Protein AF-A0A1V1P928-F1 (afdb_monomer)

Structure (mmCIF, N/CA/C/O backbone):
data_AF-A0A1V1P928-F1
#
_entry.id   AF-A0A1V1P928-F1
#
loop_
_atom_site.group_PDB
_atom_site.id
_atom_site.type_symbol
_atom_site.label_atom_id
_atom_site.label_alt_id
_atom_site.label_comp_id
_atom_site.label_asym_id
_atom_site.label_entity_id
_atom_site.label_seq_id
_atom_site.pdbx_PDB_ins_code
_atom_site.Cartn_x
_atom_site.Cartn_y
_atom_site.Cartn_z
_atom_site.occupancy
_atom_site.B_iso_or_equiv
_atom_site.auth_seq_id
_atom_site.auth_comp_id
_atom_site.auth_asym_id
_atom_site.auth_atom_id
_atom_site.pdbx_PDB_model_num
ATOM 1 N N . MET A 1 1 ? -9.751 -24.443 28.595 1.00 32.38 1 MET A N 1
ATOM 2 C CA . MET A 1 1 ? -9.739 -22.982 28.376 1.00 32.38 1 MET A CA 1
ATOM 3 C C . MET A 1 1 ? -9.926 -22.298 29.716 1.00 32.38 1 MET A C 1
ATOM 5 O O . MET A 1 1 ? -11.016 -22.361 30.267 1.00 32.38 1 MET A O 1
ATOM 9 N N . LYS A 1 2 ? -8.864 -21.732 30.297 1.00 37.09 2 LYS A N 1
ATOM 10 C CA . LYS A 1 2 ? -9.027 -20.850 31.455 1.00 37.09 2 LYS A CA 1
ATOM 11 C C . LYS A 1 2 ? -9.648 -19.559 30.916 1.00 37.09 2 LYS A C 1
ATOM 13 O O . LYS A 1 2 ? -8.992 -18.872 30.147 1.00 37.09 2 LYS A O 1
ATOM 18 N N . MET A 1 3 ? -10.878 -19.237 31.303 1.00 48.09 3 MET A N 1
ATOM 19 C CA . MET A 1 3 ? -11.334 -17.846 31.318 1.00 48.09 3 MET A CA 1
ATOM 20 C C . MET A 1 3 ? -11.009 -17.274 32.702 1.00 48.09 3 MET A C 1
ATOM 22 O O . MET A 1 3 ? -11.733 -17.593 33.645 1.00 48.09 3 MET A O 1
ATOM 26 N N . PRO A 1 4 ? -9.964 -16.445 32.859 1.00 50.53 4 PRO A N 1
ATOM 27 C CA . PRO A 1 4 ? -9.931 -15.541 33.994 1.00 50.53 4 PRO A CA 1
ATOM 28 C C . PRO A 1 4 ? -9.329 -14.208 33.553 1.00 50.53 4 PRO A C 1
ATOM 30 O O . PRO A 1 4 ? -8.118 -14.074 33.406 1.00 50.53 4 PRO A O 1
ATOM 33 N N . GLN A 1 5 ? -10.166 -13.205 33.336 1.00 63.62 5 GLN A N 1
ATOM 34 C CA . GLN A 1 5 ? -9.666 -11.841 33.327 1.00 63.62 5 GLN A CA 1
ATOM 35 C C . GLN A 1 5 ? -10.402 -11.089 34.410 1.00 63.62 5 GLN A C 1
ATOM 37 O O . GLN A 1 5 ? -11.635 -11.027 34.419 1.00 63.62 5 GLN A O 1
ATOM 42 N N . ASN A 1 6 ? -9.616 -10.557 35.337 1.00 82.19 6 ASN A N 1
ATOM 43 C CA . ASN A 1 6 ? -10.090 -9.554 36.260 1.00 82.19 6 ASN A CA 1
ATOM 44 C C . ASN A 1 6 ? -10.463 -8.330 35.402 1.00 82.19 6 ASN A C 1
ATOM 46 O O . ASN A 1 6 ? -9.634 -7.769 34.673 1.00 82.19 6 ASN A O 1
ATOM 50 N N . GLU A 1 7 ? -11.747 -7.987 35.415 1.00 87.19 7 GLU A N 1
ATOM 51 C CA . GLU A 1 7 ? -12.365 -7.058 34.471 1.00 87.19 7 GLU A CA 1
ATOM 52 C C . GLU A 1 7 ? -12.780 -5.784 35.199 1.00 87.19 7 GLU A C 1
ATOM 54 O O . GLU A 1 7 ? -13.522 -5.824 36.182 1.00 87.19 7 GLU A O 1
ATOM 59 N N . LEU A 1 8 ? -12.300 -4.646 34.708 1.00 90.44 8 LEU A N 1
ATOM 60 C CA . LEU A 1 8 ? -12.741 -3.327 35.123 1.00 90.44 8 LEU A CA 1
ATOM 61 C C . LEU A 1 8 ? -13.752 -2.809 34.099 1.00 90.44 8 LEU A C 1
ATOM 63 O O . LEU A 1 8 ? -13.418 -2.619 32.932 1.00 90.44 8 LEU A O 1
ATOM 67 N N . ILE A 1 9 ? -14.977 -2.567 34.545 1.00 91.81 9 ILE A N 1
ATOM 68 C CA . ILE A 1 9 ? -16.081 -2.073 33.729 1.00 91.81 9 ILE A CA 1
ATOM 69 C C . ILE A 1 9 ? -16.333 -0.610 34.086 1.00 91.81 9 ILE A C 1
ATOM 71 O O . ILE A 1 9 ? -16.605 -0.290 35.244 1.00 91.81 9 ILE A O 1
ATOM 75 N N . ILE A 1 10 ? -16.276 0.261 33.084 1.00 94.19 10 ILE A N 1
ATOM 76 C CA . ILE A 1 10 ? -16.735 1.649 33.155 1.00 94.19 10 ILE A CA 1
ATOM 77 C C . ILE A 1 10 ? -18.091 1.689 32.458 1.00 94.19 10 ILE A C 1
ATOM 79 O O . ILE A 1 10 ? -18.159 1.503 31.246 1.00 94.19 10 ILE A O 1
ATOM 83 N N . HIS A 1 11 ? -19.164 1.896 33.217 1.00 94.56 11 HIS A N 1
ATOM 84 C CA . HIS A 1 11 ? -20.515 1.990 32.676 1.00 94.56 11 HIS A CA 1
ATOM 85 C C . HIS A 1 11 ? -20.986 3.445 32.712 1.00 94.56 11 HIS A C 1
ATOM 87 O O . HIS A 1 11 ? -21.130 4.012 33.792 1.00 94.56 11 HIS A O 1
ATOM 93 N N . LEU A 1 12 ? -21.196 4.048 31.543 1.00 94.69 12 LEU A N 1
ATOM 94 C CA . LEU A 1 12 ? -21.646 5.426 31.364 1.00 94.69 12 LEU A CA 1
ATOM 95 C C . LEU A 1 12 ? -23.114 5.438 30.939 1.00 94.69 12 LEU A C 1
ATOM 97 O O . LEU A 1 12 ? -23.447 4.986 29.847 1.00 94.69 12 LEU A O 1
ATOM 101 N N . LYS A 1 13 ? -23.971 5.953 31.817 1.00 93.38 13 LYS A N 1
ATOM 102 C CA . LYS A 1 13 ? -25.430 5.930 31.700 1.00 93.38 13 LYS A CA 1
ATOM 103 C C . LYS A 1 13 ? -26.008 7.289 31.374 1.00 93.38 13 LYS A C 1
ATOM 105 O O . LYS A 1 13 ? -25.439 8.299 31.787 1.00 93.38 13 LYS A O 1
ATOM 110 N N . SER A 1 14 ? -27.152 7.301 30.694 1.00 91.62 14 SER A N 1
ATOM 111 C CA . SER A 1 14 ? -27.872 8.528 30.319 1.00 91.62 14 SER A CA 1
ATOM 112 C C . SER A 1 14 ? -26.957 9.626 29.741 1.00 91.62 14 SER A C 1
ATOM 114 O O . SER A 1 14 ? -26.828 10.689 30.351 1.00 91.62 14 SER A O 1
ATOM 116 N N . PRO A 1 15 ? -26.262 9.384 28.615 1.00 93.38 15 PRO A N 1
ATOM 117 C CA . PRO A 1 15 ? -25.387 10.392 28.038 1.00 93.38 15 PRO A CA 1
ATOM 118 C C . PRO A 1 15 ? -26.182 11.588 27.500 1.00 93.38 15 PRO A C 1
ATOM 120 O O . PRO A 1 15 ? -27.139 11.426 26.742 1.00 93.38 15 PRO A O 1
ATOM 123 N N . GLU A 1 16 ? -25.746 12.794 27.853 1.00 93.25 16 GLU A N 1
ATOM 124 C CA . GLU A 1 16 ? -26.397 14.063 27.517 1.00 93.25 16 GLU A CA 1
ATOM 125 C C . GLU A 1 16 ? -25.380 15.103 27.031 1.00 93.25 16 GLU A C 1
ATOM 127 O O . GLU A 1 16 ? -24.219 15.099 27.443 1.00 93.25 16 GLU A O 1
ATOM 132 N N . MET A 1 17 ? -25.814 16.011 26.152 1.00 92.31 17 MET A N 1
ATOM 133 C CA . MET A 1 17 ? -24.999 17.144 25.705 1.00 92.31 17 MET A CA 1
ATOM 134 C C . MET A 1 17 ? -25.208 18.344 26.632 1.00 92.31 17 MET A C 1
ATOM 136 O O . MET A 1 17 ? -26.331 18.812 26.812 1.00 92.31 17 MET A O 1
ATOM 140 N N . LEU A 1 18 ? -24.119 18.883 27.174 1.00 90.56 18 LEU A N 1
ATOM 141 C CA . LEU A 1 18 ? -24.110 20.140 27.920 1.00 90.56 18 LEU A CA 1
ATOM 142 C C . LEU A 1 18 ? -24.170 21.353 26.973 1.00 90.56 18 LEU A C 1
ATOM 144 O O . LEU A 1 18 ? -23.819 21.268 25.795 1.00 90.56 18 LEU A O 1
ATOM 148 N N . GLU A 1 19 ? -24.529 22.530 27.502 1.00 86.81 19 GLU A N 1
ATOM 149 C CA . GLU A 1 19 ? -24.608 23.789 26.732 1.00 86.81 19 GLU A CA 1
ATOM 150 C C . GLU A 1 19 ? -23.286 24.169 26.039 1.00 86.81 19 GLU A C 1
ATOM 152 O O . GLU A 1 19 ? -23.276 24.785 24.974 1.00 86.81 19 GLU A O 1
ATOM 157 N N . ASN A 1 20 ? -22.152 23.769 26.621 1.00 85.69 20 ASN A N 1
ATOM 158 C CA . ASN A 1 20 ? -20.813 23.978 26.066 1.00 85.69 20 ASN A CA 1
ATOM 159 C C . ASN A 1 20 ? -20.414 22.929 25.005 1.00 85.69 20 ASN A C 1
ATOM 161 O O . ASN A 1 20 ? -19.246 22.883 24.620 1.00 85.69 20 ASN A O 1
ATOM 165 N N . LYS A 1 21 ? -21.362 22.101 24.540 1.00 86.38 21 LYS A N 1
ATOM 166 C CA . LYS A 1 21 ? -21.173 21.000 23.579 1.00 86.38 21 LYS A CA 1
ATOM 167 C C . LYS A 1 21 ? -20.248 19.872 24.059 1.00 86.38 21 LYS A C 1
ATOM 169 O O . LYS A 1 21 ? -19.671 19.155 23.239 1.00 86.38 21 LYS A O 1
ATOM 174 N N . LYS A 1 22 ? -20.102 19.704 25.375 1.00 90.44 22 LYS A N 1
ATOM 175 C CA . LYS A 1 22 ? -19.449 18.531 25.968 1.00 90.44 22 LYS A CA 1
ATOM 176 C C . LYS A 1 22 ? -20.488 17.497 26.367 1.00 90.44 22 LYS A C 1
ATOM 178 O O . LYS A 1 22 ? -21.495 17.841 26.979 1.00 90.44 22 LYS A O 1
ATOM 183 N N . ALA A 1 23 ? -20.216 16.238 26.076 1.00 92.75 23 ALA A N 1
ATOM 184 C CA . ALA A 1 23 ? -21.016 15.131 26.547 1.00 92.75 23 ALA A CA 1
ATOM 185 C C . ALA A 1 23 ? -20.722 14.857 28.022 1.00 92.75 23 ALA A C 1
ATOM 187 O O . ALA A 1 23 ? -19.579 14.929 28.493 1.00 92.75 23 ALA A O 1
ATOM 188 N N . THR A 1 24 ? -21.770 14.506 28.747 1.00 94.88 24 THR A N 1
ATOM 189 C CA . THR A 1 24 ? -21.720 14.078 30.137 1.00 94.88 24 THR A CA 1
ATOM 190 C C . THR A 1 24 ? -22.541 12.808 30.304 1.00 94.88 24 THR A C 1
ATOM 192 O O . THR A 1 24 ? -23.425 12.540 29.497 1.00 94.88 24 THR A O 1
ATOM 195 N N . ALA A 1 25 ? -22.237 12.005 31.316 1.00 95.31 25 ALA A N 1
ATOM 196 C CA . ALA A 1 25 ? -22.974 10.788 31.633 1.00 95.31 25 ALA A CA 1
ATOM 197 C C . ALA A 1 25 ? -22.867 10.480 33.129 1.00 95.31 25 ALA A C 1
ATOM 199 O O . ALA A 1 25 ? -21.953 10.944 33.812 1.00 95.31 25 ALA A O 1
ATOM 200 N N . ILE A 1 26 ? -23.765 9.643 33.637 1.00 95.44 26 ILE A N 1
ATOM 201 C CA . ILE A 1 26 ? -23.659 9.084 34.985 1.00 95.44 26 ILE A CA 1
ATOM 202 C C . ILE A 1 26 ? -22.746 7.857 34.915 1.00 95.44 26 ILE A C 1
ATOM 204 O O . ILE A 1 26 ? -23.107 6.835 34.336 1.00 95.44 26 ILE A O 1
ATOM 208 N N . ALA A 1 27 ? -21.560 7.944 35.507 1.00 95.44 27 ALA A N 1
ATOM 209 C CA . ALA A 1 27 ? -20.575 6.874 35.516 1.00 95.44 27 ALA A CA 1
ATOM 210 C C . ALA A 1 27 ? -20.727 5.952 36.730 1.00 95.44 27 ALA A C 1
ATOM 212 O O . ALA A 1 27 ? -20.847 6.406 37.865 1.00 95.44 27 ALA A O 1
ATOM 213 N N . GLU A 1 28 ? -20.652 4.644 36.501 1.00 94.69 28 GLU A N 1
ATOM 214 C CA . GLU A 1 28 ? -20.607 3.594 37.519 1.00 94.69 28 GLU A CA 1
ATOM 215 C C . GLU A 1 28 ? -19.433 2.655 37.199 1.00 94.69 28 GLU A C 1
ATOM 217 O O . GLU A 1 28 ? -19.383 2.049 36.126 1.00 94.69 28 GLU A O 1
ATOM 222 N N . ILE A 1 29 ? -18.473 2.526 38.121 1.00 93.81 29 ILE A N 1
ATOM 223 C CA . ILE A 1 29 ? -17.276 1.694 37.918 1.00 93.81 29 ILE A CA 1
ATOM 224 C C . ILE A 1 29 ? -17.403 0.398 38.705 1.00 93.81 29 ILE A C 1
ATOM 226 O O . ILE A 1 29 ? -17.696 0.412 39.903 1.00 93.81 29 ILE A O 1
ATOM 230 N N . LYS A 1 30 ? -17.152 -0.727 38.034 1.00 91.75 30 LYS A N 1
ATOM 231 C CA . LYS A 1 30 ? -17.201 -2.067 38.626 1.00 91.75 30 LYS A CA 1
ATOM 232 C C . LYS A 1 30 ? -15.905 -2.803 38.377 1.00 91.75 30 LYS A C 1
ATOM 234 O O . LYS A 1 30 ? -15.391 -2.784 37.267 1.00 91.75 30 LYS A O 1
ATOM 239 N N . PHE A 1 31 ? -15.411 -3.494 39.388 1.00 90.19 31 PHE A N 1
ATOM 240 C CA . PHE A 1 31 ? -14.313 -4.435 39.247 1.00 90.19 31 PHE A CA 1
ATOM 241 C C . PHE A 1 31 ? -14.808 -5.837 39.576 1.00 90.19 31 PHE A C 1
ATOM 243 O O . PHE A 1 31 ? -15.374 -6.058 40.646 1.00 90.19 31 PHE A O 1
ATOM 250 N N . ILE A 1 32 ? -14.619 -6.761 38.639 1.00 86.88 32 ILE A N 1
ATOM 251 C CA . ILE A 1 32 ? -14.983 -8.167 38.771 1.00 86.88 32 ILE A CA 1
ATOM 252 C C . ILE A 1 32 ? -13.688 -8.972 38.832 1.00 86.88 32 ILE A C 1
ATOM 254 O O . ILE A 1 32 ? -13.001 -9.107 37.818 1.00 86.88 32 ILE A O 1
ATOM 258 N N . SER A 1 33 ? -13.378 -9.529 40.002 1.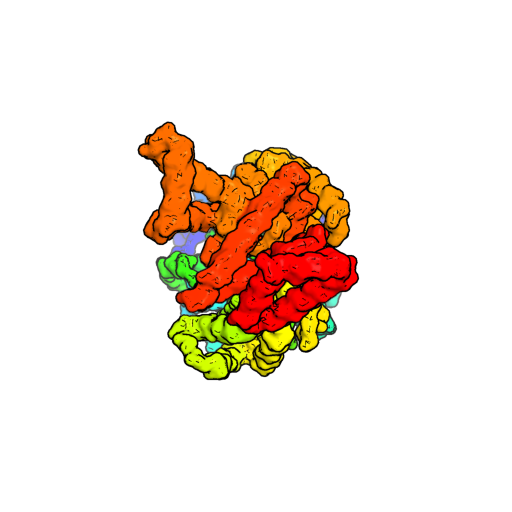00 81.38 33 SER A N 1
ATOM 259 C CA . SER A 1 33 ? -12.302 -10.509 40.161 1.00 81.38 33 SER A CA 1
ATOM 260 C C . SER A 1 33 ? -12.856 -11.925 39.984 1.00 81.38 33 SER A C 1
ATOM 262 O O . SER A 1 33 ? -13.909 -12.266 40.534 1.00 81.38 33 SER A O 1
ATOM 264 N N . LYS A 1 34 ? -12.174 -12.749 39.179 1.00 69.56 34 LYS A N 1
ATOM 265 C CA . LYS A 1 34 ? -12.551 -14.154 38.909 1.00 69.56 34 LYS A CA 1
ATOM 266 C C . LYS A 1 34 ? -11.516 -15.154 39.457 1.00 69.56 34 LYS A C 1
ATOM 268 O O . LYS A 1 34 ? -11.497 -16.300 39.018 1.00 69.56 34 LYS A O 1
ATOM 273 N N . ASP A 1 35 ? -10.695 -14.738 40.427 1.00 58.25 35 ASP A N 1
ATOM 274 C CA . ASP A 1 35 ? -9.590 -15.532 40.999 1.00 58.25 35 ASP A CA 1
ATOM 275 C C . ASP A 1 35 ? -10.014 -16.657 41.975 1.00 58.25 35 ASP A C 1
ATOM 277 O O . ASP A 1 35 ? -9.170 -17.429 42.429 1.00 58.25 35 ASP A O 1
ATOM 281 N N . SER A 1 36 ? -11.306 -16.823 42.288 1.00 47.25 36 SER A N 1
ATOM 282 C CA . SER A 1 36 ? -11.795 -17.940 43.114 1.00 47.25 36 SER A CA 1
ATOM 283 C C . SER A 1 36 ? -13.193 -18.407 42.687 1.00 47.25 36 SER A C 1
ATOM 285 O O . SER A 1 36 ? -13.874 -17.712 41.934 1.00 47.25 36 SER A O 1
ATOM 287 N N . ASP A 1 37 ? -13.652 -19.563 43.182 1.00 49.75 37 ASP A N 1
ATOM 288 C CA . ASP A 1 37 ? -15.005 -20.112 42.950 1.00 49.75 37 ASP A CA 1
ATOM 289 C C . ASP A 1 37 ? -16.157 -19.142 43.334 1.00 49.75 37 ASP A C 1
ATOM 291 O O . ASP A 1 37 ? -17.332 -19.432 43.094 1.00 49.75 37 ASP A O 1
ATOM 295 N N . GLN A 1 38 ? -15.841 -17.971 43.905 1.00 53.38 38 GLN A N 1
ATOM 296 C CA . GLN A 1 38 ? -16.749 -16.852 44.136 1.00 53.38 38 GLN A CA 1
ATOM 297 C C . GLN A 1 38 ? -16.298 -15.602 43.358 1.00 53.38 38 GLN A C 1
ATOM 299 O O . GLN A 1 38 ? -15.160 -15.152 43.469 1.00 53.38 38 GLN A O 1
ATOM 304 N N . LYS A 1 39 ? -17.222 -15.010 42.585 1.00 63.56 39 LYS A N 1
ATOM 305 C CA . LYS A 1 39 ? -17.017 -13.713 41.921 1.00 63.56 39 LYS A CA 1
ATOM 306 C C . LYS A 1 39 ? -17.017 -12.602 42.972 1.00 63.56 39 LYS A C 1
ATOM 308 O O . LYS A 1 39 ? -18.079 -12.284 43.510 1.00 63.56 39 LYS A O 1
ATOM 313 N N . GLU A 1 40 ? -15.869 -11.983 43.225 1.00 68.75 40 GLU A N 1
ATOM 314 C CA . GLU A 1 40 ? -15.813 -10.743 44.001 1.00 68.75 40 GLU A CA 1
ATOM 315 C C . GLU A 1 40 ? -16.127 -9.562 43.079 1.00 68.75 40 GLU A C 1
ATOM 317 O O . GLU A 1 40 ? -15.460 -9.350 42.064 1.00 68.75 40 GLU A O 1
ATOM 322 N N . ILE A 1 41 ? -17.176 -8.808 43.418 1.00 79.81 41 ILE A N 1
ATOM 323 C CA . ILE A 1 41 ? -17.606 -7.631 42.662 1.00 79.81 41 ILE A CA 1
ATOM 324 C C . ILE A 1 41 ? -17.486 -6.413 43.567 1.00 79.81 41 ILE A C 1
ATOM 326 O O . ILE A 1 41 ? -18.224 -6.277 44.542 1.00 79.81 41 ILE A O 1
ATOM 330 N N . MET A 1 42 ? -16.594 -5.495 43.213 1.00 86.00 42 MET A N 1
ATOM 331 C CA . MET A 1 42 ? -16.566 -4.158 43.797 1.00 86.00 42 MET A CA 1
ATOM 332 C C . MET A 1 42 ? -17.319 -3.209 42.885 1.00 86.00 42 MET A C 1
ATOM 334 O O . MET A 1 42 ? -17.064 -3.173 41.685 1.00 86.00 42 MET A O 1
ATOM 338 N N . THR A 1 43 ? -18.233 -2.427 43.444 1.00 87.56 43 THR A N 1
ATOM 339 C CA . THR A 1 43 ? -18.982 -1.409 42.700 1.00 87.56 43 THR A CA 1
ATOM 340 C C . THR A 1 43 ? -18.801 -0.070 43.393 1.00 87.56 43 THR A C 1
ATOM 342 O O . THR A 1 43 ? -19.002 0.027 44.603 1.00 87.56 43 THR A O 1
ATOM 345 N N . GLY A 1 44 ? -18.383 0.939 42.635 1.00 87.50 44 GLY A N 1
ATOM 346 C CA . GLY A 1 44 ? -18.294 2.316 43.105 1.00 87.50 44 GLY A CA 1
ATOM 347 C C . GLY A 1 44 ? -19.660 2.992 43.079 1.00 87.50 44 GLY A C 1
ATOM 348 O O . GLY A 1 44 ? -20.533 2.611 42.298 1.00 87.50 44 GLY A O 1
ATOM 349 N N . SER A 1 45 ? -19.842 4.007 43.921 1.00 89.06 45 SER A N 1
ATOM 350 C CA . SER A 1 45 ? -21.024 4.869 43.852 1.00 89.06 45 SER A CA 1
ATOM 351 C C . SER A 1 45 ? -21.087 5.586 42.496 1.00 89.06 45 SER A C 1
ATOM 353 O O . SER A 1 45 ? -20.034 5.996 42.000 1.00 89.06 45 SER A O 1
ATOM 355 N N . PRO A 1 46 ? -22.281 5.768 41.902 1.00 92.94 46 PRO A N 1
ATOM 356 C CA . PRO A 1 46 ? -22.422 6.547 40.679 1.00 92.94 46 PRO A CA 1
ATOM 357 C C . PRO A 1 46 ? -21.966 8.000 40.858 1.00 92.94 46 PRO A C 1
ATOM 359 O O . PRO A 1 46 ? -22.211 8.596 41.909 1.00 92.94 46 PRO A O 1
ATOM 362 N N . PHE A 1 47 ? -21.346 8.580 39.832 1.00 94.31 47 PHE A N 1
ATOM 363 C CA . PHE A 1 47 ? -20.875 9.970 39.824 1.00 94.31 47 PHE A CA 1
ATOM 364 C C . PHE A 1 47 ? -21.055 10.610 38.442 1.00 94.31 47 PHE A C 1
ATOM 366 O O . PHE A 1 47 ? -21.232 9.911 37.447 1.00 94.31 47 PHE A O 1
ATOM 373 N N . GLN A 1 48 ? -21.015 11.943 38.371 1.00 94.94 48 GLN A N 1
ATOM 374 C CA . GLN A 1 48 ? -21.102 12.654 37.095 1.00 94.94 48 GLN A CA 1
ATOM 375 C C . GLN A 1 48 ? -19.754 12.591 36.368 1.00 94.94 48 GLN A C 1
ATOM 377 O O . GLN A 1 48 ? -18.748 13.075 36.886 1.00 94.94 48 GLN A O 1
ATOM 382 N N . PHE A 1 49 ? -19.739 12.016 35.170 1.00 95.12 49 PHE A N 1
ATOM 383 C CA . PHE A 1 49 ? -18.607 12.055 34.252 1.00 95.12 49 PHE A CA 1
ATOM 384 C C . PHE A 1 49 ? -18.816 13.161 33.222 1.00 95.12 49 PHE A C 1
ATOM 386 O O . PHE A 1 49 ? -19.858 13.226 32.571 1.00 95.12 49 PHE A O 1
ATOM 393 N N . GLU A 1 50 ? -17.811 14.006 33.034 1.00 94.00 50 GLU A N 1
ATOM 394 C CA . GLU A 1 50 ? -17.774 15.010 31.973 1.00 94.00 50 GLU A CA 1
ATOM 395 C C . GLU A 1 50 ? -16.621 14.694 31.023 1.00 94.00 50 GLU A C 1
ATOM 397 O O . GLU A 1 50 ? -15.497 14.431 31.462 1.00 94.00 50 GLU A O 1
ATOM 402 N N . CYS A 1 51 ? -16.886 14.724 29.716 1.00 91.62 51 CYS A N 1
ATOM 403 C CA . CYS A 1 51 ? -15.846 14.478 28.727 1.00 91.62 51 CYS A CA 1
ATOM 404 C C . CYS A 1 51 ? -14.754 15.559 28.796 1.00 91.62 51 CYS A C 1
ATOM 406 O O . CYS A 1 51 ? -15.067 16.758 28.794 1.00 91.62 51 CYS A O 1
ATOM 408 N N . PRO A 1 52 ? -13.464 15.172 28.775 1.00 91.69 52 PRO A N 1
ATOM 409 C CA . PRO A 1 52 ? -12.384 16.111 28.500 1.00 91.69 52 PRO A CA 1
ATOM 410 C C . PRO A 1 52 ? -12.574 16.797 27.139 1.00 91.69 52 PRO A C 1
ATOM 412 O O . PRO A 1 52 ? -13.258 16.274 26.258 1.00 91.69 52 PRO A O 1
ATOM 415 N N . ASP A 1 53 ? -11.932 17.952 26.943 1.00 86.69 53 ASP A N 1
ATOM 416 C CA . ASP A 1 53 ? -11.904 18.603 25.626 1.00 86.69 53 ASP A CA 1
ATOM 417 C C . ASP A 1 53 ? -11.336 17.651 24.560 1.00 86.69 53 ASP A C 1
ATOM 419 O O . ASP A 1 53 ? -10.383 16.928 24.857 1.00 86.69 53 ASP A O 1
ATOM 423 N N . PRO A 1 54 ? -11.875 17.626 23.329 1.00 83.44 54 PRO A N 1
ATOM 424 C CA . PRO A 1 54 ? -11.400 16.720 22.290 1.00 83.44 54 PRO A CA 1
ATOM 425 C C . PRO A 1 54 ? -9.938 17.000 21.921 1.00 83.44 54 PRO A C 1
ATOM 427 O O . PRO A 1 54 ? -9.453 18.130 21.999 1.00 83.44 54 PRO A O 1
ATOM 430 N N . ILE A 1 55 ? -9.232 15.958 21.478 1.00 88.38 55 ILE A N 1
ATOM 431 C CA . ILE A 1 55 ? -7.889 16.110 20.910 1.00 88.38 55 ILE A CA 1
ATOM 432 C C . ILE A 1 55 ? -7.982 16.992 19.661 1.00 88.38 55 ILE A C 1
ATOM 434 O O . ILE A 1 55 ? -8.899 16.841 18.851 1.00 88.38 55 ILE A O 1
ATOM 438 N N . ASN A 1 56 ? -7.020 17.904 19.502 1.00 89.88 56 ASN A N 1
ATOM 439 C CA . ASN A 1 56 ? -6.921 18.738 18.311 1.00 89.88 56 ASN A CA 1
ATOM 440 C C . ASN A 1 56 ? -6.754 17.850 17.061 1.00 89.88 56 ASN A C 1
ATOM 442 O O . ASN A 1 56 ? -5.754 17.142 16.923 1.00 89.88 56 ASN A O 1
ATOM 446 N N . GLN A 1 57 ? -7.746 17.888 16.167 1.00 86.81 57 GLN A N 1
ATOM 447 C CA . GLN A 1 57 ? -7.789 17.034 14.978 1.00 86.81 57 GLN A CA 1
ATOM 448 C C . GLN A 1 57 ? -6.728 17.411 13.940 1.00 86.81 57 GLN A C 1
ATOM 450 O O . GLN A 1 57 ? -6.204 16.521 13.279 1.00 86.81 57 GLN A O 1
ATOM 455 N N . ASP A 1 58 ? -6.344 18.685 13.824 1.00 90.12 58 ASP A N 1
ATOM 456 C CA . ASP A 1 58 ? -5.294 19.115 12.893 1.00 90.12 58 ASP A CA 1
ATOM 457 C C . ASP A 1 58 ? -3.920 18.592 13.326 1.00 90.12 58 ASP A C 1
ATOM 459 O O . ASP A 1 58 ? -3.146 18.092 12.505 1.00 90.12 58 ASP A O 1
ATOM 463 N N . ASP A 1 59 ? -3.624 18.658 14.626 1.00 92.75 59 ASP A N 1
ATOM 464 C CA . ASP A 1 59 ? -2.387 18.114 15.184 1.00 92.75 59 ASP A CA 1
ATOM 465 C C . ASP A 1 59 ? -2.353 16.585 15.085 1.00 92.75 59 ASP A C 1
ATOM 467 O O . ASP A 1 59 ? -1.318 16.031 14.708 1.00 92.75 59 ASP A O 1
ATOM 471 N N . LEU A 1 60 ? -3.481 15.906 15.340 1.00 90.44 60 LEU A N 1
ATOM 472 C CA . LEU A 1 60 ? -3.601 14.457 15.159 1.00 90.44 60 LEU A CA 1
ATOM 473 C C . LEU A 1 60 ? -3.425 14.060 13.687 1.00 90.44 60 LEU A C 1
ATOM 475 O O . LEU A 1 60 ? -2.646 13.159 13.385 1.00 90.44 60 LEU A O 1
ATOM 479 N N . ASN A 1 61 ? -4.083 14.758 12.760 1.00 89.12 61 ASN A N 1
ATOM 480 C CA . ASN A 1 61 ? -3.969 14.504 11.325 1.00 89.12 61 ASN A CA 1
ATOM 481 C C . ASN A 1 61 ? -2.545 14.742 10.818 1.00 89.12 61 ASN A C 1
ATOM 483 O O . ASN A 1 61 ? -2.030 13.935 10.043 1.00 89.12 61 ASN A O 1
ATOM 487 N N . TRP A 1 62 ? -1.881 15.808 11.270 1.00 91.69 62 TRP A N 1
ATOM 488 C CA . TRP A 1 62 ? -0.471 16.038 10.968 1.00 91.69 62 TRP A CA 1
ATOM 489 C C . TRP A 1 62 ? 0.410 14.918 11.541 1.00 91.69 62 TRP A C 1
ATOM 491 O O . TRP A 1 62 ? 1.270 14.388 10.840 1.00 91.69 62 TRP A O 1
ATOM 501 N N . TYR A 1 63 ? 0.183 14.522 12.794 1.00 92.00 63 TYR A N 1
ATOM 502 C CA . TYR A 1 63 ? 0.967 13.486 13.462 1.00 92.00 63 TYR A CA 1
ATOM 503 C C . TYR A 1 63 ? 0.821 12.115 12.794 1.00 92.00 63 TYR A C 1
ATOM 505 O O . TYR A 1 63 ? 1.810 11.409 12.647 1.00 92.00 63 TYR A O 1
ATOM 513 N N . LEU A 1 64 ? -0.379 11.749 12.341 1.00 87.81 64 LEU A N 1
ATOM 514 C CA . LEU A 1 64 ? -0.629 10.450 11.711 1.00 87.81 64 LEU A CA 1
ATOM 515 C C . LEU A 1 64 ? -0.241 10.401 10.228 1.00 87.81 64 LEU A C 1
ATOM 517 O O . LEU A 1 64 ? 0.162 9.344 9.752 1.00 87.81 64 LEU A O 1
ATOM 521 N N . ASN A 1 65 ? -0.344 11.514 9.492 1.00 85.50 65 ASN A N 1
ATOM 522 C CA . ASN A 1 65 ? -0.149 11.503 8.035 1.00 85.50 65 ASN A CA 1
ATOM 523 C C . ASN A 1 65 ? 1.157 12.164 7.575 1.00 85.50 65 ASN A C 1
ATOM 525 O O . ASN A 1 65 ? 1.745 11.716 6.599 1.00 85.50 65 ASN A O 1
ATOM 529 N N . GLN A 1 66 ? 1.625 13.214 8.256 1.00 88.06 66 GLN A N 1
ATOM 530 C CA . GLN A 1 66 ? 2.773 14.018 7.811 1.00 88.06 66 GLN A CA 1
ATOM 531 C C . GLN A 1 66 ? 4.065 13.651 8.546 1.00 88.06 66 GLN A C 1
ATOM 533 O O . GLN A 1 66 ? 5.132 13.595 7.938 1.00 88.06 66 GLN A O 1
ATOM 538 N N . TYR A 1 67 ? 3.994 13.369 9.851 1.00 89.25 67 TYR A N 1
ATOM 539 C CA . TYR A 1 67 ? 5.176 12.969 10.622 1.00 89.25 67 TYR A CA 1
ATOM 540 C C . TYR A 1 67 ? 5.844 11.678 10.101 1.00 89.25 67 TYR A C 1
ATOM 542 O O . TYR A 1 67 ? 7.072 11.688 9.966 1.00 89.25 67 TYR A O 1
ATOM 550 N N . PRO A 1 68 ? 5.105 10.613 9.710 1.00 86.69 68 PRO A N 1
ATOM 551 C CA . PRO A 1 68 ? 5.718 9.394 9.178 1.00 86.69 68 PRO A CA 1
ATOM 552 C C . PRO A 1 68 ? 6.501 9.587 7.876 1.00 86.69 68 PRO A C 1
ATOM 554 O O . PRO A 1 68 ? 7.348 8.756 7.564 1.00 86.69 68 PRO A O 1
ATOM 557 N N . LEU A 1 69 ? 6.245 10.664 7.123 1.00 86.25 69 LEU A N 1
ATOM 558 C CA . LEU A 1 69 ? 6.960 10.957 5.877 1.00 86.25 69 LEU A CA 1
ATOM 559 C C . LEU A 1 69 ? 8.412 11.398 6.129 1.00 86.25 69 LEU A C 1
ATOM 561 O O . LEU A 1 69 ? 9.271 11.195 5.275 1.00 86.25 69 LEU A O 1
ATOM 565 N N . TRP A 1 70 ? 8.693 12.020 7.283 1.00 88.25 70 TRP A N 1
ATOM 566 C CA . TRP A 1 70 ? 10.029 12.512 7.642 1.00 88.25 70 TRP A CA 1
ATOM 567 C C . TRP A 1 70 ? 10.237 12.539 9.168 1.00 88.25 70 TRP A C 1
ATOM 569 O O . TRP A 1 70 ? 10.208 13.609 9.787 1.00 88.25 70 TRP A O 1
ATOM 579 N N . PRO A 1 71 ? 10.453 11.377 9.811 1.00 88.00 71 PRO A N 1
ATOM 580 C CA . PRO A 1 71 ? 10.338 11.224 11.261 1.00 88.00 71 PRO A CA 1
ATOM 581 C C . PRO A 1 71 ? 11.547 11.741 12.075 1.00 88.00 71 PRO A C 1
ATOM 583 O O . PRO A 1 71 ? 11.904 11.162 13.100 1.00 88.00 71 PRO A O 1
ATOM 586 N N . VAL A 1 72 ? 12.191 12.840 11.659 1.00 87.31 72 VAL A N 1
ATOM 587 C CA . VAL A 1 72 ? 13.397 13.400 12.305 1.00 87.31 72 VAL A CA 1
ATOM 588 C C . VAL A 1 72 ? 13.385 14.923 12.446 1.00 87.31 72 VAL A C 1
ATOM 590 O O . VAL A 1 72 ? 12.569 15.631 11.855 1.00 87.31 72 VAL A O 1
ATOM 593 N N . GLY A 1 73 ? 14.324 15.450 13.237 1.00 87.44 73 GLY A N 1
ATOM 594 C CA . GLY A 1 73 ? 14.567 16.885 13.373 1.00 87.44 73 GLY A CA 1
ATOM 595 C C . GLY A 1 73 ? 13.364 17.642 13.933 1.00 87.44 73 GLY A C 1
ATOM 596 O O . GLY A 1 73 ? 12.800 17.243 14.948 1.00 87.44 73 GLY A O 1
ATOM 597 N N . GLY A 1 74 ? 12.949 18.738 13.290 1.00 87.88 74 GLY A N 1
ATOM 598 C CA . GLY A 1 74 ? 11.846 19.565 13.806 1.00 87.88 74 GLY A CA 1
ATOM 599 C C . GLY A 1 74 ? 10.497 18.847 13.826 1.00 87.88 74 GLY A C 1
ATOM 600 O O . GLY A 1 74 ? 9.644 19.153 14.658 1.00 87.88 74 GLY A O 1
ATOM 601 N N . PHE A 1 75 ? 10.317 17.862 12.944 1.00 90.62 75 PHE A N 1
ATOM 602 C CA . PHE A 1 75 ? 9.122 17.027 12.918 1.00 90.62 75 PHE A CA 1
ATOM 603 C C . PHE A 1 75 ? 9.104 16.097 14.134 1.00 90.62 75 PHE A C 1
ATOM 605 O O . PHE A 1 75 ? 8.091 16.028 14.819 1.00 90.62 75 PHE A O 1
ATOM 612 N N . GLN A 1 76 ? 10.242 15.493 14.488 1.00 91.00 76 GLN A N 1
ATOM 613 C CA . GLN A 1 76 ? 10.377 14.726 15.729 1.00 91.00 76 GLN A CA 1
ATOM 614 C C . GLN A 1 76 ? 10.151 15.606 16.970 1.00 91.00 76 GLN A C 1
ATOM 616 O O . GLN A 1 76 ? 9.419 15.211 17.869 1.00 91.00 76 GLN A O 1
ATOM 621 N N . GLU A 1 77 ? 10.690 16.833 17.010 1.00 91.56 77 GLU A N 1
ATOM 622 C CA . GLU A 1 77 ? 10.430 17.772 18.116 1.00 91.56 77 GLU A CA 1
ATOM 623 C C . GLU A 1 77 ? 8.928 18.087 18.271 1.00 91.56 77 GLU A C 1
ATOM 625 O O . GLU A 1 77 ? 8.418 18.160 19.394 1.00 91.56 77 GLU A O 1
ATOM 630 N N . LYS A 1 78 ? 8.207 18.294 17.157 1.00 92.94 78 LYS A N 1
ATOM 631 C CA . LYS A 1 78 ? 6.752 18.527 17.163 1.00 92.94 78 LYS A CA 1
ATOM 632 C C . LYS A 1 78 ? 5.989 17.263 17.579 1.00 92.94 78 LYS A C 1
ATOM 634 O O . LYS A 1 78 ? 5.102 17.362 18.424 1.00 92.94 78 LYS A O 1
ATOM 639 N N . ALA A 1 79 ? 6.372 16.100 17.058 1.00 92.75 79 ALA A N 1
ATOM 640 C CA . ALA A 1 79 ? 5.811 14.799 17.409 1.00 92.75 79 ALA A CA 1
ATOM 641 C C . ALA A 1 79 ? 5.946 14.505 18.907 1.00 92.75 79 ALA A C 1
ATOM 643 O O . ALA A 1 79 ? 4.940 14.280 19.570 1.00 92.75 79 ALA A O 1
ATOM 644 N N . THR A 1 80 ? 7.140 14.650 19.487 1.00 92.69 80 THR A N 1
ATOM 645 C CA . THR A 1 80 ? 7.363 14.444 20.927 1.00 92.69 80 THR A CA 1
ATOM 646 C C . THR A 1 80 ? 6.538 15.404 21.789 1.00 92.69 80 THR A C 1
ATOM 648 O O . THR A 1 80 ? 6.045 15.033 22.856 1.00 92.69 80 THR A O 1
ATOM 651 N N . LYS A 1 81 ? 6.341 16.659 21.360 1.00 93.88 81 LYS A N 1
ATOM 652 C CA . LYS A 1 81 ? 5.439 17.588 22.067 1.00 93.88 81 LYS A CA 1
ATOM 653 C C . LYS A 1 81 ? 3.991 17.106 22.021 1.00 93.88 81 LYS A C 1
ATOM 655 O O . LYS A 1 81 ? 3.325 17.145 23.054 1.00 93.88 81 LYS A O 1
ATOM 660 N N . PHE A 1 82 ? 3.531 16.648 20.861 1.00 94.50 82 PHE A N 1
ATOM 661 C CA . PHE A 1 82 ? 2.184 16.114 20.690 1.00 94.50 82 PHE A CA 1
ATOM 662 C C . PHE A 1 82 ? 1.980 14.811 21.477 1.00 94.50 82 PHE A C 1
ATOM 664 O O . PHE A 1 82 ? 0.996 14.676 22.191 1.00 94.50 82 PHE A O 1
ATOM 671 N N . GLU A 1 83 ? 2.948 13.898 21.490 1.00 92.88 83 GLU A N 1
ATOM 672 C CA . GLU A 1 83 ? 2.916 12.670 22.299 1.00 92.88 83 GLU A CA 1
ATOM 673 C C . GLU A 1 83 ? 2.804 12.961 23.800 1.00 92.88 83 GLU A C 1
ATOM 675 O O . GLU A 1 83 ? 2.047 12.304 24.515 1.00 92.88 83 GLU A O 1
ATOM 680 N N . ASN A 1 84 ? 3.499 13.994 24.285 1.00 92.88 84 ASN A N 1
ATOM 681 C CA . ASN A 1 84 ? 3.346 14.468 25.659 1.00 92.88 84 ASN A CA 1
ATOM 682 C C . ASN A 1 84 ? 1.956 15.070 25.919 1.00 92.88 84 ASN A C 1
ATOM 684 O O . ASN A 1 84 ? 1.442 14.968 27.035 1.00 92.88 84 ASN A O 1
ATOM 688 N N . GLN A 1 85 ? 1.340 15.709 24.920 1.00 93.75 85 GLN A N 1
ATOM 689 C CA . GLN A 1 85 ? -0.048 16.169 25.013 1.00 93.75 85 GLN A CA 1
ATOM 690 C C . GLN A 1 85 ? -1.015 14.982 25.050 1.00 93.75 85 GLN A C 1
ATOM 692 O O . GLN A 1 85 ? -1.886 14.982 25.912 1.00 93.75 85 GLN A O 1
ATOM 697 N N . LEU A 1 86 ? -0.819 13.950 24.220 1.00 92.88 86 LEU A N 1
ATOM 698 C CA . LEU A 1 86 ? -1.599 12.706 24.258 1.00 92.88 86 LEU A CA 1
ATOM 699 C C . LEU A 1 86 ? -1.516 12.037 25.636 1.00 92.88 86 LEU A C 1
ATOM 701 O O . LEU A 1 86 ? -2.538 11.642 26.196 1.00 92.88 86 LEU A O 1
ATOM 705 N N . PHE A 1 87 ? -0.320 11.979 26.229 1.00 93.12 87 PHE A N 1
ATOM 706 C CA . PHE A 1 87 ? -0.131 11.432 27.573 1.00 93.12 87 PHE A CA 1
ATOM 707 C C . PHE A 1 87 ? -0.882 12.246 28.636 1.00 93.12 87 PHE A C 1
ATOM 709 O O . PHE A 1 87 ? -1.624 11.687 29.443 1.00 93.12 87 PHE A O 1
ATOM 716 N N . LYS A 1 88 ? -0.763 13.581 28.615 1.00 94.75 88 LYS A N 1
ATOM 717 C CA . LYS A 1 88 ? -1.516 14.463 29.527 1.00 94.75 88 LYS A CA 1
ATOM 718 C C . LYS A 1 88 ? -3.023 14.341 29.329 1.00 94.75 88 LYS A C 1
ATOM 720 O O . LYS A 1 88 ? -3.762 14.333 30.307 1.00 94.75 88 LYS A O 1
ATOM 725 N N . TRP A 1 89 ? -3.472 14.221 28.086 1.00 94.88 89 TRP A N 1
ATOM 726 C CA . TRP A 1 89 ? -4.878 14.061 27.747 1.00 94.88 89 TRP A CA 1
ATOM 727 C C . TRP A 1 89 ? -5.437 12.749 28.307 1.00 94.88 89 TRP A C 1
ATOM 729 O O . TRP A 1 89 ? -6.461 12.747 28.984 1.00 94.88 89 TRP A O 1
ATOM 739 N N . GLY A 1 90 ? -4.711 11.643 28.138 1.00 94.25 90 GLY A N 1
ATOM 740 C CA . GLY A 1 90 ? -5.084 10.356 28.724 1.00 94.25 90 GLY A CA 1
ATOM 741 C C . GLY A 1 90 ? -5.130 10.364 30.258 1.00 94.25 90 GLY A C 1
ATOM 742 O O . GLY A 1 90 ? -5.924 9.633 30.853 1.00 94.25 90 GLY A O 1
ATOM 743 N N . LYS A 1 91 ? -4.327 11.226 30.901 1.00 95.12 91 LYS A N 1
ATOM 744 C CA . LYS A 1 91 ? -4.391 11.474 32.345 1.00 95.12 91 LYS A CA 1
ATOM 745 C C . LYS A 1 91 ? -5.647 12.260 32.719 1.00 95.12 91 LYS A C 1
ATOM 747 O O . LYS A 1 91 ? -6.306 11.882 33.676 1.00 95.12 91 LYS A O 1
ATOM 752 N N . LEU A 1 92 ? -6.010 13.301 31.962 1.00 95.06 92 LEU A N 1
ATOM 753 C CA . LEU A 1 92 ? -7.263 14.041 32.175 1.00 95.06 92 LEU A CA 1
ATOM 754 C C . LEU A 1 92 ? -8.480 13.116 32.067 1.00 95.06 92 LEU A C 1
ATOM 756 O O . LEU A 1 92 ? -9.378 13.191 32.899 1.00 95.06 92 LEU A O 1
ATOM 760 N N . LEU A 1 93 ? -8.477 12.203 31.090 1.00 94.62 93 LEU A N 1
ATOM 761 C CA . LEU A 1 93 ? -9.523 11.191 30.961 1.00 94.62 93 LEU A CA 1
ATOM 762 C C . LEU A 1 93 ? -9.569 10.252 32.176 1.00 94.62 93 LEU A C 1
ATOM 764 O O . LEU A 1 93 ? -10.650 9.912 32.648 1.00 94.62 93 LEU A O 1
ATOM 768 N N . PHE A 1 94 ? -8.411 9.846 32.704 1.00 94.00 94 PHE A N 1
ATOM 769 C CA . PHE A 1 94 ? -8.346 9.022 33.910 1.00 94.00 94 PHE A CA 1
ATOM 770 C C . PHE A 1 94 ? -8.814 9.766 35.160 1.00 94.00 94 PHE A C 1
ATOM 772 O O . PHE A 1 94 ? -9.597 9.224 35.935 1.00 94.00 94 PHE A O 1
ATOM 779 N N . ASP A 1 95 ? -8.382 11.009 35.343 1.00 93.94 95 ASP A N 1
ATOM 780 C CA . ASP A 1 95 ? -8.775 11.842 36.477 1.00 93.94 95 ASP A CA 1
ATOM 781 C C . ASP A 1 95 ? -10.297 12.111 36.460 1.00 93.94 95 ASP A C 1
ATOM 783 O O . ASP A 1 95 ? -10.912 12.148 37.523 1.00 93.94 95 ASP A O 1
ATOM 787 N N . ALA A 1 96 ? -10.926 12.178 35.277 1.00 93.69 96 ALA A N 1
ATOM 788 C CA . ALA A 1 96 ? -12.380 12.307 35.122 1.00 93.69 96 ALA A CA 1
ATOM 789 C C . ALA A 1 96 ? -13.181 11.083 35.609 1.00 93.69 96 ALA A C 1
ATOM 791 O O . ALA A 1 96 ? -14.371 11.211 35.883 1.00 93.69 96 ALA A O 1
ATOM 792 N N . ILE A 1 97 ? -12.554 9.906 35.731 1.00 93.06 97 ILE A N 1
ATOM 793 C CA . ILE A 1 97 ? -13.204 8.672 36.211 1.00 93.06 97 ILE A CA 1
ATOM 794 C C . ILE A 1 97 ? -12.652 8.164 37.556 1.00 93.06 97 ILE A C 1
ATOM 796 O O . ILE A 1 97 ? -13.250 7.290 38.186 1.00 93.06 97 ILE A O 1
ATOM 800 N N . ASN A 1 98 ? -11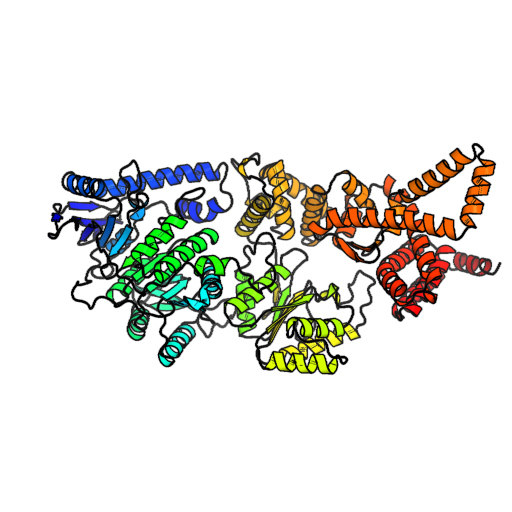.517 8.694 38.020 1.00 91.88 98 ASN A N 1
ATOM 801 C CA . ASN A 1 98 ? -10.815 8.287 39.240 1.00 91.88 98 ASN A CA 1
ATOM 802 C C . ASN A 1 98 ? -11.119 9.230 40.423 1.00 91.88 98 ASN A C 1
ATOM 804 O O . ASN A 1 98 ? -10.240 9.939 40.927 1.00 91.88 98 ASN A O 1
ATOM 808 N N . THR A 1 99 ? -12.374 9.229 40.872 1.00 90.50 99 THR A N 1
ATOM 809 C CA . THR A 1 99 ? -12.847 9.994 42.035 1.00 90.50 99 THR A CA 1
ATOM 810 C C . THR A 1 99 ? -12.351 9.394 43.356 1.00 90.50 99 THR A C 1
ATOM 812 O O . THR A 1 99 ? -11.721 8.332 43.389 1.00 90.50 99 THR A O 1
ATOM 815 N N . ASP A 1 100 ? -12.620 10.062 44.482 1.00 87.75 100 ASP A N 1
ATOM 816 C CA . ASP A 1 100 ? -12.272 9.540 45.809 1.00 87.75 100 ASP A CA 1
ATOM 817 C C . ASP A 1 100 ? -12.931 8.174 46.086 1.00 87.75 100 ASP A C 1
ATOM 819 O O . ASP A 1 100 ? -12.306 7.300 46.693 1.00 87.75 100 ASP A O 1
ATOM 823 N N . GLU A 1 101 ? -14.143 7.960 45.572 1.00 84.81 101 GLU A N 1
ATOM 824 C CA . GLU A 1 101 ? -14.930 6.734 45.713 1.00 84.81 101 GLU A CA 1
ATOM 825 C C . GLU A 1 101 ? -14.437 5.589 44.815 1.00 84.81 101 GLU A C 1
ATOM 827 O O . GLU A 1 101 ? -14.506 4.425 45.214 1.00 84.81 101 GLU A O 1
ATOM 832 N N . THR A 1 102 ? -13.932 5.884 43.612 1.00 89.81 102 THR A N 1
ATOM 833 C CA . THR A 1 102 ? -13.490 4.856 42.648 1.00 89.81 102 THR A CA 1
ATOM 834 C C . THR A 1 102 ? -12.002 4.526 42.759 1.00 89.81 102 THR A C 1
ATOM 836 O O . THR A 1 102 ? -11.572 3.444 42.348 1.00 89.81 102 THR A O 1
ATOM 839 N N . ARG A 1 103 ? -11.202 5.391 43.395 1.00 90.38 103 ARG A N 1
ATOM 840 C CA . ARG A 1 103 ? -9.760 5.185 43.608 1.00 90.38 103 ARG A CA 1
ATOM 841 C C . ARG A 1 103 ? -9.393 3.846 44.267 1.00 90.38 103 ARG A C 1
ATOM 843 O O . ARG A 1 103 ? -8.397 3.253 43.842 1.00 90.38 103 ARG A O 1
ATOM 850 N N . PRO A 1 104 ? -10.126 3.325 45.275 1.00 90.19 104 PRO A N 1
ATOM 851 C CA . PRO A 1 104 ? -9.853 1.997 45.829 1.00 90.19 104 PRO A CA 1
ATOM 852 C C . PRO A 1 104 ? -10.026 0.875 44.797 1.00 90.19 104 PRO A C 1
ATOM 854 O O . PRO A 1 104 ? -9.216 -0.049 44.764 1.00 90.19 104 PRO A O 1
ATOM 857 N N . ILE A 1 105 ? -11.025 0.993 43.915 1.00 90.56 105 ILE A N 1
ATOM 858 C CA . ILE A 1 105 ? -11.332 0.012 42.864 1.00 90.56 105 ILE A CA 1
ATOM 859 C C . ILE A 1 105 ? -10.192 -0.040 41.844 1.00 90.56 105 ILE A C 1
ATOM 861 O O . ILE A 1 105 ? -9.676 -1.114 41.537 1.00 90.56 105 ILE A O 1
ATOM 865 N N . PHE A 1 106 ? -9.729 1.124 41.375 1.00 88.00 106 PHE A N 1
ATOM 866 C CA . PHE A 1 106 ? -8.584 1.202 40.465 1.00 88.00 106 PHE A CA 1
ATOM 867 C C . PHE A 1 106 ? -7.302 0.654 41.087 1.00 88.00 106 PHE A C 1
ATOM 869 O O . PHE A 1 106 ? -6.564 -0.067 40.415 1.00 88.00 106 PHE A O 1
ATOM 876 N N . LYS A 1 107 ? -7.033 0.965 42.364 1.00 86.50 107 LYS A N 1
ATOM 877 C CA . LYS A 1 107 ? -5.872 0.418 43.082 1.00 86.50 107 LYS A CA 1
ATOM 878 C C . LYS A 1 107 ? -5.924 -1.106 43.135 1.00 86.50 107 LYS A C 1
ATOM 880 O O . LYS A 1 107 ? -4.919 -1.737 42.818 1.00 86.50 107 LYS A O 1
ATOM 885 N N . GLN A 1 108 ? -7.082 -1.677 43.466 1.00 86.00 108 GLN A N 1
ATOM 886 C CA . GLN A 1 108 ? -7.252 -3.124 43.546 1.00 86.00 108 GLN A CA 1
ATOM 887 C C . GLN A 1 108 ? -7.092 -3.802 42.180 1.00 86.00 108 GLN A C 1
ATOM 889 O O . GLN A 1 108 ? -6.301 -4.737 42.054 1.00 86.00 108 GLN A O 1
ATOM 894 N N . TRP A 1 109 ? -7.746 -3.283 41.136 1.00 85.50 109 TRP A N 1
ATOM 895 C CA . TRP A 1 109 ? -7.574 -3.780 39.768 1.00 85.50 109 TRP A CA 1
ATOM 896 C C . TRP A 1 109 ? -6.127 -3.666 39.279 1.00 85.50 109 TRP A C 1
ATOM 898 O O . TRP A 1 109 ? -5.635 -4.531 38.553 1.00 85.50 109 TRP A O 1
ATOM 908 N N . HIS A 1 110 ? -5.415 -2.602 39.659 1.00 80.81 110 HIS A N 1
ATOM 909 C CA . HIS A 1 110 ? -4.012 -2.438 39.295 1.00 80.81 110 HIS A CA 1
ATOM 910 C C . HIS A 1 110 ? -3.100 -3.433 40.020 1.00 80.81 110 HIS A C 1
ATOM 912 O O . HIS A 1 110 ? -2.200 -3.972 39.388 1.00 80.81 110 HIS A O 1
ATOM 918 N N . SER A 1 111 ? -3.335 -3.710 41.307 1.00 79.31 111 SER A N 1
ATOM 919 C CA . SER A 1 111 ? -2.496 -4.629 42.089 1.00 79.31 111 SER A CA 1
ATOM 920 C C . SER A 1 111 ? -2.750 -6.111 41.810 1.00 79.31 111 SER A C 1
ATOM 922 O O . SER A 1 111 ? -1.855 -6.919 42.012 1.00 79.31 111 SER A O 1
ATOM 924 N N . GLN A 1 112 ? -3.967 -6.478 41.397 1.00 73.56 112 GLN A N 1
ATOM 925 C CA . GLN A 1 112 ? -4.388 -7.878 41.248 1.00 73.56 112 GLN A CA 1
ATOM 926 C C . GLN A 1 112 ? -4.322 -8.390 39.806 1.00 73.56 112 GLN A C 1
ATOM 928 O O . GLN A 1 112 ? -4.756 -9.507 39.542 1.00 73.56 112 GLN A O 1
ATOM 933 N N . THR A 1 113 ? -3.838 -7.590 38.849 1.00 66.31 113 THR A N 1
ATOM 934 C CA . THR A 1 113 ? -3.964 -7.975 37.442 1.00 66.31 113 THR A CA 1
ATOM 935 C C . THR A 1 113 ? -2.742 -7.640 36.603 1.00 66.31 113 THR A C 1
ATOM 937 O O . THR A 1 113 ? -2.573 -6.496 36.181 1.00 66.31 113 THR A O 1
ATOM 940 N N . GLU A 1 114 ? -1.945 -8.672 36.313 1.00 65.06 114 GLU A N 1
ATOM 941 C CA . GLU A 1 114 ? -0.943 -8.647 35.241 1.00 65.06 114 GLU A CA 1
ATOM 942 C C . GLU A 1 114 ? -1.626 -8.722 33.859 1.00 65.06 114 GLU A C 1
ATOM 944 O O . GLU A 1 114 ? -1.298 -7.922 32.994 1.00 65.06 114 GLU A O 1
ATOM 949 N N . ASN A 1 115 ? -2.673 -9.550 33.694 1.00 69.25 115 ASN A N 1
ATOM 950 C CA . ASN A 1 115 ? -3.452 -9.705 32.449 1.00 69.25 115 ASN A CA 1
ATOM 951 C C . ASN A 1 115 ? -4.941 -9.372 32.654 1.00 69.25 115 ASN A C 1
ATOM 953 O O . ASN A 1 115 ? -5.755 -10.245 32.960 1.00 69.25 115 ASN A O 1
ATOM 957 N N . GLY A 1 116 ? -5.294 -8.085 32.574 1.00 80.19 116 GLY A N 1
ATOM 958 C CA . GLY A 1 116 ? -6.638 -7.583 32.899 1.00 80.19 116 GLY A CA 1
ATOM 959 C C . GLY A 1 116 ? -7.388 -7.002 31.715 1.00 80.19 116 GLY A C 1
ATOM 960 O O . GLY A 1 116 ? -6.781 -6.620 30.721 1.00 80.19 116 GLY A O 1
ATOM 961 N N . ARG A 1 117 ? -8.706 -6.855 31.848 1.00 86.44 117 ARG A N 1
ATOM 962 C CA . ARG A 1 117 ? -9.545 -6.225 30.820 1.00 86.44 117 ARG A CA 1
ATOM 963 C C . ARG A 1 117 ? -10.153 -4.928 31.315 1.00 86.44 117 ARG A C 1
ATOM 965 O O . ARG A 1 117 ? -10.637 -4.866 32.443 1.00 86.44 117 ARG A O 1
ATOM 972 N N . LEU A 1 118 ? -10.129 -3.909 30.467 1.00 90.19 118 LEU A N 1
ATOM 973 C CA . LEU A 1 118 ? -10.887 -2.676 30.616 1.00 90.19 118 LEU A CA 1
ATOM 974 C C . LEU A 1 118 ? -12.037 -2.682 29.605 1.00 90.19 118 LEU A C 1
ATOM 976 O O . LEU A 1 118 ? -11.806 -2.707 28.396 1.00 90.19 118 LEU A O 1
ATOM 980 N N . THR A 1 119 ? -13.265 -2.650 30.109 1.00 91.69 119 THR A N 1
ATOM 981 C CA . THR A 1 119 ? -14.488 -2.678 29.307 1.00 91.69 119 THR A CA 1
ATOM 982 C C . THR A 1 119 ? -15.242 -1.371 29.495 1.00 91.69 119 THR A C 1
ATOM 984 O O . THR A 1 119 ? -15.603 -1.011 30.614 1.00 91.69 119 THR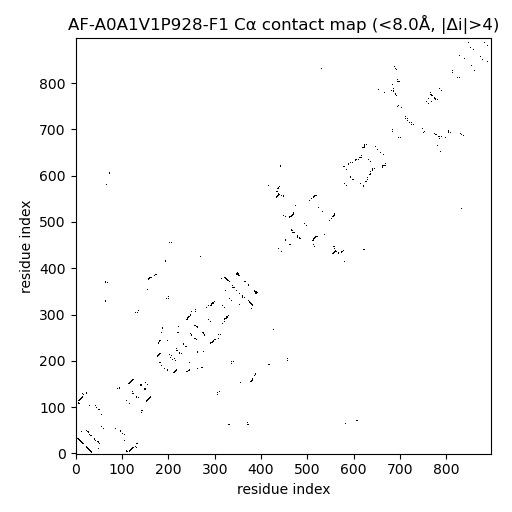 A O 1
ATOM 987 N N . LEU A 1 120 ? -15.503 -0.668 28.397 1.00 93.94 120 LEU A N 1
ATOM 988 C CA . LEU A 1 120 ? -16.390 0.491 28.377 1.00 93.94 120 LEU A CA 1
ATOM 989 C C . LEU A 1 120 ? -17.791 0.060 27.940 1.00 93.94 120 LEU A C 1
ATOM 991 O O . LEU A 1 120 ? -17.925 -0.605 26.918 1.00 93.94 120 LEU A O 1
ATOM 995 N N . ILE A 1 121 ? -18.819 0.470 28.678 1.00 93.12 121 ILE A N 1
ATOM 996 C CA . ILE A 1 121 ? -20.227 0.348 28.287 1.00 93.12 121 ILE A CA 1
ATOM 997 C C . ILE A 1 121 ? -20.811 1.756 28.287 1.00 93.12 121 ILE A C 1
ATOM 999 O O . ILE A 1 121 ? -20.695 2.458 29.291 1.00 93.12 121 ILE A O 1
ATOM 1003 N N . VAL A 1 122 ? -21.420 2.167 27.179 1.00 92.44 122 VAL A N 1
ATOM 1004 C CA . VAL A 1 122 ? -22.115 3.455 27.057 1.00 92.44 122 VAL A CA 1
ATOM 1005 C C . VAL A 1 122 ? -23.566 3.162 26.713 1.00 92.44 122 VAL A C 1
ATOM 1007 O O . VAL A 1 122 ? -23.823 2.439 25.753 1.00 92.44 122 VAL A O 1
ATOM 1010 N N . GLU A 1 123 ? -24.499 3.702 27.493 1.00 89.31 123 GLU A N 1
ATOM 1011 C CA . GLU A 1 123 ? -25.922 3.574 27.191 1.00 89.31 123 GLU A CA 1
ATOM 1012 C C . GLU A 1 123 ? -26.268 4.451 25.984 1.00 89.31 123 GLU A C 1
ATOM 1014 O O . GLU A 1 123 ? -26.243 5.675 26.082 1.00 89.31 123 GLU A O 1
ATOM 1019 N N . ASN A 1 124 ? -26.580 3.855 24.834 1.00 82.06 124 ASN A N 1
ATOM 1020 C CA . ASN A 1 124 ? -26.859 4.600 23.605 1.00 82.06 124 ASN A CA 1
ATOM 1021 C C . ASN A 1 124 ? -28.323 4.471 23.168 1.00 82.06 124 ASN A C 1
ATOM 1023 O O . ASN A 1 124 ? -28.653 3.948 22.103 1.00 82.06 124 ASN A O 1
ATOM 1027 N N . ASN A 1 125 ? -29.232 4.971 24.005 1.00 67.50 125 ASN A N 1
ATOM 1028 C CA . ASN A 1 125 ? -30.648 5.023 23.661 1.00 67.50 125 ASN A CA 1
ATOM 1029 C C . ASN A 1 125 ? -30.866 6.056 22.538 1.00 67.50 125 ASN A C 1
ATOM 1031 O O . ASN A 1 125 ? -30.754 7.257 22.771 1.00 67.50 125 ASN A O 1
ATOM 1035 N N . HIS A 1 126 ? -31.219 5.583 21.337 1.00 60.66 126 HIS A N 1
ATOM 1036 C CA . HIS A 1 126 ? -31.549 6.391 20.149 1.00 60.66 126 HIS A CA 1
ATOM 1037 C C . HIS A 1 126 ? -30.378 7.071 19.415 1.00 60.66 126 HIS A C 1
ATOM 1039 O O . HIS A 1 126 ? -30.602 8.101 18.783 1.00 60.66 126 HIS A O 1
ATOM 1045 N N . ALA A 1 127 ? -29.166 6.502 19.441 1.00 67.62 127 ALA A N 1
ATOM 1046 C CA . ALA A 1 127 ? -28.018 7.026 18.686 1.00 67.62 127 ALA A CA 1
ATOM 1047 C C . ALA A 1 127 ? -27.738 8.517 18.976 1.00 67.62 127 ALA A C 1
ATOM 1049 O O . ALA A 1 127 ? -27.659 9.342 18.066 1.00 67.62 127 ALA A O 1
ATOM 1050 N N . SER A 1 128 ? -27.631 8.876 20.260 1.00 83.50 128 SER A N 1
ATOM 1051 C CA . SER A 1 128 ? -27.480 10.277 20.665 1.00 83.50 128 SER A CA 1
ATOM 1052 C C . SER A 1 128 ? -26.085 10.827 20.337 1.00 83.50 128 SER A C 1
ATOM 1054 O O . SER A 1 128 ? -25.074 10.124 20.424 1.00 83.50 128 SER A O 1
ATOM 1056 N N . GLU A 1 129 ? -26.012 12.124 20.020 1.00 88.38 129 GLU A N 1
ATOM 1057 C CA . GLU A 1 129 ? -24.744 12.833 19.778 1.00 88.38 129 GLU A CA 1
ATOM 1058 C C . GLU A 1 129 ? -23.786 12.714 20.976 1.00 88.38 129 GLU A C 1
ATOM 1060 O O . GLU A 1 129 ? -22.584 12.512 20.799 1.00 88.38 129 GLU A O 1
ATOM 1065 N N . ALA A 1 130 ? -24.324 12.742 22.201 1.00 90.94 130 ALA A N 1
ATOM 1066 C CA . ALA A 1 130 ? -23.543 12.592 23.426 1.00 90.94 130 ALA A CA 1
ATOM 1067 C C . ALA A 1 130 ? -22.890 11.209 23.545 1.00 90.94 130 ALA A C 1
ATOM 1069 O O . ALA A 1 130 ? -21.699 11.111 23.846 1.00 90.94 130 ALA A O 1
ATOM 1070 N N . ALA A 1 131 ? -23.645 10.137 23.279 1.00 91.31 131 ALA A N 1
ATOM 1071 C CA . ALA A 1 131 ? -23.112 8.779 23.297 1.00 91.31 131 ALA A CA 1
ATOM 1072 C C . ALA A 1 131 ? -22.028 8.603 22.227 1.00 91.31 131 ALA A C 1
ATOM 1074 O O . ALA A 1 131 ? -20.957 8.066 22.514 1.00 91.31 131 ALA A O 1
ATOM 1075 N N . ASN A 1 132 ? -22.266 9.118 21.015 1.00 91.25 132 ASN A N 1
ATOM 1076 C CA . ASN A 1 132 ? -21.288 9.085 19.930 1.00 91.25 132 ASN A CA 1
ATOM 1077 C C . ASN A 1 132 ? -19.990 9.814 20.324 1.00 91.25 132 ASN A C 1
ATOM 1079 O O . ASN A 1 132 ? -18.905 9.251 20.173 1.00 91.25 132 ASN A O 1
ATOM 1083 N N . GLN A 1 133 ? -20.083 11.011 20.918 1.00 91.44 133 GLN A N 1
ATOM 1084 C CA . GLN A 1 133 ? -18.912 11.759 21.388 1.00 91.44 133 GLN A CA 1
ATOM 1085 C C . GLN A 1 133 ? -18.115 10.982 22.451 1.00 91.44 133 GLN A C 1
ATOM 1087 O O . GLN A 1 133 ? -16.888 10.924 22.368 1.00 91.44 133 GLN A O 1
ATOM 1092 N N . ILE A 1 134 ? -18.793 10.342 23.411 1.00 93.25 134 ILE A N 1
ATOM 1093 C CA . ILE A 1 134 ? -18.164 9.519 24.459 1.00 93.25 134 ILE A CA 1
ATOM 1094 C C . ILE A 1 134 ? -17.466 8.290 23.862 1.00 93.25 134 ILE A C 1
ATOM 1096 O O . ILE A 1 134 ? -16.329 7.985 24.230 1.00 93.25 134 ILE A O 1
ATOM 1100 N N . LEU A 1 135 ? -18.125 7.578 22.944 1.00 91.88 135 LEU A N 1
ATOM 1101 C CA . LEU A 1 135 ? -17.580 6.387 22.285 1.00 91.88 135 LEU A CA 1
ATOM 1102 C C . LEU A 1 135 ? -16.347 6.706 21.423 1.00 91.88 135 LEU A C 1
ATOM 1104 O O . LEU A 1 135 ? -15.469 5.858 21.271 1.00 91.88 135 LEU A O 1
ATOM 1108 N N . ASN A 1 136 ? -16.259 7.932 20.900 1.00 90.50 136 ASN A N 1
ATOM 1109 C CA . ASN A 1 136 ? -15.145 8.405 20.075 1.00 90.50 136 ASN A CA 1
ATOM 1110 C C . ASN A 1 136 ? -13.912 8.845 20.867 1.00 90.50 136 ASN A C 1
ATOM 1112 O O . ASN A 1 136 ? -12.864 9.096 20.267 1.00 90.50 136 ASN A O 1
ATOM 1116 N N . LEU A 1 137 ? -14.003 8.956 22.194 1.00 91.88 137 LEU A N 1
ATOM 1117 C CA . LEU A 1 137 ? -12.834 9.273 23.004 1.00 91.88 137 LEU A CA 1
ATOM 1118 C C . LEU A 1 137 ? -11.784 8.153 22.869 1.00 91.88 137 LEU A C 1
ATOM 1120 O O . LEU A 1 137 ? -12.130 6.969 22.882 1.00 91.88 137 LEU A O 1
ATOM 1124 N N . PRO A 1 138 ? -10.482 8.475 22.794 1.00 91.19 138 PRO A N 1
ATOM 1125 C CA . PRO A 1 138 ? -9.421 7.477 22.725 1.00 91.19 138 PRO A CA 1
ATOM 1126 C C . PRO A 1 138 ? -9.162 6.869 24.110 1.00 91.19 138 PRO A C 1
ATOM 1128 O O . PRO A 1 138 ? -8.099 7.040 24.704 1.00 91.19 138 PRO A O 1
ATOM 1131 N N . TRP A 1 139 ? -10.136 6.117 24.625 1.00 92.56 139 TRP A N 1
ATOM 1132 C CA . TRP A 1 139 ? -10.108 5.442 25.928 1.00 92.56 139 TRP A CA 1
ATOM 1133 C C . TRP A 1 139 ? -8.876 4.562 26.138 1.00 92.56 139 TRP A C 1
ATOM 1135 O O . TRP A 1 139 ? -8.430 4.359 27.264 1.00 92.56 139 TRP A O 1
ATOM 1145 N N . LYS A 1 140 ? -8.261 4.084 25.056 1.00 91.00 140 LYS A N 1
ATOM 1146 C CA . LYS A 1 140 ? -7.003 3.338 25.107 1.00 91.00 140 LYS A CA 1
ATOM 1147 C C . LYS A 1 140 ? -5.827 4.162 25.653 1.00 91.00 140 LYS A C 1
ATOM 1149 O O . LYS A 1 140 ? -4.915 3.566 26.220 1.00 91.00 140 LYS A O 1
ATOM 1154 N N . LEU A 1 141 ? -5.863 5.496 25.556 1.00 92.19 141 LEU A N 1
ATOM 1155 C CA . LEU A 1 141 ? -4.854 6.415 26.106 1.00 92.19 141 LEU A CA 1
ATOM 1156 C C . LEU A 1 141 ? -4.951 6.611 27.629 1.00 92.19 141 LEU A C 1
ATOM 1158 O O . LEU A 1 141 ? -4.121 7.324 28.199 1.00 92.19 141 LEU A O 1
ATOM 1162 N N . LEU A 1 142 ? -5.920 5.987 28.305 1.00 92.31 142 LEU A N 1
ATOM 1163 C CA . LEU A 1 142 ? -6.077 6.069 29.757 1.00 92.31 142 LEU A CA 1
ATOM 1164 C C . LEU A 1 142 ? -4.756 5.735 30.476 1.00 92.31 142 LEU A C 1
ATOM 1166 O O . LEU A 1 142 ? -4.166 4.666 30.272 1.00 92.31 142 LEU A O 1
ATOM 1170 N N . ASN A 1 143 ? -4.287 6.649 31.325 1.00 91.81 143 ASN A N 1
ATOM 1171 C CA . ASN A 1 143 ? -3.046 6.479 32.079 1.00 91.81 143 ASN A CA 1
ATOM 1172 C C . ASN A 1 143 ? -3.127 7.118 33.467 1.00 91.81 143 ASN A C 1
ATOM 1174 O O . ASN A 1 143 ? -3.858 8.075 33.693 1.00 91.81 143 ASN A O 1
ATOM 1178 N N . ASN A 1 144 ? -2.331 6.600 34.398 1.00 88.25 144 ASN A N 1
ATOM 1179 C CA . ASN A 1 144 ? -2.271 7.086 35.779 1.00 88.25 144 ASN A CA 1
ATOM 1180 C C . ASN A 1 144 ? -1.276 8.254 35.982 1.00 88.25 144 ASN A C 1
ATOM 1182 O O . ASN A 1 144 ? -1.025 8.660 37.116 1.00 88.25 144 ASN A O 1
ATOM 1186 N N . GLY A 1 145 ? -0.696 8.803 34.910 1.00 88.19 145 GLY A N 1
ATOM 1187 C CA . GLY A 1 145 ? 0.404 9.772 34.956 1.00 88.19 145 GLY A CA 1
ATOM 1188 C C . GLY A 1 145 ? 1.809 9.160 34.995 1.00 88.19 145 GLY A C 1
ATOM 1189 O O . GLY A 1 145 ? 2.777 9.907 34.900 1.00 88.19 145 GLY A O 1
ATOM 1190 N N . GLU A 1 146 ? 1.934 7.833 35.073 1.00 86.00 146 GLU A N 1
ATOM 1191 C CA . GLU A 1 146 ? 3.211 7.117 34.933 1.00 86.00 146 GLU A CA 1
ATOM 1192 C C . GLU A 1 146 ? 3.245 6.286 33.647 1.00 86.00 146 GLU A C 1
ATOM 1194 O O . GLU A 1 146 ? 4.239 6.275 32.927 1.00 86.00 146 GLU A O 1
ATOM 1199 N N . THR A 1 147 ? 2.157 5.574 33.344 1.00 85.50 147 THR A N 1
ATOM 1200 C CA . THR A 1 147 ? 2.104 4.631 32.223 1.00 85.50 147 THR A CA 1
ATOM 1201 C C . THR A 1 147 ? 0.676 4.396 31.736 1.00 85.50 147 THR A C 1
ATOM 1203 O O . THR A 1 147 ? -0.286 4.488 32.503 1.00 85.50 147 THR A O 1
ATOM 1206 N N . TYR A 1 148 ? 0.538 4.074 30.451 1.00 87.62 148 TYR A N 1
ATOM 1207 C CA . TYR A 1 148 ? -0.734 3.694 29.842 1.00 87.62 148 TYR A CA 1
ATOM 1208 C C . TYR A 1 148 ? -1.191 2.321 30.341 1.00 87.62 148 TYR A C 1
ATOM 1210 O O . TYR A 1 148 ? -0.418 1.359 30.308 1.00 87.62 148 TYR A O 1
ATOM 1218 N N . PHE A 1 149 ? -2.463 2.192 30.730 1.00 84.31 149 PHE A N 1
ATOM 1219 C CA . PHE A 1 149 ? -2.994 0.906 31.199 1.00 84.31 149 PHE A CA 1
ATOM 1220 C C . PHE A 1 149 ? -2.913 -0.177 30.116 1.00 84.31 149 PHE A C 1
ATOM 1222 O O . PHE A 1 149 ? -2.472 -1.286 30.404 1.00 84.31 149 PHE A O 1
ATOM 1229 N N . CYS A 1 150 ? -3.242 0.157 28.866 1.00 78.25 150 CYS A N 1
ATOM 1230 C CA . CYS A 1 150 ? -3.225 -0.783 27.739 1.00 78.25 150 CYS A CA 1
ATOM 1231 C C . CYS A 1 150 ? -1.809 -1.246 27.334 1.00 78.25 150 CYS A C 1
ATOM 1233 O O . CYS A 1 150 ? -1.655 -2.265 26.659 1.00 78.25 150 CYS A O 1
ATOM 1235 N N . LEU A 1 151 ? -0.749 -0.528 27.734 1.00 74.94 151 LEU A N 1
ATOM 1236 C CA . LEU A 1 151 ? 0.627 -0.962 27.465 1.00 74.94 151 LEU A CA 1
ATOM 1237 C C . LEU A 1 151 ? 1.116 -2.014 28.472 1.00 74.94 151 LEU A C 1
ATOM 1239 O O . LEU A 1 151 ? 1.890 -2.882 28.065 1.00 74.94 151 LEU A O 1
ATOM 1243 N N . LYS A 1 152 ? 0.606 -2.002 29.715 1.00 72.19 152 LYS A N 1
ATOM 1244 C CA . LYS A 1 152 ? 0.865 -2.997 30.780 1.00 72.19 152 LYS A CA 1
ATOM 1245 C C . LYS A 1 152 ? -0.023 -4.238 30.662 1.00 72.19 152 LYS A C 1
ATOM 1247 O O . LYS A 1 152 ? -0.679 -4.646 31.609 1.00 72.19 152 LYS A O 1
ATOM 1252 N N . GLU A 1 153 ? -0.074 -4.776 29.458 1.00 67.88 153 GLU A N 1
ATOM 1253 C CA . GLU A 1 153 ? -0.751 -6.033 29.151 1.00 67.88 153 GLU A CA 1
ATOM 1254 C C . GLU A 1 153 ? -2.259 -6.100 29.456 1.00 67.88 153 GLU A C 1
ATOM 1256 O O . GLU A 1 153 ? -2.829 -7.169 29.659 1.00 67.88 153 GLU A O 1
ATOM 1261 N N . LYS A 1 154 ? -2.938 -4.947 29.433 1.00 76.06 154 LYS A N 1
ATOM 1262 C CA . LYS A 1 154 ? -4.388 -4.895 29.626 1.00 76.06 154 LYS A CA 1
ATOM 1263 C C . LYS A 1 154 ? -5.135 -4.785 28.306 1.00 76.06 154 LYS A C 1
ATOM 1265 O O . LYS A 1 154 ? -4.855 -3.896 27.502 1.00 76.06 154 LYS A O 1
ATOM 1270 N N . GLN A 1 155 ? -6.112 -5.661 28.115 1.00 83.88 155 GLN A N 1
ATOM 1271 C CA . GLN A 1 155 ? -7.021 -5.622 26.977 1.00 83.88 155 GLN A CA 1
ATOM 1272 C C . GLN A 1 155 ? -8.007 -4.467 27.123 1.00 83.88 155 GLN A C 1
ATOM 1274 O O . GLN A 1 155 ? -8.407 -4.114 28.234 1.00 83.88 155 GLN A O 1
ATOM 1279 N N . PHE A 1 156 ? -8.433 -3.908 25.993 1.00 87.31 156 PHE A N 1
ATOM 1280 C CA . PHE A 1 156 ? -9.471 -2.885 25.953 1.00 87.31 156 PHE A CA 1
ATOM 1281 C C . PHE A 1 156 ? -10.517 -3.216 24.896 1.00 87.31 156 PHE A C 1
ATOM 1283 O O . PHE A 1 156 ? -10.174 -3.462 23.737 1.00 87.31 156 PHE A O 1
ATOM 1290 N N . CYS A 1 157 ? -11.785 -3.116 25.280 1.00 89.00 157 CYS A N 1
ATOM 1291 C CA . CYS A 1 157 ? -12.914 -3.193 24.363 1.00 89.00 157 CYS A CA 1
ATOM 1292 C C . CYS A 1 157 ? -14.025 -2.217 24.763 1.00 89.00 157 CYS A C 1
ATOM 1294 O O . CYS A 1 157 ? -14.177 -1.857 25.934 1.00 89.00 157 CYS A O 1
ATOM 1296 N N . ILE A 1 158 ? -14.876 -1.898 23.798 1.00 89.31 158 ILE A N 1
ATOM 1297 C CA . ILE A 1 158 ? -16.191 -1.308 24.045 1.00 89.31 158 ILE A CA 1
ATOM 1298 C C . ILE A 1 158 ? -17.226 -2.433 23.950 1.00 89.31 158 ILE A C 1
ATOM 1300 O O . ILE A 1 158 ? -17.179 -3.229 23.014 1.00 89.31 158 ILE A O 1
ATOM 1304 N N . ARG A 1 159 ? -18.147 -2.526 24.910 1.00 88.44 159 ARG A N 1
ATOM 1305 C CA . ARG A 1 159 ? -19.249 -3.492 24.902 1.00 88.44 159 ARG A CA 1
ATOM 1306 C C . ARG A 1 159 ? -20.581 -2.756 24.746 1.00 88.44 159 ARG A C 1
ATOM 1308 O O . ARG A 1 159 ? -20.877 -1.862 25.534 1.00 88.44 159 ARG A O 1
ATOM 1315 N N . HIS A 1 160 ? -21.371 -3.155 23.751 1.00 82.75 160 HIS A N 1
ATOM 1316 C CA . HIS A 1 160 ? -22.697 -2.597 23.476 1.00 82.75 160 HIS A CA 1
ATOM 1317 C C . HIS A 1 160 ? -23.680 -2.909 24.617 1.00 82.75 160 HIS A C 1
ATOM 1319 O O . HIS A 1 160 ? -23.711 -4.025 25.150 1.00 82.75 160 HIS A O 1
ATOM 1325 N N . GLU A 1 161 ? -24.526 -1.943 24.977 1.00 71.56 161 GLU A N 1
ATOM 1326 C CA . GLU A 1 161 ? -25.542 -2.114 26.015 1.00 71.56 161 GLU A CA 1
ATOM 1327 C C . GLU A 1 161 ? -26.710 -2.987 25.512 1.00 71.56 161 GLU A C 1
ATOM 1329 O O . GLU A 1 161 ? -27.311 -2.718 24.481 1.00 71.56 161 GLU A O 1
ATOM 1334 N N . GLY A 1 162 ? -27.046 -4.078 26.208 1.00 60.72 162 GLY A N 1
ATOM 1335 C CA . GLY A 1 162 ? -28.162 -4.961 25.823 1.00 60.72 162 GLY A CA 1
ATOM 1336 C C . GLY A 1 162 ? -27.765 -6.356 25.331 1.00 60.72 162 GLY A C 1
ATOM 1337 O O . GLY A 1 162 ? -28.644 -7.194 25.120 1.00 60.72 162 GLY A O 1
ATOM 1338 N N . GLY A 1 163 ? -26.466 -6.667 25.246 1.00 56.41 163 GLY A N 1
ATOM 1339 C CA . GLY A 1 163 ? -25.984 -8.044 25.125 1.00 56.41 163 GLY A CA 1
ATOM 1340 C C . GLY A 1 163 ? -26.311 -8.848 26.386 1.00 56.41 163 GLY A C 1
ATOM 1341 O O . GLY A 1 163 ? -25.517 -8.907 27.323 1.00 56.41 163 GLY A O 1
ATOM 1342 N N . LYS A 1 164 ? -27.497 -9.461 26.458 1.00 44.78 164 LYS A N 1
ATOM 1343 C CA . LYS A 1 164 ? -27.841 -10.359 27.569 1.00 44.78 164 LYS A CA 1
ATOM 1344 C C . LYS A 1 164 ? -26.954 -11.606 27.504 1.00 44.78 164 LYS A C 1
ATOM 1346 O O . LYS A 1 164 ? -26.793 -12.210 26.452 1.00 44.78 164 LYS A O 1
ATOM 1351 N N . THR A 1 165 ? -26.471 -12.062 28.656 1.00 45.53 165 THR A N 1
ATOM 1352 C CA . THR A 1 165 ? -25.727 -13.327 28.843 1.00 45.53 165 THR A CA 1
ATOM 1353 C C . THR A 1 165 ? -26.542 -14.599 28.544 1.00 45.53 165 THR A C 1
ATOM 1355 O O . THR A 1 165 ? -26.023 -15.700 28.693 1.00 45.53 165 THR A O 1
ATOM 1358 N N . ASN A 1 166 ? -27.814 -14.460 28.143 1.00 40.28 166 ASN A N 1
ATOM 1359 C CA . ASN A 1 166 ? -28.718 -15.563 27.800 1.00 40.28 166 ASN A CA 1
ATOM 1360 C C . ASN A 1 166 ? -28.801 -15.853 26.290 1.00 40.28 166 ASN A C 1
ATOM 1362 O O . ASN A 1 166 ? -29.509 -16.786 25.905 1.00 40.28 166 ASN A O 1
ATOM 1366 N N . ASP A 1 167 ? -28.102 -15.093 25.445 1.00 54.78 167 ASP A N 1
ATOM 1367 C CA . ASP A 1 167 ? -27.929 -15.460 24.039 1.00 54.78 167 ASP A CA 1
ATOM 1368 C C . ASP A 1 167 ? -26.961 -16.652 23.933 1.00 54.78 167 ASP A C 1
ATOM 1370 O O . ASP A 1 167 ? -26.039 -16.802 24.739 1.00 54.78 167 ASP A O 1
ATOM 1374 N N . LYS A 1 168 ? -27.204 -17.566 22.982 1.00 57.84 168 LYS A N 1
ATOM 1375 C CA . LYS A 1 168 ? -26.368 -18.766 22.810 1.00 57.84 168 LYS A CA 1
ATOM 1376 C C . LYS A 1 168 ? -24.915 -18.342 22.584 1.00 57.84 168 LYS A C 1
ATOM 1378 O O . LYS A 1 168 ? -24.625 -17.677 21.595 1.00 57.84 168 LYS A O 1
ATOM 1383 N N . VAL A 1 169 ? -24.019 -18.782 23.469 1.00 64.75 169 VAL A N 1
ATOM 1384 C CA . VAL A 1 169 ? -22.569 -18.595 23.317 1.00 64.75 169 VAL A CA 1
ATOM 1385 C C . VAL A 1 169 ? -22.145 -19.085 21.924 1.00 64.75 169 VAL A C 1
ATOM 1387 O O . VAL A 1 169 ? -22.463 -20.236 21.589 1.00 64.75 169 VAL A O 1
ATOM 1390 N N . PRO A 1 170 ? -21.457 -18.252 21.116 1.00 70.19 170 PRO A N 1
ATOM 1391 C CA . PRO A 1 170 ? -20.950 -18.664 19.814 1.00 70.19 170 PRO A CA 1
ATOM 1392 C C . PRO A 1 170 ? -20.088 -19.920 19.951 1.00 70.19 170 PRO A C 1
ATOM 1394 O O . PRO A 1 170 ? -19.217 -19.994 20.817 1.00 70.19 170 PRO A O 1
ATOM 1397 N N . GLN A 1 171 ? -20.352 -20.929 19.121 1.00 77.56 171 GLN A N 1
ATOM 1398 C CA . GLN A 1 171 ? -19.528 -22.135 19.078 1.00 77.56 171 GLN A CA 1
ATOM 1399 C C . GLN A 1 171 ? -18.385 -21.924 18.079 1.00 77.56 171 GLN A C 1
ATOM 1401 O O . GLN A 1 171 ? -18.670 -21.540 16.942 1.00 77.56 171 GLN A O 1
ATOM 1406 N N . PRO A 1 172 ? -17.124 -22.191 18.461 1.00 85.38 172 PRO A N 1
ATOM 1407 C CA . PRO A 1 172 ? -15.998 -22.028 17.554 1.00 85.38 172 PRO A CA 1
ATOM 1408 C C . PRO A 1 172 ? -16.113 -22.948 16.335 1.00 85.38 172 PRO A C 1
ATOM 1410 O O . PRO A 1 172 ? -16.358 -24.153 16.469 1.00 85.38 172 PRO A O 1
ATOM 1413 N N . VAL A 1 173 ? -15.917 -22.386 15.144 1.00 89.25 173 VAL A N 1
ATOM 1414 C CA . VAL A 1 173 ? -16.014 -23.119 13.877 1.00 89.25 173 VAL A CA 1
ATOM 1415 C C . VAL A 1 173 ? -14.687 -23.811 13.564 1.00 89.25 173 VAL A C 1
ATOM 1417 O O . VAL A 1 173 ? -13.606 -23.269 13.785 1.00 89.25 173 VAL A O 1
ATOM 1420 N N . ASP A 1 174 ? -14.775 -25.026 13.031 1.00 88.94 174 ASP A N 1
ATOM 1421 C CA . ASP A 1 174 ? -13.636 -25.840 12.602 1.00 88.94 174 ASP A CA 1
ATOM 1422 C C . ASP A 1 174 ? -13.485 -25.770 11.077 1.00 88.94 174 ASP A C 1
ATOM 1424 O O . ASP A 1 174 ? -13.892 -26.671 10.346 1.00 88.94 174 ASP A O 1
ATOM 1428 N N . SER A 1 175 ? -13.034 -24.623 10.571 1.00 89.00 175 SER A N 1
ATOM 1429 C CA . SER A 1 175 ? -12.927 -24.363 9.130 1.00 89.00 175 SER A CA 1
ATOM 1430 C C . SER A 1 175 ? -11.793 -23.384 8.822 1.00 89.00 175 SER A C 1
ATOM 1432 O O . SER A 1 175 ? -11.116 -22.895 9.729 1.00 89.00 175 SER A O 1
ATOM 1434 N N . LYS A 1 176 ? -11.516 -23.127 7.537 1.00 92.00 176 LYS A N 1
ATOM 1435 C CA . LYS A 1 176 ? -10.637 -22.015 7.144 1.00 92.00 176 LYS A CA 1
ATOM 1436 C C . LYS A 1 176 ? -11.309 -20.681 7.475 1.00 92.00 176 LYS A C 1
ATOM 1438 O O . LYS A 1 176 ? -12.516 -20.530 7.281 1.00 92.00 176 LYS A O 1
ATOM 1443 N N . ILE A 1 177 ? -10.537 -19.695 7.922 1.00 94.94 177 ILE A N 1
ATOM 1444 C CA . ILE A 1 177 ? -11.052 -18.332 8.081 1.00 94.94 177 ILE A CA 1
ATOM 1445 C C . ILE A 1 177 ? -11.327 -17.781 6.680 1.00 94.94 177 ILE A C 1
ATOM 1447 O O . ILE A 1 177 ? -10.425 -17.726 5.855 1.00 94.94 177 ILE A O 1
ATOM 1451 N N . ARG A 1 178 ? -12.570 -17.393 6.388 1.00 96.38 178 ARG A N 1
ATOM 1452 C CA . ARG A 1 178 ? -12.961 -16.882 5.070 1.00 96.38 178 ARG A CA 1
ATOM 1453 C C . ARG A 1 178 ? -13.249 -15.403 5.208 1.00 96.38 178 ARG A C 1
ATOM 1455 O O . ARG A 1 178 ? -14.148 -15.030 5.966 1.00 96.38 178 ARG A O 1
ATOM 1462 N N . VAL A 1 179 ? -12.468 -14.586 4.515 1.00 97.44 179 VAL A N 1
ATOM 1463 C CA . VAL A 1 179 ? -12.511 -13.126 4.599 1.00 97.44 179 VAL A CA 1
ATOM 1464 C C . VAL A 1 179 ? -12.978 -12.565 3.263 1.00 97.44 179 VAL A C 1
ATOM 1466 O O . VAL A 1 179 ? -12.357 -12.829 2.236 1.00 97.44 179 VAL A O 1
ATOM 1469 N N . LEU A 1 180 ? -14.051 -11.778 3.287 1.00 98.00 180 LEU A N 1
ATOM 1470 C CA . LEU A 1 180 ? -14.519 -11.014 2.136 1.00 98.00 180 LEU A CA 1
ATOM 1471 C C . LEU A 1 180 ? -14.038 -9.569 2.266 1.00 98.00 180 LEU A C 1
ATOM 1473 O O . LEU A 1 180 ? -14.375 -8.892 3.236 1.00 98.00 180 LEU A O 1
ATOM 1477 N N . ILE A 1 181 ? -13.243 -9.107 1.307 1.00 98.12 181 ILE A N 1
ATOM 1478 C CA . ILE A 1 181 ? -12.632 -7.777 1.299 1.00 98.12 181 ILE A CA 1
ATOM 1479 C C . ILE A 1 181 ? -13.393 -6.893 0.314 1.00 98.12 181 ILE A C 1
ATOM 1481 O O . ILE A 1 181 ? -13.597 -7.270 -0.838 1.00 98.12 181 ILE A O 1
ATOM 1485 N N . VAL A 1 182 ? -13.789 -5.704 0.758 1.00 97.00 182 VAL A N 1
ATOM 1486 C CA . VAL A 1 182 ? -14.505 -4.708 -0.039 1.00 97.00 182 VAL A CA 1
ATOM 1487 C C . VAL A 1 182 ? -13.815 -3.362 0.149 1.00 97.00 182 VAL A C 1
ATOM 1489 O O . VAL A 1 182 ? -13.836 -2.811 1.250 1.00 97.00 182 VAL A O 1
ATOM 1492 N N . SER A 1 183 ? -13.234 -2.822 -0.924 1.00 95.38 183 SER A N 1
ATOM 1493 C CA . SER A 1 183 ? -12.533 -1.532 -0.879 1.00 95.38 183 SER A CA 1
ATOM 1494 C C . SER A 1 183 ? -13.076 -0.542 -1.917 1.00 95.38 183 SER A C 1
ATOM 1496 O O . SER A 1 183 ? -12.391 -0.261 -2.902 1.00 95.38 183 SER A O 1
ATOM 1498 N N . PRO A 1 184 ? -14.314 -0.035 -1.764 1.00 94.25 184 PRO A N 1
ATOM 1499 C CA . PRO A 1 184 ? -14.915 0.869 -2.743 1.00 94.25 184 PRO A CA 1
ATOM 1500 C C . PRO A 1 184 ? -14.223 2.237 -2.756 1.00 94.25 184 PRO A C 1
ATOM 1502 O O . PRO A 1 184 ? -13.845 2.764 -1.706 1.00 94.25 184 PRO A O 1
ATOM 1505 N N . ARG A 1 185 ? -14.076 2.840 -3.941 1.00 92.88 185 ARG A N 1
ATOM 1506 C CA . ARG A 1 185 ? -13.530 4.195 -4.121 1.00 92.88 185 ARG A CA 1
ATOM 1507 C C . ARG A 1 185 ? -14.437 5.040 -5.020 1.00 92.88 185 ARG A C 1
ATOM 1509 O O . ARG A 1 185 ? -14.022 5.440 -6.113 1.00 92.88 185 ARG A O 1
ATOM 1516 N N . PRO A 1 186 ? -15.682 5.331 -4.590 1.00 91.75 186 PRO A N 1
ATOM 1517 C CA . PRO A 1 186 ? -16.498 6.310 -5.294 1.00 91.75 186 PRO A CA 1
ATOM 1518 C C . PRO A 1 186 ? -15.782 7.666 -5.331 1.00 91.75 186 PRO A C 1
ATOM 1520 O O . PRO A 1 186 ? -14.986 7.984 -4.447 1.00 91.75 186 PRO A O 1
ATOM 1523 N N . SER A 1 187 ? -16.064 8.457 -6.363 1.00 85.12 187 SER A N 1
ATOM 1524 C CA . SER A 1 187 ? -15.421 9.738 -6.631 1.00 85.12 187 SER A CA 1
ATOM 1525 C C . SER A 1 187 ? -15.521 10.661 -5.418 1.00 85.12 187 SER A C 1
ATOM 1527 O O . SER A 1 187 ? -16.604 11.099 -5.024 1.00 85.12 187 SER A O 1
ATOM 1529 N N . HIS A 1 188 ? -14.368 10.946 -4.825 1.00 79.62 188 HIS A N 1
ATOM 1530 C CA . HIS A 1 188 ? -14.212 11.846 -3.695 1.00 79.62 188 HIS A CA 1
ATOM 1531 C C . HIS A 1 188 ? -12.848 12.543 -3.783 1.00 79.62 188 HIS A C 1
ATOM 1533 O O . HIS A 1 188 ? -11.904 12.016 -4.371 1.00 79.62 188 HIS A O 1
ATOM 1539 N N . LYS A 1 189 ? -12.730 13.748 -3.209 1.00 63.97 189 LYS A N 1
ATOM 1540 C CA . LYS A 1 189 ? -11.498 14.559 -3.287 1.00 63.97 189 LYS A CA 1
ATOM 1541 C C . LYS A 1 189 ? -10.312 13.897 -2.580 1.00 63.97 189 LYS A C 1
ATOM 1543 O O . LYS A 1 189 ? -9.182 13.977 -3.062 1.00 63.97 189 LYS A O 1
ATOM 1548 N N . ASP A 1 190 ? -10.590 13.213 -1.475 1.00 63.25 190 ASP A N 1
ATOM 1549 C CA . ASP A 1 190 ? -9.605 12.481 -0.679 1.00 63.25 190 ASP A CA 1
ATOM 1550 C C . ASP A 1 190 ? -9.540 11.015 -1.099 1.00 63.25 190 ASP A C 1
ATOM 1552 O O . ASP A 1 190 ? -9.940 10.122 -0.350 1.00 63.25 190 ASP A O 1
ATOM 1556 N N . ASP A 1 191 ? -9.059 10.766 -2.314 1.00 64.56 191 ASP A N 1
ATOM 1557 C CA . ASP A 1 191 ? -8.840 9.406 -2.802 1.00 64.56 191 ASP A CA 1
ATOM 1558 C C . ASP A 1 191 ? -7.619 8.790 -2.100 1.00 64.56 191 ASP A C 1
ATOM 1560 O O . ASP A 1 191 ? -6.496 9.304 -2.200 1.00 64.56 191 ASP A O 1
ATOM 1564 N N . THR A 1 192 ? -7.875 7.739 -1.321 1.00 73.25 192 THR A N 1
ATOM 1565 C CA . THR A 1 192 ? -6.907 7.038 -0.470 1.00 73.25 192 THR A CA 1
ATOM 1566 C C . THR A 1 192 ? -6.513 5.728 -1.133 1.00 73.25 192 THR A C 1
ATOM 1568 O O . THR A 1 192 ? -7.322 5.107 -1.821 1.00 73.25 192 THR A O 1
ATOM 1571 N N . ASN A 1 193 ? -5.289 5.253 -0.899 1.00 86.25 193 ASN A N 1
ATOM 1572 C CA . ASN A 1 193 ? -4.864 3.971 -1.451 1.00 86.25 193 ASN A CA 1
ATOM 1573 C C . ASN A 1 193 ? -5.761 2.820 -0.939 1.00 86.25 193 ASN A C 1
ATOM 1575 O O . ASN A 1 193 ? -5.659 2.396 0.210 1.00 86.25 193 ASN A O 1
ATOM 1579 N N . TYR A 1 194 ? -6.614 2.300 -1.824 1.00 90.25 194 TYR A N 1
ATOM 1580 C CA . TYR A 1 194 ? -7.582 1.221 -1.579 1.00 90.25 194 TYR A CA 1
ATOM 1581 C C . TYR A 1 194 ? -6.973 -0.147 -1.298 1.00 90.25 194 TYR A C 1
ATOM 1583 O O . TYR A 1 194 ? -7.674 -1.076 -0.890 1.00 90.25 194 TYR A O 1
ATOM 1591 N N . ARG A 1 195 ? -5.658 -0.261 -1.479 1.00 91.12 195 ARG A N 1
ATOM 1592 C CA . ARG A 1 195 ? -4.897 -1.480 -1.244 1.00 91.12 195 ARG A CA 1
ATOM 1593 C C . ARG A 1 195 ? -4.249 -1.521 0.140 1.00 91.12 195 ARG A C 1
ATOM 1595 O O . ARG A 1 195 ? -3.728 -2.572 0.491 1.00 91.12 195 ARG A O 1
ATOM 1602 N N . ILE A 1 196 ? -4.298 -0.441 0.939 1.00 86.69 196 ILE A N 1
ATOM 1603 C CA . ILE A 1 196 ? -3.608 -0.349 2.249 1.00 86.69 196 ILE A CA 1
ATOM 1604 C C . ILE A 1 196 ? -3.923 -1.545 3.153 1.00 86.69 196 ILE A C 1
ATOM 1606 O O . ILE A 1 196 ? -3.029 -2.053 3.826 1.00 86.69 196 ILE A O 1
ATOM 1610 N N . THR A 1 197 ? -5.176 -1.997 3.170 1.00 89.75 197 THR A N 1
ATOM 1611 C CA . THR A 1 197 ? -5.614 -3.135 3.992 1.00 89.75 197 THR A CA 1
ATOM 1612 C C . THR A 1 197 ? -5.802 -4.399 3.156 1.00 89.75 197 THR A C 1
ATOM 1614 O O . THR A 1 197 ? -5.445 -5.490 3.598 1.00 89.75 197 THR A O 1
ATOM 1617 N N . ALA A 1 198 ? -6.295 -4.254 1.923 1.00 93.00 198 ALA A N 1
ATOM 1618 C CA . ALA A 1 198 ? -6.580 -5.372 1.035 1.00 93.00 198 ALA A CA 1
ATOM 1619 C C . ALA A 1 198 ? -5.312 -6.121 0.597 1.00 93.00 198 ALA A C 1
ATOM 1621 O O . ALA A 1 198 ? -5.298 -7.346 0.628 1.00 93.00 198 ALA A O 1
ATOM 1622 N N . LEU A 1 199 ? -4.231 -5.418 0.242 1.00 89.94 199 LEU A N 1
ATOM 1623 C CA . LEU A 1 199 ? -2.993 -6.053 -0.220 1.00 89.94 199 LEU A CA 1
ATOM 1624 C C . LEU A 1 199 ? -2.317 -6.895 0.876 1.00 89.94 199 LEU A C 1
ATOM 1626 O O . LEU A 1 199 ? -2.022 -8.058 0.600 1.00 89.94 199 LEU A O 1
ATOM 1630 N N . PRO A 1 200 ? -2.118 -6.401 2.119 1.00 88.62 200 PRO A N 1
ATOM 1631 C CA . PRO A 1 200 ? -1.655 -7.255 3.210 1.00 88.62 200 PRO A CA 1
ATOM 1632 C C . PRO A 1 200 ? -2.553 -8.473 3.437 1.00 88.62 200 PRO A C 1
ATOM 1634 O O . PRO A 1 200 ? -2.034 -9.570 3.602 1.00 88.62 200 PRO A O 1
ATOM 1637 N N . MET A 1 201 ? -3.880 -8.310 3.396 1.00 91.06 201 MET A N 1
ATOM 1638 C CA . MET A 1 201 ? -4.815 -9.423 3.591 1.00 91.06 201 MET A CA 1
ATOM 1639 C C . MET A 1 201 ? -4.739 -10.475 2.487 1.00 91.06 201 MET A C 1
ATOM 1641 O O . MET A 1 201 ? -4.730 -11.663 2.790 1.00 91.06 201 MET A O 1
ATOM 1645 N N . LEU A 1 202 ? -4.660 -10.065 1.221 1.00 90.81 202 LEU A N 1
ATOM 1646 C CA . LEU A 1 202 ? -4.541 -10.994 0.096 1.00 90.81 202 LEU A CA 1
ATOM 1647 C C . LEU A 1 202 ? -3.204 -11.736 0.126 1.00 90.81 202 LEU A C 1
ATOM 1649 O O . LEU A 1 202 ? -3.183 -12.941 -0.098 1.00 90.81 202 LEU A O 1
ATOM 1653 N N . ARG A 1 203 ? -2.108 -11.060 0.497 1.00 84.38 203 ARG A N 1
ATOM 1654 C CA . ARG A 1 203 ? -0.811 -11.720 0.721 1.00 84.38 203 ARG A CA 1
ATOM 1655 C C . ARG A 1 203 ? -0.871 -12.735 1.854 1.00 84.38 203 ARG A C 1
ATOM 1657 O O . ARG A 1 203 ? -0.388 -13.846 1.684 1.00 84.38 203 ARG A O 1
ATOM 1664 N N . LEU A 1 204 ? -1.494 -12.381 2.980 1.00 84.00 204 LEU A N 1
ATOM 1665 C CA . LEU A 1 204 ? -1.732 -13.329 4.070 1.00 84.00 204 LEU A CA 1
ATOM 1666 C C . LEU A 1 204 ? -2.566 -14.517 3.582 1.00 84.00 204 LEU A C 1
ATOM 1668 O O . LEU A 1 204 ? -2.210 -15.651 3.855 1.00 84.00 204 LEU A O 1
ATOM 1672 N N . GLY A 1 205 ? -3.627 -14.275 2.810 1.00 86.81 205 GLY A N 1
ATOM 1673 C CA . GLY A 1 205 ? -4.464 -15.324 2.226 1.00 86.81 205 GLY A CA 1
ATOM 1674 C C . GLY A 1 205 ? -3.723 -16.251 1.265 1.00 86.81 205 GLY A C 1
ATOM 1675 O O . GLY A 1 205 ? -4.009 -17.445 1.244 1.00 86.81 205 GLY A O 1
ATOM 1676 N N . HIS A 1 206 ? -2.775 -15.711 0.497 1.00 81.81 206 HIS A N 1
ATOM 1677 C CA . HIS A 1 206 ? -1.928 -16.473 -0.417 1.00 81.81 206 HIS A CA 1
ATOM 1678 C C . HIS A 1 206 ? -0.953 -17.376 0.344 1.00 81.81 206 HIS A C 1
ATOM 1680 O O . HIS A 1 206 ? -0.940 -18.587 0.130 1.00 81.81 206 HIS A O 1
ATOM 1686 N N . VAL A 1 207 ? -0.198 -16.782 1.273 1.00 77.06 207 VAL A N 1
ATOM 1687 C CA . VAL A 1 207 ? 0.797 -17.479 2.097 1.00 77.06 207 VAL A CA 1
ATOM 1688 C C . VAL A 1 207 ? 0.136 -18.528 2.992 1.00 77.06 207 VAL A C 1
ATOM 1690 O O . VAL A 1 207 ? 0.630 -19.633 3.116 1.00 77.06 207 VAL A O 1
ATOM 1693 N N . LEU A 1 208 ? -1.024 -18.214 3.571 1.00 79.19 208 LEU A N 1
ATOM 1694 C CA . LEU A 1 208 ? -1.680 -19.018 4.608 1.00 79.19 208 LEU A CA 1
ATOM 1695 C C . LEU A 1 208 ? -2.910 -19.750 4.074 1.00 79.19 208 LEU A C 1
ATOM 1697 O O . LEU A 1 208 ? -3.905 -19.932 4.788 1.00 79.19 208 LEU A O 1
ATOM 1701 N N . ASN A 1 209 ? -2.876 -20.147 2.802 1.00 83.69 209 ASN A N 1
ATOM 1702 C CA . ASN A 1 209 ? -4.040 -20.659 2.084 1.00 83.69 209 ASN A CA 1
ATOM 1703 C C . ASN A 1 209 ? -4.671 -21.901 2.755 1.00 83.69 209 ASN A C 1
ATOM 1705 O O . ASN A 1 209 ? -5.861 -22.182 2.571 1.00 83.69 209 ASN A O 1
ATOM 1709 N N . HIS A 1 210 ? -3.910 -22.646 3.567 1.00 85.88 210 HIS A N 1
ATOM 1710 C CA . HIS A 1 210 ? -4.380 -23.802 4.331 1.00 85.88 210 HIS A CA 1
ATOM 1711 C C . HIS A 1 210 ? -5.249 -23.404 5.532 1.00 85.88 210 HIS A C 1
ATOM 1713 O O . HIS A 1 210 ? -6.152 -24.153 5.925 1.00 85.88 210 HIS A O 1
ATOM 1719 N N . TYR A 1 211 ? -5.047 -22.204 6.072 1.00 89.56 211 TYR A N 1
ATOM 1720 C CA . TYR A 1 211 ? -5.701 -21.703 7.279 1.00 89.56 211 TYR A CA 1
ATOM 1721 C C . TYR A 1 211 ? -6.769 -20.655 6.993 1.00 89.56 211 TYR A C 1
ATOM 1723 O O . TYR A 1 211 ? -7.784 -20.617 7.699 1.00 89.56 211 TYR A O 1
ATOM 1731 N N . MET A 1 212 ? -6.575 -19.846 5.955 1.00 91.44 212 MET A N 1
ATOM 1732 C CA . MET A 1 212 ? -7.463 -18.757 5.575 1.00 91.44 212 MET A CA 1
ATOM 1733 C C . MET A 1 212 ? -7.645 -18.666 4.058 1.00 91.44 212 MET A C 1
ATOM 1735 O O . MET A 1 212 ? -6.836 -19.153 3.281 1.00 91.44 212 MET A O 1
ATOM 1739 N N . GLN A 1 213 ? -8.745 -18.051 3.643 1.00 93.56 213 GLN A N 1
ATOM 1740 C CA . GLN A 1 213 ? -9.059 -17.746 2.254 1.00 93.56 213 GLN A CA 1
ATOM 1741 C C . GLN A 1 213 ? -9.587 -16.315 2.193 1.00 93.56 213 GLN A C 1
ATOM 1743 O O . GLN A 1 213 ? -10.543 -15.972 2.896 1.00 93.56 213 GLN A O 1
ATOM 1748 N N . CYS A 1 214 ? -8.979 -15.492 1.346 1.00 95.38 214 CYS A N 1
ATOM 1749 C CA . CYS A 1 214 ? -9.395 -14.115 1.119 1.00 95.38 214 CYS A CA 1
ATOM 1750 C C . CYS A 1 214 ? -9.985 -13.977 -0.279 1.00 95.38 214 CYS A C 1
ATOM 1752 O O . CYS A 1 214 ? -9.401 -14.449 -1.248 1.00 95.38 214 CYS A O 1
ATOM 1754 N N . GLU A 1 215 ? -11.128 -13.309 -0.381 1.00 96.19 215 GLU A N 1
ATOM 1755 C CA . GLU A 1 215 ? -11.745 -12.961 -1.658 1.00 96.19 215 GLU A CA 1
ATOM 1756 C C . GLU A 1 215 ? -11.955 -11.448 -1.711 1.00 96.19 215 GLU A C 1
ATOM 1758 O O . GLU A 1 215 ? -12.428 -10.846 -0.745 1.00 96.19 215 GLU A O 1
ATOM 1763 N N . TYR A 1 216 ? -11.579 -10.829 -2.828 1.00 97.06 216 TYR A N 1
ATOM 1764 C CA . TYR A 1 216 ? -11.741 -9.397 -3.064 1.00 97.06 216 TYR A CA 1
ATOM 1765 C C . TYR A 1 216 ? -12.970 -9.154 -3.942 1.00 97.06 216 TYR A C 1
ATOM 1767 O O . TYR A 1 216 ? -13.089 -9.744 -5.017 1.00 97.06 216 TYR A O 1
ATOM 1775 N N . VAL A 1 217 ? -13.890 -8.302 -3.487 1.00 96.94 217 VAL A N 1
ATOM 1776 C CA . VAL A 1 217 ? -15.089 -7.939 -4.248 1.00 96.94 217 VAL A CA 1
ATOM 1777 C C . VAL A 1 217 ? -14.709 -6.969 -5.350 1.00 96.94 217 VAL A C 1
ATOM 1779 O O . VAL A 1 217 ? -14.285 -5.849 -5.074 1.00 96.94 217 VAL A O 1
ATOM 1782 N N . TYR A 1 218 ? -14.933 -7.379 -6.594 1.00 92.25 218 TYR A N 1
ATOM 1783 C CA . TYR A 1 218 ? -14.746 -6.516 -7.747 1.00 92.25 218 TYR A CA 1
ATOM 1784 C C . TYR A 1 218 ? -15.808 -6.778 -8.833 1.00 92.25 218 TYR A C 1
ATOM 1786 O O . TYR A 1 218 ? -16.109 -7.944 -9.096 1.00 92.25 218 TYR A O 1
ATOM 1794 N N . PRO A 1 219 ? -16.383 -5.735 -9.469 1.00 91.62 219 PRO A N 1
ATOM 1795 C CA . PRO A 1 219 ? -16.298 -4.314 -9.102 1.00 91.62 219 PRO A CA 1
ATOM 1796 C C . PRO A 1 219 ? -16.833 -4.043 -7.688 1.00 91.62 219 PRO A C 1
ATOM 1798 O O . PRO A 1 219 ? -17.719 -4.761 -7.224 1.00 91.62 219 PRO A O 1
ATOM 1801 N N . SER A 1 220 ? -16.354 -2.997 -7.008 1.00 93.19 220 SER A N 1
ATOM 1802 C CA . SER A 1 220 ? -16.694 -2.672 -5.604 1.00 93.19 220 SER A CA 1
ATOM 1803 C C . SER A 1 220 ? -18.106 -2.075 -5.421 1.00 93.19 220 SER A C 1
ATOM 1805 O O . SER A 1 220 ? -18.321 -1.115 -4.677 1.00 93.19 220 SER A O 1
ATOM 1807 N N . THR A 1 221 ? -19.093 -2.644 -6.115 1.00 95.31 221 THR A N 1
ATOM 1808 C CA . THR A 1 221 ? -20.510 -2.276 -6.031 1.00 95.31 221 THR A CA 1
ATOM 1809 C C . THR A 1 221 ? -21.223 -3.107 -4.970 1.00 95.31 221 THR A C 1
ATOM 1811 O O . THR A 1 221 ? -20.866 -4.260 -4.709 1.00 95.31 221 THR A O 1
ATOM 1814 N N . PHE A 1 222 ? -22.307 -2.569 -4.414 1.00 96.62 222 PHE A N 1
ATOM 1815 C CA . PHE A 1 222 ? -23.129 -3.306 -3.455 1.00 96.62 222 PHE A CA 1
ATOM 1816 C C . PHE A 1 222 ? -23.736 -4.589 -4.058 1.00 96.62 222 PHE A C 1
ATOM 1818 O O . PHE A 1 222 ? -23.811 -5.626 -3.403 1.00 96.62 222 PHE A O 1
ATOM 1825 N N . SER A 1 223 ? -24.100 -4.558 -5.346 1.00 95.94 223 SER A N 1
ATOM 1826 C CA . SER A 1 223 ?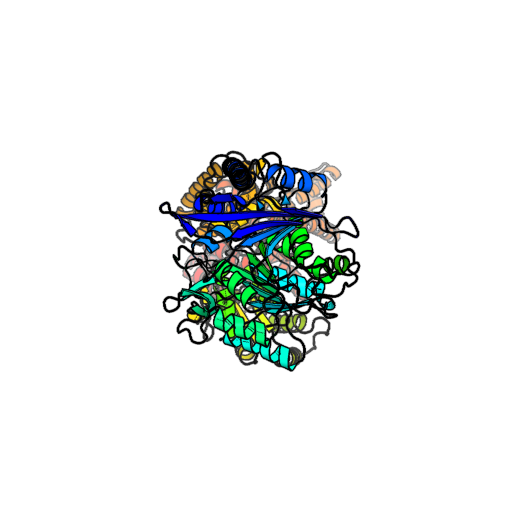 -24.634 -5.734 -6.049 1.00 95.94 223 SER A CA 1
ATOM 1827 C C . SER A 1 223 ? -23.615 -6.871 -6.202 1.00 95.94 223 SER A C 1
ATOM 1829 O O . SER A 1 223 ? -23.972 -8.042 -6.055 1.00 95.94 223 SER A O 1
ATOM 1831 N N . ALA A 1 224 ? -22.344 -6.541 -6.452 1.00 96.12 224 ALA A N 1
ATOM 1832 C CA . ALA A 1 224 ? -21.271 -7.528 -6.510 1.00 96.12 224 ALA A CA 1
ATOM 1833 C C . ALA A 1 224 ? -21.019 -8.117 -5.120 1.00 96.12 224 ALA A C 1
ATOM 1835 O O . ALA A 1 224 ? -20.986 -9.334 -4.971 1.00 96.12 224 ALA A O 1
ATOM 1836 N N . PHE A 1 225 ? -20.958 -7.269 -4.089 1.00 97.75 225 PHE A N 1
ATOM 1837 C CA . PHE A 1 225 ? -20.827 -7.707 -2.700 1.00 97.75 225 PHE A CA 1
ATOM 1838 C C . PHE A 1 225 ? -21.906 -8.729 -2.299 1.00 97.75 225 PHE A C 1
ATOM 1840 O O . PHE A 1 225 ? -21.576 -9.790 -1.769 1.00 97.75 225 PHE A O 1
ATOM 1847 N N . LEU A 1 226 ? -23.177 -8.470 -2.628 1.00 97.62 226 LEU A N 1
ATOM 1848 C CA . LEU A 1 226 ? -24.260 -9.435 -2.408 1.00 97.62 226 LEU A CA 1
ATOM 1849 C C . LEU A 1 226 ? -24.054 -10.739 -3.187 1.00 97.62 226 LEU A C 1
ATOM 1851 O O . LEU A 1 226 ? -24.233 -11.812 -2.620 1.00 97.62 226 LEU A O 1
ATOM 1855 N N . SER A 1 227 ? -23.618 -10.655 -4.446 1.00 97.50 227 SER A N 1
ATOM 1856 C CA . SER A 1 227 ? -23.391 -11.830 -5.300 1.00 97.50 227 SER A CA 1
ATOM 1857 C C . SER A 1 227 ? -22.310 -12.763 -4.739 1.00 97.50 227 SER A C 1
ATOM 1859 O O . SER A 1 227 ? -22.465 -13.982 -4.796 1.00 97.50 227 SER A O 1
ATOM 1861 N N . TYR A 1 228 ? -21.235 -12.214 -4.159 1.00 97.50 228 TYR A N 1
ATOM 1862 C CA . TYR A 1 228 ? -20.211 -13.009 -3.469 1.00 97.50 228 TYR A CA 1
ATOM 1863 C C . TYR A 1 228 ? -20.789 -13.728 -2.245 1.00 97.50 228 TYR A C 1
ATOM 1865 O O . TYR A 1 228 ? -20.534 -14.918 -2.055 1.00 97.50 228 TYR A O 1
ATOM 1873 N N . LEU A 1 229 ? -21.588 -13.032 -1.431 1.00 97.50 229 LEU A N 1
ATOM 1874 C CA . LEU A 1 229 ? -22.225 -13.611 -0.245 1.00 97.50 229 LEU A CA 1
ATOM 1875 C C . LEU A 1 229 ? -23.239 -14.709 -0.603 1.00 97.50 229 LEU A C 1
ATOM 1877 O O . LEU A 1 229 ? -23.226 -15.769 0.023 1.00 97.50 229 LEU A O 1
ATOM 1881 N N . ASP A 1 230 ? -24.085 -14.482 -1.611 1.00 97.50 230 ASP A N 1
ATOM 1882 C CA . ASP A 1 230 ? -25.063 -15.467 -2.086 1.00 97.50 230 ASP A CA 1
ATOM 1883 C C . ASP A 1 230 ? -24.354 -16.723 -2.631 1.00 97.50 230 ASP A C 1
ATOM 1885 O O . ASP A 1 230 ? -24.658 -17.831 -2.196 1.00 97.50 230 ASP A O 1
ATOM 1889 N N . ASN A 1 231 ? -23.334 -16.571 -3.485 1.00 96.88 231 ASN A N 1
ATOM 1890 C CA . ASN A 1 231 ? -22.561 -17.695 -4.042 1.00 96.88 231 ASN A CA 1
ATOM 1891 C C . ASN A 1 231 ? -21.868 -18.527 -2.946 1.00 96.88 231 ASN A C 1
ATOM 1893 O O . ASN A 1 231 ? -21.886 -19.759 -2.952 1.00 96.88 231 ASN A O 1
ATOM 1897 N N . ALA A 1 232 ? -21.282 -17.846 -1.963 1.00 95.88 232 ALA A N 1
ATOM 1898 C CA . ALA A 1 232 ? -20.671 -18.467 -0.797 1.00 95.88 232 ALA A CA 1
ATOM 1899 C C . ALA A 1 232 ? -21.701 -19.275 0.022 1.00 95.88 232 ALA A C 1
ATOM 1901 O O . ALA A 1 232 ? -21.461 -20.438 0.366 1.00 95.88 232 ALA A O 1
ATOM 1902 N N . ALA A 1 233 ? -22.881 -18.699 0.268 1.00 94.12 233 ALA A N 1
ATOM 1903 C CA . ALA A 1 233 ? -23.973 -19.375 0.961 1.00 94.12 233 ALA A CA 1
ATOM 1904 C C . ALA A 1 233 ? -24.492 -20.601 0.187 1.00 94.12 233 ALA A C 1
ATOM 1906 O O . ALA A 1 233 ? -24.664 -21.663 0.785 1.00 94.12 233 ALA A O 1
ATOM 1907 N N . GLU A 1 234 ? -24.675 -20.494 -1.133 1.00 95.81 234 GLU A N 1
ATOM 1908 C CA . GLU A 1 234 ? -25.093 -21.603 -2.007 1.00 95.81 234 GLU A CA 1
ATOM 1909 C C . GLU A 1 234 ? -24.105 -22.777 -1.976 1.00 95.81 234 GLU A C 1
ATOM 1911 O O . GLU A 1 234 ? -24.512 -23.939 -1.970 1.00 95.81 234 GLU A O 1
ATOM 1916 N N . LYS A 1 235 ? -22.803 -22.487 -1.888 1.00 95.31 235 LYS A N 1
ATOM 1917 C CA . LYS A 1 235 ? -21.738 -23.495 -1.759 1.00 95.31 235 LYS A CA 1
ATOM 1918 C C . LYS A 1 235 ? -21.594 -24.071 -0.347 1.00 95.31 235 LYS A C 1
ATOM 1920 O O . LYS A 1 235 ? -20.734 -24.924 -0.130 1.00 95.31 235 LYS A O 1
ATOM 1925 N N . GLY A 1 236 ? -22.385 -23.611 0.626 1.00 93.62 236 GLY A N 1
ATOM 1926 C CA . GLY A 1 236 ? -22.253 -24.013 2.030 1.00 93.62 236 GLY A CA 1
ATOM 1927 C C . GLY A 1 236 ? -20.938 -23.556 2.668 1.00 93.62 236 GLY A C 1
ATOM 1928 O O . GLY A 1 236 ? -20.484 -24.135 3.652 1.00 93.62 236 GLY A O 1
ATOM 1929 N N . GLN A 1 237 ? -20.313 -22.530 2.098 1.00 93.56 237 GLN A N 1
ATOM 1930 C CA . GLN A 1 237 ? -19.072 -21.937 2.567 1.00 93.56 237 GLN A CA 1
ATOM 1931 C C . GLN A 1 237 ? -19.398 -20.481 2.899 1.00 93.56 237 GLN A C 1
ATOM 1933 O O . GLN A 1 237 ? -19.264 -19.635 2.027 1.00 93.56 237 GLN A O 1
ATOM 1938 N N . PRO A 1 238 ? -19.884 -20.140 4.100 1.00 93.62 238 PRO A N 1
ATOM 1939 C CA . PRO A 1 238 ? -20.126 -18.746 4.461 1.00 93.62 238 PRO A CA 1
ATOM 1940 C C . PRO A 1 238 ? -18.805 -17.994 4.675 1.00 93.62 238 PRO A C 1
ATOM 1942 O O . PRO A 1 238 ? -17.745 -18.596 4.882 1.00 93.62 238 PRO A O 1
ATOM 1945 N N . PHE A 1 239 ? -18.857 -16.666 4.603 1.00 96.31 239 PHE A N 1
ATOM 1946 C CA . PHE A 1 239 ? -17.750 -15.819 5.045 1.00 96.31 239 PHE A CA 1
ATOM 1947 C C . PHE A 1 239 ? -17.826 -15.607 6.558 1.00 96.31 239 PHE A C 1
ATOM 1949 O O . PHE A 1 239 ? -18.907 -15.512 7.132 1.00 96.31 239 PHE A O 1
ATOM 1956 N N . HIS A 1 240 ? -16.665 -15.524 7.201 1.00 95.19 240 HIS A N 1
ATOM 1957 C CA . HIS A 1 240 ? -16.549 -15.312 8.644 1.00 95.19 240 HIS A CA 1
ATOM 1958 C C . HIS A 1 240 ? -16.174 -13.869 8.985 1.00 95.19 240 HIS A C 1
ATOM 1960 O O . HIS A 1 240 ? -16.476 -13.391 10.077 1.00 95.19 240 HIS A O 1
ATOM 1966 N N . VAL A 1 241 ? -15.498 -13.178 8.067 1.00 96.56 241 VAL A N 1
ATOM 1967 C CA . VAL A 1 241 ? -15.056 -11.802 8.275 1.00 96.56 241 VAL A CA 1
ATOM 1968 C C . VAL A 1 241 ? -15.377 -10.966 7.047 1.00 96.56 241 VAL A C 1
ATOM 1970 O O . VAL A 1 241 ? -15.079 -11.382 5.928 1.00 96.56 241 VAL A O 1
ATOM 1973 N N . ILE A 1 242 ? -15.945 -9.779 7.254 1.00 97.56 242 ILE A N 1
ATOM 1974 C CA . ILE A 1 242 ? -16.011 -8.734 6.226 1.00 97.56 242 ILE A CA 1
ATOM 1975 C C . ILE A 1 242 ? -14.951 -7.683 6.547 1.00 97.56 242 ILE A C 1
ATOM 1977 O O . ILE A 1 242 ? -14.977 -7.101 7.627 1.00 97.56 242 ILE A O 1
ATOM 1981 N N . HIS A 1 243 ? -14.040 -7.426 5.615 1.00 97.06 243 HIS A N 1
ATOM 1982 C CA . HIS A 1 243 ? -13.127 -6.287 5.641 1.00 97.06 243 HIS A CA 1
ATOM 1983 C C . HIS A 1 243 ? -13.677 -5.194 4.734 1.00 97.06 243 HIS A C 1
ATOM 1985 O O . HIS A 1 243 ? -13.610 -5.321 3.516 1.00 97.06 243 HIS A O 1
ATOM 1991 N N . PHE A 1 244 ? -14.213 -4.128 5.320 1.00 96.56 244 PHE A N 1
ATOM 1992 C CA . PHE A 1 244 ? -14.628 -2.943 4.582 1.00 96.56 244 PHE A CA 1
ATOM 1993 C C . PHE A 1 244 ? -13.582 -1.839 4.744 1.00 96.56 244 PHE A C 1
ATOM 1995 O O . PHE A 1 244 ? -13.298 -1.435 5.872 1.00 96.56 244 PHE A O 1
ATOM 2002 N N . ASP A 1 245 ? -13.038 -1.351 3.629 1.00 94.69 245 ASP A N 1
ATOM 2003 C CA . ASP A 1 245 ? -12.089 -0.235 3.562 1.00 94.69 245 ASP A CA 1
ATOM 2004 C C . ASP A 1 245 ? -12.632 0.857 2.630 1.00 94.69 245 ASP A C 1
ATOM 2006 O O . ASP A 1 245 ? -12.556 0.727 1.410 1.00 94.69 245 ASP A O 1
ATOM 2010 N N . GLY A 1 246 ? -13.192 1.943 3.162 1.00 93.81 246 GLY A N 1
ATOM 2011 C CA . GLY A 1 246 ? -13.829 2.958 2.320 1.00 93.81 246 GLY A CA 1
ATOM 2012 C C . GLY A 1 246 ? -14.301 4.201 3.060 1.00 93.81 246 GLY A C 1
ATOM 2013 O O . GLY A 1 246 ? -13.600 4.745 3.914 1.00 93.81 246 GLY A O 1
ATOM 2014 N N . TYR A 1 247 ? -15.497 4.670 2.710 1.00 93.94 247 TYR A N 1
ATOM 2015 C CA . TYR A 1 247 ? -16.083 5.880 3.284 1.00 93.94 247 TYR A CA 1
ATOM 2016 C C . TYR A 1 247 ? -17.390 5.581 4.012 1.00 93.94 247 TYR A C 1
ATOM 2018 O O . TYR A 1 247 ? -18.148 4.695 3.605 1.00 93.94 247 TYR A O 1
ATOM 2026 N N . ALA A 1 248 ? -17.649 6.346 5.069 1.00 93.44 248 ALA A N 1
ATOM 2027 C CA . ALA A 1 248 ? -18.896 6.323 5.820 1.00 93.44 248 ALA A CA 1
ATOM 2028 C C . ALA A 1 248 ? -19.502 7.728 5.890 1.00 93.44 248 ALA A C 1
ATOM 2030 O O . ALA A 1 248 ? -18.779 8.720 5.997 1.00 93.44 248 ALA A O 1
ATOM 2031 N N . VAL A 1 249 ? -20.829 7.800 5.831 1.00 94.00 249 VAL A N 1
ATOM 2032 C CA . VAL A 1 249 ? -21.605 9.051 5.864 1.00 94.00 249 VAL A CA 1
ATOM 2033 C C . VAL A 1 249 ? -22.936 8.838 6.573 1.00 94.00 249 VAL A C 1
ATOM 2035 O O . VAL A 1 249 ? -23.415 7.707 6.672 1.00 94.00 249 VAL A O 1
ATOM 2038 N N . PHE A 1 250 ? -23.560 9.918 7.024 1.00 91.94 250 PHE A N 1
ATOM 2039 C CA . PHE A 1 250 ? -24.980 9.968 7.341 1.00 91.94 250 PHE A CA 1
ATOM 2040 C C . PHE A 1 250 ? -25.796 10.225 6.074 1.00 91.94 250 PHE A C 1
ATOM 2042 O O . PHE A 1 250 ? -25.441 11.045 5.230 1.00 91.94 250 PHE A O 1
ATOM 2049 N N . GLN A 1 251 ? -26.904 9.506 5.926 1.00 85.12 251 GLN A N 1
ATOM 2050 C CA . GLN A 1 251 ? -27.806 9.682 4.795 1.00 85.12 251 GLN A CA 1
ATOM 2051 C C . GLN A 1 251 ? -28.770 10.854 5.050 1.00 85.12 251 GLN A C 1
ATOM 2053 O O . GLN A 1 251 ? -29.630 10.744 5.923 1.00 85.12 251 GLN A O 1
ATOM 2058 N N . ASP A 1 252 ? -28.700 11.905 4.220 1.00 75.62 252 ASP A N 1
ATOM 2059 C CA . ASP A 1 252 ? -29.426 13.191 4.352 1.00 75.62 252 ASP A CA 1
ATOM 2060 C C . ASP A 1 252 ? -30.928 13.100 4.701 1.00 75.62 252 ASP A C 1
ATOM 2062 O O . ASP A 1 252 ? -31.497 14.027 5.267 1.00 75.62 252 ASP A O 1
ATOM 2066 N N . GLN A 1 253 ? -31.611 12.017 4.314 1.00 64.50 253 GLN A N 1
ATOM 2067 C CA . GLN A 1 253 ? -33.061 11.859 4.506 1.00 64.50 253 GLN A CA 1
ATOM 2068 C C . GLN A 1 253 ? -33.455 11.087 5.770 1.00 64.50 253 GLN A C 1
ATOM 2070 O O . GLN A 1 253 ? -34.620 11.129 6.161 1.00 64.50 253 GLN A O 1
ATOM 2075 N N . THR A 1 254 ? -32.534 10.322 6.357 1.00 69.69 254 THR A N 1
ATOM 2076 C CA . THR A 1 254 ? -32.860 9.365 7.431 1.00 69.69 254 THR A CA 1
ATOM 2077 C C . THR A 1 254 ? -32.000 9.528 8.674 1.00 69.69 254 THR A C 1
ATOM 2079 O O . THR A 1 254 ? -32.303 8.886 9.675 1.00 69.69 254 THR A O 1
ATOM 2082 N N . ASP A 1 255 ? -30.933 10.334 8.607 1.00 82.06 255 ASP A N 1
ATOM 2083 C CA . ASP A 1 255 ? -29.896 10.444 9.641 1.00 82.06 255 ASP A CA 1
ATOM 2084 C C . ASP A 1 255 ? -29.337 9.079 10.086 1.00 82.06 255 ASP A C 1
ATOM 2086 O O . ASP A 1 255 ? -28.789 8.927 11.177 1.00 82.06 255 ASP A O 1
ATOM 2090 N N . LEU A 1 256 ? -29.446 8.059 9.227 1.00 89.31 256 LEU A N 1
ATOM 2091 C CA . LEU A 1 256 ? -28.831 6.760 9.455 1.00 89.31 256 LEU A CA 1
ATOM 2092 C C . LEU A 1 256 ? -27.403 6.774 8.910 1.00 89.31 256 LEU A C 1
ATOM 2094 O O . LEU A 1 256 ? -27.193 7.205 7.769 1.00 89.31 256 LEU A O 1
ATOM 2098 N N . PRO A 1 257 ? -26.425 6.264 9.675 1.00 93.25 257 PRO A N 1
ATOM 2099 C CA . PRO A 1 257 ? -25.086 6.079 9.157 1.00 93.25 257 PRO A CA 1
ATOM 2100 C C . PRO A 1 257 ? -25.087 4.953 8.117 1.00 93.25 257 PRO A C 1
ATOM 2102 O O . PRO A 1 257 ? -25.869 3.998 8.190 1.00 93.25 257 PRO A O 1
ATOM 2105 N N . GLY A 1 258 ? -24.199 5.055 7.140 1.00 94.56 258 GLY A N 1
ATOM 2106 C CA . GLY A 1 258 ? -24.080 4.106 6.045 1.00 94.56 258 GLY A CA 1
ATOM 2107 C C . GLY A 1 258 ? -22.685 4.075 5.444 1.00 94.56 258 GLY A C 1
ATOM 2108 O O . GLY A 1 258 ? -21.832 4.910 5.748 1.00 94.56 258 GLY A O 1
ATOM 2109 N N . LEU A 1 259 ? -22.469 3.084 4.584 1.00 96.12 259 LEU A N 1
ATOM 2110 C CA . LEU A 1 259 ? -21.221 2.864 3.861 1.00 96.12 259 LEU A CA 1
ATOM 2111 C C . LEU A 1 259 ? -21.385 3.214 2.389 1.00 96.12 259 LEU A C 1
ATOM 2113 O O . LEU A 1 259 ? -22.407 2.898 1.779 1.00 96.12 259 LEU A O 1
ATOM 2117 N N . CYS A 1 260 ? -20.359 3.835 1.817 1.00 95.25 260 CYS A N 1
ATOM 2118 C CA . CYS A 1 260 ? -20.347 4.221 0.413 1.00 95.25 260 CYS A CA 1
ATOM 2119 C C . CYS A 1 260 ? -19.759 3.097 -0.447 1.00 95.25 260 CYS A C 1
ATOM 2121 O O . CYS A 1 260 ? -18.568 2.806 -0.355 1.00 95.25 260 CYS A O 1
ATOM 2123 N N . PHE A 1 261 ? -20.577 2.513 -1.317 1.00 95.56 261 PHE A N 1
ATOM 2124 C CA . PHE A 1 261 ? -20.158 1.619 -2.397 1.00 95.56 261 PHE A CA 1
ATOM 2125 C C . PHE A 1 261 ? -20.034 2.388 -3.716 1.00 95.56 261 PHE A C 1
ATOM 2127 O O . PHE A 1 261 ? -20.448 3.544 -3.823 1.00 95.56 261 PHE A O 1
ATOM 2134 N N . GLU A 1 262 ? -19.477 1.749 -4.741 1.00 93.81 262 GLU A N 1
ATOM 2135 C CA . GLU A 1 262 ? -19.505 2.296 -6.098 1.00 93.81 262 GLU A CA 1
ATOM 2136 C C . GLU A 1 262 ? -20.854 2.014 -6.767 1.00 93.81 262 GLU A C 1
ATOM 2138 O O . GLU A 1 262 ? -21.392 0.903 -6.703 1.00 93.81 262 GLU A O 1
ATOM 2143 N N . LYS A 1 263 ? -21.407 3.023 -7.438 1.00 91.50 263 LYS A N 1
ATOM 2144 C CA . LYS A 1 263 ? -22.642 2.887 -8.209 1.00 91.50 263 LYS A CA 1
ATOM 2145 C C . LYS A 1 263 ? -22.358 2.189 -9.542 1.00 91.50 263 LYS A C 1
ATOM 2147 O O . LYS A 1 263 ? -21.483 2.609 -10.288 1.00 91.50 263 LYS A O 1
ATOM 2152 N N . LYS A 1 264 ? -23.141 1.153 -9.870 1.00 78.75 264 LYS A N 1
ATOM 2153 C CA . LYS A 1 264 ? -22.932 0.288 -11.053 1.00 78.75 264 LYS A CA 1
ATOM 2154 C C . LYS A 1 264 ? -23.006 1.017 -12.404 1.00 78.75 264 LYS A C 1
ATOM 2156 O O . LYS A 1 264 ? -22.353 0.602 -13.350 1.00 78.75 264 LYS A O 1
ATOM 2161 N N . SER A 1 265 ? -23.839 2.050 -12.511 1.00 68.19 265 SER A N 1
ATOM 2162 C CA . SER A 1 265 ? -24.075 2.807 -13.747 1.00 68.19 265 SER A CA 1
ATOM 2163 C C . SER A 1 265 ? -23.622 4.257 -13.577 1.00 68.19 265 SER A C 1
ATOM 2165 O O . SER A 1 265 ? -24.453 5.167 -13.509 1.00 68.19 265 SER A O 1
ATOM 2167 N N . SER A 1 266 ? -22.323 4.479 -13.397 1.00 63.00 266 SER A N 1
ATOM 2168 C CA . SER A 1 266 ? -21.770 5.826 -13.504 1.00 63.00 266 SER A CA 1
ATOM 2169 C C . SER A 1 266 ? -21.523 6.173 -14.970 1.00 63.00 266 SER A C 1
ATOM 2171 O O . SER A 1 266 ? -21.038 5.340 -15.730 1.00 63.00 266 SER A O 1
ATOM 2173 N N . ASP A 1 267 ? -21.849 7.408 -15.359 1.00 70.00 267 ASP A N 1
ATOM 2174 C CA . ASP A 1 267 ? -21.539 7.924 -16.701 1.00 70.00 267 ASP A CA 1
ATOM 2175 C C . ASP A 1 267 ? -20.019 7.988 -16.944 1.00 70.00 267 ASP A C 1
ATOM 2177 O O . ASP A 1 267 ? -19.561 7.887 -18.078 1.00 70.00 267 ASP A O 1
ATOM 2181 N N . ASP A 1 268 ? -19.241 8.128 -15.865 1.00 80.25 268 ASP A N 1
ATOM 2182 C CA . ASP A 1 268 ? -17.781 8.087 -15.863 1.00 80.25 268 ASP A CA 1
ATOM 2183 C C . ASP A 1 268 ? -17.290 6.827 -15.132 1.00 80.25 268 ASP A C 1
ATOM 2185 O O . ASP A 1 268 ? -17.501 6.668 -13.924 1.00 80.25 268 ASP A O 1
ATOM 2189 N N . ILE A 1 269 ? -16.631 5.928 -15.869 1.00 81.56 269 ILE A N 1
ATOM 2190 C CA . ILE A 1 269 ? -16.015 4.699 -15.341 1.00 81.56 269 ILE A CA 1
ATOM 2191 C C . ILE A 1 269 ? -14.874 5.046 -14.373 1.00 81.56 269 ILE A C 1
ATOM 2193 O O . ILE A 1 269 ? -14.635 4.316 -13.414 1.00 81.56 269 ILE A O 1
ATOM 2197 N N . HIS A 1 270 ? -14.205 6.183 -14.576 1.00 82.12 270 HIS A N 1
ATOM 2198 C CA . HIS A 1 270 ? -13.055 6.619 -13.780 1.00 82.12 270 HIS A CA 1
ATOM 2199 C C . HIS A 1 270 ? -13.447 7.263 -12.460 1.00 82.12 270 HIS A C 1
ATOM 2201 O O . HIS A 1 270 ? -12.651 7.265 -11.522 1.00 82.12 270 HIS A O 1
ATOM 2207 N N . SER A 1 271 ? -14.671 7.776 -12.372 1.00 83.56 271 SER A N 1
ATOM 2208 C CA . SER A 1 271 ? -15.180 8.512 -11.214 1.00 83.56 271 SER A CA 1
ATOM 2209 C C . SER A 1 271 ? -16.587 8.041 -10.835 1.00 83.56 271 SER A C 1
ATOM 2211 O O . SER A 1 271 ? -17.546 8.814 -10.932 1.00 83.56 271 SER A O 1
ATOM 2213 N N . PRO A 1 272 ? -16.751 6.786 -10.375 1.00 88.56 272 PRO A N 1
ATOM 2214 C CA . PRO A 1 272 ? -18.064 6.262 -10.040 1.00 88.56 272 PRO A CA 1
ATOM 2215 C C . PRO A 1 272 ? -18.699 7.050 -8.896 1.00 88.56 272 PRO A C 1
ATOM 2217 O O . PRO A 1 272 ? -18.037 7.407 -7.927 1.00 88.56 272 PRO A O 1
ATOM 2220 N N . GLN A 1 273 ? -19.998 7.327 -8.982 1.00 91.25 273 GLN A N 1
ATOM 2221 C CA . GLN A 1 273 ? -20.719 7.978 -7.885 1.00 91.25 273 GLN A CA 1
ATOM 2222 C C . GLN A 1 273 ? -20.836 7.045 -6.672 1.00 91.25 273 GLN A C 1
ATOM 2224 O O . GLN A 1 273 ? -20.802 5.821 -6.815 1.00 91.25 273 GLN A O 1
ATOM 2229 N N . ALA A 1 274 ? -21.024 7.628 -5.486 1.00 91.94 274 ALA A N 1
ATOM 2230 C CA . ALA A 1 274 ? -21.307 6.867 -4.276 1.00 91.94 274 ALA A CA 1
ATOM 2231 C C . ALA A 1 274 ? -22.736 6.299 -4.292 1.00 91.94 274 ALA A C 1
ATOM 2233 O O . ALA A 1 274 ? -23.697 7.007 -4.603 1.00 91.94 274 ALA A O 1
ATOM 2234 N N . ASP A 1 275 ? -22.862 5.029 -3.923 1.00 93.69 275 ASP A N 1
ATOM 2235 C CA . ASP A 1 275 ? -24.112 4.369 -3.552 1.00 93.69 275 ASP A CA 1
ATOM 2236 C C . ASP A 1 275 ? -24.100 4.136 -2.035 1.00 93.69 275 ASP A C 1
ATOM 2238 O O . ASP A 1 275 ? -23.261 3.392 -1.524 1.00 93.69 275 ASP A O 1
ATOM 2242 N N . ILE A 1 276 ? -24.961 4.843 -1.299 1.00 94.88 276 ILE A N 1
ATOM 2243 C CA . ILE A 1 276 ? -24.954 4.841 0.170 1.00 94.88 276 ILE A CA 1
ATOM 2244 C C . ILE A 1 276 ? -25.869 3.728 0.667 1.00 94.88 276 ILE A C 1
ATOM 2246 O O . ILE A 1 276 ? -27.085 3.785 0.478 1.00 94.88 276 ILE A O 1
ATOM 2250 N N . ILE A 1 277 ? -25.286 2.754 1.362 1.00 95.88 277 ILE A N 1
ATOM 2251 C CA . ILE A 1 277 ? -26.009 1.637 1.969 1.00 95.88 277 ILE A CA 1
ATOM 2252 C C . ILE A 1 277 ? -26.084 1.873 3.473 1.00 95.88 277 ILE A C 1
ATOM 2254 O O . ILE A 1 277 ? -25.063 1.860 4.166 1.00 95.88 277 ILE A O 1
ATOM 2258 N N . ASN A 1 278 ? -27.289 2.122 3.980 1.00 94.56 278 ASN A N 1
ATOM 2259 C CA . ASN A 1 278 ? -27.485 2.506 5.376 1.00 94.56 278 ASN A CA 1
ATOM 2260 C C . ASN A 1 278 ? -27.434 1.313 6.344 1.00 94.56 278 ASN A C 1
ATOM 2262 O O . ASN A 1 278 ? -27.482 0.142 5.956 1.00 94.56 278 ASN A O 1
ATOM 2266 N N . ALA A 1 279 ? -27.361 1.631 7.636 1.00 92.94 279 ALA A N 1
ATOM 2267 C CA . ALA A 1 279 ? -27.242 0.658 8.714 1.00 92.94 279 ALA A CA 1
ATOM 2268 C C . ALA A 1 279 ? -28.345 -0.414 8.715 1.00 92.94 279 ALA A C 1
ATOM 2270 O O . ALA A 1 279 ? -28.059 -1.565 9.044 1.00 92.94 279 ALA A O 1
ATOM 2271 N N . ASN A 1 280 ? -29.581 -0.082 8.321 1.00 91.88 280 ASN A N 1
ATOM 2272 C CA . ASN A 1 280 ? -30.676 -1.056 8.274 1.00 91.88 280 ASN A CA 1
ATOM 2273 C C . ASN A 1 280 ? -30.426 -2.113 7.194 1.00 91.88 280 ASN A C 1
ATOM 2275 O O . ASN A 1 280 ? -30.479 -3.306 7.481 1.00 91.88 280 ASN A O 1
ATOM 2279 N N . GLN A 1 281 ? -30.074 -1.680 5.980 1.00 94.19 281 GLN A N 1
ATOM 2280 C CA . GLN A 1 281 ? -29.762 -2.589 4.873 1.00 94.19 281 GLN A CA 1
ATOM 2281 C C . GLN A 1 281 ? -28.547 -3.471 5.195 1.00 94.19 281 GLN A C 1
ATOM 2283 O O . GLN A 1 281 ? -28.568 -4.677 4.957 1.00 94.19 281 GLN A O 1
ATOM 2288 N N . LEU A 1 282 ? -27.494 -2.894 5.785 1.00 94.50 282 LEU A N 1
ATOM 2289 C CA . LEU A 1 282 ? -26.312 -3.653 6.212 1.00 94.50 282 LEU A CA 1
ATOM 2290 C C . LEU A 1 282 ? -26.650 -4.672 7.309 1.00 94.50 282 LEU A C 1
ATOM 2292 O O . LEU A 1 282 ? -26.155 -5.799 7.281 1.00 94.50 282 LEU A O 1
ATOM 2296 N N . SER A 1 283 ? -27.525 -4.307 8.246 1.00 91.00 283 SER A N 1
ATOM 2297 C CA . SER A 1 283 ? -27.967 -5.197 9.323 1.00 91.00 283 SER A CA 1
ATOM 2298 C C . SER A 1 283 ? -28.730 -6.411 8.794 1.00 91.00 283 SER A C 1
ATOM 2300 O O . SER A 1 283 ? -28.490 -7.526 9.257 1.00 91.00 283 SER A O 1
ATOM 2302 N N . GLU A 1 284 ? -29.603 -6.226 7.799 1.00 93.38 284 GLU A N 1
ATOM 2303 C CA . GLU A 1 284 ? -30.319 -7.329 7.142 1.00 93.38 284 GLU A CA 1
ATOM 2304 C C . GLU A 1 284 ? -29.349 -8.342 6.519 1.00 93.38 284 GLU A C 1
ATOM 2306 O O . GLU A 1 284 ? -29.521 -9.552 6.673 1.00 93.38 284 GLU A O 1
ATOM 2311 N N . ILE A 1 285 ? -28.286 -7.859 5.869 1.00 93.00 285 ILE A N 1
ATOM 2312 C CA . ILE A 1 285 ? -27.241 -8.702 5.272 1.00 93.00 285 ILE A CA 1
ATOM 2313 C C . ILE A 1 285 ? -26.493 -9.479 6.352 1.00 93.00 285 ILE A C 1
ATOM 2315 O O . ILE A 1 285 ? -26.355 -10.698 6.260 1.00 93.00 285 ILE A O 1
ATOM 2319 N N . ILE A 1 286 ? -26.016 -8.786 7.386 1.00 88.62 286 ILE A N 1
ATOM 2320 C CA . ILE A 1 286 ? -25.234 -9.399 8.464 1.00 88.62 286 ILE A CA 1
ATOM 2321 C C . ILE A 1 286 ? -26.037 -10.503 9.158 1.00 88.62 286 ILE A C 1
ATOM 2323 O O . ILE A 1 286 ? -25.499 -11.584 9.401 1.00 88.62 286 ILE A O 1
ATOM 2327 N N . GLN A 1 287 ? -27.330 -10.272 9.405 1.00 89.50 287 GLN A N 1
ATOM 2328 C CA . GLN A 1 287 ? -28.231 -11.285 9.954 1.00 89.50 287 GLN A CA 1
ATOM 2329 C C . GLN A 1 287 ? -28.445 -12.451 8.981 1.00 89.50 287 GLN A C 1
ATOM 2331 O O . GLN A 1 287 ? -28.309 -13.606 9.385 1.00 89.50 287 GLN A O 1
ATOM 2336 N N . LYS A 1 288 ? -28.739 -12.169 7.700 1.00 93.06 288 LYS A N 1
ATOM 2337 C CA . LYS A 1 288 ? -28.986 -13.195 6.669 1.00 93.06 288 LYS A CA 1
ATOM 2338 C C . LYS A 1 288 ? -27.815 -14.172 6.550 1.00 93.06 288 LYS A C 1
ATOM 2340 O O . LYS A 1 288 ? -28.040 -15.378 6.500 1.00 93.06 288 LYS A O 1
ATOM 2345 N N . TYR A 1 289 ? -26.582 -13.667 6.520 1.00 92.25 289 TYR A N 1
ATOM 2346 C CA . TYR A 1 289 ? -25.381 -14.489 6.317 1.00 92.25 289 TYR A CA 1
ATOM 2347 C C . TYR A 1 289 ? -24.657 -14.872 7.613 1.00 92.25 289 TYR A C 1
ATOM 2349 O O . TYR A 1 289 ? -23.647 -15.568 7.553 1.00 92.25 289 TYR A O 1
ATOM 2357 N N . SER A 1 290 ? -25.174 -14.463 8.779 1.00 89.81 290 SER A N 1
ATOM 2358 C CA . SER A 1 290 ? -24.609 -14.776 10.101 1.00 89.81 290 SER A CA 1
ATOM 2359 C C . SER A 1 290 ? -23.125 -14.408 10.239 1.00 89.81 290 SER A C 1
ATOM 2361 O O . SER A 1 290 ? -22.340 -15.180 10.789 1.00 89.81 290 SER A O 1
ATOM 2363 N N . ILE A 1 291 ? -22.734 -13.233 9.735 1.00 91.56 291 ILE A N 1
ATOM 2364 C CA . ILE A 1 291 ? -21.342 -12.764 9.790 1.00 91.56 291 ILE A CA 1
ATOM 2365 C C . ILE A 1 291 ? -20.967 -12.451 11.251 1.00 91.56 291 ILE A C 1
ATOM 2367 O O . ILE A 1 291 ? -21.626 -11.615 11.866 1.00 91.56 291 ILE A O 1
ATOM 2371 N N . PRO A 1 292 ? -19.928 -13.082 11.835 1.00 91.62 292 PRO A N 1
ATOM 2372 C CA . PRO A 1 292 ? -19.575 -12.868 13.239 1.00 91.62 292 PRO A CA 1
ATOM 2373 C C . PRO A 1 292 ? -18.635 -11.676 13.481 1.00 91.62 292 PRO A C 1
ATOM 2375 O O . PRO A 1 292 ? -18.667 -11.101 14.571 1.00 91.62 292 PRO A O 1
ATOM 2378 N N . LEU A 1 293 ? -17.798 -11.307 12.507 1.00 95.06 293 LEU A N 1
ATOM 2379 C CA . LEU A 1 293 ? -16.772 -10.272 12.659 1.00 95.06 293 LEU A CA 1
ATOM 2380 C C . LEU A 1 293 ? -16.742 -9.336 11.447 1.00 95.06 293 LEU A C 1
ATOM 2382 O O . LEU A 1 293 ? -16.759 -9.784 10.301 1.00 95.06 293 LEU A O 1
ATOM 2386 N N . MET A 1 294 ? -16.637 -8.033 11.700 1.00 96.56 294 MET A N 1
ATOM 2387 C CA . MET A 1 294 ? -16.406 -7.030 10.661 1.00 96.56 294 MET A CA 1
ATOM 2388 C C . MET A 1 294 ? -15.220 -6.139 11.022 1.00 96.56 294 MET A C 1
ATOM 2390 O O . MET A 1 294 ? -15.137 -5.620 12.131 1.00 96.56 294 MET A O 1
ATOM 2394 N N . PHE A 1 295 ? -14.324 -5.933 10.067 1.00 96.94 295 PHE A N 1
ATOM 2395 C CA . PHE A 1 295 ? -13.371 -4.835 10.076 1.00 96.94 295 PHE A CA 1
ATOM 2396 C C . PHE A 1 295 ? -13.990 -3.662 9.338 1.00 96.94 295 PHE A C 1
ATOM 2398 O O . PHE A 1 295 ? -14.272 -3.748 8.144 1.00 96.94 295 PHE A O 1
ATOM 2405 N N . LEU A 1 296 ? -14.213 -2.578 10.068 1.00 96.19 296 LEU A N 1
ATOM 2406 C CA . LEU A 1 296 ? -14.768 -1.343 9.558 1.00 96.19 296 LEU A CA 1
ATOM 2407 C C . LEU A 1 296 ? -13.673 -0.275 9.543 1.00 96.19 296 LEU A C 1
ATOM 2409 O O . LEU A 1 296 ? -13.408 0.401 10.541 1.00 96.19 296 LEU A O 1
ATOM 2413 N N . ILE A 1 297 ? -13.022 -0.167 8.391 1.00 93.38 297 ILE A N 1
ATOM 2414 C CA . ILE A 1 297 ? -11.927 0.757 8.122 1.00 93.38 297 ILE A CA 1
ATOM 2415 C C . ILE A 1 297 ? -12.506 1.849 7.231 1.00 93.38 297 ILE A C 1
ATOM 2417 O O . ILE A 1 297 ? -12.595 1.704 6.017 1.00 93.38 297 ILE A O 1
ATOM 2421 N N . ALA A 1 298 ? -13.021 2.915 7.831 1.00 92.06 298 ALA A N 1
ATOM 2422 C CA . ALA A 1 298 ? -13.776 3.905 7.078 1.00 92.06 298 ALA A CA 1
ATOM 2423 C C . ALA A 1 298 ? -13.433 5.327 7.498 1.00 92.06 298 ALA A C 1
ATOM 2425 O O . ALA A 1 298 ? -13.222 5.614 8.676 1.00 92.06 298 ALA A O 1
ATOM 2426 N N . HIS A 1 299 ? -13.407 6.217 6.511 1.00 89.25 299 HIS A N 1
ATOM 2427 C CA . HIS A 1 299 ? -13.263 7.648 6.728 1.00 89.25 299 HIS A CA 1
ATOM 2428 C C . HIS A 1 299 ? -14.612 8.344 6.591 1.00 89.25 299 HIS A C 1
ATOM 2430 O O . HIS A 1 299 ? -15.362 8.092 5.644 1.00 89.25 299 HIS A O 1
ATOM 2436 N N . GLN A 1 300 ? -14.896 9.246 7.523 1.00 89.69 300 GLN A N 1
ATOM 2437 C CA . GLN A 1 300 ? -15.999 10.183 7.389 1.00 89.69 300 GLN A CA 1
ATOM 2438 C C . GLN A 1 300 ? -15.674 11.196 6.286 1.00 89.69 300 GLN A C 1
ATOM 2440 O O . GLN A 1 300 ? -14.579 11.760 6.271 1.00 89.69 300 GLN A O 1
ATOM 2445 N N . ILE A 1 301 ? -16.615 11.407 5.366 1.00 87.00 301 ILE A N 1
ATOM 2446 C CA . ILE A 1 301 ? -16.480 12.386 4.268 1.00 87.00 301 ILE A CA 1
ATOM 2447 C C . ILE A 1 301 ? -17.588 13.445 4.253 1.00 87.00 301 ILE A C 1
ATOM 2449 O O . ILE A 1 301 ? -17.564 14.352 3.424 1.00 87.00 301 ILE A O 1
ATOM 2453 N N . ASP A 1 302 ? -18.562 13.336 5.155 1.00 85.12 302 ASP A N 1
ATOM 2454 C CA . ASP A 1 302 ? -19.546 14.386 5.397 1.00 85.12 302 ASP A CA 1
ATOM 2455 C C . ASP A 1 302 ? -19.066 15.349 6.500 1.00 85.12 302 ASP A C 1
ATOM 2457 O O . ASP A 1 302 ? -18.033 15.141 7.136 1.00 85.12 302 ASP A O 1
ATOM 2461 N N . ASN A 1 303 ? -19.823 16.424 6.728 1.00 84.69 303 ASN A N 1
ATOM 2462 C CA . ASN A 1 303 ? -19.541 17.399 7.788 1.00 84.69 303 ASN A CA 1
ATOM 2463 C C . ASN A 1 303 ? -20.389 17.148 9.049 1.00 84.69 303 ASN A C 1
ATOM 2465 O O . ASN A 1 303 ? -20.681 18.095 9.786 1.00 84.69 303 ASN A O 1
ATOM 2469 N N . SER A 1 304 ? -20.856 15.913 9.267 1.00 85.69 304 SER A N 1
ATOM 2470 C CA . SER A 1 304 ? -21.682 15.590 10.432 1.00 85.69 304 SER A CA 1
ATOM 2471 C C . SER A 1 304 ? -20.893 15.804 11.734 1.00 85.69 304 SER A C 1
ATOM 2473 O O . SER A 1 304 ? -19.719 15.435 11.805 1.00 85.69 304 SER A O 1
ATOM 2475 N N . PRO A 1 305 ? -21.501 16.387 12.787 1.00 80.81 305 PRO A N 1
ATOM 2476 C CA . PRO A 1 305 ? -20.853 16.505 14.094 1.00 80.81 305 PRO A CA 1
ATOM 2477 C C . PRO A 1 305 ? -20.661 15.144 14.780 1.00 80.81 305 PRO A C 1
ATOM 2479 O O . PRO A 1 305 ? -19.810 15.013 15.659 1.00 80.81 305 PRO A O 1
ATOM 2482 N N . MET A 1 306 ? -21.447 14.141 14.381 1.00 87.69 306 MET A N 1
ATOM 2483 C CA . MET A 1 306 ? -21.292 12.760 14.818 1.00 87.69 306 MET A CA 1
ATOM 2484 C C . MET A 1 306 ? -20.392 11.994 13.858 1.00 87.69 306 MET A C 1
ATOM 2486 O O . MET A 1 306 ? -20.398 12.230 12.653 1.00 87.69 306 MET A O 1
ATOM 2490 N N . ASP A 1 307 ? -19.685 11.007 14.392 1.00 90.75 307 ASP A N 1
ATOM 2491 C CA . ASP A 1 307 ? -18.900 10.073 13.600 1.00 90.75 307 ASP A CA 1
ATOM 2492 C C . ASP A 1 307 ? -19.789 8.911 13.108 1.00 90.75 307 ASP A C 1
ATOM 2494 O O . ASP A 1 307 ? -20.297 8.134 13.935 1.00 90.75 307 ASP A O 1
ATOM 2498 N N . PRO A 1 308 ? -19.982 8.756 11.782 1.00 93.38 308 PRO A N 1
ATOM 2499 C CA . PRO A 1 308 ? -20.853 7.725 11.221 1.00 93.38 308 PRO A CA 1
ATOM 2500 C C . PRO A 1 308 ? -20.289 6.312 11.396 1.00 93.38 308 PRO A C 1
ATOM 2502 O O . PRO A 1 308 ? -21.054 5.353 11.428 1.00 93.38 308 PRO A O 1
ATOM 2505 N N . VAL A 1 309 ? -18.969 6.156 11.538 1.00 94.06 309 VAL A N 1
ATOM 2506 C CA . VAL A 1 309 ? -18.308 4.847 11.642 1.00 94.06 309 VAL A CA 1
ATOM 2507 C C . VAL A 1 309 ? -18.640 4.180 12.976 1.00 94.06 309 VAL A C 1
ATOM 2509 O O . VAL A 1 309 ? -19.066 3.027 13.012 1.00 94.06 309 VAL A O 1
ATOM 2512 N N . THR A 1 310 ? -18.494 4.914 14.079 1.00 92.19 310 THR A N 1
ATOM 2513 C CA . THR A 1 310 ? -18.858 4.441 15.419 1.00 92.19 310 THR A CA 1
ATOM 2514 C C . THR A 1 310 ? -20.362 4.281 15.563 1.00 92.19 310 THR A C 1
ATOM 2516 O O . THR A 1 310 ? -20.792 3.277 16.124 1.00 92.19 310 THR A O 1
ATOM 2519 N N . ALA A 1 311 ? -21.160 5.211 15.026 1.00 92.44 311 ALA A N 1
ATOM 2520 C CA . ALA A 1 311 ? -22.616 5.077 15.037 1.00 92.44 311 ALA A CA 1
ATOM 2521 C C . ALA A 1 311 ? -23.069 3.805 14.301 1.00 92.44 311 ALA A C 1
ATOM 2523 O O . ALA A 1 311 ? -23.896 3.053 14.810 1.00 92.44 311 ALA A O 1
ATOM 2524 N N . LEU A 1 312 ? -22.487 3.525 13.131 1.00 93.81 312 LEU A N 1
ATOM 2525 C CA . LEU A 1 312 ? -22.775 2.310 12.379 1.00 93.81 312 LEU A CA 1
ATOM 2526 C C . LEU A 1 312 ? -22.360 1.058 13.153 1.00 93.81 312 LEU A C 1
ATOM 2528 O O . LEU A 1 312 ? -23.160 0.136 13.270 1.00 93.81 312 LEU A O 1
ATOM 2532 N N . ALA A 1 313 ? -21.135 1.016 13.684 1.00 94.00 313 ALA A N 1
ATOM 2533 C CA . ALA A 1 313 ? -20.643 -0.135 14.438 1.00 94.00 313 ALA A CA 1
ATOM 2534 C C . ALA A 1 313 ? -21.559 -0.478 15.623 1.00 94.00 313 ALA A C 1
ATOM 2536 O O . ALA A 1 313 ? -21.868 -1.649 15.833 1.00 94.00 313 ALA A O 1
ATOM 2537 N N . ASP A 1 314 ? -22.034 0.536 16.347 1.00 91.25 314 ASP A N 1
ATOM 2538 C CA . ASP A 1 314 ? -22.965 0.371 17.463 1.00 91.25 314 ASP A CA 1
ATOM 2539 C C . ASP A 1 314 ? -24.302 -0.241 17.003 1.00 91.25 314 ASP A C 1
ATOM 2541 O O . ASP A 1 314 ? -24.712 -1.282 17.517 1.00 91.25 314 ASP A O 1
ATOM 2545 N N . ILE A 1 315 ? -24.909 0.300 15.936 1.00 90.81 315 ILE A N 1
ATOM 2546 C CA . ILE A 1 315 ? -26.152 -0.243 15.355 1.00 90.81 315 ILE A CA 1
ATOM 2547 C C . ILE A 1 315 ? -25.959 -1.691 14.880 1.00 90.81 315 ILE A C 1
ATOM 2549 O O . ILE A 1 315 ? -26.811 -2.544 15.125 1.00 90.81 315 ILE A O 1
ATOM 2553 N N . LEU A 1 316 ? -24.845 -2.011 14.216 1.00 91.81 316 LEU A N 1
ATOM 2554 C CA . LEU A 1 316 ? -24.590 -3.372 13.733 1.00 91.81 316 LEU A CA 1
ATOM 2555 C C . LEU A 1 316 ? -24.482 -4.381 14.889 1.00 91.81 316 LEU A C 1
ATOM 2557 O O . LEU A 1 316 ? -24.984 -5.504 14.773 1.00 91.81 316 LEU A O 1
ATOM 2561 N N . LEU A 1 317 ? -23.874 -3.985 16.013 1.00 90.88 317 LEU A N 1
ATOM 2562 C CA . LEU A 1 317 ? -23.832 -4.798 17.232 1.00 90.88 317 LEU A CA 1
ATOM 2563 C C . LEU A 1 317 ? -25.232 -4.975 17.829 1.00 90.88 317 LEU A C 1
ATOM 2565 O O . LEU A 1 317 ? -25.620 -6.104 18.147 1.00 90.88 317 LEU A O 1
ATOM 2569 N N . GLU A 1 318 ? -26.030 -3.906 17.913 1.00 86.94 318 GLU A N 1
ATOM 2570 C CA . GLU A 1 318 ? -27.431 -3.978 18.347 1.00 86.94 318 GLU A CA 1
ATOM 2571 C C . GLU A 1 318 ? -28.201 -5.027 17.524 1.00 86.94 318 GLU A C 1
ATOM 2573 O O . GLU A 1 318 ? -28.885 -5.904 18.067 1.00 86.94 318 GLU A O 1
ATOM 2578 N N . LYS A 1 319 ? -28.025 -4.991 16.196 1.00 84.69 319 LYS A N 1
ATOM 2579 C CA . LYS A 1 319 ? -28.725 -5.847 15.232 1.00 84.69 319 LYS A CA 1
ATOM 2580 C C . LYS A 1 319 ? -28.128 -7.245 15.056 1.00 84.69 319 LYS A C 1
ATOM 2582 O O . LYS A 1 319 ? -28.689 -8.025 14.293 1.00 84.69 319 LYS A O 1
ATOM 2587 N N . GLY A 1 320 ? -27.087 -7.630 15.795 1.00 80.12 320 GLY A N 1
ATOM 2588 C CA . GLY A 1 320 ? -26.672 -9.037 15.895 1.00 80.12 320 GLY A CA 1
ATOM 2589 C C . GLY A 1 320 ? -25.287 -9.386 15.368 1.00 80.12 320 GLY A C 1
ATOM 2590 O O . GLY A 1 320 ? -24.934 -10.562 15.407 1.00 80.12 320 GLY A O 1
ATOM 2591 N N . LEU A 1 321 ? -24.486 -8.410 14.941 1.00 89.12 321 LEU A N 1
ATOM 2592 C CA . LEU A 1 321 ? -23.055 -8.624 14.740 1.00 89.12 321 LEU A CA 1
ATOM 2593 C C . LEU A 1 321 ? -22.376 -8.871 16.097 1.00 89.12 321 LEU A C 1
ATOM 2595 O O . LEU A 1 321 ? -22.694 -8.204 17.082 1.00 89.12 321 LEU A O 1
ATOM 2599 N N . ASN A 1 322 ? -21.438 -9.818 16.179 1.00 89.06 322 ASN A N 1
ATOM 2600 C CA . ASN A 1 322 ? -20.806 -10.142 17.464 1.00 89.06 322 ASN A CA 1
ATOM 2601 C C . ASN A 1 322 ? -19.650 -9.197 17.797 1.00 89.06 322 ASN A C 1
ATOM 2603 O O . ASN A 1 322 ? -19.493 -8.805 18.956 1.00 89.06 322 ASN A O 1
ATOM 2607 N N . SER A 1 323 ? -18.810 -8.883 16.809 1.00 93.75 323 SER A N 1
ATOM 2608 C CA . SER A 1 323 ? -17.614 -8.054 16.980 1.00 93.75 323 SER A CA 1
ATOM 2609 C C . SER A 1 323 ? -17.376 -7.154 15.768 1.00 93.75 323 SER A C 1
ATOM 2611 O O . SER A 1 323 ? -17.516 -7.585 14.623 1.00 93.75 323 SER A O 1
ATOM 2613 N N . VAL A 1 324 ? -16.958 -5.916 16.029 1.00 95.88 324 VAL A N 1
ATOM 2614 C CA . VAL A 1 324 ? -16.534 -4.938 15.022 1.00 95.88 324 VAL A CA 1
ATOM 2615 C C . VAL A 1 324 ? -15.178 -4.376 15.421 1.00 95.88 324 VAL A C 1
ATOM 2617 O O . VAL A 1 324 ? -15.029 -3.840 16.518 1.00 95.88 324 VAL A O 1
ATOM 2620 N N . VAL A 1 325 ? -14.189 -4.472 14.538 1.00 96.44 325 VAL A N 1
ATOM 2621 C CA . VAL A 1 325 ? -12.937 -3.721 14.671 1.00 96.44 325 VAL A CA 1
ATOM 2622 C C . VAL A 1 325 ? -13.085 -2.428 13.885 1.00 96.44 325 VAL A C 1
ATOM 2624 O O . VAL A 1 325 ? -13.238 -2.455 12.670 1.00 96.44 325 VAL A O 1
ATOM 2627 N N . VAL A 1 326 ? -13.045 -1.298 14.580 1.00 95.44 326 VAL A N 1
ATOM 2628 C CA . VAL A 1 326 ? -13.192 0.040 14.009 1.00 95.44 326 VAL A CA 1
ATOM 2629 C C . VAL A 1 326 ? -11.819 0.693 13.866 1.00 95.44 326 VAL A C 1
ATOM 2631 O O . VAL A 1 326 ? -11.050 0.751 14.829 1.00 95.44 326 VAL A O 1
ATOM 2634 N N . MET A 1 327 ? -11.522 1.212 12.673 1.00 90.94 327 MET A N 1
ATOM 2635 C CA . MET A 1 327 ? -10.321 2.000 12.377 1.00 90.94 327 MET A CA 1
ATOM 2636 C C . MET A 1 327 ? -10.696 3.220 11.532 1.00 90.94 327 MET A C 1
ATOM 2638 O O . MET A 1 327 ? -11.134 3.090 10.394 1.00 90.94 327 MET A O 1
ATOM 2642 N N . LYS A 1 328 ? -10.515 4.416 12.096 1.00 87.31 328 LYS A N 1
ATOM 2643 C CA . LYS A 1 328 ? -11.004 5.675 11.497 1.00 87.31 328 LYS A CA 1
ATOM 2644 C C . LYS A 1 328 ? -9.921 6.520 10.847 1.00 87.31 328 LYS A C 1
ATOM 2646 O O . LYS A 1 328 ? -10.180 7.344 9.972 1.00 87.31 328 LYS A O 1
ATOM 2651 N N . HIS A 1 329 ? -8.693 6.332 11.311 1.00 84.00 329 HIS A N 1
ATOM 2652 C CA . HIS A 1 329 ? -7.534 7.058 10.829 1.00 84.00 329 HIS A CA 1
ATOM 2653 C C . HIS A 1 329 ? -6.653 6.138 10.002 1.00 84.00 329 HIS A C 1
ATOM 2655 O O . HIS A 1 329 ? -6.611 4.923 10.211 1.00 84.00 329 HIS A O 1
ATOM 2661 N N . ARG A 1 330 ? -5.930 6.745 9.063 1.00 78.56 330 ARG A N 1
ATOM 2662 C CA . ARG A 1 330 ? -4.948 6.030 8.257 1.00 78.56 330 ARG A CA 1
ATOM 2663 C C . ARG A 1 330 ? -3.791 5.592 9.142 1.00 78.56 330 ARG A C 1
ATOM 2665 O O . ARG A 1 330 ? -3.386 6.306 10.056 1.00 78.56 330 ARG A O 1
ATOM 2672 N N . MET A 1 331 ? -3.252 4.428 8.820 1.00 82.00 331 MET A N 1
ATOM 2673 C CA . MET A 1 331 ? -2.032 3.905 9.412 1.00 82.00 331 MET A CA 1
ATOM 2674 C C . MET A 1 331 ? -1.039 3.587 8.294 1.00 82.00 331 MET A C 1
ATOM 2676 O O . MET A 1 331 ? -1.462 3.191 7.202 1.00 82.00 331 MET A O 1
ATOM 2680 N N . PRO A 1 332 ? 0.274 3.724 8.539 1.00 79.62 332 PRO A N 1
ATOM 2681 C CA . PRO A 1 332 ? 1.278 3.282 7.584 1.00 79.62 332 PRO A CA 1
ATOM 2682 C C . PRO A 1 332 ? 1.087 1.801 7.229 1.00 79.62 332 PRO A C 1
ATOM 2684 O O . PRO A 1 332 ? 0.884 0.970 8.112 1.00 79.62 332 PRO A O 1
ATOM 2687 N N . GLU A 1 333 ? 1.215 1.454 5.949 1.00 79.19 333 GLU A N 1
ATOM 2688 C CA . GLU A 1 333 ? 1.004 0.086 5.443 1.00 79.19 333 GLU A CA 1
ATOM 2689 C C . GLU A 1 333 ? 1.825 -0.966 6.207 1.00 79.19 333 GLU A C 1
ATOM 2691 O O . GLU A 1 333 ? 1.295 -2.004 6.595 1.00 79.19 333 GLU A O 1
ATOM 2696 N N . LYS A 1 334 ? 3.099 -0.665 6.513 1.00 79.62 334 LYS A N 1
ATOM 2697 C CA . LYS A 1 334 ? 3.972 -1.535 7.322 1.00 79.62 334 LYS A CA 1
ATOM 2698 C C . LYS A 1 334 ? 3.342 -1.855 8.690 1.00 79.62 334 LYS A C 1
ATOM 2700 O O . LYS A 1 334 ? 3.415 -2.994 9.136 1.00 79.62 334 LYS A O 1
ATOM 2705 N N . ARG A 1 335 ? 2.673 -0.885 9.329 1.00 85.06 335 ARG A N 1
ATOM 2706 C CA . ARG A 1 335 ? 1.981 -1.076 10.616 1.00 85.06 335 ARG A CA 1
ATOM 2707 C C . ARG A 1 335 ? 0.689 -1.872 10.467 1.00 85.06 335 ARG A C 1
ATOM 2709 O O . ARG A 1 335 ? 0.452 -2.769 11.269 1.00 85.06 335 ARG A O 1
ATOM 2716 N N . VAL A 1 336 ? -0.109 -1.585 9.437 1.00 88.25 336 VAL A N 1
ATOM 2717 C CA . VAL A 1 336 ? -1.328 -2.354 9.123 1.00 88.25 336 VAL A CA 1
ATOM 2718 C C . VAL A 1 336 ? -0.980 -3.822 8.883 1.00 88.25 336 VAL A C 1
ATOM 2720 O O . VAL A 1 336 ? -1.614 -4.697 9.465 1.00 88.25 336 VAL A O 1
ATOM 2723 N N . ARG A 1 337 ? 0.078 -4.100 8.110 1.00 86.94 337 ARG A N 1
ATOM 2724 C CA . ARG A 1 337 ? 0.576 -5.459 7.867 1.00 86.94 337 ARG A CA 1
ATOM 2725 C C . ARG A 1 337 ? 0.943 -6.173 9.168 1.00 86.94 337 ARG A C 1
ATOM 2727 O O . ARG A 1 337 ? 0.456 -7.276 9.385 1.00 86.94 337 ARG A O 1
ATOM 2734 N N . SER A 1 338 ? 1.753 -5.558 10.035 1.00 87.38 338 SER A N 1
ATOM 2735 C CA . SER A 1 338 ? 2.149 -6.174 11.312 1.00 87.38 338 SER A CA 1
ATOM 2736 C C . SER A 1 338 ? 0.958 -6.434 12.236 1.00 87.38 338 SER A C 1
ATOM 2738 O O . SER A 1 338 ? 0.888 -7.487 12.865 1.00 87.38 338 SER A O 1
ATOM 2740 N N . PHE A 1 339 ? 0.010 -5.493 12.302 1.00 91.62 339 PHE A N 1
ATOM 2741 C CA . PHE A 1 339 ? -1.209 -5.644 13.094 1.00 91.62 339 PHE A CA 1
ATOM 2742 C C . PHE A 1 339 ? -2.080 -6.799 12.577 1.00 91.62 339 PHE A C 1
ATOM 2744 O O . PHE A 1 339 ? -2.447 -7.674 13.358 1.00 91.62 339 PHE A O 1
ATOM 2751 N N . LEU A 1 340 ? -2.384 -6.828 11.272 1.00 92.38 340 LEU A N 1
ATOM 2752 C CA . LEU A 1 340 ? -3.239 -7.857 10.672 1.00 92.38 340 LEU A CA 1
ATOM 2753 C C . LEU A 1 340 ? -2.593 -9.242 10.740 1.00 92.38 340 LEU A C 1
ATOM 2755 O O . LEU A 1 340 ? -3.290 -10.208 11.032 1.00 92.38 340 LEU A O 1
ATOM 2759 N N . TYR A 1 341 ? -1.275 -9.333 10.538 1.00 89.88 341 TYR A N 1
ATOM 2760 C CA . TYR A 1 341 ? -0.532 -10.586 10.669 1.00 89.88 341 TYR A CA 1
ATOM 2761 C C . TYR A 1 341 ? -0.763 -11.238 12.036 1.00 89.88 341 TYR A C 1
ATOM 2763 O O . TYR A 1 341 ? -1.288 -12.349 12.107 1.00 89.88 341 TYR A O 1
ATOM 2771 N N . LEU A 1 342 ? -0.439 -10.526 13.124 1.00 91.19 342 LEU A N 1
ATOM 2772 C CA . LEU A 1 342 ? -0.616 -11.073 14.469 1.00 91.19 342 LEU A CA 1
ATOM 2773 C C . LEU A 1 342 ? -2.094 -11.285 14.805 1.00 91.19 342 LEU A C 1
ATOM 2775 O O . LEU A 1 342 ? -2.435 -12.313 15.378 1.00 91.19 342 LEU A O 1
ATOM 2779 N N . PHE A 1 343 ? -2.984 -10.374 14.402 1.00 94.75 343 PHE A N 1
ATOM 2780 C CA . PHE A 1 343 ? -4.417 -10.531 14.648 1.00 94.75 343 PHE A CA 1
ATOM 2781 C C . PHE A 1 343 ? -4.963 -11.843 14.060 1.00 94.75 343 PHE A C 1
ATOM 2783 O O . PHE A 1 343 ? -5.613 -12.616 14.761 1.00 94.75 343 PHE A O 1
ATOM 2790 N N . TYR A 1 344 ? -4.693 -12.123 12.781 1.00 93.94 344 TYR A N 1
ATOM 2791 C CA . TYR A 1 344 ? -5.195 -13.338 12.136 1.00 93.94 344 TYR A CA 1
ATOM 2792 C C . TYR A 1 344 ? -4.473 -14.600 12.609 1.00 93.94 344 TYR A C 1
ATOM 2794 O O . TYR A 1 344 ? -5.127 -15.637 12.724 1.00 93.94 344 TYR A O 1
ATOM 2802 N N . ARG A 1 345 ? -3.183 -14.516 12.957 1.00 91.12 345 ARG A N 1
ATOM 2803 C CA . ARG A 1 345 ? -2.457 -15.625 13.590 1.00 91.12 345 ARG A CA 1
ATOM 2804 C C . ARG A 1 345 ? -3.141 -16.071 14.883 1.00 91.12 345 ARG A C 1
ATOM 2806 O O . ARG A 1 345 ? -3.479 -17.241 15.023 1.00 91.12 345 ARG A O 1
ATOM 2813 N N . GLU A 1 346 ? -3.443 -15.138 15.787 1.00 93.38 346 GLU A N 1
ATOM 2814 C CA . GLU A 1 346 ? -4.128 -15.466 17.046 1.00 93.38 346 GLU A CA 1
ATOM 2815 C C . GLU A 1 346 ? -5.541 -16.034 16.811 1.00 93.38 346 GLU A C 1
ATOM 2817 O O . GLU A 1 346 ? -5.980 -16.946 17.514 1.00 93.38 346 GLU A O 1
ATOM 2822 N N . LEU A 1 347 ? -6.271 -15.553 15.797 1.00 94.19 347 LEU A N 1
ATOM 2823 C CA . LEU A 1 347 ? -7.561 -16.155 15.443 1.00 94.19 347 LEU A CA 1
ATOM 2824 C C . LEU A 1 347 ? -7.419 -17.606 14.958 1.00 94.19 347 LEU A C 1
ATOM 2826 O O . LEU A 1 347 ? -8.270 -18.435 15.282 1.00 94.19 347 LEU A O 1
ATOM 2830 N N . ILE A 1 348 ? -6.360 -17.927 14.209 1.00 92.38 348 ILE A N 1
ATOM 2831 C CA . ILE A 1 348 ? -6.054 -19.292 13.749 1.00 92.38 348 ILE A CA 1
ATOM 2832 C C . ILE A 1 348 ? -5.678 -20.200 14.931 1.00 92.38 348 ILE A C 1
ATOM 2834 O O . ILE A 1 348 ? -6.089 -21.362 14.968 1.00 92.38 348 ILE A O 1
ATOM 2838 N N . GLU A 1 349 ? -5.017 -19.658 15.956 1.00 91.69 349 GLU A N 1
ATOM 2839 C CA . GLU A 1 349 ? -4.770 -20.323 17.248 1.00 91.69 349 GLU A CA 1
ATOM 2840 C C . GLU A 1 349 ? -6.032 -20.531 18.096 1.00 91.69 349 GLU A C 1
ATOM 2842 O O . GLU A 1 349 ? -5.972 -21.059 19.210 1.00 91.69 349 GLU A O 1
ATOM 2847 N N . GLY A 1 350 ? -7.201 -20.127 17.598 1.00 92.31 350 GLY A N 1
ATOM 2848 C CA . GLY A 1 350 ? -8.463 -20.249 18.315 1.00 92.31 350 GLY A CA 1
ATOM 2849 C C . GLY A 1 350 ? -8.550 -19.324 19.526 1.00 92.31 350 GLY A C 1
ATOM 2850 O O . GLY A 1 350 ? -9.272 -19.628 20.483 1.00 92.31 350 GLY A O 1
ATOM 2851 N N . LYS A 1 351 ? -7.817 -18.205 19.510 1.00 92.56 351 LYS A N 1
ATOM 2852 C CA . LYS A 1 351 ? -8.015 -17.109 20.460 1.00 92.56 351 LYS A CA 1
ATOM 2853 C C . LYS A 1 351 ? -9.287 -16.335 20.123 1.00 92.56 351 LYS A C 1
ATOM 2855 O O . LYS A 1 351 ? -9.852 -16.439 19.030 1.00 92.56 351 LYS A O 1
ATOM 2860 N N . SER A 1 352 ? -9.774 -15.568 21.089 1.00 91.44 352 SER A N 1
ATOM 2861 C CA . SER A 1 352 ? -10.915 -14.680 20.889 1.00 91.44 352 SER A CA 1
ATOM 2862 C C . SER A 1 352 ? -10.522 -13.405 20.128 1.00 91.44 352 SER A C 1
ATOM 2864 O O . SER A 1 352 ? -9.344 -13.040 20.096 1.00 91.44 352 SER A O 1
ATOM 2866 N N . PRO A 1 353 ? -11.485 -12.684 19.524 1.00 93.25 353 PRO A N 1
ATOM 2867 C CA . PRO A 1 353 ? -11.214 -11.395 18.892 1.00 93.25 353 PRO A CA 1
ATOM 2868 C C . PRO A 1 353 ? -10.538 -10.371 19.813 1.00 93.25 353 PRO A C 1
ATOM 2870 O O . PRO A 1 353 ? -9.729 -9.586 19.329 1.00 93.25 353 PRO A O 1
ATOM 2873 N N . GLY A 1 354 ? -10.832 -10.356 21.117 1.00 91.62 354 GLY A N 1
ATOM 2874 C CA . GLY A 1 354 ? -10.171 -9.467 22.082 1.00 91.62 354 GLY A CA 1
ATOM 2875 C C . GLY A 1 354 ? -8.719 -9.838 22.377 1.00 91.62 354 GLY A C 1
ATOM 2876 O O . GLY A 1 354 ? -7.874 -8.940 22.420 1.00 91.62 354 GLY A O 1
ATOM 2877 N N . ASP A 1 355 ? -8.404 -11.130 22.490 1.00 90.50 355 ASP A N 1
ATOM 2878 C CA . ASP A 1 355 ? -7.023 -11.623 22.583 1.00 90.50 355 ASP A CA 1
ATOM 2879 C C . ASP A 1 355 ? -6.237 -11.271 21.306 1.00 90.50 355 ASP A C 1
ATOM 2881 O O . ASP A 1 355 ? -5.174 -10.650 21.373 1.00 90.50 355 ASP A O 1
ATOM 2885 N N . ALA A 1 356 ? -6.810 -11.577 20.137 1.00 93.69 356 ALA A N 1
ATOM 2886 C CA . ALA A 1 356 ? -6.223 -11.274 18.832 1.00 93.69 356 ALA A CA 1
ATOM 2887 C C . ALA A 1 356 ? -5.998 -9.770 18.626 1.00 93.69 356 ALA A C 1
ATOM 2889 O O . ALA A 1 356 ? -4.947 -9.342 18.143 1.00 93.69 356 ALA A O 1
ATOM 2890 N N . MET A 1 357 ? -6.963 -8.945 19.042 1.00 92.69 357 MET A N 1
ATOM 2891 C CA . MET A 1 357 ? -6.849 -7.490 19.023 1.00 92.69 357 MET A CA 1
ATOM 2892 C C . MET A 1 357 ? -5.650 -7.017 19.838 1.00 92.69 357 MET A C 1
ATOM 2894 O O . MET A 1 357 ? -4.880 -6.165 19.398 1.00 92.69 357 MET A O 1
ATOM 2898 N N . PHE A 1 358 ? -5.492 -7.560 21.036 1.00 89.62 358 PHE A N 1
ATOM 2899 C CA . PHE A 1 358 ? -4.448 -7.156 21.956 1.00 89.62 358 PHE A CA 1
ATOM 2900 C C . PHE A 1 358 ? -3.043 -7.545 21.472 1.00 89.62 358 PHE A C 1
ATOM 2902 O O . PHE A 1 358 ? -2.132 -6.715 21.548 1.00 89.62 358 PHE A O 1
ATOM 2909 N N . GLU A 1 359 ? -2.868 -8.739 20.903 1.00 89.44 359 GLU A N 1
ATOM 2910 C CA . GLU A 1 359 ? -1.596 -9.151 20.290 1.00 89.44 359 GLU A CA 1
ATOM 2911 C C . GLU A 1 359 ? -1.294 -8.369 19.004 1.00 89.44 359 GLU A C 1
ATOM 2913 O O . GLU A 1 359 ? -0.189 -7.847 18.843 1.00 89.44 359 GLU A O 1
ATOM 2918 N N . GLY A 1 360 ? -2.292 -8.147 18.140 1.00 90.44 360 GLY A N 1
ATOM 2919 C CA . GLY A 1 360 ? -2.160 -7.254 16.983 1.00 90.44 360 GLY A CA 1
ATOM 2920 C C . GLY A 1 360 ? -1.680 -5.858 17.385 1.00 90.44 360 GLY A C 1
ATOM 2921 O O . GLY A 1 360 ? -0.788 -5.278 16.761 1.00 90.44 360 GLY A O 1
ATOM 2922 N N . GLN A 1 361 ? -2.207 -5.319 18.485 1.00 87.62 361 GLN A N 1
ATOM 2923 C CA . GLN A 1 361 ? -1.761 -4.036 19.024 1.00 87.62 361 GLN A CA 1
ATOM 2924 C C . GLN A 1 361 ? -0.342 -4.078 19.599 1.00 87.62 361 GLN A C 1
ATOM 2926 O O . GLN A 1 361 ? 0.372 -3.080 19.492 1.00 87.62 361 GLN A O 1
ATOM 2931 N N . LYS A 1 362 ? 0.095 -5.201 20.188 1.00 84.69 362 LYS A N 1
ATOM 2932 C CA . LYS A 1 362 ? 1.490 -5.383 20.622 1.00 84.69 362 LYS A CA 1
ATOM 2933 C C . LYS A 1 362 ? 2.464 -5.285 19.448 1.00 84.69 362 LYS A C 1
ATOM 2935 O O . LYS A 1 362 ? 3.493 -4.636 19.617 1.00 84.69 362 LYS A O 1
ATOM 2940 N N . ALA A 1 363 ? 2.113 -5.805 18.268 1.00 83.75 363 ALA A N 1
ATOM 2941 C CA . ALA A 1 363 ? 2.934 -5.680 17.051 1.00 83.75 363 ALA A CA 1
ATOM 2942 C C . ALA A 1 363 ? 3.247 -4.225 16.674 1.00 83.75 363 ALA A C 1
ATOM 2944 O O . ALA A 1 363 ? 4.299 -3.933 16.112 1.00 83.75 363 ALA A O 1
ATOM 2945 N N . ILE A 1 364 ? 2.323 -3.309 16.967 1.00 81.94 364 ILE A N 1
ATOM 2946 C CA . ILE A 1 364 ? 2.424 -1.887 16.617 1.00 81.94 364 ILE A CA 1
ATOM 2947 C C . ILE A 1 364 ? 2.719 -0.999 17.837 1.00 81.94 364 ILE A C 1
ATOM 2949 O O . ILE A 1 364 ? 2.653 0.234 17.738 1.00 81.94 364 ILE A O 1
ATOM 2953 N N . LYS A 1 365 ? 3.063 -1.590 18.994 1.00 70.62 365 LYS A N 1
ATOM 2954 C CA . LYS A 1 365 ? 3.513 -0.842 20.179 1.00 70.62 365 LYS A CA 1
ATOM 2955 C C . LYS A 1 365 ? 4.742 0.020 19.836 1.00 70.62 365 LYS A C 1
ATOM 2957 O O . LYS A 1 365 ? 5.449 -0.262 18.868 1.00 70.62 365 LYS A O 1
ATOM 2962 N N . PRO A 1 366 ? 4.965 1.127 20.565 1.00 58.84 366 PRO A N 1
ATOM 2963 C CA . PRO A 1 366 ? 5.827 2.225 20.129 1.00 58.84 366 PRO A CA 1
ATOM 2964 C C . PRO A 1 366 ? 7.318 1.907 20.301 1.00 58.84 366 PRO A C 1
ATOM 2966 O O . PRO A 1 366 ? 8.001 2.558 21.083 1.00 58.84 366 PRO A O 1
ATOM 2969 N N . TYR A 1 367 ? 7.834 0.903 19.591 1.00 48.97 367 TYR A N 1
ATOM 2970 C CA . TYR A 1 367 ? 9.247 0.571 19.703 1.00 48.97 367 TYR A CA 1
ATOM 2971 C C . TYR A 1 367 ? 10.168 1.551 18.972 1.00 48.97 367 TYR A C 1
ATOM 2973 O O . TYR A 1 367 ? 11.323 1.577 19.358 1.00 48.97 367 TYR A O 1
ATOM 2981 N N . GLU A 1 368 ? 9.711 2.414 18.035 1.00 51.91 368 GLU A N 1
ATOM 2982 C CA . GLU A 1 368 ? 10.649 3.384 17.415 1.00 51.91 368 GLU A CA 1
ATOM 2983 C C . GLU A 1 368 ? 10.113 4.561 16.555 1.00 51.91 368 GLU A C 1
ATOM 2985 O O . GLU A 1 368 ? 10.933 5.273 15.976 1.00 51.91 368 GLU A O 1
ATOM 2990 N N . SER A 1 369 ? 8.801 4.835 16.428 1.00 65.19 369 SER A N 1
ATOM 2991 C CA . SER A 1 369 ? 8.361 5.908 15.497 1.00 65.19 369 SER A CA 1
ATOM 2992 C C . SER A 1 369 ? 7.097 6.692 15.855 1.00 65.19 369 SER A C 1
ATOM 2994 O O . SER A 1 369 ? 7.177 7.907 15.943 1.00 65.19 369 SER A O 1
ATOM 2996 N N . ILE A 1 370 ? 5.938 6.057 16.047 1.00 81.88 370 ILE A N 1
ATOM 2997 C CA . ILE A 1 370 ? 4.661 6.770 16.248 1.00 81.88 370 ILE A CA 1
ATOM 2998 C C . ILE A 1 370 ? 3.776 6.069 17.291 1.00 81.88 370 ILE A C 1
ATOM 3000 O O . ILE A 1 370 ? 3.724 4.839 17.366 1.00 81.88 370 ILE A O 1
ATOM 3004 N N . HIS A 1 371 ? 3.057 6.844 18.108 1.00 84.69 371 HIS A N 1
ATOM 3005 C CA . HIS A 1 371 ? 2.064 6.402 19.094 1.00 84.69 371 HIS A CA 1
ATOM 3006 C C . HIS A 1 371 ? 0.729 6.081 18.414 1.00 84.69 371 HIS A C 1
ATOM 3008 O O . HIS A 1 371 ? -0.318 6.621 18.723 1.00 84.69 371 HIS A O 1
ATOM 3014 N N . ASP A 1 372 ? 0.828 5.141 17.493 1.00 86.44 372 ASP A N 1
ATOM 3015 C CA . ASP A 1 372 ? -0.180 4.473 16.687 1.00 86.44 372 ASP A CA 1
ATOM 3016 C C . ASP A 1 372 ? -1.280 3.599 17.295 1.00 86.44 372 ASP A C 1
ATOM 3018 O O . ASP A 1 372 ? -2.389 3.409 16.799 1.00 86.44 372 ASP A O 1
ATOM 3022 N N . TRP A 1 373 ? -0.885 2.948 18.381 1.00 87.62 373 TRP A N 1
ATOM 3023 C CA . TRP A 1 373 ? -1.453 1.678 18.822 1.00 87.62 373 TRP A CA 1
ATOM 3024 C C . TRP A 1 373 ? -2.883 1.803 19.347 1.00 87.62 373 TRP A C 1
ATOM 3026 O O . TRP A 1 373 ? -3.567 0.793 19.487 1.00 87.62 373 TRP A O 1
ATOM 3036 N N . PHE A 1 374 ? -3.342 3.017 19.652 1.00 88.88 374 PHE A N 1
ATOM 3037 C CA . PHE A 1 374 ? -4.683 3.276 20.167 1.00 88.88 374 PHE A CA 1
ATOM 3038 C C . PHE A 1 374 ? -5.754 3.384 19.071 1.00 88.88 374 PHE A C 1
ATOM 3040 O O . PHE A 1 374 ? -6.934 3.413 19.416 1.00 88.88 374 PHE A O 1
ATOM 3047 N N . LEU A 1 375 ? -5.368 3.443 17.787 1.00 90.38 375 LEU A N 1
ATOM 3048 C CA . LEU A 1 375 ? -6.299 3.696 16.682 1.00 90.38 375 LEU A CA 1
ATOM 3049 C C . LEU A 1 375 ? -7.272 2.543 16.405 1.00 90.38 375 LEU A C 1
ATOM 3051 O O . LEU A 1 375 ? -8.463 2.823 16.269 1.00 90.38 375 LEU A O 1
ATOM 3055 N N . PRO A 1 376 ? -6.841 1.266 16.333 1.00 92.50 376 PRO A N 1
ATOM 3056 C CA . PRO A 1 376 ? -7.789 0.174 16.172 1.00 92.50 376 PRO A CA 1
ATOM 3057 C C . PRO A 1 376 ? -8.589 0.011 17.466 1.00 92.50 376 PRO A C 1
ATOM 3059 O O . PRO A 1 376 ? -8.000 -0.101 18.544 1.00 92.50 376 PRO A O 1
ATOM 3062 N N . VAL A 1 377 ? -9.919 -0.062 17.392 1.00 93.19 377 VAL A N 1
ATOM 3063 C CA . VAL A 1 377 ? -10.806 -0.262 18.553 1.00 93.19 377 VAL A CA 1
ATOM 3064 C C . VAL A 1 377 ? -11.723 -1.453 18.308 1.00 93.19 377 VAL A C 1
ATOM 3066 O O . VAL A 1 377 ? -12.362 -1.540 17.270 1.00 93.19 377 VAL A O 1
ATOM 3069 N N . LEU A 1 378 ? -11.797 -2.372 19.273 1.00 95.19 378 LEU A N 1
ATOM 3070 C CA . LEU A 1 378 ? -12.716 -3.505 19.221 1.00 95.19 378 LEU A CA 1
ATOM 3071 C C . LEU A 1 378 ? -14.004 -3.143 19.967 1.00 95.19 378 LEU A C 1
ATOM 3073 O O . LEU A 1 378 ? -13.963 -2.825 21.160 1.00 95.19 378 LEU A O 1
ATOM 3077 N N . MET A 1 379 ? -15.130 -3.219 19.263 1.00 94.44 379 MET A N 1
ATOM 3078 C CA . MET A 1 379 ? -16.479 -3.101 19.805 1.00 94.44 379 MET A CA 1
ATOM 3079 C C . MET A 1 379 ? -17.157 -4.477 19.751 1.00 94.44 379 MET A C 1
ATOM 3081 O O . MET A 1 379 ? -17.060 -5.172 18.741 1.00 94.44 379 MET A O 1
ATOM 3085 N N . GLN A 1 380 ? -17.817 -4.902 20.827 1.00 91.81 380 GLN A N 1
ATOM 3086 C CA . GLN A 1 380 ? -18.426 -6.233 20.928 1.00 91.81 380 GLN A CA 1
ATOM 3087 C C . GLN A 1 380 ? -19.834 -6.170 21.502 1.00 91.81 380 GLN A C 1
ATOM 3089 O O . GLN A 1 380 ? -20.141 -5.334 22.350 1.00 91.81 380 GLN A O 1
ATOM 3094 N N . LYS A 1 381 ? -20.684 -7.109 21.091 1.00 86.62 381 LYS A N 1
ATOM 3095 C CA . LYS A 1 381 ? -22.028 -7.261 21.656 1.00 86.62 381 LYS A CA 1
ATOM 3096 C C . LYS A 1 381 ? -22.007 -7.981 23.007 1.00 86.62 381 LYS A C 1
ATOM 3098 O O . LYS A 1 381 ? -22.748 -7.624 23.917 1.00 86.62 381 LYS A O 1
ATOM 3103 N N . HIS A 1 382 ? -21.159 -8.999 23.136 1.00 79.69 382 HIS A N 1
ATOM 3104 C CA . HIS A 1 382 ? -21.128 -9.918 24.275 1.00 79.69 382 HIS A CA 1
ATOM 3105 C C . HIS A 1 382 ? -19.737 -9.991 24.923 1.00 79.69 382 HIS A C 1
ATOM 3107 O O . HIS A 1 382 ? -18.833 -9.217 24.596 1.00 79.69 382 HIS A O 1
ATOM 3113 N N . ASP A 1 383 ? -19.581 -10.919 25.871 1.00 77.94 383 ASP A N 1
ATOM 3114 C CA . ASP A 1 383 ? -18.269 -11.352 26.343 1.00 77.94 383 ASP A CA 1
ATOM 3115 C C . ASP A 1 383 ? -17.425 -11.884 25.171 1.00 77.94 383 ASP A C 1
ATOM 3117 O O . ASP A 1 383 ? -17.934 -12.269 24.117 1.00 77.94 383 ASP A O 1
ATOM 3121 N N . ASP A 1 384 ? -16.110 -11.874 25.356 1.00 83.62 384 ASP A N 1
ATOM 3122 C CA . ASP A 1 384 ? -15.169 -12.211 24.295 1.00 83.62 384 ASP A CA 1
ATOM 3123 C C . ASP A 1 384 ? -14.993 -13.730 24.199 1.00 83.62 384 ASP A C 1
ATOM 3125 O O . ASP A 1 384 ? -14.463 -14.371 25.111 1.00 83.62 384 ASP A O 1
ATOM 3129 N N . TYR A 1 385 ? -15.498 -14.303 23.107 1.00 85.62 385 TYR A N 1
ATOM 3130 C CA . TYR A 1 385 ? -15.501 -15.740 22.852 1.00 85.62 385 TYR A CA 1
ATOM 3131 C C . TYR A 1 385 ? -14.676 -16.076 21.601 1.00 85.62 385 TYR A C 1
ATOM 3133 O O . TYR A 1 385 ? -14.734 -15.334 20.617 1.00 85.62 385 TYR A O 1
ATOM 3141 N N . PRO A 1 386 ? -13.943 -17.205 21.596 1.00 90.69 386 PRO A N 1
ATOM 3142 C CA . PRO A 1 386 ? -13.285 -17.721 20.399 1.00 90.69 386 PRO A CA 1
ATOM 3143 C C . PRO A 1 386 ? -14.257 -17.957 19.242 1.00 90.69 386 PRO A C 1
ATOM 3145 O O . PRO A 1 386 ? -15.318 -18.554 19.426 1.00 90.69 386 PRO A O 1
ATOM 3148 N N . LEU A 1 387 ? -13.870 -17.520 18.042 1.00 90.38 387 LEU A N 1
ATOM 3149 C CA . LEU A 1 387 ? -14.654 -17.732 16.818 1.00 90.38 387 LEU A CA 1
ATOM 3150 C C . LEU A 1 387 ? -14.265 -19.020 16.082 1.00 90.38 387 LEU A C 1
ATOM 3152 O O . LEU A 1 387 ? -15.093 -19.603 15.382 1.00 90.38 387 LEU A O 1
ATOM 3156 N N . PHE A 1 388 ? -13.027 -19.481 16.259 1.00 92.81 388 PHE A N 1
ATOM 3157 C CA . PHE A 1 388 ? -12.459 -20.622 15.544 1.00 92.81 388 PHE A CA 1
ATOM 3158 C C . PHE A 1 388 ? -11.841 -21.622 16.516 1.00 92.81 388 PHE A C 1
ATOM 3160 O O . PHE A 1 388 ? -11.419 -21.263 17.617 1.00 92.81 388 PHE A O 1
ATOM 3167 N N . LYS A 1 389 ? -11.810 -22.897 16.126 1.00 91.50 389 LYS A N 1
ATOM 3168 C CA . LYS A 1 389 ? -11.004 -23.887 16.842 1.00 91.50 389 LYS A CA 1
ATOM 3169 C C . LYS A 1 389 ? -9.521 -23.651 16.561 1.00 91.50 389 LYS A C 1
ATOM 3171 O O . LYS A 1 389 ? -9.159 -23.293 15.445 1.00 91.50 389 LYS A O 1
ATOM 3176 N N . ALA A 1 390 ? -8.695 -23.905 17.571 1.00 89.38 390 ALA A N 1
ATOM 3177 C CA . ALA A 1 390 ? -7.249 -23.783 17.466 1.00 89.38 390 ALA A CA 1
ATOM 3178 C C . ALA A 1 390 ? -6.677 -24.743 16.419 1.00 89.38 390 ALA A C 1
ATOM 3180 O O . ALA A 1 390 ? -7.030 -25.927 16.403 1.00 89.38 390 ALA A O 1
ATOM 3181 N N . LYS A 1 391 ? -5.772 -24.231 15.590 1.00 86.56 391 LYS A N 1
ATOM 3182 C CA . LYS A 1 391 ? -4.948 -25.004 14.661 1.00 86.56 391 LYS A CA 1
ATOM 3183 C C . LYS A 1 391 ? -3.472 -24.828 15.012 1.00 86.56 391 LYS A C 1
ATOM 3185 O O . LYS A 1 391 ? -3.112 -23.858 15.670 1.00 86.56 391 LYS A O 1
ATOM 3190 N N . ASP A 1 392 ? -2.651 -25.789 14.598 1.00 77.31 392 ASP A N 1
ATOM 3191 C CA . ASP A 1 392 ? -1.204 -25.744 14.809 1.00 77.31 392 ASP A CA 1
ATOM 3192 C C . ASP A 1 392 ? -0.559 -24.694 13.891 1.00 77.31 392 ASP A C 1
ATOM 3194 O O . ASP A 1 392 ? -0.866 -24.649 12.695 1.00 77.31 392 ASP A O 1
ATOM 3198 N N . VAL A 1 393 ? 0.287 -23.846 14.474 1.00 68.12 393 VAL A N 1
ATOM 3199 C CA . VAL A 1 393 ? 0.883 -22.647 13.860 1.00 68.12 393 VAL A CA 1
ATOM 3200 C C . VAL A 1 393 ? 2.359 -22.860 13.545 1.00 68.12 393 VAL A C 1
ATOM 3202 O O . VAL A 1 393 ? 2.944 -22.035 12.862 1.00 68.12 393 VAL A O 1
ATOM 3205 N N . ASP A 1 394 ? 2.970 -23.981 13.939 1.00 65.56 394 ASP A N 1
ATOM 3206 C CA . ASP A 1 394 ? 4.378 -24.245 13.602 1.00 65.56 394 ASP A CA 1
ATOM 3207 C C . ASP A 1 394 ? 4.611 -24.305 12.071 1.00 65.56 394 ASP A C 1
ATOM 3209 O O . ASP A 1 394 ? 5.698 -23.992 11.591 1.00 65.56 394 ASP A O 1
ATOM 3213 N N . MET A 1 395 ? 3.576 -24.628 11.282 1.00 55.88 395 MET A N 1
ATOM 3214 C CA . MET A 1 395 ? 3.604 -24.541 9.809 1.00 55.88 395 MET A CA 1
ATOM 3215 C C . MET A 1 395 ? 3.483 -23.101 9.265 1.00 55.88 395 MET A C 1
ATOM 3217 O O . MET A 1 395 ? 3.874 -22.834 8.134 1.00 55.88 395 MET A O 1
ATOM 3221 N N . PHE A 1 396 ? 2.946 -22.171 10.055 1.00 60.38 396 PHE A N 1
ATOM 3222 C CA . PHE A 1 396 ? 2.623 -20.795 9.659 1.00 60.38 396 PHE A CA 1
ATOM 3223 C C . PHE A 1 396 ? 3.870 -19.934 9.423 1.00 60.38 396 PHE A C 1
ATOM 3225 O O . PHE A 1 396 ? 3.906 -19.147 8.480 1.00 60.38 396 PHE A O 1
ATOM 3232 N N . ASP A 1 397 ? 4.898 -20.091 10.267 1.00 58.12 397 ASP A N 1
ATOM 3233 C CA . ASP A 1 397 ? 6.148 -19.328 10.156 1.00 58.12 397 ASP A CA 1
ATOM 3234 C C . ASP A 1 397 ? 7.051 -19.858 9.018 1.00 58.12 397 ASP A C 1
ATOM 3236 O O . ASP A 1 397 ? 7.829 -19.091 8.458 1.00 58.12 397 ASP A O 1
ATOM 3240 N N . GLN A 1 398 ? 6.922 -21.137 8.628 1.00 52.12 398 GLN A N 1
ATOM 3241 C CA . GLN A 1 398 ? 7.671 -21.734 7.508 1.00 52.12 398 GLN A CA 1
ATOM 3242 C C . GLN A 1 398 ? 7.129 -21.295 6.134 1.00 52.12 398 GLN A C 1
ATOM 3244 O O . GLN A 1 398 ? 7.912 -20.960 5.251 1.00 52.12 398 GLN A O 1
ATOM 3249 N N . GLU A 1 399 ? 5.802 -21.226 5.960 1.00 52.66 399 GLU A N 1
ATOM 3250 C CA . GLU A 1 399 ? 5.161 -20.827 4.690 1.00 52.66 399 GLU A CA 1
ATOM 3251 C C . GLU A 1 399 ? 5.409 -19.346 4.325 1.00 52.66 399 GLU A C 1
ATOM 3253 O O . GLU A 1 399 ? 5.347 -18.976 3.156 1.00 52.66 399 GLU A O 1
ATOM 3258 N N . MET A 1 400 ? 5.743 -18.483 5.295 1.00 54.78 400 MET A N 1
ATOM 3259 C CA . MET A 1 400 ? 6.071 -17.070 5.044 1.00 54.78 400 MET A CA 1
ATOM 3260 C C . MET A 1 400 ? 7.400 -16.836 4.313 1.00 54.78 400 MET A C 1
ATOM 3262 O O . MET A 1 400 ? 7.577 -15.754 3.742 1.00 54.78 400 MET A O 1
ATOM 3266 N N . GLU A 1 401 ? 8.340 -17.782 4.377 1.00 46.75 401 GLU A N 1
ATOM 3267 C CA . GLU A 1 401 ? 9.677 -17.644 3.783 1.00 46.75 401 GLU A CA 1
ATOM 3268 C C . GLU A 1 401 ? 9.736 -18.128 2.322 1.00 46.75 401 GLU A C 1
ATOM 3270 O O . GLU A 1 401 ? 10.683 -17.787 1.610 1.00 46.75 401 GLU A O 1
ATOM 3275 N N . GLU A 1 402 ? 8.725 -18.861 1.841 1.00 43.78 402 GLU A N 1
ATOM 3276 C CA . GLU A 1 402 ? 8.717 -19.447 0.498 1.00 43.78 402 GLU A CA 1
ATOM 3277 C C . GLU A 1 402 ? 8.025 -18.542 -0.546 1.00 43.78 402 GLU A C 1
ATOM 3279 O O . GLU A 1 402 ? 6.853 -18.190 -0.435 1.00 43.78 402 GLU A O 1
ATOM 3284 N N . ASN A 1 403 ? 8.834 -18.149 -1.539 1.00 46.47 403 ASN A N 1
ATOM 3285 C CA . ASN A 1 403 ? 8.575 -17.485 -2.825 1.00 46.47 403 ASN A CA 1
ATOM 3286 C C . ASN A 1 403 ? 7.129 -17.111 -3.203 1.00 46.47 403 ASN A C 1
ATOM 3288 O O . ASN A 1 403 ? 6.248 -17.950 -3.361 1.00 46.47 403 ASN A O 1
ATOM 3292 N N . ASP A 1 404 ? 6.949 -15.832 -3.534 1.00 53.75 404 ASP A N 1
ATOM 3293 C CA . ASP A 1 404 ? 5.851 -15.381 -4.385 1.00 53.75 404 ASP A CA 1
ATOM 3294 C C . ASP A 1 404 ? 6.312 -15.529 -5.847 1.00 53.75 404 ASP A C 1
ATOM 3296 O O . ASP A 1 404 ? 7.260 -14.852 -6.243 1.00 53.75 404 ASP A O 1
ATOM 3300 N N . ASP A 1 405 ? 5.675 -16.394 -6.647 1.00 58.81 405 ASP A N 1
ATOM 3301 C CA . ASP A 1 405 ? 5.969 -16.615 -8.085 1.00 58.81 405 ASP A CA 1
ATOM 3302 C C . ASP A 1 405 ? 5.640 -15.383 -8.969 1.00 58.81 405 ASP A C 1
ATOM 3304 O O . ASP A 1 405 ? 5.538 -15.456 -10.196 1.00 58.81 405 ASP A O 1
ATOM 3308 N N . LEU A 1 406 ? 5.433 -14.224 -8.345 1.00 65.75 406 LEU A N 1
ATOM 3309 C CA . LEU A 1 406 ? 5.176 -12.950 -8.991 1.00 65.75 406 LEU A CA 1
ATOM 3310 C C . LEU A 1 406 ? 6.484 -12.275 -9.434 1.00 65.75 406 LEU A C 1
ATOM 3312 O O . LEU A 1 406 ? 7.529 -12.458 -8.808 1.00 65.75 406 LEU A O 1
ATOM 3316 N N . PRO A 1 407 ? 6.431 -11.396 -10.457 1.00 61.72 407 PRO A N 1
ATOM 3317 C CA . PRO A 1 407 ? 7.585 -10.600 -10.874 1.00 61.72 407 PRO A CA 1
ATOM 3318 C C . PRO A 1 407 ? 8.264 -9.898 -9.686 1.00 61.72 407 PRO A C 1
ATOM 3320 O O . PRO A 1 407 ? 7.586 -9.517 -8.728 1.00 61.72 407 PRO A O 1
ATOM 3323 N N . ILE A 1 408 ? 9.569 -9.624 -9.757 1.00 59.41 408 ILE A N 1
ATOM 3324 C CA . ILE A 1 408 ? 10.355 -9.019 -8.660 1.00 59.41 408 ILE A CA 1
ATOM 3325 C C . ILE A 1 408 ? 9.937 -7.560 -8.402 1.00 59.41 408 ILE A C 1
ATOM 3327 O O . ILE A 1 408 ? 9.816 -6.755 -9.329 1.00 59.41 408 ILE A O 1
ATOM 3331 N N . MET A 1 409 ? 9.673 -7.186 -7.141 1.00 62.94 409 MET A N 1
ATOM 3332 C CA . MET A 1 409 ? 9.343 -5.795 -6.779 1.00 62.94 409 MET A CA 1
ATOM 3333 C C . MET A 1 409 ? 10.505 -4.838 -7.063 1.00 62.94 409 MET A C 1
ATOM 3335 O O . MET A 1 409 ? 11.659 -5.226 -6.889 1.00 62.94 409 MET A O 1
ATOM 3339 N N . PRO A 1 410 ? 10.230 -3.558 -7.396 1.00 64.19 410 PRO A N 1
ATOM 3340 C CA . PRO A 1 410 ? 11.264 -2.534 -7.340 1.00 64.19 410 PRO A CA 1
ATOM 3341 C C . PRO A 1 410 ? 11.973 -2.581 -5.983 1.00 64.19 410 PRO A C 1
ATOM 3343 O O . PRO A 1 410 ? 11.324 -2.772 -4.953 1.00 64.19 410 PRO A O 1
ATOM 3346 N N . ALA A 1 411 ? 13.285 -2.355 -5.974 1.00 62.84 411 ALA A N 1
ATOM 3347 C CA . ALA A 1 411 ? 14.126 -2.473 -4.780 1.00 62.84 411 ALA A CA 1
ATOM 3348 C C . ALA A 1 411 ? 13.622 -1.653 -3.567 1.00 62.84 411 ALA A C 1
ATOM 3350 O O . ALA A 1 411 ? 13.841 -2.028 -2.417 1.00 62.84 411 ALA A O 1
ATOM 3351 N N . TYR A 1 412 ? 12.906 -0.555 -3.829 1.00 67.44 412 TYR A N 1
ATOM 3352 C CA . TYR A 1 412 ? 12.339 0.369 -2.837 1.00 67.44 412 TYR A CA 1
ATOM 3353 C C . TYR A 1 412 ? 10.844 0.125 -2.534 1.00 67.44 412 TYR A C 1
ATOM 3355 O O . TYR A 1 412 ? 10.221 0.914 -1.822 1.00 67.44 412 TYR A O 1
ATOM 3363 N N . GLY A 1 413 ? 10.249 -0.937 -3.087 1.00 76.81 413 GLY A N 1
ATOM 3364 C CA . GLY A 1 413 ? 8.804 -1.181 -3.097 1.00 76.81 413 GLY A CA 1
ATOM 3365 C C . GLY A 1 413 ? 8.039 -0.305 -4.100 1.00 76.81 413 GLY A C 1
ATOM 3366 O O . GLY A 1 413 ? 8.610 0.539 -4.792 1.00 76.81 413 GLY A O 1
ATOM 3367 N N . PHE A 1 414 ? 6.721 -0.506 -4.186 1.00 87.25 414 PHE A N 1
ATOM 3368 C CA . PHE A 1 414 ? 5.823 0.325 -4.992 1.00 87.25 414 PHE A CA 1
ATOM 3369 C C . PHE A 1 414 ? 5.174 1.409 -4.118 1.00 87.25 414 PHE A C 1
ATOM 3371 O O . PHE A 1 414 ? 4.407 1.099 -3.206 1.00 87.25 414 PHE A O 1
ATOM 3378 N N . ILE A 1 415 ? 5.497 2.682 -4.372 1.00 88.31 415 ILE A N 1
ATOM 3379 C CA . ILE A 1 415 ? 5.068 3.825 -3.550 1.00 88.31 415 ILE A CA 1
ATOM 3380 C C . ILE A 1 415 ? 4.160 4.746 -4.369 1.00 88.31 415 ILE A C 1
ATOM 3382 O O . ILE A 1 415 ? 4.518 5.167 -5.469 1.00 88.31 415 ILE A O 1
ATOM 3386 N N . GLY A 1 416 ? 3.012 5.104 -3.795 1.00 88.56 416 GLY A N 1
ATOM 3387 C CA . GLY A 1 416 ? 2.042 6.002 -4.414 1.00 88.56 416 GLY A CA 1
ATOM 3388 C C . GLY A 1 416 ? 1.285 5.369 -5.578 1.00 88.56 416 GLY A C 1
ATOM 3389 O O . GLY A 1 416 ? 1.048 4.159 -5.597 1.00 88.56 416 GLY A O 1
ATOM 3390 N N . ARG A 1 417 ? 0.875 6.206 -6.538 1.00 91.19 417 ARG A N 1
ATOM 3391 C CA . ARG A 1 417 ? 0.245 5.808 -7.815 1.00 91.19 417 ARG A CA 1
ATOM 3392 C C . ARG A 1 417 ? -1.037 4.978 -7.696 1.00 91.19 417 ARG A C 1
ATOM 3394 O O . ARG A 1 417 ? -1.439 4.302 -8.640 1.00 91.19 417 ARG A O 1
ATOM 3401 N N . SER A 1 418 ? -1.696 4.996 -6.536 1.00 90.25 418 SER A N 1
ATOM 3402 C CA . SER A 1 418 ? -2.911 4.201 -6.323 1.00 90.25 418 SER A CA 1
ATOM 3403 C C . SER A 1 418 ? -4.065 4.653 -7.215 1.00 90.25 418 SER A C 1
ATOM 3405 O O . SER A 1 418 ? -4.899 3.828 -7.567 1.00 90.25 418 SER A O 1
ATOM 3407 N N . ARG A 1 419 ? -4.099 5.935 -7.599 1.00 89.88 419 ARG A N 1
ATOM 3408 C CA . ARG A 1 419 ? -5.127 6.498 -8.486 1.00 89.88 419 ARG A CA 1
ATOM 3409 C C . ARG A 1 419 ? -4.953 5.999 -9.912 1.00 89.88 419 ARG A C 1
ATOM 3411 O O . ARG A 1 419 ? -5.906 5.535 -10.522 1.00 89.88 419 ARG A O 1
ATOM 3418 N N . GLU A 1 420 ? -3.725 6.057 -10.415 1.00 93.19 420 GLU A N 1
ATOM 3419 C CA . GLU A 1 420 ? -3.370 5.551 -11.737 1.00 93.19 420 GLU A CA 1
ATOM 3420 C C . GLU A 1 420 ? -3.573 4.032 -11.807 1.00 93.19 420 GLU A C 1
ATOM 3422 O O . GLU A 1 420 ? -4.124 3.531 -12.780 1.00 93.19 420 GLU A O 1
ATOM 3427 N N . LEU A 1 421 ? -3.234 3.293 -10.746 1.00 94.19 421 LEU A N 1
ATOM 3428 C CA . LEU A 1 421 ? -3.493 1.853 -10.693 1.00 94.19 421 LEU A CA 1
ATOM 3429 C C . LEU A 1 421 ? -4.999 1.543 -10.721 1.00 94.19 421 LEU A C 1
ATOM 3431 O O . LEU A 1 421 ? -5.427 0.706 -11.513 1.00 94.19 421 LEU A O 1
ATOM 3435 N N . LEU A 1 422 ? -5.808 2.257 -9.928 1.00 92.50 422 LEU A N 1
ATOM 3436 C CA . LEU A 1 422 ? -7.267 2.107 -9.913 1.00 92.50 422 LEU A CA 1
ATOM 3437 C C . LEU A 1 422 ? -7.907 2.469 -11.262 1.00 92.50 422 LEU A C 1
ATOM 3439 O O . LEU A 1 422 ? -8.861 1.816 -11.682 1.00 92.50 422 LEU A O 1
ATOM 3443 N N . PHE A 1 423 ? -7.380 3.488 -11.950 1.00 92.94 423 PHE A N 1
ATOM 3444 C CA . PHE A 1 423 ? -7.792 3.854 -13.308 1.00 92.94 423 PHE A CA 1
ATOM 3445 C C . PHE A 1 423 ? -7.631 2.664 -14.259 1.00 92.94 423 PHE A C 1
ATOM 3447 O O . PHE A 1 423 ? -8.598 2.243 -14.894 1.00 92.94 423 PHE A O 1
ATOM 3454 N N . HIS A 1 424 ? -6.434 2.078 -14.320 1.00 95.06 424 HIS A N 1
ATOM 3455 C CA . HIS A 1 424 ? -6.166 0.967 -15.233 1.00 95.06 424 HIS A CA 1
ATOM 3456 C C . HIS A 1 424 ? -6.941 -0.291 -14.847 1.00 95.06 424 HIS A C 1
ATOM 3458 O O . HIS A 1 424 ? -7.433 -1.003 -15.717 1.00 95.06 424 HIS A O 1
ATOM 3464 N N . GLU A 1 425 ? -7.123 -0.534 -13.550 1.00 93.44 425 GLU A N 1
ATOM 3465 C CA . GLU A 1 425 ? -7.967 -1.615 -13.055 1.00 93.44 425 GLU A CA 1
ATOM 3466 C C . GLU A 1 425 ? -9.411 -1.496 -13.576 1.00 93.44 425 GLU A C 1
ATOM 3468 O O . GLU A 1 425 ? -9.960 -2.463 -14.100 1.00 93.44 425 GLU A O 1
ATOM 3473 N N . ARG A 1 426 ? -10.007 -0.297 -13.492 1.00 91.81 426 ARG A N 1
ATOM 3474 C CA . ARG A 1 426 ? -11.364 -0.005 -13.991 1.00 91.81 426 ARG A CA 1
ATOM 3475 C C . ARG A 1 426 ? -11.480 -0.111 -15.506 1.00 91.81 426 ARG A C 1
ATOM 3477 O O . ARG A 1 426 ? -12.511 -0.564 -16.008 1.00 91.81 426 ARG A O 1
ATOM 3484 N N . ILE A 1 427 ? -10.437 0.281 -16.234 1.00 93.00 427 ILE A N 1
ATOM 3485 C CA . ILE A 1 427 ? -10.389 0.111 -17.686 1.00 93.00 427 ILE A CA 1
ATOM 3486 C C . ILE A 1 427 ? -10.367 -1.363 -18.057 1.00 93.00 427 ILE A C 1
ATOM 3488 O O . ILE A 1 427 ? -11.219 -1.784 -18.832 1.00 93.00 427 ILE A O 1
ATOM 3492 N N . LEU A 1 428 ? -9.473 -2.157 -17.468 1.00 93.25 428 LEU A N 1
ATOM 3493 C CA . LEU A 1 428 ? -9.340 -3.575 -17.805 1.00 93.25 428 LEU A CA 1
ATOM 3494 C C . LEU A 1 428 ? -10.558 -4.417 -17.396 1.00 93.25 428 LEU A C 1
ATOM 3496 O O . LEU A 1 428 ? -10.734 -5.527 -17.893 1.00 93.25 428 LEU A O 1
ATOM 3500 N N . GLU A 1 429 ? -11.436 -3.911 -16.536 1.00 89.81 429 GLU A N 1
ATOM 3501 C CA . GLU A 1 429 ? -12.729 -4.555 -16.290 1.00 89.81 429 GLU A CA 1
ATOM 3502 C C . GLU A 1 429 ? -13.681 -4.435 -17.485 1.00 89.81 429 GLU A C 1
ATOM 3504 O O . GLU A 1 429 ? -14.382 -5.387 -17.826 1.00 89.81 429 GLU A O 1
ATOM 3509 N N . ASN A 1 430 ? -13.694 -3.268 -18.132 1.00 88.25 430 ASN A N 1
ATOM 3510 C CA . ASN A 1 430 ? -14.680 -2.911 -19.152 1.00 88.25 430 ASN A CA 1
ATOM 3511 C C . ASN A 1 430 ? -14.141 -3.029 -20.586 1.00 88.25 430 ASN A C 1
ATOM 3513 O O . ASN A 1 430 ? -14.924 -3.176 -21.524 1.00 88.25 430 ASN A O 1
ATOM 3517 N N . TYR A 1 431 ? -12.820 -2.986 -20.759 1.00 92.50 431 TYR A N 1
ATOM 3518 C CA . TYR A 1 431 ? -12.132 -2.967 -22.045 1.00 92.50 431 TYR A CA 1
ATOM 3519 C C . TYR A 1 431 ? -10.999 -4.007 -22.087 1.00 92.50 431 TYR A C 1
ATOM 3521 O O . TYR A 1 431 ? -10.457 -4.377 -21.041 1.00 92.50 431 TYR A O 1
ATOM 3529 N N . PRO A 1 432 ? -10.617 -4.504 -23.280 1.00 94.44 432 PRO A N 1
ATOM 3530 C CA . PRO A 1 432 ? -9.575 -5.517 -23.398 1.00 94.44 432 PRO A CA 1
ATOM 3531 C C . PRO A 1 432 ? -8.152 -4.956 -23.308 1.00 94.44 432 PRO A C 1
ATOM 3533 O O . PRO A 1 432 ? -7.218 -5.746 -23.209 1.00 94.44 432 PRO A O 1
ATOM 3536 N N . TRP A 1 433 ? -7.953 -3.635 -23.339 1.00 97.00 433 TRP A N 1
ATOM 3537 C CA . TRP A 1 433 ? -6.625 -3.038 -23.229 1.00 97.00 433 TRP A CA 1
ATOM 3538 C C . TRP A 1 433 ? -6.610 -1.762 -22.390 1.00 97.00 433 TRP A C 1
ATOM 3540 O O . TRP A 1 433 ? -7.644 -1.171 -22.092 1.00 97.00 433 TRP A O 1
ATOM 3550 N N . THR A 1 434 ? -5.410 -1.349 -21.995 1.00 97.62 434 THR A N 1
ATOM 3551 C CA . THR A 1 434 ? -5.137 -0.043 -21.398 1.00 97.62 434 THR A CA 1
ATOM 3552 C C . THR A 1 434 ? -3.753 0.448 -21.810 1.00 97.62 434 THR A C 1
ATOM 3554 O O . THR A 1 434 ? -2.884 -0.353 -22.163 1.00 97.62 434 THR A O 1
ATOM 3557 N N . VAL A 1 435 ? -3.541 1.762 -21.775 1.00 97.75 435 VAL A N 1
ATOM 3558 C CA . VAL A 1 435 ? -2.281 2.389 -22.185 1.00 97.75 435 VAL A CA 1
ATOM 3559 C C . VAL A 1 435 ? -1.732 3.240 -21.043 1.00 97.75 435 VAL A C 1
ATOM 3561 O O . VAL A 1 435 ? -2.398 4.149 -20.542 1.00 97.75 435 VAL A O 1
ATOM 3564 N N . ILE A 1 436 ? -0.498 2.960 -20.637 1.00 97.38 436 ILE A N 1
ATOM 3565 C CA . ILE A 1 436 ? 0.285 3.771 -19.708 1.00 97.38 436 ILE A CA 1
ATOM 3566 C C . ILE A 1 436 ? 1.232 4.626 -20.540 1.00 97.38 436 ILE A C 1
ATOM 3568 O O . ILE A 1 436 ? 2.283 4.164 -20.988 1.00 97.38 436 ILE A O 1
ATOM 3572 N N . GLN A 1 437 ? 0.864 5.889 -20.732 1.00 93.44 437 GLN A N 1
ATOM 3573 C CA . GLN A 1 437 ? 1.683 6.828 -21.481 1.00 93.44 437 GLN A CA 1
ATOM 3574 C C . GLN A 1 437 ? 2.490 7.716 -20.537 1.00 93.44 437 GLN A C 1
ATOM 3576 O O . GLN A 1 437 ? 1.979 8.196 -19.530 1.00 93.44 437 GLN A O 1
ATOM 3581 N N . GLY A 1 438 ? 3.741 8.009 -20.862 1.00 87.94 438 GLY A N 1
ATOM 3582 C CA . GLY A 1 438 ? 4.533 8.979 -20.111 1.00 87.94 438 GLY A CA 1
ATOM 3583 C C . GLY A 1 438 ? 6.001 8.957 -20.493 1.00 87.94 438 GLY A C 1
ATOM 3584 O O . GLY A 1 438 ? 6.460 8.110 -21.251 1.00 87.94 438 GLY A O 1
ATOM 3585 N N . GLU A 1 439 ? 6.764 9.877 -19.931 1.00 78.31 439 GLU A N 1
ATOM 3586 C CA . GLU A 1 439 ? 8.190 10.004 -20.232 1.00 78.31 439 GLU A CA 1
ATOM 3587 C C . GLU A 1 439 ? 9.021 8.887 -19.591 1.00 78.31 439 GLU A C 1
ATOM 3589 O O . GLU A 1 439 ? 8.546 8.118 -18.739 1.00 78.31 439 GLU A O 1
ATOM 3594 N N . ALA A 1 440 ? 10.280 8.777 -20.010 1.00 77.75 440 ALA A N 1
ATOM 3595 C CA . ALA A 1 440 ? 11.241 7.876 -19.388 1.00 77.75 440 ALA A CA 1
ATOM 3596 C C . ALA A 1 440 ? 11.425 8.220 -17.897 1.00 77.75 440 ALA A C 1
ATOM 3598 O O . ALA A 1 440 ? 11.502 9.384 -17.517 1.00 77.75 440 ALA A O 1
ATOM 3599 N N . GLY A 1 441 ? 11.485 7.199 -17.037 1.00 79.25 441 GLY A N 1
ATOM 3600 C CA . GLY A 1 441 ? 11.765 7.374 -15.606 1.00 79.25 441 GLY A CA 1
ATOM 3601 C C . GLY A 1 441 ? 10.594 7.808 -14.707 1.00 79.25 441 GLY A C 1
ATOM 3602 O O . GLY A 1 441 ? 10.798 7.942 -13.498 1.00 79.25 441 GLY A O 1
ATOM 3603 N N . GLU A 1 442 ? 9.369 7.966 -15.227 1.00 85.94 442 GLU A N 1
ATOM 3604 C CA . GLU A 1 442 ? 8.178 8.322 -14.418 1.00 85.94 442 GLU A CA 1
ATOM 3605 C C . GLU A 1 442 ? 7.563 7.142 -13.631 1.00 85.94 442 GLU A C 1
ATOM 3607 O O . GLU A 1 442 ? 6.712 7.345 -12.756 1.00 85.94 442 GLU A O 1
ATOM 3612 N N . GLY A 1 443 ? 8.018 5.913 -13.910 1.00 89.50 443 GLY A N 1
ATOM 3613 C CA . GLY A 1 443 ? 7.581 4.684 -13.232 1.00 89.50 443 GLY A CA 1
ATOM 3614 C C . GLY A 1 443 ? 6.500 3.879 -13.964 1.00 89.50 443 GLY A C 1
ATOM 3615 O O . GLY A 1 443 ? 5.735 3.178 -13.306 1.00 89.50 443 GLY A O 1
ATOM 3616 N N . LYS A 1 444 ? 6.422 3.968 -15.301 1.00 92.12 444 LYS A N 1
ATOM 3617 C CA . LYS A 1 444 ? 5.413 3.266 -16.121 1.00 92.12 444 LYS A CA 1
ATOM 3618 C C . LYS A 1 444 ? 5.484 1.742 -15.978 1.00 92.12 444 LYS A C 1
ATOM 3620 O O . LYS A 1 444 ? 4.499 1.131 -15.578 1.00 92.12 444 LYS A O 1
ATOM 3625 N N . THR A 1 445 ? 6.664 1.159 -16.191 1.00 90.56 445 THR A N 1
ATOM 3626 C CA . THR A 1 445 ? 6.938 -0.273 -15.989 1.00 90.56 445 THR A CA 1
ATOM 3627 C C . THR A 1 445 ? 6.575 -0.723 -14.579 1.00 90.56 445 THR A C 1
ATOM 3629 O O . THR A 1 445 ? 5.862 -1.705 -14.391 1.00 90.56 445 THR A O 1
ATOM 3632 N N . SER A 1 446 ? 6.969 0.051 -13.560 1.00 91.25 446 SER A N 1
ATOM 3633 C CA . SER A 1 446 ? 6.624 -0.261 -12.168 1.00 91.25 446 SER A CA 1
ATOM 3634 C C . SER A 1 446 ? 5.111 -0.273 -11.924 1.00 91.25 446 SER A C 1
ATOM 3636 O O . SER A 1 446 ? 4.638 -1.107 -11.157 1.00 91.25 446 SER A O 1
ATOM 3638 N N . LEU A 1 447 ? 4.352 0.624 -12.564 1.00 94.56 447 LEU A N 1
ATOM 3639 C CA . LEU A 1 447 ? 2.890 0.671 -12.475 1.00 94.56 447 LEU A CA 1
ATOM 3640 C C . LEU A 1 447 ? 2.230 -0.518 -13.186 1.00 94.56 447 LEU A C 1
ATOM 3642 O O . LEU A 1 447 ? 1.331 -1.124 -12.607 1.00 94.56 447 LEU A O 1
ATOM 3646 N N . ALA A 1 448 ? 2.682 -0.881 -14.390 1.00 95.19 448 ALA A N 1
ATOM 3647 C CA . ALA A 1 448 ? 2.139 -2.018 -15.139 1.00 95.19 448 ALA A CA 1
ATOM 3648 C C . ALA A 1 448 ? 2.368 -3.351 -14.418 1.00 95.19 448 ALA A C 1
ATOM 3650 O O . ALA A 1 448 ? 1.438 -4.141 -14.254 1.00 95.19 448 ALA A O 1
ATOM 3651 N N . LEU A 1 449 ? 3.593 -3.581 -13.936 1.00 92.44 449 LEU A N 1
ATOM 3652 C CA . LEU A 1 449 ? 3.936 -4.794 -13.196 1.00 92.44 449 LEU A CA 1
ATOM 3653 C C . LEU A 1 449 ? 3.147 -4.885 -11.888 1.00 92.44 449 LEU A C 1
ATOM 3655 O O . LEU A 1 449 ? 2.637 -5.950 -11.543 1.00 92.44 449 LEU A O 1
ATOM 3659 N N . GLU A 1 450 ? 2.993 -3.770 -11.168 1.00 92.56 450 GLU A N 1
ATOM 3660 C CA . GLU A 1 450 ? 2.191 -3.753 -9.944 1.00 92.56 450 GLU A CA 1
ATOM 3661 C C . GLU A 1 450 ? 0.697 -3.971 -10.221 1.00 92.56 450 GLU A C 1
ATOM 3663 O O . GLU A 1 450 ? 0.033 -4.659 -9.444 1.00 92.56 450 GLU A O 1
ATOM 3668 N N . LEU A 1 451 ? 0.166 -3.450 -11.331 1.00 94.94 451 LEU A N 1
ATOM 3669 C CA . LEU A 1 451 ? -1.190 -3.762 -11.782 1.00 94.94 451 LEU A CA 1
ATOM 3670 C C . LEU A 1 451 ? -1.339 -5.266 -12.048 1.00 94.94 451 LEU A C 1
ATOM 3672 O O . LEU A 1 451 ? -2.265 -5.879 -11.521 1.00 94.94 451 LEU A O 1
ATOM 3676 N N . GLY A 1 452 ? -0.399 -5.882 -12.769 1.00 93.31 452 GLY A N 1
ATOM 3677 C CA . GLY A 1 452 ? -0.372 -7.329 -13.005 1.00 93.31 452 GLY A CA 1
ATOM 3678 C C . GLY A 1 452 ? -0.354 -8.149 -11.709 1.00 93.31 452 GLY A C 1
ATOM 3679 O O . GLY A 1 452 ? -1.157 -9.072 -11.536 1.00 93.31 452 GLY A O 1
ATOM 3680 N N . ARG A 1 453 ? 0.488 -7.769 -10.737 1.00 89.31 453 ARG A N 1
ATOM 3681 C CA . ARG A 1 453 ? 0.492 -8.392 -9.399 1.00 89.31 453 ARG A CA 1
ATOM 3682 C C . ARG A 1 453 ? -0.843 -8.228 -8.687 1.00 89.31 453 ARG A C 1
ATOM 3684 O O . ARG A 1 453 ? -1.363 -9.183 -8.119 1.00 89.31 453 ARG A O 1
ATOM 3691 N N . TRP A 1 454 ? -1.416 -7.027 -8.714 1.00 92.06 454 TRP A N 1
ATOM 3692 C 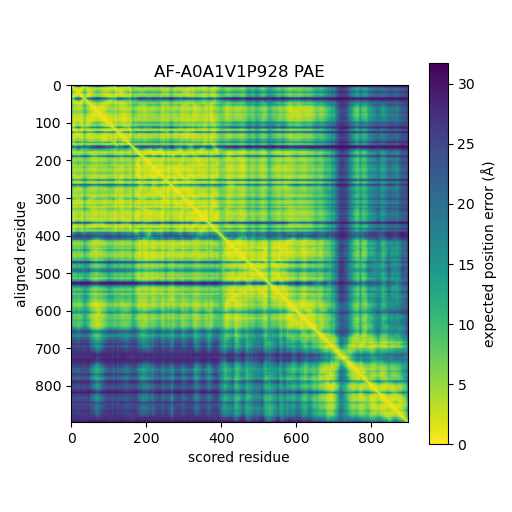CA . TRP A 1 454 ? -2.698 -6.747 -8.074 1.00 92.06 454 TRP A CA 1
ATOM 3693 C C . TRP A 1 454 ? -3.839 -7.581 -8.674 1.00 92.06 454 TRP A C 1
ATOM 3695 O O . TRP A 1 454 ? -4.631 -8.173 -7.935 1.00 92.06 454 TRP A O 1
ATOM 3705 N N . LEU A 1 455 ? -3.904 -7.695 -10.003 1.00 92.94 455 LEU A N 1
ATOM 3706 C CA . LEU A 1 455 ? -4.877 -8.550 -10.689 1.00 92.94 455 LEU A CA 1
ATOM 3707 C C . LEU A 1 455 ? -4.687 -10.036 -10.344 1.00 92.94 455 LEU A C 1
ATOM 3709 O O . LEU A 1 455 ? -5.674 -10.768 -10.259 1.00 92.94 455 LEU A O 1
ATOM 3713 N N . THR A 1 456 ? -3.449 -10.466 -10.092 1.00 90.06 456 THR A N 1
ATOM 3714 C CA . THR A 1 456 ? -3.135 -11.837 -9.662 1.00 90.06 456 THR A CA 1
ATOM 3715 C C . THR A 1 456 ? -3.597 -12.100 -8.228 1.00 90.06 456 THR A C 1
ATOM 3717 O O . THR A 1 456 ? -4.358 -13.037 -7.990 1.00 90.06 456 THR A O 1
ATOM 3720 N N . TYR A 1 457 ? -3.246 -11.228 -7.273 1.00 87.56 457 TYR A N 1
ATOM 3721 C CA . TYR A 1 457 ? -3.702 -11.349 -5.879 1.00 87.56 457 TYR A CA 1
ATOM 3722 C C . TYR A 1 457 ? -5.227 -11.300 -5.744 1.00 87.56 457 TYR A C 1
ATOM 3724 O O . TYR A 1 457 ? -5.787 -11.887 -4.825 1.00 87.56 457 TYR A O 1
ATOM 3732 N N . THR A 1 458 ? -5.908 -10.594 -6.648 1.00 92.19 458 THR A N 1
ATOM 3733 C CA . THR A 1 458 ? -7.378 -10.521 -6.689 1.00 92.19 458 THR A CA 1
ATOM 3734 C C . THR A 1 458 ? -8.017 -11.640 -7.522 1.00 92.19 458 THR A C 1
ATOM 3736 O O . THR A 1 458 ? -9.226 -11.614 -7.741 1.00 92.19 458 THR A O 1
ATOM 3739 N N . HIS A 1 459 ? -7.232 -12.627 -7.976 1.00 89.62 459 HIS A N 1
ATOM 3740 C CA . HIS A 1 459 ? -7.658 -13.786 -8.771 1.00 89.62 459 HIS A CA 1
ATOM 3741 C C . HIS A 1 459 ? -8.391 -13.438 -10.079 1.00 89.62 459 HIS A C 1
ATOM 3743 O O . HIS A 1 459 ? -9.224 -14.206 -10.567 1.00 89.62 459 HIS A O 1
ATOM 3749 N N . ARG A 1 460 ? -8.098 -12.271 -10.665 1.00 91.06 460 ARG A N 1
ATOM 3750 C CA . ARG A 1 460 ? -8.670 -11.839 -11.952 1.00 91.06 460 ARG A CA 1
ATOM 3751 C C . ARG A 1 460 ? -7.850 -12.298 -13.149 1.00 91.06 460 ARG A C 1
ATOM 3753 O O . ARG A 1 460 ? -8.424 -12.508 -14.217 1.00 91.06 460 ARG A O 1
ATOM 3760 N N . ILE A 1 461 ? -6.553 -12.498 -12.947 1.00 91.50 461 ILE A N 1
ATOM 3761 C CA . ILE A 1 461 ? -5.645 -13.163 -13.883 1.00 91.50 461 ILE A CA 1
ATOM 3762 C C . ILE A 1 461 ? -4.851 -14.237 -13.139 1.00 91.50 461 ILE A C 1
ATOM 3764 O O . ILE A 1 461 ? -4.827 -14.246 -11.908 1.00 91.50 461 ILE A O 1
ATOM 3768 N N . ILE A 1 462 ? -4.209 -15.132 -13.888 1.00 87.62 462 ILE A N 1
ATOM 3769 C CA . ILE A 1 462 ? -3.302 -16.132 -13.315 1.00 87.62 462 ILE A CA 1
ATOM 3770 C C . ILE A 1 462 ? -1.956 -15.503 -12.984 1.00 87.62 462 ILE A C 1
ATOM 3772 O O . ILE A 1 462 ? -1.553 -15.534 -11.832 1.00 87.62 462 ILE A O 1
ATOM 3776 N N . LEU A 1 463 ? -1.288 -14.940 -13.990 1.00 86.06 463 LEU A N 1
ATOM 3777 C CA . LEU A 1 463 ? -0.020 -14.225 -13.876 1.00 86.06 463 LEU A CA 1
ATOM 3778 C C . LEU A 1 463 ? 0.048 -13.162 -14.985 1.00 86.06 463 LEU A C 1
ATOM 3780 O O . LEU A 1 463 ? -0.599 -13.329 -16.028 1.00 86.06 463 LEU A O 1
ATOM 3784 N N . PRO A 1 464 ? 0.798 -12.066 -14.782 1.00 91.50 464 PRO A N 1
ATOM 3785 C CA . PRO A 1 464 ? 1.140 -11.161 -15.868 1.00 91.50 464 PRO A CA 1
ATOM 3786 C C . PRO A 1 464 ? 2.199 -11.793 -16.780 1.00 91.50 464 PRO A C 1
ATOM 3788 O O . PRO A 1 464 ? 3.126 -12.437 -16.296 1.00 91.50 464 PRO A O 1
ATOM 3791 N N . ILE A 1 465 ? 2.074 -11.561 -18.082 1.00 91.94 465 ILE A N 1
ATOM 3792 C CA . ILE A 1 465 ? 3.104 -11.842 -19.083 1.00 91.94 465 ILE A CA 1
ATOM 3793 C C . ILE A 1 465 ? 3.768 -10.510 -19.421 1.00 91.94 465 ILE A C 1
ATOM 3795 O O . ILE A 1 465 ? 3.064 -9.563 -19.767 1.00 91.94 465 ILE A O 1
ATOM 3799 N N . HIS A 1 466 ? 5.087 -10.405 -19.303 1.00 92.00 466 HIS A N 1
ATOM 3800 C CA . HIS A 1 466 ? 5.834 -9.166 -19.560 1.00 92.00 466 HIS A CA 1
ATOM 3801 C C . HIS A 1 466 ? 6.748 -9.341 -20.767 1.00 92.00 466 HIS A C 1
ATOM 3803 O O . HIS A 1 466 ? 7.580 -10.241 -20.784 1.00 92.00 466 HIS A O 1
ATOM 3809 N N . ILE A 1 467 ? 6.554 -8.502 -21.782 1.00 89.62 467 ILE A N 1
ATOM 3810 C CA . ILE A 1 467 ? 7.289 -8.518 -23.045 1.00 89.62 467 ILE A CA 1
ATOM 3811 C C . ILE A 1 467 ? 8.006 -7.176 -23.169 1.00 89.62 467 ILE A C 1
ATOM 3813 O O . ILE A 1 467 ? 7.351 -6.138 -23.278 1.00 89.62 467 ILE A O 1
ATOM 3817 N N . GLU A 1 468 ? 9.334 -7.195 -23.125 1.00 85.12 468 GLU A N 1
ATOM 3818 C CA . GLU A 1 468 ? 10.179 -6.020 -23.349 1.00 85.12 468 GLU A CA 1
ATOM 3819 C C . GLU A 1 468 ? 10.525 -5.939 -24.835 1.00 85.12 468 GLU A C 1
ATOM 3821 O O . GLU A 1 468 ? 11.197 -6.816 -25.373 1.00 85.12 468 GLU A O 1
ATOM 3826 N N . ILE A 1 469 ? 10.027 -4.906 -25.514 1.00 79.50 469 ILE A N 1
ATOM 3827 C CA . ILE A 1 469 ? 10.137 -4.808 -26.974 1.00 79.50 469 ILE A CA 1
ATOM 3828 C C . ILE A 1 469 ? 11.517 -4.321 -27.421 1.00 79.50 469 ILE A C 1
ATOM 3830 O O . ILE A 1 469 ? 11.943 -4.670 -28.513 1.00 79.50 469 ILE A O 1
ATOM 3834 N N . ASP A 1 470 ? 12.254 -3.598 -26.574 1.00 63.44 470 ASP A N 1
ATOM 3835 C CA . ASP A 1 470 ? 13.627 -3.148 -26.872 1.00 63.44 470 ASP A CA 1
ATOM 3836 C C . ASP A 1 470 ? 14.594 -4.327 -27.137 1.00 63.44 470 ASP A C 1
ATOM 3838 O O . ASP A 1 470 ? 15.604 -4.180 -27.820 1.00 63.44 470 ASP A O 1
ATOM 3842 N N . HIS A 1 471 ? 14.254 -5.529 -26.653 1.00 50.41 471 HIS A N 1
ATOM 3843 C CA . HIS A 1 471 ? 14.994 -6.769 -26.909 1.00 50.41 471 HIS A CA 1
ATOM 3844 C C . HIS A 1 471 ? 14.385 -7.641 -28.021 1.00 50.41 471 HIS A C 1
ATOM 3846 O O . HIS A 1 471 ? 14.991 -8.647 -28.390 1.00 50.41 471 HIS A O 1
ATOM 3852 N N . ALA A 1 472 ? 13.209 -7.287 -28.551 1.00 54.00 472 ALA A N 1
ATOM 3853 C CA . ALA A 1 472 ? 12.566 -8.014 -29.640 1.00 54.00 472 ALA A CA 1
ATOM 3854 C C . ALA A 1 472 ? 13.115 -7.514 -30.983 1.00 54.00 472 ALA A C 1
ATOM 3856 O O . ALA A 1 472 ? 12.774 -6.434 -31.463 1.00 54.00 472 ALA A O 1
ATOM 3857 N N . SER A 1 473 ? 13.984 -8.318 -31.583 1.00 51.81 473 SER A N 1
ATOM 3858 C CA . SER A 1 473 ? 14.543 -8.097 -32.915 1.00 51.81 473 SER A CA 1
ATOM 3859 C C . SER A 1 473 ? 13.539 -8.392 -34.040 1.00 51.81 473 SER A C 1
ATOM 3861 O O . SER A 1 473 ? 13.683 -7.847 -35.137 1.00 51.81 473 SER A O 1
ATOM 3863 N N . ASP A 1 474 ? 12.519 -9.215 -33.757 1.00 69.06 474 ASP A N 1
ATOM 3864 C CA . ASP A 1 474 ? 11.446 -9.616 -34.677 1.00 69.06 474 ASP A CA 1
ATOM 3865 C C . ASP A 1 474 ? 10.145 -9.995 -33.918 1.00 69.06 474 ASP A C 1
ATOM 3867 O O . ASP A 1 474 ? 10.150 -10.241 -32.708 1.00 69.06 474 ASP A O 1
ATOM 3871 N N . TYR A 1 475 ? 9.008 -10.115 -34.618 1.00 79.25 475 TYR A N 1
ATOM 3872 C CA . TYR A 1 475 ? 7.733 -10.589 -34.051 1.00 79.25 475 TYR A CA 1
ATOM 3873 C C . TYR A 1 475 ? 7.824 -12.021 -33.483 1.00 79.25 475 TYR A C 1
ATOM 3875 O O . TYR A 1 475 ? 6.993 -12.425 -32.665 1.00 79.25 475 TYR A O 1
ATOM 3883 N N . GLN A 1 476 ? 8.826 -12.801 -33.898 1.00 81.81 476 GLN A N 1
ATOM 3884 C CA . GLN A 1 476 ? 9.081 -14.152 -33.390 1.00 81.81 476 GLN A CA 1
ATOM 3885 C C . GLN A 1 476 ? 9.488 -14.142 -31.914 1.00 81.81 476 GLN A C 1
ATOM 3887 O O . GLN A 1 476 ? 9.005 -14.984 -31.156 1.00 81.81 476 GLN A O 1
ATOM 3892 N N . ASP A 1 477 ? 10.260 -13.142 -31.483 1.00 81.56 477 ASP A N 1
ATOM 3893 C CA . ASP A 1 477 ? 10.693 -12.986 -30.088 1.00 81.56 477 ASP A CA 1
ATOM 3894 C C . ASP A 1 477 ? 9.488 -12.756 -29.160 1.00 81.56 477 ASP A C 1
ATOM 3896 O O . ASP A 1 477 ? 9.434 -13.243 -28.026 1.00 81.56 477 ASP A O 1
ATOM 3900 N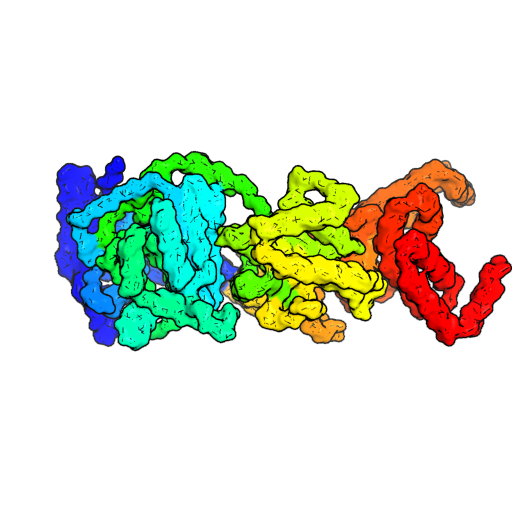 N . VAL A 1 478 ? 8.454 -12.074 -29.670 1.00 88.12 478 VAL A N 1
ATOM 3901 C CA . VAL A 1 478 ? 7.173 -11.889 -28.972 1.00 88.12 478 VAL A CA 1
ATOM 3902 C C . VAL A 1 478 ? 6.470 -13.237 -28.779 1.00 88.12 478 VAL A C 1
ATOM 3904 O O . VAL A 1 478 ? 5.977 -13.522 -27.685 1.00 88.12 478 VAL A O 1
ATOM 3907 N N . ILE A 1 479 ? 6.433 -14.088 -29.811 1.00 90.38 479 ILE A N 1
ATOM 3908 C CA . ILE A 1 479 ? 5.819 -15.426 -29.746 1.00 90.38 479 ILE A CA 1
ATOM 3909 C C . ILE A 1 479 ? 6.593 -16.335 -28.789 1.00 90.38 479 ILE A C 1
ATOM 3911 O O . ILE A 1 479 ? 5.975 -17.026 -27.975 1.00 90.38 479 ILE A O 1
ATOM 3915 N N . GLU A 1 480 ? 7.923 -16.325 -28.850 1.00 88.56 480 GLU A N 1
ATOM 3916 C CA . GLU A 1 480 ? 8.775 -17.099 -27.948 1.00 88.56 480 GLU A CA 1
ATOM 3917 C C . GLU A 1 480 ? 8.586 -16.657 -26.492 1.00 88.56 480 GLU A C 1
ATOM 3919 O O . GLU A 1 480 ? 8.368 -17.490 -25.611 1.00 88.56 480 GLU A O 1
ATOM 3924 N N . THR A 1 481 ? 8.552 -15.349 -26.232 1.00 89.25 481 THR A N 1
ATOM 3925 C CA . THR A 1 481 ? 8.307 -14.808 -24.887 1.00 89.25 481 THR A CA 1
ATOM 3926 C C . THR A 1 481 ? 6.931 -15.219 -24.359 1.00 89.25 481 THR A C 1
ATOM 3928 O O . THR A 1 481 ? 6.804 -15.668 -23.214 1.00 89.25 481 THR A O 1
ATOM 3931 N N . LEU A 1 482 ? 5.891 -15.126 -25.196 1.00 91.62 482 LEU A N 1
ATOM 3932 C CA . LEU A 1 482 ? 4.546 -15.604 -24.864 1.00 91.62 482 LEU A CA 1
ATOM 3933 C C . LEU A 1 482 ? 4.551 -17.103 -24.538 1.00 91.62 482 LEU A C 1
ATOM 3935 O O . LEU A 1 482 ? 3.919 -17.525 -23.567 1.00 91.62 482 LEU A O 1
ATOM 3939 N N . TRP A 1 483 ? 5.266 -17.912 -25.319 1.00 92.12 483 TRP A N 1
ATOM 3940 C CA . TRP A 1 483 ? 5.407 -19.344 -25.078 1.00 92.12 483 TRP A CA 1
ATOM 3941 C C . TRP A 1 483 ? 6.076 -19.627 -23.731 1.00 92.12 483 TRP A C 1
ATOM 3943 O O . TRP A 1 483 ? 5.495 -20.315 -22.890 1.00 92.12 483 TRP A O 1
ATOM 3953 N N . LEU A 1 484 ? 7.261 -19.061 -23.497 1.00 89.94 484 LEU A N 1
ATOM 3954 C CA . LEU A 1 484 ? 8.057 -19.304 -22.294 1.00 89.94 484 LEU A CA 1
ATOM 3955 C C . LEU A 1 484 ? 7.307 -18.902 -21.020 1.00 89.94 484 LEU A C 1
ATOM 3957 O O . LEU A 1 484 ? 7.391 -19.600 -20.013 1.00 89.94 484 LEU A O 1
ATOM 3961 N N . GLN A 1 485 ? 6.527 -17.820 -21.054 1.00 90.44 485 GLN A N 1
ATOM 3962 C CA . GLN A 1 485 ? 5.791 -17.353 -19.875 1.00 90.44 485 GLN A CA 1
ATOM 3963 C C . GLN A 1 485 ? 4.432 -18.042 -19.682 1.00 90.44 485 GLN A C 1
ATOM 3965 O O . GLN A 1 485 ? 3.972 -18.182 -18.548 1.00 90.44 485 GLN A O 1
ATOM 3970 N N . THR A 1 486 ? 3.782 -18.524 -20.747 1.00 89.31 486 THR A N 1
ATOM 3971 C CA . THR A 1 486 ? 2.538 -19.312 -20.614 1.00 89.31 486 THR A CA 1
ATOM 3972 C C . THR A 1 486 ? 2.803 -20.782 -20.291 1.00 89.31 486 THR A C 1
ATOM 3974 O O . THR A 1 486 ? 1.976 -21.432 -19.641 1.00 89.31 486 THR A O 1
ATOM 3977 N N . MET A 1 487 ? 3.945 -21.314 -20.734 1.00 88.94 487 MET A N 1
ATOM 3978 C CA . MET A 1 487 ? 4.307 -22.731 -20.679 1.00 88.94 487 MET A CA 1
ATOM 3979 C C . MET A 1 487 ? 5.789 -22.942 -20.286 1.00 88.94 487 MET A C 1
ATOM 3981 O O . MET A 1 487 ? 6.517 -23.628 -21.004 1.00 88.94 487 MET A O 1
ATOM 3985 N N . PRO A 1 488 ? 6.241 -22.467 -19.106 1.00 83.50 488 PRO A N 1
ATOM 3986 C CA . PRO A 1 488 ? 7.666 -22.413 -18.729 1.00 83.50 488 PRO A CA 1
ATOM 3987 C C . PRO A 1 488 ? 8.383 -23.767 -18.668 1.00 83.50 488 PRO A C 1
ATOM 3989 O O . PRO A 1 488 ? 9.600 -23.837 -18.796 1.00 83.50 488 PRO A O 1
ATOM 3992 N N . ASN A 1 489 ? 7.639 -24.862 -18.495 1.00 86.12 489 ASN A N 1
ATOM 3993 C CA . ASN A 1 489 ? 8.188 -26.219 -18.411 1.00 86.12 489 ASN A CA 1
ATOM 3994 C C . ASN A 1 489 ? 8.017 -27.028 -19.711 1.00 86.12 489 ASN A C 1
ATOM 3996 O O . ASN A 1 489 ? 8.163 -28.252 -19.690 1.00 86.12 489 ASN A O 1
ATOM 4000 N N . THR A 1 490 ? 7.667 -26.378 -20.828 1.00 88.19 490 THR A N 1
ATOM 4001 C CA . THR A 1 490 ? 7.428 -27.042 -22.120 1.00 88.19 490 THR A CA 1
ATOM 4002 C C . THR A 1 490 ? 8.452 -26.572 -23.159 1.00 88.19 490 THR A C 1
ATOM 4004 O O . THR A 1 490 ? 8.574 -25.365 -23.364 1.00 88.19 490 THR A O 1
ATOM 4007 N N . PRO A 1 491 ? 9.174 -27.485 -23.842 1.00 88.06 491 PRO A N 1
ATOM 4008 C CA . PRO A 1 491 ? 10.113 -27.110 -24.901 1.00 88.06 491 PRO A CA 1
ATOM 4009 C C . PRO A 1 491 ? 9.421 -26.344 -26.034 1.00 88.06 491 PRO A C 1
ATOM 4011 O O . PRO A 1 491 ? 8.317 -26.726 -26.429 1.00 88.06 491 PRO A O 1
ATOM 4014 N N . LEU A 1 492 ? 10.079 -25.308 -26.564 1.00 86.69 492 LEU A N 1
ATOM 4015 C CA . LEU A 1 492 ? 9.589 -24.543 -27.712 1.00 86.69 492 LEU A CA 1
ATOM 4016 C C . LEU A 1 492 ? 9.463 -25.462 -28.950 1.00 86.69 492 LEU A C 1
ATOM 4018 O O . LEU A 1 492 ? 10.398 -26.214 -29.232 1.00 86.69 492 LEU A O 1
ATOM 4022 N N . PRO A 1 493 ? 8.324 -25.461 -29.670 1.00 86.00 493 PRO A N 1
ATOM 4023 C CA . PRO A 1 493 ? 8.172 -26.200 -30.924 1.00 86.00 493 PRO A CA 1
ATOM 4024 C C . PRO A 1 493 ? 9.077 -25.658 -32.037 1.00 86.00 493 PRO A C 1
ATOM 4026 O O . PRO A 1 493 ? 9.319 -24.459 -32.099 1.00 86.00 493 PRO A O 1
ATOM 4029 N N . ASP A 1 494 ? 9.459 -26.514 -32.993 1.00 82.12 494 ASP A N 1
ATOM 4030 C CA . ASP A 1 494 ? 10.276 -26.121 -34.159 1.00 82.12 494 ASP A CA 1
ATOM 4031 C C . ASP A 1 494 ? 9.567 -25.120 -35.101 1.00 82.12 494 ASP A C 1
ATOM 4033 O O . ASP A 1 494 ? 10.192 -24.524 -35.975 1.00 82.12 494 ASP A O 1
ATOM 4037 N N . SER A 1 495 ? 8.244 -24.962 -34.974 1.00 86.94 495 SER A N 1
ATOM 4038 C CA . SER A 1 495 ? 7.437 -24.046 -35.782 1.00 86.94 495 SER A CA 1
ATOM 4039 C C . SER A 1 495 ? 6.777 -22.973 -34.918 1.00 86.94 495 SER A C 1
ATOM 4041 O O . SER A 1 495 ? 5.927 -23.284 -34.080 1.00 86.94 495 SER A O 1
ATOM 4043 N N . ASN A 1 496 ? 7.065 -21.702 -35.215 1.00 79.94 496 ASN A N 1
ATOM 4044 C CA . ASN A 1 496 ? 6.435 -20.549 -34.559 1.00 79.94 496 ASN A CA 1
ATOM 4045 C C . ASN A 1 496 ? 4.906 -20.556 -34.685 1.00 79.94 496 ASN A C 1
ATOM 4047 O O . ASN A 1 496 ? 4.206 -20.180 -33.748 1.00 79.94 496 ASN A O 1
ATOM 4051 N N . GLY A 1 497 ? 4.366 -21.042 -35.807 1.00 86.38 497 GLY A N 1
ATOM 4052 C CA . GLY A 1 497 ? 2.918 -21.174 -35.990 1.00 86.38 497 GLY A CA 1
ATOM 4053 C C . GLY A 1 497 ? 2.292 -22.201 -35.041 1.00 86.38 497 GLY A C 1
ATOM 4054 O O . GLY A 1 497 ? 1.206 -21.975 -34.507 1.00 86.38 497 GLY A O 1
ATOM 4055 N N . GLU A 1 498 ? 2.986 -23.314 -34.778 1.00 89.00 498 GLU A N 1
ATOM 4056 C CA . GLU A 1 498 ? 2.541 -24.301 -33.787 1.00 89.00 498 GLU A CA 1
ATOM 4057 C C . GLU A 1 498 ? 2.659 -23.749 -32.360 1.00 89.00 498 GLU A C 1
ATOM 4059 O O . GLU A 1 498 ? 1.736 -23.926 -31.557 1.00 89.00 498 GLU A O 1
ATOM 4064 N N . ALA A 1 499 ? 3.763 -23.058 -32.054 1.00 89.31 499 ALA A N 1
ATOM 4065 C CA . ALA A 1 499 ? 3.975 -22.399 -30.768 1.00 89.31 499 ALA A CA 1
ATOM 4066 C C . ALA A 1 499 ? 2.853 -21.393 -30.479 1.00 89.31 499 ALA A C 1
ATOM 4068 O O . ALA A 1 499 ? 2.171 -21.496 -29.456 1.00 89.31 499 ALA A O 1
ATOM 4069 N N . TYR A 1 500 ? 2.587 -20.491 -31.426 1.00 93.12 500 TYR A N 1
ATOM 4070 C CA . TYR A 1 500 ? 1.556 -19.471 -31.296 1.00 93.12 500 TYR A CA 1
ATOM 4071 C C . TYR A 1 500 ? 0.153 -20.078 -31.177 1.00 93.12 500 TYR A C 1
ATOM 4073 O O . TYR A 1 500 ? -0.596 -19.710 -30.276 1.00 93.12 500 TYR A O 1
ATOM 4081 N N . SER A 1 501 ? -0.193 -21.090 -31.986 1.00 92.44 501 SER A N 1
ATOM 4082 C CA . SER A 1 501 ? -1.497 -21.767 -31.881 1.00 92.44 501 SER A CA 1
ATOM 4083 C C . SER A 1 501 ? -1.754 -22.338 -30.482 1.00 92.44 501 SER A C 1
ATOM 4085 O O . SER A 1 501 ? -2.860 -22.215 -29.959 1.00 92.44 501 SER A O 1
ATOM 4087 N N . LYS A 1 502 ? -0.746 -22.955 -29.859 1.00 92.31 502 LYS A N 1
ATOM 4088 C CA . LYS A 1 502 ? -0.864 -23.506 -28.500 1.00 92.31 502 LYS A CA 1
ATOM 4089 C C . LYS A 1 502 ? -0.927 -22.410 -27.436 1.00 92.31 502 LYS A C 1
ATOM 4091 O O . LYS A 1 502 ? -1.685 -22.552 -26.479 1.00 92.31 502 LYS A O 1
ATOM 4096 N N . VAL A 1 503 ? -0.178 -21.316 -27.604 1.00 93.56 503 VAL A N 1
ATOM 4097 C CA . VAL A 1 503 ? -0.309 -20.120 -26.752 1.00 93.56 503 VAL A CA 1
ATOM 4098 C C . VAL A 1 503 ? -1.755 -19.630 -26.776 1.00 93.56 503 VAL A C 1
ATOM 4100 O O . VAL A 1 503 ? -2.356 -19.453 -25.718 1.00 93.56 503 VAL A O 1
ATOM 4103 N N . LEU A 1 504 ? -2.356 -19.487 -27.962 1.00 94.12 504 LEU A N 1
ATOM 4104 C CA . LEU A 1 504 ? -3.748 -19.056 -28.107 1.00 94.12 504 LEU A CA 1
ATOM 4105 C C . LEU A 1 504 ? -4.729 -19.997 -27.395 1.00 94.12 504 LEU A C 1
ATOM 4107 O O . LEU A 1 504 ? -5.707 -19.529 -26.817 1.00 94.12 504 LEU A O 1
ATOM 4111 N N . ASP A 1 505 ? -4.489 -21.307 -27.411 1.00 92.75 505 ASP A N 1
ATOM 4112 C CA . ASP A 1 505 ? -5.332 -22.269 -26.696 1.00 92.75 505 ASP A CA 1
ATOM 4113 C C . ASP A 1 505 ? -5.237 -22.092 -25.174 1.00 92.75 505 ASP A C 1
ATOM 4115 O O . ASP A 1 505 ? -6.266 -22.034 -24.498 1.00 92.75 505 ASP A O 1
ATOM 4119 N N . VAL A 1 506 ? -4.032 -21.872 -24.638 1.00 92.50 506 VAL A N 1
ATOM 4120 C CA . VAL A 1 506 ? -3.837 -21.551 -23.214 1.00 92.50 506 VAL A CA 1
ATOM 4121 C C . VAL A 1 506 ? -4.534 -20.239 -22.838 1.00 92.50 506 VAL A C 1
ATOM 4123 O O . VAL A 1 506 ? -5.216 -20.181 -21.813 1.00 92.50 506 VAL A O 1
ATOM 4126 N N . LEU A 1 507 ? -4.418 -19.202 -23.672 1.00 92.56 507 LEU A N 1
ATOM 4127 C CA . LEU A 1 507 ? -5.069 -17.904 -23.452 1.00 92.56 507 LEU A CA 1
ATOM 4128 C C . LEU A 1 507 ? -6.607 -17.980 -23.517 1.00 92.56 507 LEU A C 1
ATOM 4130 O O . LEU A 1 507 ? -7.284 -17.166 -22.897 1.00 92.56 507 LEU A O 1
ATOM 4134 N N . LYS A 1 508 ? -7.187 -18.948 -24.240 1.00 92.81 508 LYS A N 1
ATOM 4135 C CA . LYS A 1 508 ? -8.648 -19.175 -24.261 1.00 92.81 508 LYS A CA 1
ATOM 4136 C C . LYS A 1 508 ? -9.152 -19.876 -23.000 1.00 92.81 508 LYS A C 1
ATOM 4138 O O . LYS A 1 508 ? -10.298 -19.672 -22.605 1.00 92.81 508 LYS A O 1
ATOM 4143 N N . GLU A 1 509 ? -8.332 -20.726 -22.386 1.00 91.69 509 GLU A N 1
ATOM 4144 C CA . GLU A 1 509 ? -8.701 -21.469 -21.174 1.00 91.69 509 GLU A CA 1
ATOM 4145 C C . GLU A 1 509 ? -8.515 -20.650 -19.891 1.00 91.69 509 GLU A C 1
ATOM 4147 O O . GLU A 1 509 ? -9.194 -20.880 -18.886 1.00 91.69 509 GLU A O 1
ATOM 4152 N N . LYS A 1 510 ? -7.572 -19.706 -19.907 1.00 91.00 510 LYS A N 1
ATOM 4153 C CA . LYS A 1 510 ? -7.054 -19.023 -18.722 1.00 91.00 510 LYS A CA 1
ATOM 4154 C C . LYS A 1 510 ? -6.959 -17.516 -18.954 1.00 91.00 510 LYS A C 1
ATOM 4156 O O . LYS A 1 510 ? -6.676 -17.060 -20.050 1.00 91.00 510 LYS A O 1
ATOM 4161 N N . LYS A 1 511 ? -7.156 -16.727 -17.895 1.00 91.94 511 LYS A N 1
ATOM 4162 C CA . LYS A 1 511 ? -7.097 -15.259 -17.968 1.00 91.94 511 LYS A CA 1
ATOM 4163 C C . LYS A 1 511 ? -5.678 -14.752 -17.730 1.00 91.94 511 LYS A C 1
ATOM 4165 O O . LYS A 1 511 ? -5.100 -15.037 -16.678 1.00 91.94 511 LYS A O 1
ATOM 4170 N N . PHE A 1 512 ? -5.170 -13.948 -18.658 1.00 92.69 512 PHE A N 1
ATOM 4171 C CA . PHE A 1 512 ? -3.847 -13.329 -18.585 1.00 92.69 512 PHE A CA 1
ATOM 4172 C C . PHE A 1 512 ? -3.919 -11.829 -18.851 1.00 92.69 512 PHE A C 1
ATOM 4174 O O . PHE A 1 512 ? -4.794 -11.345 -19.573 1.00 92.69 512 PHE A O 1
ATOM 4181 N N . MET A 1 513 ? -2.952 -11.110 -18.290 1.00 95.31 513 MET A N 1
ATOM 4182 C CA . MET A 1 513 ? -2.620 -9.749 -18.691 1.00 95.31 513 MET A CA 1
ATOM 4183 C C . MET A 1 513 ? -1.264 -9.785 -19.389 1.00 95.31 513 MET A C 1
ATOM 4185 O O . MET A 1 513 ? -0.315 -10.299 -18.809 1.00 95.31 513 MET A O 1
ATOM 4189 N N . ILE A 1 514 ? -1.172 -9.249 -20.600 1.00 96.38 514 ILE A N 1
ATOM 4190 C CA . ILE A 1 514 ? 0.063 -9.159 -21.382 1.00 96.38 514 ILE A CA 1
ATOM 4191 C C . ILE A 1 514 ? 0.510 -7.697 -21.379 1.00 96.38 514 ILE A C 1
ATOM 4193 O O . ILE A 1 514 ? -0.251 -6.807 -21.763 1.00 96.38 514 ILE A O 1
ATOM 4197 N N . ILE A 1 515 ? 1.721 -7.449 -20.897 1.00 96.25 515 ILE A N 1
ATOM 4198 C CA . ILE A 1 515 ? 2.346 -6.136 -20.781 1.00 96.25 515 ILE A CA 1
ATOM 4199 C C . ILE A 1 515 ? 3.352 -6.001 -21.919 1.00 96.25 515 ILE A C 1
ATOM 4201 O O . ILE A 1 515 ? 4.343 -6.723 -21.941 1.00 96.25 515 ILE A O 1
ATOM 4205 N N . PHE A 1 516 ? 3.096 -5.064 -22.825 1.00 94.56 516 PHE A N 1
ATOM 4206 C CA . PHE A 1 516 ? 4.022 -4.646 -23.871 1.00 94.56 516 PHE A CA 1
ATOM 4207 C C . PHE A 1 516 ? 4.800 -3.429 -23.365 1.00 94.56 516 PHE A C 1
ATOM 4209 O O . PHE A 1 516 ? 4.246 -2.324 -23.310 1.00 94.56 516 PHE A O 1
ATOM 4216 N N . ASP A 1 517 ? 6.042 -3.650 -22.930 1.00 90.69 517 ASP A N 1
ATOM 4217 C CA . ASP A 1 517 ? 6.920 -2.612 -22.390 1.00 90.69 517 ASP A CA 1
ATOM 4218 C C . ASP A 1 517 ? 7.799 -1.973 -23.466 1.00 90.69 517 ASP A C 1
ATOM 4220 O O . ASP A 1 517 ? 8.265 -2.650 -24.378 1.00 90.69 517 ASP A O 1
ATOM 4224 N N . ASP A 1 518 ? 7.971 -0.657 -23.345 1.00 84.50 518 ASP A N 1
ATOM 4225 C CA . ASP A 1 518 ? 8.612 0.240 -24.315 1.00 84.50 518 ASP A CA 1
ATOM 4226 C C . ASP A 1 518 ? 8.235 -0.089 -25.772 1.00 84.50 518 ASP A C 1
ATOM 4228 O O . ASP A 1 518 ? 9.084 -0.163 -26.657 1.00 84.50 518 ASP A O 1
ATOM 4232 N N . ILE A 1 519 ? 6.927 -0.235 -26.043 1.00 86.06 519 ILE A N 1
ATOM 4233 C CA . ILE A 1 519 ? 6.394 -0.500 -27.397 1.00 86.06 519 ILE A CA 1
ATOM 4234 C C . ILE A 1 519 ? 6.819 0.580 -28.403 1.00 86.06 519 ILE A C 1
ATOM 4236 O O . ILE A 1 519 ? 6.665 0.407 -29.602 1.00 86.06 519 ILE A O 1
ATOM 4240 N N . ASP A 1 520 ? 7.371 1.700 -27.931 1.00 78.06 520 ASP A N 1
ATOM 4241 C CA . ASP A 1 520 ? 7.958 2.730 -28.772 1.00 78.06 520 ASP A CA 1
ATOM 4242 C C . ASP A 1 520 ? 9.094 2.229 -29.666 1.00 78.06 520 ASP A C 1
ATOM 4244 O O . ASP A 1 520 ? 9.310 2.813 -30.728 1.00 78.06 520 ASP A O 1
ATOM 4248 N N . ALA A 1 521 ? 9.779 1.155 -29.261 1.00 72.38 521 ALA A N 1
ATOM 4249 C CA . ALA A 1 521 ? 10.872 0.546 -30.010 1.00 72.38 521 ALA A CA 1
ATOM 4250 C C . ALA A 1 521 ? 10.443 0.021 -31.395 1.00 72.38 521 ALA A C 1
ATOM 4252 O O . ALA A 1 521 ? 11.278 -0.059 -32.289 1.00 72.38 521 ALA A O 1
ATOM 4253 N N . VAL A 1 522 ? 9.146 -0.243 -31.630 1.00 73.88 522 VAL A N 1
ATOM 4254 C CA . VAL A 1 522 ? 8.642 -0.645 -32.963 1.00 73.88 522 VAL A CA 1
ATOM 4255 C C . VAL A 1 522 ? 8.403 0.531 -33.911 1.00 73.88 522 VAL A C 1
ATOM 4257 O O . VAL A 1 522 ? 8.043 0.317 -35.070 1.00 73.88 522 VAL A O 1
ATOM 4260 N N . PHE A 1 523 ? 8.515 1.777 -33.434 1.00 67.88 523 PHE A N 1
ATOM 4261 C CA . PHE A 1 523 ? 8.331 2.958 -34.272 1.00 67.88 523 PHE A CA 1
ATOM 4262 C C . PHE A 1 523 ? 9.683 3.545 -34.685 1.00 67.88 523 PHE A C 1
ATOM 4264 O O . PHE A 1 523 ? 10.570 3.705 -33.845 1.00 67.88 523 PHE A O 1
ATOM 4271 N N . PRO A 1 524 ? 9.832 3.987 -35.947 1.00 54.38 524 PRO A N 1
ATOM 4272 C CA . PRO A 1 524 ? 11.006 4.743 -36.355 1.00 54.38 524 PRO A CA 1
ATOM 4273 C C . PRO A 1 524 ? 11.083 6.048 -35.548 1.00 54.38 524 PRO A C 1
ATOM 4275 O O . PRO A 1 524 ? 10.213 6.924 -35.644 1.00 54.38 524 PRO A O 1
ATOM 4278 N N . TYR A 1 525 ? 12.120 6.186 -34.719 1.00 50.06 525 TYR A N 1
ATOM 4279 C CA . TYR A 1 525 ? 12.353 7.402 -33.943 1.00 50.06 525 TYR A CA 1
ATOM 4280 C C . TYR A 1 525 ? 12.700 8.549 -34.899 1.00 50.06 525 TYR A C 1
ATOM 4282 O O . TYR A 1 525 ? 13.643 8.451 -35.677 1.00 50.06 525 TYR A O 1
ATOM 4290 N N . LYS A 1 526 ? 11.984 9.678 -34.814 1.00 40.56 526 LYS A N 1
ATOM 4291 C CA . LYS A 1 526 ? 12.169 10.835 -35.719 1.00 40.56 526 LYS A CA 1
ATOM 4292 C C . LYS A 1 526 ? 13.600 11.401 -35.790 1.00 40.56 526 LYS A C 1
ATOM 4294 O O . LYS A 1 526 ? 13.889 12.110 -36.747 1.00 40.56 526 LYS A O 1
ATOM 4299 N N . ASP A 1 527 ? 14.455 11.099 -34.809 1.00 40.12 527 ASP A N 1
ATOM 4300 C CA . ASP A 1 527 ? 15.806 11.661 -34.669 1.00 40.12 527 ASP A CA 1
ATOM 4301 C C . ASP A 1 527 ? 16.943 10.609 -34.678 1.00 40.12 527 ASP A C 1
ATOM 4303 O O . ASP A 1 527 ? 18.108 10.999 -34.616 1.00 40.12 527 ASP A O 1
ATOM 4307 N N . ASN A 1 528 ? 16.650 9.300 -34.770 1.00 41.19 528 ASN A N 1
ATOM 4308 C CA . ASN A 1 528 ? 17.661 8.227 -34.804 1.00 41.19 528 ASN A CA 1
ATOM 4309 C C . ASN A 1 528 ? 17.452 7.315 -36.024 1.00 41.19 528 ASN A C 1
ATOM 4311 O O . ASN A 1 528 ? 16.347 6.853 -36.278 1.00 41.19 528 ASN A O 1
ATOM 4315 N N . LEU A 1 529 ? 18.539 7.015 -36.737 1.00 41.31 529 LEU A N 1
ATOM 4316 C CA . LEU A 1 529 ? 18.597 6.263 -38.002 1.00 41.31 529 LEU A CA 1
ATOM 4317 C C . LEU A 1 529 ? 18.330 4.743 -37.876 1.00 41.31 529 LEU A C 1
ATOM 4319 O O . LEU A 1 529 ? 18.687 3.993 -38.778 1.00 41.31 529 LEU A O 1
ATOM 4323 N N . MET A 1 530 ? 17.710 4.269 -36.786 1.00 44.22 530 MET A N 1
ATOM 4324 C CA . MET A 1 530 ? 17.209 2.889 -36.729 1.00 44.22 530 MET A CA 1
ATOM 4325 C C . MET A 1 530 ? 15.970 2.808 -37.617 1.00 44.22 530 MET A C 1
ATOM 4327 O O . MET A 1 530 ? 14.881 3.243 -37.234 1.00 44.22 530 MET A O 1
ATOM 4331 N N . ILE A 1 531 ? 16.152 2.292 -38.828 1.00 49.06 531 ILE A N 1
ATOM 4332 C CA . ILE A 1 531 ? 15.042 1.967 -39.712 1.00 49.06 531 ILE A CA 1
ATOM 4333 C C . ILE A 1 531 ? 14.488 0.629 -39.218 1.00 49.06 531 ILE A C 1
ATOM 4335 O O . ILE A 1 531 ? 14.980 -0.436 -39.578 1.00 49.06 531 ILE A O 1
ATOM 4339 N N . VAL A 1 532 ? 13.517 0.685 -38.305 1.00 55.31 532 VAL A N 1
ATOM 4340 C CA . VAL A 1 532 ? 12.699 -0.489 -37.980 1.00 55.31 532 VAL A CA 1
ATOM 4341 C C . VAL A 1 532 ? 11.915 -0.825 -39.242 1.00 55.31 532 VAL A C 1
ATOM 4343 O O . VAL A 1 532 ? 11.261 0.064 -39.796 1.00 55.31 532 VAL A O 1
ATOM 4346 N N . ASP A 1 533 ? 11.998 -2.073 -39.707 1.00 59.72 533 ASP A N 1
ATOM 4347 C CA . ASP A 1 533 ? 11.192 -2.533 -40.835 1.00 59.72 533 ASP A CA 1
ATOM 4348 C C . ASP A 1 533 ? 9.709 -2.273 -40.509 1.00 59.72 533 ASP A C 1
ATOM 4350 O O . ASP A 1 533 ? 9.204 -2.808 -39.514 1.00 59.72 533 ASP A O 1
ATOM 4354 N N . PRO A 1 534 ? 8.997 -1.444 -41.299 1.00 67.50 534 PRO A N 1
ATOM 4355 C CA . PRO A 1 534 ? 7.578 -1.189 -41.084 1.00 67.50 534 PRO A CA 1
ATOM 4356 C C . PRO A 1 534 ? 6.749 -2.474 -40.964 1.00 67.50 534 PRO A C 1
ATOM 4358 O O . PRO A 1 534 ? 5.755 -2.475 -40.237 1.00 67.50 534 PRO A O 1
ATOM 4361 N N . GLN A 1 535 ? 7.180 -3.564 -41.610 1.00 73.44 535 GLN A N 1
ATOM 4362 C CA . GLN A 1 535 ? 6.513 -4.860 -41.539 1.00 73.44 535 GLN A CA 1
ATOM 4363 C C . GLN A 1 535 ? 6.536 -5.456 -40.124 1.00 73.44 535 GLN A C 1
ATOM 4365 O O . GLN A 1 535 ? 5.504 -5.920 -39.654 1.00 73.44 535 GLN A O 1
ATOM 4370 N N . VAL A 1 536 ? 7.657 -5.362 -39.399 1.00 75.94 536 VAL A N 1
ATOM 4371 C CA . VAL A 1 536 ? 7.774 -5.876 -38.018 1.00 75.94 536 VAL A CA 1
ATOM 4372 C C . VAL A 1 536 ? 6.806 -5.146 -37.083 1.00 75.94 536 VAL A C 1
ATOM 4374 O O . VAL A 1 536 ? 6.153 -5.756 -36.237 1.00 75.94 536 VAL A O 1
ATOM 4377 N N . SER A 1 537 ? 6.669 -3.830 -37.267 1.00 79.38 537 SER A N 1
ATOM 4378 C CA . SER A 1 537 ? 5.703 -3.012 -36.528 1.00 79.38 537 SER A CA 1
ATOM 4379 C C . SER A 1 537 ? 4.264 -3.466 -36.799 1.00 79.38 537 SER A C 1
ATOM 4381 O O . SER A 1 537 ? 3.488 -3.678 -35.862 1.00 79.38 537 SER A O 1
ATOM 4383 N N . GLU A 1 538 ? 3.908 -3.655 -38.075 1.00 84.00 538 GLU A N 1
ATOM 4384 C CA . GLU A 1 538 ? 2.584 -4.140 -38.478 1.00 84.00 538 GLU A CA 1
ATOM 4385 C C . GLU A 1 538 ? 2.288 -5.535 -37.909 1.00 84.00 538 GLU A C 1
ATOM 4387 O O . GLU A 1 538 ? 1.226 -5.722 -37.309 1.00 84.00 538 GLU A O 1
ATOM 4392 N N . ASP A 1 539 ? 3.240 -6.466 -37.992 1.00 87.19 539 ASP A N 1
ATOM 4393 C CA . ASP A 1 539 ? 3.097 -7.846 -37.518 1.00 87.19 539 ASP A CA 1
ATOM 4394 C C . ASP A 1 539 ? 2.864 -7.909 -35.996 1.00 87.19 539 ASP A C 1
ATOM 4396 O O . ASP A 1 539 ? 1.958 -8.604 -35.521 1.00 87.19 539 ASP A O 1
ATOM 4400 N N . ILE A 1 540 ? 3.608 -7.124 -35.205 1.00 88.94 540 ILE A N 1
ATOM 4401 C CA . ILE A 1 540 ? 3.417 -7.037 -33.746 1.00 88.94 540 ILE A CA 1
ATOM 4402 C C . ILE A 1 540 ? 2.029 -6.472 -33.406 1.00 88.94 540 ILE A C 1
ATOM 4404 O O . ILE A 1 540 ? 1.339 -6.987 -32.514 1.00 88.94 540 ILE A O 1
ATOM 4408 N N . PHE A 1 541 ? 1.576 -5.425 -34.103 1.00 91.38 541 PHE A N 1
ATOM 4409 C CA . PHE A 1 541 ? 0.240 -4.870 -33.869 1.00 91.38 541 PHE A CA 1
ATOM 4410 C C . PHE A 1 541 ? -0.880 -5.796 -34.354 1.00 91.38 541 PHE A C 1
ATOM 4412 O O . PHE A 1 541 ? -1.963 -5.779 -33.764 1.00 91.38 541 PHE A O 1
ATOM 4419 N N . ASP A 1 542 ? -0.646 -6.625 -35.368 1.00 92.38 542 ASP A N 1
ATOM 4420 C CA . ASP A 1 542 ? -1.591 -7.649 -35.810 1.00 92.38 542 ASP A CA 1
ATOM 4421 C C . ASP A 1 542 ? -1.733 -8.776 -34.780 1.00 92.38 542 ASP A C 1
ATOM 4423 O O . ASP A 1 542 ? -2.864 -9.127 -34.426 1.00 92.38 542 ASP A O 1
ATOM 4427 N N . ILE A 1 543 ? -0.629 -9.225 -34.169 1.00 93.00 543 ILE A N 1
ATOM 4428 C CA . ILE A 1 543 ? -0.658 -10.111 -32.991 1.00 93.00 543 ILE A CA 1
ATOM 4429 C C . ILE A 1 543 ? -1.496 -9.475 -31.873 1.00 93.00 543 ILE A C 1
ATOM 4431 O O . ILE A 1 543 ? -2.383 -10.116 -31.306 1.00 93.00 543 ILE A O 1
ATOM 4435 N N . CYS A 1 544 ? -1.277 -8.192 -31.564 1.00 94.75 544 CYS A N 1
ATOM 4436 C CA . CYS A 1 544 ? -2.054 -7.491 -30.537 1.00 94.75 544 CYS A CA 1
ATOM 4437 C C . CYS A 1 544 ? -3.559 -7.461 -30.860 1.00 94.75 544 CYS A C 1
ATOM 4439 O O . CYS A 1 544 ? -4.386 -7.660 -29.965 1.00 94.75 544 CYS A O 1
ATOM 4441 N N . LYS A 1 545 ? -3.934 -7.231 -32.127 1.00 95.56 545 LYS A N 1
ATOM 4442 C CA . LYS A 1 545 ? -5.336 -7.234 -32.583 1.00 95.56 545 LYS A CA 1
ATOM 4443 C C . LYS A 1 545 ? -5.978 -8.615 -32.466 1.00 95.56 545 LYS A C 1
ATOM 4445 O O . LYS A 1 545 ? -7.169 -8.683 -32.164 1.00 95.56 545 LYS A O 1
ATOM 4450 N N . GLU A 1 546 ? -5.228 -9.693 -32.683 1.00 95.06 546 GLU A N 1
ATOM 4451 C CA . GLU A 1 546 ? -5.714 -11.061 -32.480 1.00 95.06 546 GLU A CA 1
ATOM 4452 C C . GLU A 1 546 ? -5.914 -11.364 -30.987 1.00 95.06 546 GLU A C 1
ATOM 4454 O O . GLU A 1 546 ? -6.981 -11.835 -30.581 1.00 95.06 546 GLU A O 1
ATOM 4459 N N . LEU A 1 547 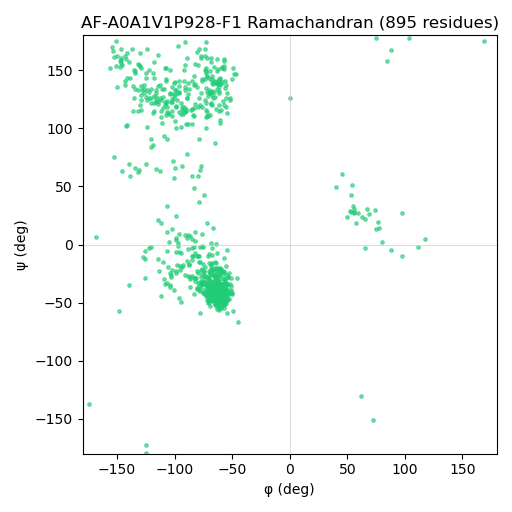? -4.940 -11.004 -30.146 1.00 95.25 547 LEU A N 1
ATOM 4460 C CA . LEU A 1 547 ? -4.973 -11.258 -28.704 1.00 95.25 547 LEU A CA 1
ATOM 4461 C C . LEU A 1 547 ? -6.169 -10.593 -28.001 1.00 95.25 547 LEU A C 1
ATOM 4463 O O . LEU A 1 547 ? -6.769 -11.209 -27.118 1.00 95.25 547 LEU A O 1
ATOM 4467 N N . ILE A 1 548 ? -6.569 -9.376 -28.398 1.00 94.56 548 ILE A N 1
ATOM 4468 C CA . ILE A 1 548 ? -7.745 -8.700 -27.808 1.00 94.56 548 ILE A CA 1
ATOM 4469 C C . ILE A 1 548 ? -9.082 -9.373 -28.147 1.00 94.56 548 ILE A C 1
ATOM 4471 O O . ILE A 1 548 ? -10.077 -9.100 -27.474 1.00 94.56 548 ILE A O 1
ATOM 4475 N N . GLN A 1 549 ? -9.137 -10.242 -29.165 1.00 94.38 549 GLN A N 1
ATOM 4476 C CA . GLN A 1 549 ? -10.351 -11.003 -29.487 1.00 94.38 549 GLN A CA 1
ATOM 4477 C C . GLN A 1 549 ? -10.564 -12.187 -28.536 1.00 94.38 549 GLN A C 1
ATOM 4479 O O . GLN A 1 549 ? -11.663 -12.744 -28.488 1.00 94.38 549 GLN A O 1
ATOM 4484 N N . ILE A 1 550 ? -9.539 -12.581 -27.773 1.00 92.62 550 ILE A N 1
ATOM 4485 C CA . ILE A 1 550 ? -9.605 -13.717 -26.855 1.00 92.62 550 ILE A CA 1
ATOM 4486 C C . ILE A 1 550 ? -10.318 -13.295 -25.562 1.00 92.62 550 ILE A C 1
ATOM 4488 O O . ILE A 1 550 ? -9.829 -12.425 -24.832 1.00 92.62 550 ILE A O 1
ATOM 4492 N N . PRO A 1 551 ? -11.468 -13.906 -25.219 1.00 87.19 551 PRO A N 1
ATOM 4493 C CA . PRO A 1 551 ? -12.197 -13.544 -24.013 1.00 87.19 551 PRO A CA 1
ATOM 4494 C C . PRO A 1 551 ? -11.366 -13.793 -22.751 1.00 87.19 551 PRO A C 1
ATOM 4496 O O . PRO A 1 551 ? -11.017 -14.923 -22.433 1.00 87.19 551 PRO A O 1
ATOM 4499 N N . GLY A 1 552 ? -11.109 -12.733 -21.987 1.00 83.75 552 GLY A N 1
ATOM 4500 C CA . GLY A 1 552 ? -10.372 -12.817 -20.721 1.00 83.75 552 GLY A CA 1
ATOM 4501 C C . GLY A 1 552 ? -8.887 -12.469 -20.819 1.00 83.75 552 GLY A C 1
ATOM 4502 O O . GLY A 1 552 ? -8.276 -12.256 -19.774 1.00 83.75 552 GLY A O 1
ATOM 4503 N N . THR A 1 553 ? -8.345 -12.317 -22.029 1.00 92.62 553 THR A N 1
ATOM 4504 C CA . THR A 1 553 ? -7.028 -11.706 -22.258 1.00 92.62 553 THR A CA 1
ATOM 4505 C C . THR A 1 553 ? -7.132 -10.190 -22.111 1.00 92.62 553 THR A C 1
ATOM 4507 O O . THR A 1 553 ? -8.138 -9.580 -22.495 1.00 92.62 553 THR A O 1
ATOM 4510 N N . ARG A 1 554 ? -6.120 -9.579 -21.495 1.00 95.44 554 ARG A N 1
ATOM 4511 C CA . ARG A 1 554 ? -6.001 -8.131 -21.301 1.00 95.44 554 ARG A CA 1
ATOM 4512 C C . ARG A 1 554 ? -4.639 -7.646 -21.761 1.00 95.44 554 ARG A C 1
ATOM 4514 O O . ARG A 1 554 ? -3.647 -8.280 -21.427 1.00 95.44 554 ARG A O 1
ATOM 4521 N N . LEU A 1 555 ? -4.579 -6.530 -22.478 1.00 97.56 555 LEU A N 1
ATOM 4522 C CA . LEU A 1 555 ? -3.319 -5.925 -22.914 1.00 97.56 555 LEU A CA 1
ATOM 4523 C C . LEU A 1 555 ? -3.015 -4.647 -22.126 1.00 97.56 555 LEU A C 1
ATOM 4525 O O . LEU A 1 555 ? -3.907 -3.856 -21.825 1.00 97.56 555 LEU A O 1
ATOM 4529 N N . CYS A 1 556 ? -1.749 -4.422 -21.808 1.00 97.75 556 CYS A N 1
ATOM 4530 C CA . CYS A 1 556 ? -1.264 -3.187 -21.211 1.00 97.75 556 CYS A CA 1
ATOM 4531 C C . CYS A 1 556 ? -0.069 -2.690 -22.007 1.00 97.75 556 CYS A C 1
ATOM 4533 O O . CYS A 1 556 ? 0.968 -3.343 -22.028 1.00 97.75 556 CYS A O 1
ATOM 4535 N N . PHE A 1 557 ? -0.210 -1.530 -22.634 1.00 97.00 557 PHE A N 1
ATOM 4536 C CA . PHE A 1 557 ? 0.862 -0.924 -23.414 1.00 97.00 557 PHE A CA 1
ATOM 4537 C C . PHE A 1 557 ? 1.575 0.141 -22.594 1.00 97.00 557 PHE A C 1
ATOM 4539 O O . PHE A 1 557 ? 0.923 0.996 -21.992 1.00 97.00 557 PHE A O 1
ATOM 4546 N N . ILE A 1 558 ? 2.903 0.121 -22.593 1.00 94.50 558 ILE A N 1
ATOM 4547 C CA . ILE A 1 558 ? 3.736 1.177 -22.021 1.00 94.50 558 ILE A CA 1
ATOM 4548 C C . ILE A 1 558 ? 4.393 1.926 -23.170 1.00 94.50 558 ILE A C 1
ATOM 4550 O O . ILE A 1 558 ? 5.093 1.333 -23.982 1.00 94.50 558 ILE A O 1
ATOM 4554 N N . THR A 1 559 ? 4.159 3.234 -23.234 1.00 90.25 559 THR A N 1
ATOM 4555 C CA . THR A 1 559 ? 4.618 4.063 -24.354 1.00 90.25 559 THR A CA 1
ATOM 4556 C C . THR A 1 559 ? 4.906 5.502 -23.921 1.00 90.25 559 THR A C 1
ATOM 4558 O O . THR A 1 559 ? 4.482 5.971 -22.858 1.00 90.25 559 THR A O 1
ATOM 4561 N N . ARG A 1 560 ? 5.654 6.229 -24.739 1.00 85.12 560 ARG A N 1
ATOM 4562 C CA . ARG A 1 560 ? 5.960 7.655 -24.644 1.00 85.12 560 ARG A CA 1
ATOM 4563 C C . ARG A 1 560 ? 5.054 8.457 -25.583 1.00 85.12 560 ARG A C 1
ATOM 4565 O O . ARG A 1 560 ? 4.754 9.620 -25.295 1.00 85.12 560 ARG A O 1
ATOM 4572 N N . GLN A 1 561 ? 4.539 7.846 -26.650 1.00 83.75 561 GLN A N 1
ATOM 4573 C CA . GLN A 1 561 ? 3.739 8.503 -27.688 1.00 83.75 561 GLN A CA 1
ATOM 4574 C C . GLN A 1 561 ? 2.360 7.843 -27.897 1.00 83.75 561 GLN A C 1
ATOM 4576 O O . GLN A 1 561 ? 2.070 6.798 -27.329 1.00 83.75 561 GLN A O 1
ATOM 4581 N N . PRO A 1 562 ? 1.442 8.477 -28.646 1.00 87.88 562 PRO A N 1
ATOM 4582 C CA . PRO A 1 562 ? 0.186 7.833 -29.025 1.00 87.88 562 PRO A CA 1
ATOM 4583 C C . PRO A 1 562 ? 0.428 6.606 -29.917 1.00 87.88 562 PRO A C 1
ATOM 4585 O O . PRO A 1 562 ? 1.254 6.662 -30.826 1.00 87.88 562 PRO A O 1
ATOM 4588 N N . LEU A 1 563 ? -0.322 5.530 -29.677 1.00 91.06 563 LEU A N 1
ATOM 4589 C CA . LEU A 1 563 ? -0.276 4.293 -30.467 1.00 91.06 563 LEU A CA 1
ATOM 4590 C C . LEU A 1 563 ? -1.089 4.421 -31.770 1.00 91.06 563 LEU A C 1
ATOM 4592 O O . LEU A 1 563 ? -1.888 5.351 -31.895 1.00 91.06 563 LEU A O 1
ATOM 4596 N N . PRO A 1 564 ? -0.925 3.513 -32.749 1.00 89.94 564 PRO A N 1
ATOM 4597 C CA . PRO A 1 564 ? -1.827 3.408 -33.891 1.00 89.94 564 PRO A CA 1
ATOM 4598 C C . PRO A 1 564 ? -3.219 2.897 -33.483 1.00 89.94 564 PRO A C 1
ATOM 4600 O O . PRO A 1 564 ? -3.410 2.272 -32.437 1.00 89.94 564 PRO A O 1
ATOM 4603 N N . GLU A 1 565 ? -4.212 3.148 -34.339 1.00 90.31 565 GLU A N 1
ATOM 4604 C CA . GLU A 1 565 ? -5.555 2.576 -34.188 1.00 90.31 565 GLU A CA 1
ATOM 4605 C C . GLU A 1 565 ? -5.507 1.034 -34.224 1.00 90.31 565 GLU A C 1
ATOM 4607 O O . GLU A 1 565 ? -4.759 0.467 -35.026 1.00 90.31 565 GLU A O 1
ATOM 4612 N N . PRO A 1 566 ? -6.312 0.323 -33.408 1.00 93.06 566 PRO A N 1
ATOM 4613 C CA . PRO A 1 566 ? -7.378 0.823 -32.529 1.00 93.06 566 PRO A CA 1
ATOM 4614 C C . PRO A 1 566 ? -6.921 1.201 -31.106 1.00 93.06 566 PRO A C 1
ATOM 4616 O O . PRO A 1 566 ? -7.756 1.484 -30.251 1.00 93.06 566 PRO A O 1
ATOM 4619 N N . PHE A 1 567 ? -5.618 1.172 -30.811 1.00 94.38 567 PHE A N 1
ATOM 4620 C CA . PHE A 1 567 ? -5.093 1.350 -29.450 1.00 94.38 567 PHE A CA 1
ATOM 4621 C C . PHE A 1 567 ? -4.946 2.826 -29.034 1.00 94.38 567 PHE A C 1
ATOM 4623 O O . PHE A 1 567 ? -4.599 3.121 -27.889 1.00 94.38 567 PHE A O 1
ATOM 4630 N N . ASN A 1 568 ? -5.252 3.768 -29.931 1.00 93.12 568 ASN A N 1
ATOM 4631 C CA . ASN A 1 568 ? -5.197 5.210 -29.687 1.00 93.12 568 ASN A CA 1
ATOM 4632 C C . ASN A 1 568 ? -6.476 5.768 -29.037 1.00 93.12 568 ASN A C 1
ATOM 4634 O O . ASN A 1 568 ? -7.153 6.635 -29.588 1.00 93.12 568 ASN A O 1
ATOM 4638 N N . THR A 1 569 ? -6.838 5.268 -27.859 1.00 89.94 569 THR A N 1
ATOM 4639 C CA . THR A 1 569 ? -8.099 5.631 -27.189 1.00 89.94 569 THR A CA 1
ATOM 4640 C C . THR A 1 569 ? -7.850 6.458 -25.925 1.00 89.94 569 THR A C 1
ATOM 4642 O O . THR A 1 569 ? -7.468 5.874 -24.907 1.00 89.94 569 THR A O 1
ATOM 4645 N N . PRO A 1 570 ? -8.086 7.788 -25.929 1.00 89.75 570 PRO A N 1
ATOM 4646 C CA . PRO A 1 570 ? -7.821 8.658 -24.779 1.00 89.75 570 PRO A CA 1
ATOM 4647 C C . PRO A 1 570 ? -8.494 8.210 -23.478 1.00 89.75 570 PRO A C 1
ATOM 4649 O O . PRO A 1 570 ? -7.920 8.371 -22.406 1.00 89.75 570 PRO A O 1
ATOM 4652 N N . GLU A 1 571 ? -9.684 7.614 -23.553 1.00 89.62 571 GLU A N 1
ATOM 4653 C CA . GLU A 1 571 ? -10.434 7.134 -22.390 1.00 89.62 571 GLU A CA 1
ATOM 4654 C C . GLU A 1 571 ? -9.757 5.945 -21.695 1.00 89.62 571 GLU A C 1
ATOM 4656 O O . GLU A 1 571 ? -10.002 5.731 -20.510 1.00 89.62 571 GLU A O 1
ATOM 4661 N N . GLN A 1 572 ? -8.907 5.195 -22.408 1.00 93.62 572 GLN A N 1
ATOM 4662 C CA . GLN A 1 572 ? -8.181 4.018 -21.910 1.00 93.62 572 GLN A CA 1
ATOM 4663 C C . GLN A 1 572 ? -6.694 4.309 -21.637 1.00 93.62 572 GLN A C 1
ATOM 4665 O O . GLN A 1 572 ? -5.955 3.405 -21.227 1.00 93.62 572 GLN A O 1
ATOM 4670 N N . THR A 1 573 ? -6.270 5.563 -21.838 1.00 94.75 573 THR A N 1
ATOM 4671 C CA . THR A 1 573 ? -4.885 6.021 -21.698 1.00 94.75 573 THR A CA 1
ATOM 4672 C C . THR A 1 573 ? -4.718 6.892 -20.457 1.00 94.75 573 THR A C 1
ATOM 4674 O O . THR A 1 573 ? -5.302 7.971 -20.360 1.00 94.75 573 THR A O 1
ATOM 4677 N N . ALA A 1 574 ? -3.851 6.480 -19.529 1.00 93.44 574 ALA A N 1
ATOM 4678 C CA . ALA A 1 574 ? -3.406 7.348 -18.442 1.00 93.44 574 ALA A CA 1
ATOM 4679 C C . ALA A 1 574 ? -2.054 7.975 -18.790 1.00 93.44 574 ALA A C 1
ATOM 4681 O O . ALA A 1 574 ? -1.078 7.269 -19.041 1.00 93.44 574 ALA A O 1
ATOM 4682 N N . ILE A 1 575 ? -1.984 9.309 -18.755 1.00 93.00 575 ILE A N 1
ATOM 4683 C CA . ILE A 1 575 ? -0.722 10.038 -18.912 1.00 93.00 575 ILE A CA 1
ATOM 4684 C C . ILE A 1 575 ? -0.067 10.196 -17.538 1.00 93.00 575 ILE A C 1
ATOM 4686 O O . ILE A 1 575 ? -0.461 11.056 -16.742 1.00 93.00 575 ILE A O 1
ATOM 4690 N N . LEU A 1 576 ? 0.958 9.390 -17.286 1.00 92.44 576 LEU A N 1
ATOM 4691 C CA . LEU A 1 576 ? 1.765 9.413 -16.079 1.00 92.44 576 LEU A CA 1
ATOM 4692 C C . LEU A 1 576 ? 2.646 10.672 -16.048 1.00 92.44 576 LEU A C 1
ATOM 4694 O O . LEU A 1 576 ? 3.361 10.993 -16.997 1.00 92.44 576 LEU A O 1
ATOM 4698 N N . LYS A 1 577 ? 2.577 11.403 -14.935 1.00 89.06 577 LYS A N 1
ATOM 4699 C CA . LYS A 1 577 ? 3.349 12.630 -14.654 1.00 89.06 577 LYS A CA 1
ATOM 4700 C C . LYS A 1 577 ? 4.105 12.467 -13.339 1.00 89.06 577 LYS A C 1
ATOM 4702 O O . LYS A 1 577 ? 3.915 11.451 -12.684 1.00 89.06 577 LYS A O 1
ATOM 4707 N N . GLY A 1 578 ? 4.857 13.475 -12.899 1.00 88.31 578 GLY A N 1
ATOM 4708 C CA . GLY A 1 578 ? 5.505 13.472 -11.581 1.00 88.31 578 GLY A CA 1
ATOM 4709 C C . GLY A 1 578 ? 4.578 13.047 -10.429 1.00 88.31 578 GLY A C 1
ATOM 4710 O O . GLY A 1 578 ? 3.369 13.287 -10.458 1.00 88.31 578 GLY A O 1
ATOM 4711 N N . MET A 1 579 ? 5.161 12.388 -9.428 1.00 92.06 579 MET A N 1
ATOM 4712 C CA . MET A 1 579 ? 4.455 11.808 -8.280 1.00 92.06 579 MET A CA 1
ATOM 4713 C C . MET A 1 579 ? 3.760 12.870 -7.414 1.00 92.06 579 MET A C 1
ATOM 4715 O O . MET A 1 579 ? 4.147 14.044 -7.410 1.00 92.06 579 MET A O 1
ATOM 4719 N N . ASP A 1 580 ? 2.771 12.446 -6.619 1.00 91.25 580 ASP A N 1
ATOM 4720 C CA . ASP A 1 580 ? 2.248 13.286 -5.540 1.00 91.25 580 ASP A CA 1
ATOM 4721 C C . ASP A 1 580 ? 3.372 13.694 -4.572 1.00 91.25 580 ASP A C 1
ATOM 4723 O O . ASP A 1 580 ? 4.375 12.996 -4.422 1.00 91.25 580 ASP A O 1
ATOM 4727 N N . HIS A 1 581 ? 3.232 14.852 -3.930 1.00 91.81 581 HIS A N 1
ATOM 4728 C CA . HIS A 1 581 ? 4.290 15.403 -3.092 1.00 91.81 581 HIS A CA 1
ATOM 4729 C C . HIS A 1 581 ? 4.595 14.526 -1.878 1.00 91.81 581 HIS A C 1
ATOM 4731 O O . HIS A 1 581 ? 5.770 14.378 -1.540 1.00 91.81 581 HIS A O 1
ATOM 4737 N N . ASP A 1 582 ? 3.578 13.961 -1.232 1.00 90.00 582 ASP A N 1
ATOM 4738 C CA . ASP A 1 582 ? 3.765 13.167 -0.018 1.00 90.00 582 ASP A CA 1
ATOM 4739 C C . ASP A 1 582 ? 4.379 11.807 -0.372 1.00 90.00 582 ASP A C 1
ATOM 4741 O O . ASP A 1 582 ? 5.340 11.366 0.266 1.00 90.00 582 ASP A O 1
ATOM 4745 N N . ASP A 1 583 ? 3.924 11.202 -1.473 1.00 90.94 583 ASP A N 1
ATOM 4746 C CA . ASP A 1 583 ? 4.519 9.986 -2.037 1.00 90.94 583 ASP A CA 1
ATOM 4747 C C . ASP A 1 583 ? 5.963 10.216 -2.506 1.00 90.94 583 ASP A C 1
ATOM 4749 O O . ASP A 1 583 ? 6.830 9.368 -2.296 1.00 90.94 583 ASP A O 1
ATOM 4753 N N . ALA A 1 584 ? 6.259 11.381 -3.090 1.00 93.12 584 ALA A N 1
ATOM 4754 C CA . ALA A 1 584 ? 7.607 11.752 -3.503 1.00 93.12 584 ALA A CA 1
ATOM 4755 C C . ALA A 1 584 ? 8.555 11.896 -2.305 1.00 93.12 584 ALA A C 1
ATOM 4757 O O . ALA A 1 584 ? 9.702 11.451 -2.367 1.00 93.12 584 ALA A O 1
ATOM 4758 N N . ILE A 1 585 ? 8.090 12.497 -1.204 1.00 92.75 585 ILE A N 1
ATOM 4759 C CA . ILE A 1 585 ? 8.865 12.593 0.043 1.00 92.75 585 ILE A CA 1
ATOM 4760 C C . ILE A 1 585 ? 9.112 11.191 0.603 1.00 92.75 585 ILE A C 1
ATOM 4762 O O . ILE A 1 585 ? 10.247 10.867 0.961 1.00 92.75 585 ILE A O 1
ATOM 4766 N N . ARG A 1 586 ? 8.080 10.340 0.615 1.00 89.56 586 ARG A N 1
ATOM 4767 C CA . ARG A 1 586 ? 8.193 8.946 1.052 1.00 89.56 586 ARG A CA 1
ATOM 4768 C C . ARG A 1 586 ? 9.186 8.156 0.200 1.00 89.56 586 ARG A C 1
ATOM 4770 O O . ARG A 1 586 ? 9.976 7.406 0.761 1.00 89.56 586 ARG A O 1
ATOM 4777 N N . LEU A 1 587 ? 9.208 8.354 -1.119 1.00 91.12 587 LEU A N 1
ATOM 4778 C CA . LEU A 1 587 ? 10.175 7.703 -2.006 1.00 91.12 587 LEU A CA 1
ATOM 4779 C C . LEU A 1 587 ? 11.618 8.117 -1.685 1.00 91.12 587 LEU A C 1
ATOM 4781 O O . LEU A 1 587 ? 12.496 7.259 -1.648 1.00 91.12 587 LEU A O 1
ATOM 4785 N N . VAL A 1 588 ? 11.871 9.398 -1.396 1.00 91.25 588 VAL A N 1
ATOM 4786 C CA . VAL A 1 588 ? 13.204 9.857 -0.955 1.00 91.25 588 VAL A CA 1
ATOM 4787 C C . VAL A 1 588 ? 13.588 9.215 0.382 1.00 91.25 588 VAL A C 1
ATOM 4789 O O . VAL A 1 588 ? 14.728 8.798 0.564 1.00 91.25 588 VAL A O 1
ATOM 4792 N N . TYR A 1 589 ? 12.647 9.118 1.323 1.00 88.56 589 TYR A N 1
ATOM 4793 C CA . TYR A 1 589 ? 12.885 8.487 2.622 1.00 88.56 589 TYR A CA 1
ATOM 4794 C C . TYR A 1 589 ? 13.198 6.984 2.501 1.00 88.56 589 TYR A C 1
ATOM 4796 O O . TYR A 1 589 ? 14.172 6.492 3.079 1.00 88.56 589 TYR A O 1
ATOM 4804 N N . GLU A 1 590 ? 12.404 6.242 1.727 1.00 85.94 590 GLU A N 1
ATOM 4805 C CA . GLU A 1 590 ? 12.611 4.805 1.511 1.00 85.94 590 GLU A CA 1
ATOM 4806 C C . GLU A 1 590 ? 13.893 4.548 0.699 1.00 85.94 590 GLU A C 1
ATOM 4808 O O . GLU A 1 590 ? 14.612 3.592 0.992 1.00 85.94 590 GLU A O 1
ATOM 4813 N N . SER A 1 591 ? 14.274 5.437 -0.231 1.00 86.56 591 SER A N 1
ATOM 4814 C CA . SER A 1 591 ? 15.559 5.315 -0.933 1.00 86.56 591 SER A CA 1
ATOM 4815 C C . SER A 1 591 ? 16.758 5.527 -0.004 1.00 86.56 591 SER A C 1
ATOM 4817 O O . SER A 1 591 ? 17.755 4.815 -0.125 1.00 86.56 591 SER A O 1
ATOM 4819 N N . MET A 1 592 ? 16.674 6.435 0.975 1.00 86.50 592 MET A N 1
ATOM 4820 C CA . MET A 1 592 ? 17.701 6.565 2.020 1.00 86.50 592 MET A CA 1
ATOM 4821 C C . MET A 1 592 ? 17.798 5.299 2.875 1.00 86.50 592 MET A C 1
ATOM 4823 O O . MET A 1 592 ? 18.899 4.795 3.100 1.00 86.50 592 MET A O 1
ATOM 4827 N N . THR A 1 593 ? 16.649 4.763 3.296 1.00 84.50 593 THR A N 1
ATOM 4828 C CA . THR A 1 593 ? 16.568 3.549 4.123 1.00 84.50 593 THR A CA 1
ATOM 4829 C C . THR A 1 593 ? 17.190 2.350 3.407 1.00 84.50 593 THR A C 1
ATOM 4831 O O . THR A 1 593 ? 18.022 1.651 3.984 1.00 84.50 593 THR A O 1
ATOM 4834 N N . TYR A 1 594 ? 16.864 2.155 2.126 1.00 83.31 594 TYR A N 1
ATOM 4835 C CA . TYR A 1 594 ? 17.441 1.098 1.294 1.00 83.31 594 TYR A CA 1
ATOM 4836 C C . TYR A 1 594 ? 18.967 1.204 1.182 1.00 83.31 594 TYR A C 1
ATOM 4838 O O . TYR A 1 594 ? 19.680 0.216 1.342 1.00 83.31 594 TYR A O 1
ATOM 4846 N N . ASN A 1 595 ? 19.485 2.421 0.988 1.00 81.88 595 ASN A N 1
ATOM 4847 C CA . ASN A 1 595 ? 20.924 2.687 0.918 1.00 81.88 595 ASN A CA 1
ATOM 4848 C C . ASN A 1 595 ? 21.621 2.674 2.294 1.00 81.88 595 ASN A C 1
ATOM 4850 O O . ASN A 1 595 ? 22.789 3.050 2.387 1.00 81.88 595 ASN A O 1
ATOM 4854 N N . LYS A 1 596 ? 20.924 2.260 3.366 1.00 88.12 596 LYS A N 1
ATOM 4855 C CA . LYS A 1 596 ? 21.431 2.225 4.749 1.00 88.12 596 LYS A CA 1
ATOM 4856 C C . LYS A 1 596 ? 21.963 3.586 5.221 1.00 88.12 596 LYS A C 1
ATOM 4858 O O . LYS A 1 596 ? 22.915 3.655 5.994 1.00 88.12 596 LYS A O 1
ATOM 4863 N N . LEU A 1 597 ? 21.351 4.668 4.742 1.00 88.12 597 LEU A N 1
ATOM 4864 C CA . LEU A 1 597 ? 21.686 6.040 5.111 1.00 88.12 597 LEU A CA 1
ATOM 4865 C C . LEU A 1 597 ? 20.794 6.481 6.271 1.00 88.12 597 LEU A C 1
ATOM 4867 O O . LEU A 1 597 ? 19.588 6.664 6.083 1.00 88.12 597 LEU A O 1
ATOM 4871 N N . ASP A 1 598 ? 21.371 6.686 7.457 1.00 87.06 598 ASP A N 1
ATOM 4872 C CA . ASP A 1 598 ? 20.595 7.169 8.598 1.00 87.06 598 ASP A CA 1
ATOM 4873 C C . ASP A 1 598 ? 20.246 8.648 8.406 1.00 87.06 598 ASP A C 1
ATOM 4875 O O . ASP A 1 598 ? 21.063 9.564 8.489 1.00 87.06 598 ASP A O 1
ATOM 4879 N N . ILE A 1 599 ? 18.966 8.895 8.173 1.00 84.44 599 ILE A N 1
ATOM 4880 C CA . ILE A 1 599 ? 18.402 10.229 8.027 1.00 84.44 599 ILE A CA 1
ATOM 4881 C C . ILE A 1 599 ? 18.656 11.136 9.241 1.00 84.44 599 ILE A C 1
ATOM 4883 O O . ILE A 1 599 ? 18.670 12.358 9.081 1.00 84.44 599 ILE A O 1
ATOM 4887 N N . LYS A 1 600 ? 18.896 10.582 10.439 1.00 85.06 600 LYS A N 1
ATOM 4888 C CA . LYS A 1 600 ? 19.268 11.351 11.640 1.00 85.06 600 LYS A CA 1
ATOM 4889 C C . LYS A 1 600 ? 20.627 12.036 11.492 1.00 85.06 600 LYS A C 1
ATOM 4891 O O . LYS A 1 600 ? 20.816 13.104 12.071 1.00 85.06 600 LYS A O 1
ATOM 4896 N N . GLU A 1 601 ? 21.535 11.468 10.701 1.00 86.00 601 GLU A N 1
ATOM 4897 C CA . GLU A 1 601 ? 22.862 12.033 10.428 1.00 86.00 601 GLU A CA 1
ATOM 4898 C C . GLU A 1 601 ? 22.820 13.159 9.383 1.00 86.00 601 GLU A C 1
ATOM 4900 O O . GLU A 1 601 ? 23.756 13.956 9.277 1.00 86.00 601 GLU A O 1
ATOM 4905 N N . ALA A 1 602 ? 21.715 13.285 8.639 1.00 84.06 602 ALA A N 1
ATOM 4906 C CA . ALA A 1 602 ? 21.572 14.323 7.627 1.00 84.06 602 ALA A CA 1
ATOM 4907 C C . ALA A 1 602 ? 21.540 15.736 8.261 1.00 84.06 602 ALA A C 1
ATOM 4909 O O . ALA A 1 602 ? 20.768 16.006 9.192 1.00 84.06 602 ALA A O 1
ATOM 4910 N N . PRO A 1 603 ? 22.330 16.702 7.757 1.00 85.50 603 PRO A N 1
ATOM 4911 C CA . PRO A 1 603 ? 22.394 18.030 8.352 1.00 85.50 603 PRO A CA 1
ATOM 4912 C C . PRO A 1 603 ? 21.125 18.846 8.057 1.00 85.50 603 PRO A C 1
ATOM 4914 O O . PRO A 1 603 ? 20.497 18.731 7.008 1.00 85.50 603 PRO A O 1
ATOM 4917 N N . GLY A 1 604 ? 20.756 19.755 8.965 1.00 79.88 604 GLY A N 1
ATOM 4918 C CA . GLY A 1 604 ? 19.698 20.742 8.708 1.00 79.88 604 GLY A CA 1
ATOM 4919 C C . GLY A 1 604 ? 18.252 20.226 8.790 1.00 79.88 604 GLY A C 1
ATOM 4920 O O . GLY A 1 604 ? 17.348 20.913 8.316 1.00 79.88 604 GLY A O 1
ATOM 4921 N N . ASN A 1 605 ? 18.009 19.085 9.442 1.00 81.88 605 ASN A N 1
ATOM 4922 C CA . ASN A 1 605 ? 16.674 18.489 9.622 1.00 81.88 605 ASN A CA 1
ATOM 4923 C C . ASN A 1 605 ? 15.704 19.284 10.520 1.00 81.88 605 ASN A C 1
ATOM 4925 O O . ASN A 1 605 ? 14.556 18.885 10.692 1.00 81.88 605 ASN A O 1
ATOM 4929 N N . ARG A 1 606 ? 16.122 20.402 11.127 1.00 79.19 606 ARG A N 1
ATOM 4930 C CA . ARG A 1 606 ? 15.262 21.154 12.057 1.00 79.19 606 ARG A CA 1
ATOM 4931 C C . ARG A 1 606 ? 14.088 21.856 11.371 1.00 79.19 606 ARG A C 1
ATOM 4933 O O . ARG A 1 606 ? 13.011 21.892 11.936 1.00 79.19 606 ARG A O 1
ATOM 4940 N N . ASN A 1 607 ? 14.286 22.396 10.171 1.00 78.50 607 ASN A N 1
ATOM 4941 C CA . ASN A 1 607 ? 13.231 23.042 9.378 1.00 78.50 607 ASN A CA 1
ATOM 4942 C C . ASN A 1 607 ? 13.402 22.652 7.900 1.00 78.50 607 ASN A C 1
ATOM 4944 O O . ASN A 1 607 ? 13.860 23.479 7.099 1.00 78.50 607 ASN A O 1
ATOM 4948 N N . PRO A 1 608 ? 13.154 21.380 7.545 1.00 81.38 608 PRO A N 1
ATOM 4949 C CA . PRO A 1 608 ? 13.325 20.910 6.184 1.00 81.38 608 PRO A CA 1
ATOM 4950 C C . PRO A 1 608 ? 12.125 21.350 5.340 1.00 81.38 608 PRO A C 1
ATOM 4952 O O . PRO A 1 608 ? 10.979 21.075 5.686 1.00 81.38 608 PRO A O 1
ATOM 4955 N N . ASP A 1 609 ? 12.377 22.021 4.217 1.00 87.19 609 ASP A N 1
ATOM 4956 C CA . ASP A 1 609 ? 11.338 22.309 3.223 1.00 87.19 609 ASP A CA 1
ATOM 4957 C C . ASP A 1 609 ? 11.260 21.153 2.210 1.00 87.19 609 ASP A C 1
ATOM 4959 O O . ASP A 1 609 ? 11.825 21.200 1.111 1.00 87.19 609 ASP A O 1
ATOM 4963 N N . LEU A 1 610 ? 10.617 20.063 2.637 1.00 88.75 610 LEU A N 1
ATOM 4964 C CA . LEU A 1 610 ? 10.538 18.800 1.895 1.00 88.75 610 LEU A CA 1
ATOM 4965 C C . LEU A 1 610 ? 9.761 18.950 0.587 1.00 88.75 610 LEU A C 1
ATOM 4967 O O . LEU A 1 610 ? 10.219 18.491 -0.459 1.00 88.75 610 LEU A O 1
ATOM 4971 N N . HIS A 1 611 ? 8.640 19.674 0.614 1.00 90.62 611 HIS A N 1
ATOM 4972 C CA . HIS A 1 611 ? 7.869 19.946 -0.595 1.00 90.62 611 HIS A CA 1
ATOM 4973 C C . HIS A 1 611 ? 8.697 20.732 -1.614 1.00 90.62 611 HIS A C 1
ATOM 4975 O O . HIS A 1 611 ? 8.647 20.432 -2.804 1.00 90.62 611 HIS A O 1
ATOM 4981 N N . ARG A 1 612 ? 9.509 21.708 -1.185 1.00 91.06 612 ARG A N 1
ATOM 4982 C CA . ARG A 1 612 ? 10.417 22.418 -2.098 1.00 91.06 612 ARG A CA 1
ATOM 4983 C C . ARG A 1 612 ? 11.520 21.517 -2.648 1.00 91.06 612 ARG A C 1
ATOM 4985 O O . ARG A 1 612 ? 11.935 21.716 -3.790 1.00 91.06 612 ARG A O 1
ATOM 4992 N N . LEU A 1 613 ? 12.020 20.555 -1.872 1.00 90.12 613 LEU A N 1
ATOM 4993 C CA . LEU A 1 613 ? 12.982 19.567 -2.361 1.00 90.12 613 LEU A CA 1
ATOM 4994 C C . LEU A 1 613 ? 12.372 18.726 -3.486 1.00 90.12 613 LEU A C 1
ATOM 4996 O O . LEU A 1 613 ? 12.915 18.732 -4.588 1.00 90.12 613 LEU A O 1
ATOM 5000 N N . VAL A 1 614 ? 11.236 18.070 -3.262 1.00 92.06 614 VAL A N 1
ATOM 5001 C CA . VAL A 1 614 ? 10.641 17.193 -4.286 1.00 92.06 614 VAL A CA 1
ATOM 5002 C C . VAL A 1 614 ? 10.134 17.984 -5.498 1.00 92.06 614 VAL A C 1
ATOM 5004 O O . VAL A 1 614 ? 10.361 17.580 -6.638 1.00 92.06 614 VAL A O 1
ATOM 5007 N N . ARG A 1 615 ? 9.600 19.199 -5.291 1.00 90.38 615 ARG A N 1
ATOM 5008 C CA . ARG A 1 615 ? 9.251 20.126 -6.387 1.00 90.38 615 ARG A CA 1
ATOM 5009 C C . ARG A 1 615 ? 10.455 20.557 -7.214 1.00 90.38 615 ARG A C 1
ATOM 5011 O O . ARG A 1 615 ? 10.296 20.835 -8.399 1.00 90.38 615 ARG A O 1
ATOM 5018 N N . SER A 1 616 ? 11.653 20.632 -6.625 1.00 86.12 616 SER A N 1
ATOM 5019 C CA . SER A 1 616 ? 12.857 21.046 -7.363 1.00 86.12 616 SER A CA 1
ATOM 5020 C C . SER A 1 616 ? 13.248 20.070 -8.473 1.00 86.12 616 SER A C 1
ATOM 5022 O O . SER A 1 616 ? 13.906 20.482 -9.423 1.00 86.12 616 SER A O 1
ATOM 5024 N N . VAL A 1 617 ? 12.782 18.822 -8.384 1.00 85.00 617 VAL A N 1
ATOM 5025 C CA . VAL A 1 617 ? 12.925 17.786 -9.415 1.00 85.00 617 VAL A CA 1
ATOM 5026 C C . VAL A 1 617 ? 11.578 17.421 -10.054 1.00 85.00 617 VAL A C 1
ATOM 5028 O O . VAL A 1 617 ? 11.440 16.354 -10.641 1.00 85.00 617 VAL A O 1
ATOM 5031 N N . LYS A 1 618 ? 10.566 18.294 -9.912 1.00 85.19 618 LYS A N 1
ATOM 5032 C CA . LYS A 1 618 ? 9.191 18.112 -10.416 1.00 85.19 618 LYS A CA 1
ATOM 5033 C C . LYS A 1 618 ? 8.532 16.786 -10.000 1.00 85.19 618 LYS A C 1
ATOM 5035 O O . LYS A 1 618 ? 7.689 16.270 -10.722 1.00 85.19 618 LYS A O 1
ATOM 5040 N N . CYS A 1 619 ? 8.918 16.241 -8.846 1.00 90.62 619 CYS A N 1
ATOM 5041 C CA . CYS A 1 619 ? 8.461 14.938 -8.360 1.00 90.62 619 CYS A CA 1
ATOM 5042 C C . CYS A 1 619 ? 8.719 13.767 -9.337 1.00 90.62 619 CYS A C 1
ATOM 5044 O O . CYS A 1 619 ? 7.999 12.773 -9.305 1.00 90.62 619 CYS A O 1
ATOM 5046 N N . HIS A 1 620 ? 9.738 13.870 -10.196 1.00 87.69 620 HIS A N 1
ATOM 5047 C CA . HIS A 1 620 ? 10.098 12.823 -11.155 1.00 87.69 620 HIS A CA 1
ATOM 5048 C C . HIS A 1 620 ? 10.630 11.572 -10.439 1.00 87.69 620 HIS A C 1
ATOM 5050 O O . HIS A 1 620 ? 11.649 11.647 -9.743 1.00 87.69 620 HIS A O 1
ATOM 5056 N N . ALA A 1 621 ? 9.969 10.423 -10.614 1.00 88.19 621 ALA A N 1
ATOM 5057 C CA . ALA A 1 621 ? 10.192 9.222 -9.798 1.00 88.19 621 ALA A CA 1
ATOM 5058 C C . ALA A 1 621 ? 11.661 8.762 -9.782 1.00 88.19 621 ALA A C 1
ATOM 5060 O O . ALA A 1 621 ? 12.261 8.629 -8.713 1.00 88.19 621 ALA A O 1
ATOM 5061 N N . LYS A 1 622 ? 12.287 8.618 -10.957 1.00 84.38 622 LYS A N 1
ATOM 5062 C CA . LYS A 1 622 ? 13.705 8.235 -11.072 1.00 84.38 622 LYS A CA 1
ATOM 5063 C C . LYS A 1 622 ? 14.647 9.264 -10.431 1.00 84.38 622 LYS A C 1
ATOM 5065 O O . LYS A 1 622 ? 15.617 8.889 -9.787 1.00 84.38 622 LYS A O 1
ATOM 5070 N N . ALA A 1 623 ? 14.344 10.564 -10.516 1.00 84.62 623 ALA A N 1
ATOM 5071 C CA . ALA A 1 623 ? 15.183 11.602 -9.900 1.00 84.62 623 ALA A CA 1
ATOM 5072 C C . ALA A 1 623 ? 15.121 11.546 -8.366 1.00 84.62 623 ALA A C 1
ATOM 5074 O O . ALA A 1 623 ? 16.136 11.718 -7.691 1.00 84.62 623 ALA A O 1
ATOM 5075 N N . LEU A 1 624 ? 13.931 11.291 -7.817 1.00 88.62 624 LEU A N 1
ATOM 5076 C CA . LEU A 1 624 ? 13.698 11.186 -6.377 1.00 88.62 624 LEU A CA 1
ATOM 5077 C C . LEU A 1 624 ? 14.488 10.029 -5.748 1.00 88.62 624 LEU A C 1
ATOM 5079 O O . LEU A 1 624 ? 15.050 10.211 -4.667 1.00 88.62 624 LEU A O 1
ATOM 5083 N N . GLN A 1 625 ? 14.608 8.887 -6.439 1.00 85.69 625 GLN A N 1
ATOM 5084 C CA . GLN A 1 625 ? 15.406 7.742 -5.972 1.00 85.69 625 GLN A CA 1
ATOM 5085 C C . GLN A 1 625 ? 16.856 8.149 -5.658 1.00 85.69 625 GLN A C 1
ATOM 5087 O O . GLN A 1 625 ? 17.408 7.747 -4.633 1.00 85.69 625 GLN A O 1
ATOM 5092 N N . TYR A 1 626 ? 17.430 9.043 -6.466 1.00 83.25 626 TYR A N 1
ATOM 5093 C CA . TYR A 1 626 ? 18.814 9.506 -6.342 1.00 83.25 626 TYR A CA 1
ATOM 5094 C C . TYR A 1 626 ? 19.016 10.712 -5.415 1.00 83.25 626 TYR A C 1
ATOM 5096 O O . TYR A 1 626 ? 20.152 11.127 -5.161 1.00 83.25 626 TYR A O 1
ATOM 5104 N N . LEU A 1 627 ? 17.944 11.292 -4.865 1.00 86.06 627 LEU A N 1
ATOM 5105 C CA . LEU A 1 627 ? 18.075 12.416 -3.936 1.00 86.06 627 LEU A CA 1
ATOM 5106 C C . LEU A 1 627 ? 18.597 11.994 -2.561 1.00 86.06 627 LEU A C 1
ATOM 5108 O O . LEU A 1 627 ? 19.270 12.803 -1.919 1.00 86.06 627 LEU A O 1
ATOM 5112 N N . GLY A 1 628 ? 18.331 10.761 -2.121 1.00 86.62 628 GLY A N 1
ATOM 5113 C CA . GLY A 1 628 ? 18.670 10.273 -0.780 1.00 86.62 628 GLY A CA 1
ATOM 5114 C C . GLY A 1 628 ? 20.126 10.549 -0.366 1.00 86.62 628 GLY A C 1
ATOM 5115 O O . GLY A 1 628 ? 20.345 11.280 0.605 1.00 86.62 628 GLY A O 1
ATOM 5116 N N . PRO A 1 629 ? 21.137 10.089 -1.130 1.00 83.25 629 PRO A N 1
ATOM 5117 C CA . PRO A 1 629 ? 22.551 10.363 -0.842 1.00 83.25 629 PRO A CA 1
ATOM 5118 C C . PRO A 1 629 ? 22.905 11.857 -0.805 1.00 83.25 629 PRO A C 1
ATOM 5120 O O . PRO A 1 629 ? 23.721 12.305 0.008 1.00 83.25 629 PRO A O 1
ATOM 5123 N N . THR A 1 630 ? 22.279 12.660 -1.669 1.00 83.88 630 THR A N 1
ATOM 5124 C CA . THR A 1 630 ? 22.510 14.110 -1.725 1.00 83.88 630 THR A CA 1
ATOM 5125 C C . THR A 1 630 ? 21.953 14.808 -0.484 1.00 83.88 630 THR A C 1
ATOM 5127 O O . THR A 1 630 ? 22.637 15.650 0.110 1.00 83.88 630 THR A O 1
ATOM 5130 N N . VAL A 1 631 ? 20.744 14.424 -0.066 1.00 89.31 631 VAL A N 1
ATOM 5131 C CA . VAL A 1 631 ? 20.089 14.922 1.148 1.00 89.31 631 VAL A CA 1
ATOM 5132 C C . VAL A 1 631 ? 20.865 14.503 2.390 1.00 89.31 631 VAL A C 1
ATOM 5134 O O . VAL A 1 631 ? 21.123 15.357 3.234 1.00 89.31 631 VAL A O 1
ATOM 5137 N N . HIS A 1 632 ? 21.321 13.253 2.468 1.00 90.25 632 HIS A N 1
ATOM 5138 C CA . HIS A 1 632 ? 22.153 12.771 3.570 1.00 90.25 632 HIS A CA 1
ATOM 5139 C C . HIS A 1 632 ? 23.430 13.607 3.733 1.00 90.25 632 HIS A C 1
ATOM 5141 O O . HIS A 1 632 ? 23.757 14.066 4.821 1.00 90.25 632 HIS A O 1
ATOM 5147 N N . ARG A 1 633 ? 24.141 13.884 2.632 1.00 86.69 633 ARG A N 1
ATOM 5148 C CA . ARG A 1 633 ? 25.427 14.601 2.670 1.00 86.69 633 ARG A CA 1
ATOM 5149 C C . ARG A 1 633 ? 25.295 16.091 2.997 1.00 86.69 633 ARG A C 1
ATOM 5151 O O . ARG A 1 633 ? 26.200 16.672 3.590 1.00 86.69 633 ARG A O 1
ATOM 5158 N N . ARG A 1 634 ? 24.236 16.754 2.520 1.00 87.25 634 ARG A N 1
ATOM 5159 C CA . ARG A 1 634 ? 24.152 18.233 2.488 1.00 87.25 634 ARG A CA 1
ATOM 5160 C C . ARG A 1 634 ? 22.914 18.812 3.164 1.00 87.25 634 ARG A C 1
ATOM 5162 O O . ARG A 1 634 ? 22.862 20.021 3.384 1.00 87.25 634 ARG A O 1
ATOM 5169 N N . GLY A 1 635 ? 21.927 17.988 3.484 1.00 88.81 635 GLY A N 1
ATOM 5170 C CA . GLY A 1 635 ? 20.656 18.411 4.052 1.00 88.81 635 GLY A CA 1
ATOM 5171 C C . GLY A 1 635 ? 19.634 18.845 3.006 1.00 88.81 635 GLY A C 1
ATOM 5172 O O . GLY A 1 635 ? 19.977 19.250 1.889 1.00 88.81 635 GLY A O 1
ATOM 5173 N N . VAL A 1 636 ? 18.356 18.808 3.387 1.00 89.88 636 VAL A N 1
ATOM 5174 C CA . VAL A 1 636 ? 17.197 19.083 2.513 1.00 89.88 636 VAL A CA 1
ATOM 5175 C C . VAL A 1 636 ? 17.290 20.460 1.847 1.00 89.88 636 VAL A C 1
ATOM 5177 O O . VAL A 1 636 ? 17.214 20.583 0.624 1.00 89.88 636 VAL A O 1
ATOM 5180 N N . ASN A 1 637 ? 17.517 21.513 2.635 1.00 89.31 637 ASN A N 1
ATOM 5181 C CA . ASN A 1 637 ? 17.438 22.896 2.150 1.00 89.31 637 ASN A CA 1
ATOM 5182 C C . ASN A 1 637 ? 18.565 23.262 1.169 1.00 89.31 637 ASN A C 1
ATOM 5184 O O . ASN A 1 637 ? 18.341 24.000 0.206 1.00 89.31 637 ASN A O 1
ATOM 5188 N N . ILE A 1 638 ? 19.785 22.766 1.403 1.00 88.88 638 ILE A N 1
ATOM 5189 C CA . ILE A 1 638 ? 20.926 22.999 0.503 1.00 88.88 638 ILE A CA 1
ATOM 5190 C C . ILE A 1 638 ? 20.737 22.198 -0.784 1.00 88.88 638 ILE A C 1
ATOM 5192 O O . ILE A 1 638 ? 20.924 22.746 -1.873 1.00 88.88 638 ILE A O 1
ATOM 5196 N N . SER A 1 639 ? 20.312 20.938 -0.660 1.00 88.62 639 SER A N 1
ATOM 5197 C CA . SER A 1 639 ? 20.025 20.061 -1.798 1.00 88.62 639 SER A CA 1
ATOM 5198 C C . SER A 1 639 ? 18.957 20.669 -2.704 1.00 88.62 639 SER A C 1
ATOM 5200 O O . SER A 1 639 ? 19.199 20.839 -3.895 1.00 88.62 639 SER A O 1
ATOM 5202 N N . SER A 1 640 ? 17.847 21.143 -2.130 1.00 87.69 640 SER A N 1
ATOM 5203 C CA . SER A 1 640 ? 16.779 21.823 -2.870 1.00 87.69 640 SER A CA 1
ATOM 5204 C C . SER A 1 640 ? 17.282 23.061 -3.627 1.00 87.69 640 SER A C 1
ATOM 5206 O O . SER A 1 640 ? 17.030 23.206 -4.822 1.00 87.69 640 SER A O 1
ATOM 5208 N N . LYS A 1 641 ? 18.058 23.947 -2.979 1.00 87.62 641 LYS A N 1
ATOM 5209 C CA . LYS A 1 641 ? 18.628 25.136 -3.647 1.00 87.62 641 LYS A CA 1
ATOM 5210 C C . LYS A 1 641 ? 19.569 24.768 -4.795 1.00 87.62 641 LYS A C 1
ATOM 5212 O O . LYS A 1 641 ? 19.588 25.464 -5.808 1.00 87.62 641 LYS A O 1
ATOM 5217 N N . ARG A 1 642 ? 20.370 23.712 -4.636 1.00 85.12 642 ARG A N 1
ATOM 5218 C CA . ARG A 1 642 ? 21.285 23.229 -5.678 1.00 85.12 642 ARG A CA 1
ATOM 5219 C C . ARG A 1 642 ? 20.509 22.661 -6.864 1.00 85.12 642 ARG A C 1
ATOM 5221 O O . ARG A 1 642 ? 20.787 23.070 -7.983 1.00 85.12 642 ARG A O 1
ATOM 5228 N N . MET A 1 643 ? 19.504 21.822 -6.615 1.00 84.56 643 MET A N 1
ATOM 5229 C CA . MET A 1 643 ? 18.643 21.272 -7.668 1.00 84.56 643 MET A CA 1
ATOM 5230 C C . MET A 1 643 ? 17.902 22.368 -8.433 1.00 84.56 643 MET A C 1
ATOM 5232 O O . MET A 1 643 ? 17.886 22.349 -9.655 1.00 84.56 643 MET A O 1
ATOM 5236 N N . GLN A 1 644 ? 17.391 23.395 -7.746 1.00 83.56 644 GLN A N 1
ATOM 5237 C CA . GLN A 1 644 ? 16.775 24.547 -8.416 1.00 83.56 644 GLN A CA 1
ATOM 5238 C C . GLN A 1 644 ? 17.754 25.294 -9.334 1.00 83.56 644 GLN A C 1
ATOM 5240 O O . GLN A 1 644 ? 17.385 25.688 -10.435 1.00 83.56 644 GLN A O 1
ATOM 5245 N N . ARG A 1 645 ? 19.010 25.491 -8.907 1.00 83.06 645 ARG A N 1
ATOM 5246 C CA . ARG A 1 645 ? 20.035 26.122 -9.759 1.00 83.06 645 ARG A CA 1
ATOM 5247 C C . ARG A 1 645 ? 20.350 25.271 -10.984 1.00 83.06 645 ARG A C 1
ATOM 5249 O O . ARG A 1 645 ? 20.413 25.823 -12.076 1.00 83.06 645 ARG A O 1
ATOM 5256 N N . HIS A 1 646 ? 20.503 23.965 -10.796 1.00 77.75 646 HIS A N 1
ATOM 5257 C CA . HIS A 1 646 ? 20.755 23.012 -11.877 1.00 77.75 646 HIS A CA 1
ATOM 5258 C C . HIS A 1 646 ? 19.595 22.972 -12.873 1.00 77.75 646 HIS A C 1
ATOM 5260 O O . HIS A 1 646 ? 19.809 23.125 -14.070 1.00 77.75 646 HIS A O 1
ATOM 5266 N N . MET A 1 647 ? 18.354 22.911 -12.389 1.00 75.69 647 MET A N 1
ATOM 5267 C CA . MET A 1 647 ? 17.155 22.959 -13.230 1.00 75.69 647 MET A CA 1
ATOM 5268 C C . MET A 1 647 ? 17.079 24.256 -14.058 1.00 75.69 647 MET A C 1
ATOM 5270 O O . MET A 1 647 ? 16.731 24.227 -15.238 1.00 75.69 647 MET A O 1
ATOM 5274 N N . ASN A 1 648 ? 17.461 25.396 -13.470 1.00 78.12 648 ASN A N 1
ATOM 5275 C CA . ASN A 1 648 ? 17.518 26.680 -14.176 1.00 78.12 648 ASN A CA 1
ATOM 5276 C C . ASN A 1 648 ? 18.639 26.739 -15.228 1.00 78.12 648 ASN A C 1
ATOM 5278 O O . ASN A 1 648 ? 18.506 27.454 -16.220 1.00 78.12 648 ASN A O 1
ATOM 5282 N N . GLN A 1 649 ? 19.757 26.039 -15.013 1.00 77.31 649 GLN A N 1
ATOM 5283 C CA . GLN A 1 649 ? 20.817 25.910 -16.018 1.00 77.31 649 GLN A CA 1
ATOM 5284 C C . GLN A 1 649 ? 20.344 25.033 -17.178 1.00 77.31 649 GLN A C 1
ATOM 5286 O O . GLN A 1 649 ? 20.422 25.464 -18.326 1.00 77.31 649 GLN A O 1
ATOM 5291 N N . LEU A 1 650 ? 19.748 23.878 -16.870 1.00 72.31 650 LEU A N 1
ATOM 5292 C CA . LEU A 1 650 ? 19.207 22.944 -17.855 1.00 72.31 650 LEU A CA 1
ATOM 5293 C C . LEU A 1 650 ? 18.114 23.566 -18.727 1.00 72.31 650 LEU A C 1
ATOM 5295 O O . LEU A 1 650 ? 18.064 23.288 -19.918 1.00 72.31 650 LEU A O 1
ATOM 5299 N N . GLN A 1 651 ? 17.294 24.474 -18.187 1.00 71.81 651 GLN A N 1
ATOM 5300 C CA . GLN A 1 651 ? 16.290 25.222 -18.959 1.00 71.81 651 GLN A CA 1
ATOM 5301 C C . GLN A 1 651 ? 16.861 26.020 -20.132 1.00 71.81 651 GLN A C 1
ATOM 5303 O O . GLN A 1 651 ? 16.135 26.294 -21.084 1.00 71.81 651 GLN A O 1
ATOM 5308 N N . LYS A 1 652 ? 18.145 26.384 -20.097 1.00 73.19 652 LYS A N 1
ATOM 5309 C CA . LYS A 1 652 ? 18.779 27.096 -21.211 1.00 73.19 652 LYS A CA 1
ATOM 5310 C C . LYS A 1 652 ? 19.064 26.193 -22.409 1.00 73.19 652 LYS A C 1
ATOM 5312 O O . LYS A 1 652 ? 19.125 26.702 -23.522 1.00 73.19 652 LYS A O 1
ATOM 5317 N N . HIS A 1 653 ? 19.262 24.898 -22.177 1.00 67.88 653 HIS A N 1
ATOM 5318 C CA . HIS A 1 653 ? 19.682 23.932 -23.197 1.00 67.88 653 HIS A CA 1
ATOM 5319 C C . HIS A 1 653 ? 18.562 22.960 -23.577 1.00 67.88 653 HIS A C 1
ATOM 5321 O O . HIS A 1 653 ? 18.464 22.564 -24.730 1.00 67.88 653 HIS A O 1
ATOM 5327 N N . PHE A 1 654 ? 17.659 22.672 -22.641 1.00 68.06 654 PHE A N 1
ATOM 5328 C CA . PHE A 1 654 ? 16.488 21.828 -22.834 1.00 68.06 654 PHE A CA 1
ATOM 5329 C C . PHE A 1 654 ? 15.225 22.649 -22.523 1.00 68.06 654 PHE A C 1
ATOM 5331 O O . PHE A 1 654 ? 14.807 22.727 -21.363 1.00 68.06 654 PHE A O 1
ATOM 5338 N N . PRO A 1 655 ? 14.622 23.321 -23.525 1.00 60.88 655 PRO A N 1
ATOM 5339 C CA . PRO A 1 655 ? 13.409 24.111 -23.313 1.00 60.88 655 PRO A CA 1
ATOM 5340 C C . PRO A 1 655 ? 12.223 23.224 -22.915 1.00 60.88 655 PRO A C 1
ATOM 5342 O O . PRO A 1 655 ? 11.375 23.647 -22.121 1.00 60.88 655 PRO A O 1
ATOM 5345 N N . ASP A 1 656 ? 12.210 21.973 -23.389 1.00 66.88 656 ASP A N 1
ATOM 5346 C CA . ASP A 1 656 ? 11.235 20.975 -22.973 1.00 66.88 656 ASP A CA 1
ATOM 5347 C C . ASP A 1 656 ? 11.294 20.763 -21.451 1.00 66.88 656 ASP A C 1
ATOM 5349 O O . ASP A 1 656 ? 12.329 20.494 -20.839 1.00 66.88 656 ASP A O 1
ATOM 5353 N N . GLU A 1 657 ? 10.143 20.950 -20.817 1.00 60.66 657 GLU A N 1
ATOM 5354 C CA . GLU A 1 657 ? 9.909 20.775 -19.390 1.00 60.66 657 GLU A CA 1
ATOM 5355 C C . GLU A 1 657 ? 10.263 19.383 -18.866 1.00 60.66 657 GLU A C 1
ATOM 5357 O O . GLU A 1 657 ? 10.595 19.278 -17.680 1.00 60.66 657 GLU A O 1
ATOM 5362 N N . ARG A 1 658 ? 10.144 18.361 -19.717 1.00 59.81 658 ARG A N 1
ATOM 5363 C CA . ARG A 1 658 ? 10.172 16.939 -19.371 1.00 59.81 658 ARG A CA 1
ATOM 5364 C C . ARG A 1 658 ? 11.563 16.337 -19.506 1.00 59.81 658 ARG A C 1
ATOM 5366 O O . ARG A 1 658 ? 12.080 15.820 -18.516 1.00 59.81 658 ARG A O 1
ATOM 5373 N N . LYS A 1 659 ? 12.235 16.563 -20.644 1.00 66.06 659 LYS A N 1
ATOM 5374 C CA . LYS A 1 659 ? 13.661 16.221 -20.835 1.00 66.06 659 LYS A CA 1
ATOM 5375 C C . LYS A 1 659 ? 14.537 16.764 -19.698 1.00 66.06 659 LYS A C 1
ATOM 5377 O O . LYS A 1 659 ? 15.447 16.096 -19.220 1.00 66.06 659 LYS A O 1
ATOM 5382 N N . ARG A 1 660 ? 14.202 17.946 -19.166 1.00 71.31 660 ARG A N 1
ATOM 5383 C CA . ARG A 1 660 ? 14.887 18.541 -18.007 1.00 71.31 660 ARG A CA 1
ATOM 5384 C C . ARG A 1 660 ? 14.856 17.694 -16.735 1.00 71.31 660 ARG A C 1
ATOM 5386 O O . ARG A 1 660 ? 15.865 17.635 -16.038 1.00 71.31 660 ARG A O 1
ATOM 5393 N N . ALA A 1 661 ? 13.715 17.099 -16.387 1.00 64.62 661 ALA A N 1
ATOM 5394 C CA . ALA A 1 661 ? 13.583 16.333 -15.146 1.00 64.62 661 ALA A CA 1
ATOM 5395 C C . ALA A 1 661 ? 14.408 15.038 -15.200 1.00 64.62 661 ALA A C 1
ATOM 5397 O O . ALA A 1 661 ? 15.075 14.684 -14.223 1.00 64.62 661 ALA A O 1
ATOM 5398 N N . LEU A 1 662 ? 14.447 14.411 -16.376 1.00 69.06 662 LEU A N 1
ATOM 5399 C CA . LEU A 1 662 ? 15.308 13.273 -16.667 1.00 69.06 662 LEU A CA 1
ATOM 5400 C C . LEU A 1 662 ? 16.795 13.658 -16.619 1.00 69.06 662 LEU A C 1
ATOM 5402 O O . LEU A 1 662 ? 17.555 13.010 -15.903 1.00 69.06 662 LEU A O 1
ATOM 5406 N N . CYS A 1 663 ? 17.202 14.771 -17.239 1.00 72.81 663 CYS A N 1
ATOM 5407 C CA . CYS A 1 663 ? 18.575 15.287 -17.138 1.00 72.81 663 CYS A CA 1
ATOM 5408 C C . CYS A 1 663 ? 19.012 15.558 -15.688 1.00 72.81 663 CYS A C 1
ATOM 5410 O O . CYS A 1 663 ? 20.168 15.341 -15.336 1.00 72.81 663 CYS A O 1
ATOM 5412 N N . VAL A 1 664 ? 18.099 15.991 -14.809 1.00 74.38 664 VAL A N 1
ATOM 5413 C CA . VAL A 1 664 ? 18.405 16.119 -13.373 1.00 74.38 664 VAL A CA 1
ATOM 5414 C C . VAL A 1 664 ? 18.615 14.757 -12.713 1.00 74.38 664 VAL A C 1
ATOM 5416 O O . VAL A 1 664 ? 19.498 14.636 -11.865 1.00 74.38 664 VAL A O 1
ATOM 5419 N N . SER A 1 665 ? 17.843 13.732 -13.087 1.00 75.88 665 SER A N 1
ATOM 5420 C CA . SER A 1 665 ? 18.084 12.369 -12.598 1.00 75.88 665 SER A CA 1
ATOM 5421 C C . SER A 1 665 ? 19.460 11.851 -13.031 1.00 75.88 665 SER A C 1
ATOM 5423 O O . SER A 1 665 ? 20.187 11.327 -12.191 1.00 75.88 665 SER A O 1
ATOM 5425 N N . LEU A 1 666 ? 19.870 12.122 -14.276 1.00 76.50 666 LEU A N 1
ATOM 5426 C CA . LEU A 1 666 ? 21.196 11.788 -14.800 1.00 76.50 666 LEU A CA 1
ATOM 5427 C C . LEU A 1 666 ? 22.303 12.516 -14.034 1.00 76.50 666 LEU A C 1
ATOM 5429 O O . LEU A 1 666 ? 23.234 11.881 -13.557 1.00 76.50 666 LEU A O 1
ATOM 5433 N N . GLU A 1 667 ? 22.179 13.825 -13.816 1.00 77.25 667 GLU A N 1
ATOM 5434 C CA . GLU A 1 667 ? 23.139 14.591 -13.009 1.00 77.25 667 GLU A CA 1
ATOM 5435 C C . GLU A 1 667 ? 23.266 14.044 -11.576 1.00 77.25 667 GLU A C 1
ATOM 5437 O O . GLU A 1 667 ? 24.361 13.995 -11.009 1.00 77.25 667 GLU A O 1
ATOM 5442 N N . LEU A 1 668 ? 22.155 13.621 -10.966 1.00 76.31 668 LEU A N 1
ATOM 5443 C CA . LEU A 1 668 ? 22.155 13.001 -9.639 1.00 76.31 668 LEU A CA 1
ATOM 5444 C C . LEU A 1 668 ? 22.808 11.610 -9.639 1.00 76.31 668 LEU A C 1
ATOM 5446 O O . LEU A 1 668 ? 23.496 11.288 -8.667 1.00 76.31 668 LEU A O 1
ATOM 5450 N N . CYS A 1 669 ? 22.639 10.814 -10.700 1.00 77.88 669 CYS A N 1
ATOM 5451 C CA . CYS A 1 669 ? 23.374 9.560 -10.903 1.00 77.88 669 CYS A CA 1
ATOM 5452 C C . CYS A 1 669 ? 24.870 9.820 -11.061 1.00 77.88 669 CYS A C 1
ATOM 5454 O O . CYS A 1 669 ? 25.679 9.269 -10.321 1.00 77.88 669 CYS A O 1
ATOM 5456 N N . LEU A 1 670 ? 25.251 10.713 -11.976 1.00 77.69 670 LEU A N 1
ATOM 5457 C CA . LEU A 1 670 ? 26.649 11.015 -12.276 1.00 77.69 670 LEU A CA 1
ATOM 5458 C C . LEU A 1 670 ? 27.388 11.531 -11.034 1.00 77.69 670 LEU A C 1
ATOM 5460 O O . LEU A 1 670 ? 28.549 11.193 -10.826 1.00 77.69 670 LEU A O 1
ATOM 5464 N N . GLN A 1 671 ? 26.723 12.281 -10.144 1.00 76.25 671 GLN A N 1
ATOM 5465 C CA . GLN A 1 671 ? 27.293 12.711 -8.856 1.00 76.25 671 GLN A CA 1
ATOM 5466 C C . GLN A 1 671 ? 27.595 11.567 -7.868 1.00 76.25 671 GLN A C 1
ATOM 5468 O O . GLN A 1 671 ? 28.308 11.798 -6.881 1.00 76.25 671 GLN A O 1
ATOM 5473 N N . GLN A 1 672 ? 27.053 10.372 -8.098 1.00 76.19 672 GLN A N 1
ATOM 5474 C CA . GLN A 1 672 ? 27.311 9.164 -7.310 1.00 76.19 672 GLN A CA 1
ATOM 5475 C C . GLN A 1 672 ? 28.412 8.290 -7.921 1.00 76.19 672 GLN A C 1
ATOM 5477 O O . GLN A 1 672 ? 29.054 7.553 -7.180 1.00 76.19 672 GLN A O 1
ATOM 5482 N N . ILE A 1 673 ? 28.687 8.434 -9.220 1.00 80.50 673 ILE A N 1
ATOM 5483 C CA . ILE A 1 673 ? 29.807 7.770 -9.900 1.00 80.50 673 ILE A CA 1
ATOM 5484 C C . ILE A 1 673 ? 31.149 8.283 -9.336 1.00 80.50 673 ILE A C 1
ATOM 5486 O O . ILE A 1 673 ? 31.252 9.489 -9.072 1.00 80.50 673 ILE A O 1
ATOM 5490 N N . PRO A 1 674 ? 32.167 7.419 -9.147 1.00 81.56 674 PRO A N 1
ATOM 5491 C CA . PRO A 1 674 ? 33.534 7.816 -8.801 1.00 81.56 674 PRO A CA 1
ATOM 5492 C C . PRO A 1 674 ? 34.089 8.946 -9.687 1.00 81.56 674 PRO A C 1
ATOM 5494 O O . PRO A 1 674 ? 33.717 9.091 -10.850 1.00 81.56 674 PRO A O 1
ATOM 5497 N N . GLU A 1 675 ? 34.929 9.816 -9.119 1.00 80.25 675 GLU A N 1
ATOM 5498 C CA . GLU A 1 675 ? 35.402 11.031 -9.806 1.00 80.25 675 GLU A CA 1
ATOM 5499 C C . GLU A 1 675 ? 36.254 10.716 -11.042 1.00 80.25 675 GLU A C 1
ATOM 5501 O O . GLU A 1 675 ? 36.075 11.348 -12.078 1.00 80.25 675 GLU A O 1
ATOM 5506 N N . ASP A 1 676 ? 37.094 9.691 -10.954 1.00 79.38 676 ASP A N 1
ATOM 5507 C CA . ASP A 1 676 ? 37.911 9.141 -12.036 1.00 79.38 676 ASP A CA 1
ATOM 5508 C C . ASP A 1 676 ? 37.074 8.654 -13.224 1.00 79.38 676 ASP A C 1
ATOM 5510 O O . ASP A 1 676 ? 37.367 9.011 -14.365 1.00 79.38 676 ASP A O 1
ATOM 5514 N N . LEU A 1 677 ? 35.996 7.903 -12.978 1.00 79.69 677 LEU A N 1
ATOM 5515 C CA . LEU A 1 677 ? 35.106 7.459 -14.054 1.00 79.69 677 LEU A CA 1
ATOM 5516 C C . LEU A 1 677 ? 34.254 8.616 -14.595 1.00 79.69 677 LEU A C 1
ATOM 5518 O O . LEU A 1 677 ? 34.009 8.701 -15.799 1.00 79.69 677 LEU A O 1
ATOM 5522 N N . ARG A 1 678 ? 33.848 9.554 -13.727 1.00 79.38 678 ARG A N 1
ATOM 5523 C CA . ARG A 1 678 ? 33.099 10.753 -14.128 1.00 79.38 678 ARG A CA 1
ATOM 5524 C C . ARG A 1 678 ? 33.909 11.640 -15.072 1.00 79.38 678 ARG A C 1
ATOM 5526 O O . ARG A 1 678 ? 33.342 12.174 -16.016 1.00 79.38 678 ARG A O 1
ATOM 5533 N N . GLU A 1 679 ? 35.214 11.790 -14.856 1.00 76.38 679 GLU A N 1
ATOM 5534 C CA . GLU A 1 679 ? 36.087 12.541 -15.771 1.00 76.38 679 GLU A CA 1
ATOM 5535 C C . GLU A 1 679 ? 36.205 11.892 -17.158 1.00 76.38 679 GLU A C 1
ATOM 5537 O O . GLU A 1 679 ? 36.419 12.600 -18.141 1.00 76.38 679 GLU A O 1
ATOM 5542 N N . LYS A 1 680 ? 36.015 10.570 -17.254 1.00 79.38 680 LYS A N 1
ATOM 5543 C CA . LYS A 1 680 ? 35.998 9.823 -18.519 1.00 79.38 680 LYS A CA 1
ATOM 5544 C C . LYS A 1 680 ? 34.620 9.823 -19.211 1.00 79.38 680 LYS A C 1
ATOM 5546 O O . LYS A 1 680 ? 34.499 9.269 -20.301 1.00 79.38 680 LYS A O 1
ATOM 5551 N N . MET A 1 681 ? 33.570 10.414 -18.623 1.00 78.69 681 MET A N 1
ATOM 5552 C CA . MET A 1 681 ? 32.211 10.414 -19.207 1.00 78.69 681 MET A CA 1
ATOM 5553 C C . MET A 1 681 ? 32.113 11.167 -20.528 1.00 78.69 681 MET A C 1
ATOM 5555 O O . MET A 1 681 ? 31.304 10.789 -21.372 1.00 78.69 681 MET A O 1
ATOM 5559 N N . ASP A 1 682 ? 32.979 12.156 -20.758 1.00 77.06 682 ASP A N 1
ATOM 5560 C CA . ASP A 1 682 ? 33.056 12.889 -22.027 1.00 77.06 682 ASP A CA 1
ATOM 5561 C C . ASP A 1 682 ? 33.240 11.952 -23.233 1.00 77.06 682 ASP A C 1
ATOM 5563 O O . ASP A 1 682 ? 32.811 12.282 -24.338 1.00 77.06 682 ASP A O 1
ATOM 5567 N N . HIS A 1 683 ? 33.829 10.767 -23.033 1.00 82.81 683 HIS A N 1
ATOM 5568 C CA . HIS A 1 683 ? 34.043 9.771 -24.087 1.00 82.81 683 HIS A CA 1
ATOM 5569 C C . HIS A 1 683 ? 32.716 9.259 -24.659 1.00 82.81 683 HIS A C 1
ATOM 5571 O O . HIS A 1 683 ? 32.610 9.029 -25.860 1.00 82.81 683 HIS A O 1
ATOM 5577 N N . MET A 1 684 ? 31.679 9.169 -23.820 1.00 82.12 684 MET A N 1
ATOM 5578 C CA . MET A 1 684 ? 30.355 8.672 -24.202 1.00 82.12 684 MET A CA 1
ATOM 5579 C C . MET A 1 684 ? 29.623 9.616 -25.159 1.00 82.12 684 MET A C 1
ATOM 5581 O O . MET A 1 684 ? 28.747 9.185 -25.899 1.00 82.12 684 MET A O 1
ATOM 5585 N N . SER A 1 685 ? 30.006 10.898 -25.198 1.00 78.56 685 SER A N 1
ATOM 5586 C CA . SER A 1 685 ? 29.396 11.883 -26.102 1.00 78.56 685 SER A CA 1
ATOM 5587 C C . SER A 1 685 ? 29.615 11.579 -27.590 1.00 78.56 685 SER A C 1
ATOM 5589 O O . SER A 1 685 ? 28.857 12.084 -28.423 1.00 78.56 685 SER A O 1
ATOM 5591 N N . LEU A 1 686 ? 30.628 10.767 -27.912 1.00 81.88 686 LEU A N 1
ATOM 5592 C CA . LEU A 1 686 ? 31.045 10.434 -29.276 1.00 81.88 686 LEU A CA 1
ATOM 5593 C C . LEU A 1 686 ? 30.287 9.237 -29.868 1.00 81.88 686 LEU A C 1
ATOM 5595 O O . LEU A 1 686 ? 30.284 9.067 -31.080 1.00 81.88 686 LEU A O 1
ATOM 5599 N N . PHE A 1 687 ? 29.620 8.439 -29.033 1.00 82.25 687 PHE A N 1
ATOM 5600 C CA . PHE A 1 687 ? 28.841 7.278 -29.469 1.00 82.25 687 PHE A CA 1
ATOM 5601 C C . PHE A 1 687 ? 27.391 7.657 -29.797 1.00 82.25 687 PHE A C 1
ATOM 5603 O O . PHE A 1 687 ? 26.899 8.706 -29.36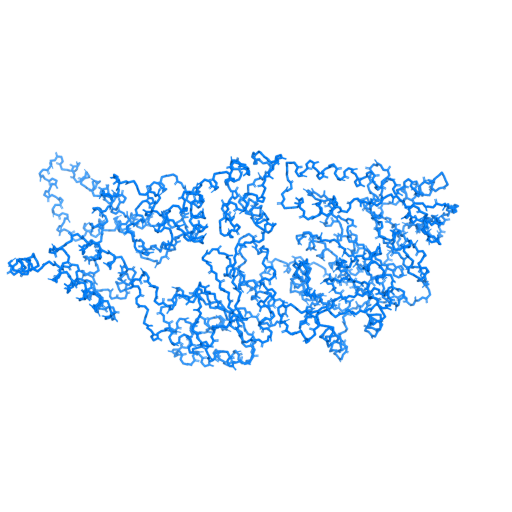2 1.00 82.25 687 PHE A O 1
ATOM 5610 N N . THR A 1 688 ? 26.705 6.809 -30.571 1.00 71.62 688 THR A N 1
ATOM 5611 C CA . THR A 1 688 ? 25.312 7.044 -30.999 1.00 71.62 688 THR A CA 1
ATOM 5612 C C . THR A 1 688 ? 24.299 6.338 -30.098 1.00 71.62 688 THR A C 1
ATOM 5614 O O . THR A 1 688 ? 23.321 6.962 -29.693 1.00 71.62 688 THR A O 1
ATOM 5617 N N . GLN A 1 689 ? 24.530 5.063 -29.768 1.00 69.94 689 GLN A N 1
ATOM 5618 C CA . GLN A 1 689 ? 23.615 4.247 -28.948 1.00 69.94 689 GLN A CA 1
ATOM 5619 C C . GLN A 1 689 ? 24.329 3.349 -27.939 1.00 69.94 689 GLN A C 1
ATOM 5621 O O . GLN A 1 689 ? 23.832 3.140 -26.840 1.00 69.94 689 GLN A O 1
ATOM 5626 N N . GLY A 1 690 ? 25.503 2.833 -28.287 1.00 77.25 690 GLY A N 1
ATOM 5627 C CA . GLY A 1 690 ? 26.286 1.961 -27.426 1.00 77.25 690 GLY A CA 1
ATOM 5628 C C . GLY A 1 690 ? 27.768 2.193 -27.647 1.00 77.25 690 GLY A C 1
ATOM 5629 O O . GLY A 1 690 ? 28.174 2.728 -28.677 1.00 77.25 690 GLY A O 1
ATOM 5630 N N . ALA A 1 691 ? 28.579 1.812 -26.674 1.00 83.06 691 ALA A N 1
ATOM 5631 C CA . ALA A 1 691 ? 30.019 1.927 -26.751 1.00 83.06 691 ALA A CA 1
ATOM 5632 C C . ALA A 1 691 ? 30.661 0.544 -26.795 1.00 83.06 691 ALA A C 1
ATOM 5634 O O . ALA A 1 691 ? 30.287 -0.368 -26.058 1.00 83.06 691 ALA A O 1
ATOM 5635 N N . ASN A 1 692 ? 31.648 0.399 -27.667 1.00 85.25 692 ASN A N 1
ATOM 5636 C CA . ASN A 1 692 ? 32.419 -0.822 -27.782 1.00 85.25 692 ASN A CA 1
ATOM 5637 C C . ASN A 1 692 ? 33.714 -0.737 -26.989 1.00 85.25 692 ASN A C 1
ATOM 5639 O O . ASN A 1 692 ? 34.400 0.288 -26.995 1.00 85.25 692 ASN A O 1
ATOM 5643 N N . SER A 1 693 ? 34.065 -1.843 -26.345 1.00 82.19 693 SER A N 1
ATOM 5644 C CA . SER A 1 693 ? 35.286 -2.018 -25.564 1.00 82.19 693 SER A CA 1
ATOM 5645 C C . SER A 1 693 ? 36.560 -1.600 -26.311 1.00 82.19 693 SER A C 1
ATOM 5647 O O . SER A 1 693 ? 37.410 -0.917 -25.733 1.00 82.19 693 SER A O 1
ATOM 5649 N N . ILE A 1 694 ? 36.687 -1.936 -27.598 1.00 80.19 694 ILE A N 1
ATOM 5650 C CA . ILE A 1 694 ? 37.828 -1.583 -28.451 1.00 80.19 694 ILE A CA 1
ATOM 5651 C C . ILE A 1 694 ? 37.893 -0.064 -28.584 1.00 80.19 694 ILE A C 1
ATOM 5653 O O . ILE A 1 694 ? 38.889 0.545 -28.197 1.00 80.19 694 ILE A O 1
ATOM 5657 N N . VAL A 1 695 ? 36.814 0.576 -29.032 1.00 85.38 695 VAL A N 1
ATOM 5658 C CA . VAL A 1 695 ? 36.781 2.033 -29.233 1.00 85.38 695 VAL A CA 1
ATOM 5659 C C . VAL A 1 695 ? 36.994 2.780 -27.910 1.00 85.38 695 VAL A C 1
ATOM 5661 O O . VAL A 1 695 ? 37.796 3.714 -27.846 1.00 85.38 695 VAL A O 1
ATOM 5664 N N . LEU A 1 696 ? 36.364 2.336 -26.818 1.00 85.31 696 LEU A N 1
ATOM 5665 C CA . LEU A 1 696 ? 36.559 2.905 -25.478 1.00 85.31 696 LEU A CA 1
ATOM 5666 C C . LEU A 1 696 ? 38.013 2.808 -25.013 1.00 85.31 696 LEU A C 1
ATOM 5668 O O . LEU A 1 696 ? 38.556 3.773 -24.471 1.00 85.31 696 LEU A O 1
ATOM 5672 N N . SER A 1 697 ? 38.669 1.673 -25.249 1.00 79.88 697 SER A N 1
ATOM 5673 C CA . SER A 1 697 ? 40.062 1.459 -24.851 1.00 79.88 697 SER A CA 1
ATOM 5674 C C . SER A 1 697 ? 41.055 2.322 -25.638 1.00 79.88 697 SER A C 1
ATOM 5676 O O . SER A 1 697 ? 42.055 2.792 -25.075 1.00 79.88 697 SER A O 1
ATOM 5678 N N . VAL A 1 698 ? 40.743 2.622 -26.904 1.00 82.69 698 VAL A N 1
ATOM 5679 C CA . VAL A 1 698 ? 41.479 3.590 -27.727 1.00 82.69 698 VAL A CA 1
ATOM 5680 C C . VAL A 1 698 ? 41.298 5.011 -27.182 1.00 82.69 698 VAL A C 1
ATOM 5682 O O . VAL A 1 698 ? 42.289 5.722 -26.986 1.00 82.69 698 VAL A O 1
ATOM 5685 N N . ILE A 1 699 ? 40.062 5.424 -26.874 1.00 84.38 699 ILE A N 1
ATOM 5686 C CA . ILE A 1 699 ? 39.765 6.770 -26.353 1.00 84.38 699 ILE A CA 1
ATOM 5687 C C . ILE A 1 699 ? 40.416 6.987 -24.980 1.00 84.38 699 ILE A C 1
ATOM 5689 O O . ILE A 1 699 ? 41.105 7.997 -24.785 1.00 84.38 699 ILE A O 1
ATOM 5693 N N . ASN A 1 700 ? 40.306 6.013 -24.069 1.00 78.88 700 ASN A N 1
ATOM 5694 C CA . ASN A 1 700 ? 40.968 6.031 -22.756 1.00 78.88 700 ASN A CA 1
ATOM 5695 C C . ASN A 1 700 ? 42.501 6.085 -22.883 1.00 78.88 700 ASN A C 1
ATOM 5697 O O . ASN A 1 700 ? 43.194 6.604 -22.008 1.00 78.88 700 ASN A O 1
ATOM 5701 N N . GLY A 1 701 ? 43.044 5.622 -24.010 1.00 74.62 701 GLY A N 1
ATOM 5702 C CA . GLY A 1 701 ? 44.471 5.607 -24.305 1.00 74.62 701 GLY A CA 1
ATOM 5703 C C . GLY A 1 701 ? 45.240 4.484 -23.604 1.00 74.62 701 GLY A C 1
ATOM 5704 O O . GLY A 1 701 ? 46.472 4.502 -23.564 1.00 74.62 701 GLY A O 1
ATOM 5705 N N . GLU A 1 702 ? 44.528 3.500 -23.063 1.00 71.81 702 GLU A N 1
ATOM 5706 C CA . GLU A 1 702 ? 45.098 2.359 -22.345 1.00 71.81 702 GLU A CA 1
ATOM 5707 C C . GLU A 1 702 ? 45.746 1.358 -23.308 1.00 71.81 702 GLU A C 1
ATOM 5709 O O . GLU A 1 702 ? 46.816 0.823 -23.006 1.00 71.81 702 GLU A O 1
ATOM 5714 N N . ILE A 1 703 ? 45.203 1.227 -24.526 1.00 69.06 703 ILE A N 1
ATOM 5715 C CA . ILE A 1 703 ? 45.833 0.470 -25.618 1.00 69.06 703 ILE A CA 1
ATOM 5716 C C . ILE A 1 703 ? 47.259 0.967 -25.897 1.00 69.06 703 ILE A C 1
ATOM 5718 O O . ILE A 1 703 ? 48.175 0.162 -26.067 1.00 69.06 703 ILE A O 1
ATOM 5722 N N . PHE A 1 704 ? 47.502 2.282 -25.869 1.00 69.75 704 PHE A N 1
ATOM 5723 C CA . PHE A 1 704 ? 48.852 2.818 -26.075 1.00 69.75 704 PHE A CA 1
ATOM 5724 C C . PHE A 1 704 ? 49.810 2.450 -24.942 1.00 69.75 704 PHE A C 1
ATOM 5726 O O . PHE A 1 704 ? 51.014 2.370 -25.163 1.00 69.75 704 PHE A O 1
ATOM 5733 N N . THR A 1 705 ? 49.298 2.209 -23.734 1.00 68.56 705 THR A N 1
ATOM 5734 C CA . THR A 1 705 ? 50.109 1.776 -22.589 1.00 68.56 705 THR A CA 1
ATOM 5735 C C . THR A 1 705 ? 50.512 0.311 -22.731 1.00 68.56 705 THR A C 1
ATOM 5737 O O . THR A 1 705 ? 51.657 -0.033 -22.441 1.00 68.56 705 THR A O 1
ATOM 5740 N N . VAL A 1 706 ? 49.610 -0.541 -23.229 1.00 67.06 706 VAL A N 1
ATOM 5741 C CA . VAL A 1 706 ? 49.915 -1.936 -23.592 1.00 67.06 706 VAL A CA 1
ATOM 5742 C C . VAL A 1 706 ? 50.950 -1.968 -24.715 1.00 67.06 706 VAL A C 1
ATOM 5744 O O . VAL A 1 706 ? 51.990 -2.607 -24.564 1.00 67.06 706 VAL A O 1
ATOM 5747 N N . MET A 1 707 ? 50.733 -1.196 -25.785 1.00 64.94 707 MET A N 1
ATOM 5748 C CA . MET A 1 707 ? 51.694 -1.074 -26.885 1.00 64.94 707 MET A CA 1
ATOM 5749 C C . MET A 1 707 ? 53.052 -0.561 -26.405 1.00 64.94 707 MET A C 1
ATOM 5751 O O . MET A 1 707 ? 54.082 -1.134 -26.745 1.00 64.94 707 MET A O 1
ATOM 5755 N N . ARG A 1 708 ? 53.078 0.470 -25.555 1.00 68.19 708 ARG A N 1
ATOM 5756 C CA . ARG A 1 708 ? 54.321 1.001 -24.992 1.00 68.19 708 ARG A CA 1
ATOM 5757 C C . ARG A 1 708 ? 55.028 -0.017 -24.108 1.00 68.19 708 ARG A C 1
ATOM 5759 O O . ARG A 1 708 ? 56.231 -0.141 -24.224 1.00 68.19 708 ARG A O 1
ATOM 5766 N N . ARG A 1 709 ? 54.312 -0.791 -23.290 1.00 69.44 709 ARG A N 1
ATOM 5767 C CA . ARG A 1 709 ? 54.901 -1.867 -22.475 1.00 69.44 709 ARG A CA 1
ATOM 5768 C C . ARG A 1 709 ? 55.486 -2.980 -23.340 1.00 69.44 709 ARG A C 1
ATOM 5770 O O . ARG A 1 709 ? 56.543 -3.509 -23.010 1.00 69.44 709 ARG A O 1
ATOM 5777 N N . LEU A 1 710 ? 54.813 -3.337 -24.433 1.00 65.88 710 LEU A N 1
ATOM 5778 C CA . LEU A 1 710 ? 55.333 -4.291 -25.410 1.00 65.88 710 LEU A CA 1
ATOM 5779 C C . LEU A 1 710 ? 56.611 -3.748 -26.058 1.00 65.88 710 LEU A C 1
ATOM 5781 O O . LEU A 1 710 ? 57.611 -4.459 -26.109 1.00 65.88 710 LEU A O 1
ATOM 5785 N N . ILE A 1 711 ? 56.617 -2.478 -26.468 1.00 65.31 711 ILE A N 1
ATOM 5786 C CA . ILE A 1 711 ? 57.792 -1.805 -27.036 1.00 65.31 711 ILE A CA 1
ATOM 5787 C C . ILE A 1 711 ? 58.921 -1.709 -26.006 1.00 65.31 711 ILE A C 1
ATOM 5789 O O . ILE A 1 711 ? 60.035 -2.092 -26.329 1.00 65.31 711 ILE A O 1
ATOM 5793 N N . ASP A 1 712 ? 58.646 -1.275 -24.777 1.00 66.81 712 ASP A N 1
ATOM 5794 C CA . ASP A 1 712 ? 59.623 -1.114 -23.695 1.00 66.81 712 ASP A CA 1
ATOM 5795 C C . ASP A 1 712 ? 60.227 -2.463 -23.301 1.00 66.81 712 ASP A C 1
ATOM 5797 O O . ASP A 1 712 ? 61.434 -2.567 -23.138 1.00 66.81 712 ASP A O 1
ATOM 5801 N N . LYS A 1 713 ? 59.425 -3.533 -23.236 1.00 65.94 713 LYS A N 1
ATOM 5802 C CA . LYS A 1 713 ? 59.937 -4.893 -23.025 1.00 65.94 713 LYS A CA 1
ATOM 5803 C C . LYS A 1 713 ? 60.845 -5.334 -24.173 1.00 65.94 713 LYS A C 1
ATOM 5805 O O . LYS A 1 713 ? 61.895 -5.922 -23.941 1.00 65.94 713 LYS A O 1
ATOM 5810 N N . THR A 1 714 ? 60.453 -5.027 -25.408 1.00 62.62 714 THR A N 1
ATOM 5811 C CA . THR A 1 714 ? 61.265 -5.326 -26.595 1.00 62.62 714 THR A CA 1
ATOM 5812 C C . THR A 1 714 ? 62.550 -4.486 -26.609 1.00 62.62 714 THR A C 1
ATOM 5814 O O . THR A 1 714 ? 63.600 -4.979 -27.014 1.00 62.62 714 THR A O 1
ATOM 5817 N N . TYR A 1 715 ? 62.485 -3.247 -26.115 1.00 61.81 715 TYR A N 1
ATOM 5818 C CA . TYR A 1 715 ? 63.602 -2.317 -25.991 1.00 61.81 715 TYR A CA 1
ATOM 5819 C C . TYR A 1 715 ? 64.564 -2.719 -24.873 1.00 61.81 715 TYR A C 1
ATOM 5821 O O . TYR A 1 715 ? 65.763 -2.750 -25.113 1.00 61.81 715 TYR A O 1
ATOM 5829 N N . ASP A 1 716 ? 64.081 -3.102 -23.691 1.00 66.12 716 ASP A N 1
ATOM 5830 C CA . ASP A 1 716 ? 64.903 -3.608 -22.583 1.00 66.12 716 ASP A CA 1
ATOM 5831 C C . ASP A 1 716 ? 65.647 -4.897 -22.973 1.00 66.12 716 ASP A C 1
ATOM 5833 O O . ASP A 1 716 ? 66.781 -5.123 -22.548 1.00 66.12 716 ASP A O 1
ATOM 5837 N N . GLU A 1 717 ? 65.040 -5.732 -23.822 1.00 63.75 717 GLU A N 1
ATOM 5838 C CA . GLU A 1 717 ? 65.666 -6.939 -24.372 1.00 63.75 717 GLU A CA 1
ATOM 5839 C C . GLU A 1 717 ? 66.714 -6.647 -25.467 1.00 63.75 717 GLU A C 1
ATOM 5841 O O . GLU A 1 717 ? 67.592 -7.482 -25.699 1.00 63.75 717 GLU A O 1
ATOM 5846 N N . CYS A 1 718 ? 66.636 -5.499 -26.152 1.00 62.78 718 CYS A N 1
ATOM 5847 C CA . CYS A 1 718 ? 67.527 -5.126 -27.262 1.00 62.78 718 CYS A CA 1
ATOM 5848 C C . CYS A 1 718 ? 68.597 -4.087 -26.895 1.00 62.78 718 CYS A C 1
ATOM 5850 O O . CYS A 1 718 ? 69.694 -4.122 -27.442 1.00 62.78 718 CYS A O 1
ATOM 5852 N N . GLY A 1 719 ? 68.292 -3.133 -26.017 1.00 56.31 719 GLY A N 1
ATOM 5853 C CA . GLY A 1 719 ? 69.131 -1.984 -25.663 1.00 56.31 719 GLY A CA 1
ATOM 5854 C C . GLY A 1 719 ? 69.379 -0.963 -26.788 1.00 56.31 719 GLY A C 1
ATOM 5855 O O . GLY A 1 719 ? 70.028 0.052 -26.536 1.00 56.31 719 GLY A O 1
ATOM 5856 N N . ASP A 1 720 ? 68.881 -1.213 -28.004 1.00 77.31 720 ASP A N 1
ATOM 5857 C CA . ASP A 1 720 ? 69.081 -0.403 -29.213 1.00 77.31 720 ASP A CA 1
ATOM 5858 C C . ASP A 1 720 ? 67.731 -0.092 -29.886 1.00 77.31 720 ASP A C 1
ATOM 5860 O O . ASP A 1 720 ? 66.918 -0.987 -30.145 1.00 77.31 720 ASP A O 1
ATOM 5864 N N . ILE A 1 721 ? 67.491 1.190 -30.179 1.00 61.81 721 ILE A N 1
ATOM 5865 C CA . ILE A 1 721 ? 66.250 1.701 -30.777 1.00 61.81 721 ILE A CA 1
ATOM 5866 C C . ILE A 1 721 ? 66.050 1.185 -32.209 1.00 61.81 721 ILE A C 1
ATOM 5868 O O . ILE A 1 721 ? 64.924 0.843 -32.570 1.00 61.81 721 ILE A O 1
ATOM 5872 N N . ASP A 1 722 ? 67.111 1.058 -33.008 1.00 66.69 722 ASP A N 1
ATOM 5873 C CA . ASP A 1 722 ? 67.004 0.617 -34.405 1.00 66.69 722 ASP A CA 1
ATOM 5874 C C . ASP A 1 722 ? 66.744 -0.896 -34.488 1.00 66.69 722 ASP A C 1
ATOM 5876 O O . ASP A 1 722 ? 65.999 -1.371 -35.355 1.00 66.69 722 ASP A O 1
ATOM 5880 N N . GLU A 1 723 ? 67.304 -1.668 -33.551 1.00 66.88 723 GLU A N 1
ATOM 5881 C CA . GLU A 1 723 ? 67.011 -3.099 -33.412 1.00 66.88 723 GLU A CA 1
ATOM 5882 C C . GLU A 1 723 ? 65.601 -3.332 -32.851 1.00 66.88 723 GLU A C 1
ATOM 5884 O O . GLU A 1 723 ? 64.892 -4.227 -33.316 1.00 66.88 723 GLU A O 1
ATOM 5889 N N . THR A 1 724 ? 65.149 -2.472 -31.934 1.00 62.66 724 THR A N 1
ATOM 5890 C CA . THR A 1 724 ? 63.777 -2.491 -31.409 1.00 62.66 724 THR A CA 1
ATOM 5891 C C . THR A 1 724 ? 62.765 -2.227 -32.517 1.00 62.66 724 THR A C 1
ATOM 5893 O O . THR A 1 724 ? 61.817 -2.992 -32.659 1.00 62.66 724 THR A O 1
ATOM 5896 N N . ILE A 1 725 ? 62.985 -1.215 -33.367 1.00 64.00 725 ILE A N 1
ATOM 5897 C CA . ILE A 1 725 ? 62.115 -0.929 -34.521 1.00 64.00 725 ILE A CA 1
ATOM 5898 C C . ILE A 1 725 ? 62.051 -2.135 -35.468 1.00 64.00 725 ILE A C 1
ATOM 5900 O O . ILE A 1 725 ? 60.972 -2.491 -35.942 1.00 64.00 725 ILE A O 1
ATOM 5904 N N . LYS A 1 726 ? 63.180 -2.808 -35.726 1.00 69.75 726 LYS A N 1
ATOM 5905 C CA . LYS A 1 726 ? 63.194 -4.043 -36.528 1.00 69.75 726 LYS A CA 1
ATOM 5906 C C . LYS A 1 726 ? 62.436 -5.188 -35.862 1.00 69.75 726 LYS A C 1
ATOM 5908 O O . LYS A 1 726 ? 61.713 -5.898 -36.555 1.00 69.75 726 LYS A O 1
ATOM 5913 N N . ARG A 1 727 ? 62.576 -5.381 -34.547 1.00 65.31 727 ARG A N 1
ATOM 5914 C CA . ARG A 1 727 ? 61.851 -6.437 -33.829 1.00 65.31 727 ARG A CA 1
ATOM 5915 C C . ARG A 1 727 ? 60.360 -6.163 -33.748 1.00 65.31 727 ARG A C 1
ATOM 5917 O O . ARG A 1 727 ? 59.598 -7.090 -33.981 1.00 65.31 727 ARG A O 1
ATOM 5924 N N . VAL A 1 728 ? 59.947 -4.921 -33.506 1.00 64.00 728 VAL A N 1
ATOM 5925 C CA . VAL A 1 728 ? 58.535 -4.514 -33.543 1.00 64.00 728 VAL A CA 1
ATOM 5926 C C . VAL A 1 728 ? 57.937 -4.803 -34.922 1.00 64.00 728 VAL A C 1
ATOM 5928 O O . VAL A 1 728 ? 56.898 -5.450 -34.994 1.00 64.00 728 VAL A O 1
ATOM 5931 N N . LYS A 1 729 ? 58.645 -4.481 -36.013 1.00 63.28 729 LYS A N 1
ATOM 5932 C CA . LYS A 1 729 ? 58.232 -4.870 -37.374 1.00 63.28 729 LYS A CA 1
ATOM 5933 C C . LYS A 1 729 ? 58.182 -6.389 -37.583 1.00 63.28 729 LYS A C 1
ATOM 5935 O O . LYS A 1 729 ? 57.269 -6.890 -38.217 1.00 63.28 729 LYS A O 1
ATOM 5940 N N . SER A 1 730 ? 59.107 -7.154 -36.999 1.00 62.62 730 SER A N 1
ATOM 5941 C CA . SER A 1 730 ? 59.039 -8.626 -37.059 1.00 62.62 730 SER A CA 1
ATOM 5942 C C . SER A 1 730 ? 57.908 -9.221 -36.200 1.00 62.62 730 SER A C 1
ATOM 5944 O O . SER A 1 730 ? 57.382 -10.287 -36.511 1.00 62.62 730 SER A O 1
ATOM 5946 N N . ILE A 1 731 ? 57.503 -8.534 -35.125 1.00 60.91 731 ILE A N 1
ATOM 5947 C CA . ILE A 1 731 ? 56.329 -8.875 -34.310 1.00 60.91 731 ILE A CA 1
ATOM 5948 C C . ILE A 1 731 ? 55.053 -8.595 -35.119 1.00 60.91 731 ILE A C 1
ATOM 5950 O O . ILE A 1 731 ? 54.163 -9.443 -35.137 1.00 60.91 731 ILE A O 1
ATOM 5954 N N . GLU A 1 732 ? 55.010 -7.493 -35.878 1.00 54.47 732 GLU A N 1
ATOM 5955 C CA . GLU A 1 732 ? 53.994 -7.216 -36.910 1.00 54.47 732 GLU A CA 1
ATOM 5956 C C . GLU A 1 732 ? 53.996 -8.223 -38.076 1.00 54.47 732 GLU A C 1
ATOM 5958 O O . GLU A 1 732 ? 53.082 -8.207 -38.895 1.00 54.47 732 GLU A O 1
ATOM 5963 N N . GLU A 1 733 ? 54.951 -9.144 -38.164 1.00 56.28 733 GLU A N 1
ATOM 5964 C CA . GLU A 1 733 ? 54.984 -10.201 -39.187 1.00 56.28 733 GLU A CA 1
ATOM 5965 C C . GLU A 1 733 ? 54.708 -11.600 -38.593 1.00 56.28 733 GLU A C 1
ATOM 5967 O O . GLU A 1 733 ? 54.367 -12.531 -39.322 1.00 56.28 733 GLU A O 1
ATOM 5972 N N . SER A 1 734 ? 54.773 -11.763 -37.264 1.00 61.47 734 SER A N 1
ATOM 5973 C CA . SER A 1 734 ? 54.608 -13.047 -36.566 1.00 61.47 734 SER A CA 1
ATOM 5974 C C . SER A 1 734 ? 53.171 -13.290 -36.097 1.00 61.47 734 SER A C 1
ATOM 5976 O O . SER A 1 734 ? 52.698 -12.663 -35.149 1.00 61.47 734 SER A O 1
ATOM 5978 N N . ALA A 1 735 ? 52.491 -14.270 -36.699 1.00 56.91 735 ALA A N 1
ATOM 5979 C CA . ALA A 1 735 ? 51.100 -14.614 -36.380 1.00 56.91 735 ALA A CA 1
ATOM 5980 C C . ALA A 1 735 ? 50.864 -14.957 -34.891 1.00 56.91 735 ALA A C 1
ATOM 5982 O O . ALA A 1 735 ? 49.912 -14.470 -34.293 1.00 56.91 735 ALA A O 1
ATOM 5983 N N . VAL A 1 736 ? 51.768 -15.718 -34.260 1.00 55.62 736 VAL A N 1
ATOM 5984 C CA . VAL A 1 736 ? 51.628 -16.159 -32.853 1.00 55.62 736 VAL A CA 1
ATOM 5985 C C . VAL A 1 736 ? 51.796 -14.999 -31.865 1.00 55.62 736 VAL A C 1
ATOM 5987 O O . VAL A 1 736 ? 51.125 -14.940 -30.835 1.00 55.62 736 VAL A O 1
ATOM 5990 N N . MET A 1 737 ? 52.699 -14.058 -32.160 1.00 57.94 737 MET A N 1
ATOM 5991 C CA . MET A 1 737 ? 52.901 -12.880 -31.308 1.00 57.94 737 MET A CA 1
ATOM 5992 C C . MET A 1 737 ? 51.797 -11.839 -31.518 1.00 57.94 737 MET A C 1
ATOM 5994 O O . MET A 1 737 ? 51.380 -11.224 -30.538 1.00 57.94 737 MET A O 1
ATOM 5998 N N . LYS A 1 738 ? 51.271 -11.702 -32.746 1.00 61.81 738 LYS A N 1
ATOM 5999 C CA . LYS A 1 738 ? 50.054 -10.924 -33.026 1.00 61.81 738 LYS A CA 1
ATOM 6000 C C . LYS A 1 738 ? 48.865 -11.435 -32.232 1.00 61.81 738 LYS A C 1
ATOM 6002 O O . LYS A 1 738 ? 48.214 -10.644 -31.568 1.00 61.81 738 LYS A O 1
ATOM 6007 N N . GLU A 1 739 ? 48.617 -12.741 -32.253 1.00 62.06 739 GLU A N 1
ATOM 6008 C CA . GLU A 1 739 ? 47.499 -13.360 -31.537 1.00 62.06 739 GLU A CA 1
ATOM 6009 C C . GLU A 1 739 ? 47.592 -13.121 -30.023 1.00 62.06 739 GLU A C 1
ATOM 6011 O O . GLU A 1 739 ? 46.612 -12.748 -29.380 1.00 62.06 739 GLU A O 1
ATOM 6016 N N . LYS A 1 740 ? 48.795 -13.238 -29.448 1.00 65.38 740 LYS A N 1
ATOM 6017 C CA . LYS A 1 740 ? 49.022 -12.949 -28.029 1.00 65.38 740 LYS A CA 1
ATOM 6018 C C . LYS A 1 740 ? 48.813 -11.469 -27.682 1.00 65.38 740 LYS A C 1
ATOM 6020 O O . LYS A 1 740 ? 48.193 -11.173 -26.665 1.00 65.38 740 LYS A O 1
ATOM 6025 N N . ALA A 1 741 ? 49.317 -10.553 -28.510 1.00 63.66 741 ALA A N 1
ATOM 6026 C CA . ALA A 1 741 ? 49.129 -9.116 -28.314 1.00 63.66 741 ALA A CA 1
ATOM 6027 C C . ALA A 1 741 ? 47.655 -8.706 -28.476 1.00 63.66 741 ALA A C 1
ATOM 6029 O O . ALA A 1 741 ? 47.145 -7.939 -27.665 1.00 63.66 741 ALA A O 1
ATOM 6030 N N . LEU A 1 742 ? 46.956 -9.270 -29.466 1.00 65.00 742 LEU A N 1
ATOM 6031 C CA . LEU A 1 742 ? 45.518 -9.090 -29.684 1.00 65.00 742 LEU A CA 1
ATOM 6032 C C . LEU A 1 742 ? 44.706 -9.576 -28.483 1.00 65.00 742 LEU A C 1
ATOM 6034 O O . LEU A 1 742 ? 43.796 -8.880 -28.047 1.00 65.00 742 LEU A O 1
ATOM 6038 N N . LYS A 1 743 ? 45.072 -10.722 -27.899 1.00 68.69 743 LYS A N 1
ATOM 6039 C CA . LYS A 1 743 ? 44.421 -11.236 -26.691 1.00 68.69 743 LYS A CA 1
ATOM 6040 C C . LYS A 1 743 ? 44.600 -10.305 -25.487 1.00 68.69 743 LYS A C 1
ATOM 6042 O O . LYS A 1 743 ? 43.624 -10.019 -24.805 1.00 68.69 743 LYS A O 1
ATOM 6047 N N . GLU A 1 744 ? 45.812 -9.804 -25.243 1.00 70.38 744 GLU A N 1
ATOM 6048 C CA . GLU A 1 744 ? 46.067 -8.842 -24.156 1.00 70.38 744 GLU A CA 1
ATOM 6049 C C . GLU A 1 744 ? 45.316 -7.513 -24.378 1.00 70.38 744 GLU A C 1
ATOM 6051 O O . GLU A 1 744 ? 44.777 -6.944 -23.431 1.00 70.38 744 GLU A O 1
ATOM 6056 N N . ILE A 1 745 ? 45.230 -7.032 -25.625 1.00 68.12 745 ILE A N 1
ATOM 6057 C CA . ILE A 1 745 ? 44.443 -5.842 -25.992 1.00 68.12 745 ILE A CA 1
ATOM 6058 C C . ILE A 1 745 ? 42.950 -6.077 -25.743 1.00 68.12 745 ILE A C 1
ATOM 6060 O O . ILE A 1 745 ? 42.293 -5.224 -25.150 1.00 68.12 745 ILE A O 1
ATOM 6064 N N . TYR A 1 746 ? 42.428 -7.235 -26.148 1.00 70.44 746 TYR A N 1
ATOM 6065 C CA . TYR A 1 746 ? 41.026 -7.595 -25.958 1.00 70.44 746 TYR A CA 1
ATOM 6066 C C . TYR A 1 746 ? 40.661 -7.732 -24.473 1.00 70.44 746 TYR A C 1
ATOM 6068 O O . TYR A 1 746 ? 39.632 -7.220 -24.047 1.00 70.44 746 TYR A O 1
ATOM 6076 N N . GLU A 1 747 ? 41.518 -8.348 -23.653 1.00 76.56 747 GLU A N 1
ATOM 6077 C CA . GLU A 1 747 ? 41.309 -8.445 -22.200 1.00 76.56 747 GLU A CA 1
ATOM 6078 C C . GLU A 1 747 ? 41.262 -7.059 -21.529 1.00 76.56 747 GLU A C 1
ATOM 6080 O O . GLU A 1 747 ? 40.412 -6.815 -20.670 1.00 76.56 747 GLU A O 1
ATOM 6085 N N . VAL A 1 748 ? 42.131 -6.129 -21.944 1.00 75.69 748 VAL A N 1
ATOM 6086 C CA . VAL A 1 748 ? 42.117 -4.738 -21.456 1.00 75.69 748 VAL A CA 1
ATOM 6087 C C . VAL A 1 748 ? 40.858 -4.006 -21.910 1.00 75.69 748 VAL A C 1
ATOM 6089 O O . VAL A 1 748 ? 40.208 -3.351 -21.097 1.00 75.69 748 VAL A O 1
ATOM 6092 N N . ALA A 1 749 ? 40.480 -4.145 -23.180 1.00 74.94 749 ALA A N 1
ATOM 6093 C CA . ALA A 1 749 ? 39.258 -3.563 -23.716 1.00 74.94 749 ALA A CA 1
ATOM 6094 C C . ALA A 1 749 ? 38.028 -4.037 -22.926 1.00 74.94 749 ALA A C 1
ATOM 6096 O O . ALA A 1 749 ? 37.237 -3.213 -22.457 1.00 74.94 749 ALA A O 1
ATOM 6097 N N . LEU A 1 750 ? 37.903 -5.349 -22.706 1.00 78.94 750 LEU A N 1
ATOM 6098 C CA . LEU A 1 750 ? 36.794 -5.942 -21.960 1.00 78.94 750 LEU A CA 1
ATOM 6099 C C . LEU A 1 750 ? 36.757 -5.447 -20.506 1.00 78.94 750 LEU A C 1
ATOM 6101 O O . LEU A 1 750 ? 35.690 -5.156 -19.970 1.00 78.94 750 LEU A O 1
ATOM 6105 N N . SER A 1 751 ? 37.923 -5.303 -19.867 1.00 82.00 751 SER A N 1
ATOM 6106 C CA . SER A 1 751 ? 38.021 -4.762 -18.507 1.00 82.00 751 SER A CA 1
ATOM 6107 C C . SER A 1 751 ? 37.471 -3.337 -18.408 1.00 82.00 751 SER A C 1
ATOM 6109 O O . SER A 1 751 ? 36.868 -2.999 -17.394 1.00 82.00 751 SER A O 1
ATOM 6111 N N . ILE A 1 752 ? 37.657 -2.510 -19.439 1.00 79.12 752 ILE A N 1
ATOM 6112 C CA . ILE A 1 752 ? 37.157 -1.129 -19.467 1.00 79.12 752 ILE A CA 1
ATOM 6113 C C . ILE A 1 752 ? 35.640 -1.112 -19.633 1.00 79.12 752 ILE A C 1
ATOM 6115 O O . ILE A 1 752 ? 34.954 -0.418 -18.885 1.00 79.12 752 ILE A O 1
ATOM 6119 N N . SER A 1 753 ? 35.094 -1.877 -20.585 1.00 79.56 753 SER A N 1
ATOM 6120 C CA . SER A 1 753 ? 33.635 -1.976 -20.734 1.00 79.56 753 SER A CA 1
ATOM 6121 C C . SER A 1 753 ? 32.983 -2.501 -19.454 1.00 79.56 753 SER A C 1
ATOM 6123 O O . SER A 1 753 ? 31.936 -1.992 -19.060 1.00 79.56 753 SER A O 1
ATOM 6125 N N . ASN A 1 754 ? 33.637 -3.443 -18.764 1.00 82.56 754 ASN A N 1
ATOM 6126 C CA . ASN A 1 754 ? 33.181 -3.957 -17.475 1.00 82.56 754 ASN A CA 1
ATOM 6127 C C . ASN A 1 754 ? 33.257 -2.888 -16.375 1.00 82.56 754 ASN A C 1
ATOM 6129 O O . ASN A 1 754 ? 32.311 -2.763 -15.615 1.00 82.56 754 ASN A O 1
ATOM 6133 N N . GLU A 1 755 ? 34.303 -2.055 -16.316 1.00 83.69 755 GLU A N 1
ATOM 6134 C CA . GLU A 1 755 ? 34.387 -0.937 -15.356 1.00 83.69 755 GLU A CA 1
ATOM 6135 C C . GLU A 1 755 ? 33.201 0.036 -15.508 1.00 83.69 755 GLU A C 1
ATOM 6137 O O . GLU A 1 755 ? 32.569 0.422 -14.516 1.00 83.69 755 GLU A O 1
ATOM 6142 N N . TYR A 1 756 ? 32.860 0.402 -16.752 1.00 83.31 756 TYR A N 1
ATOM 6143 C CA . TYR A 1 756 ? 31.678 1.219 -17.040 1.00 83.31 756 TYR A CA 1
ATOM 6144 C C . TYR A 1 756 ? 30.386 0.484 -16.678 1.00 83.31 756 TYR A C 1
ATOM 6146 O O . TYR A 1 756 ? 29.539 1.056 -15.991 1.00 83.31 756 TYR A O 1
ATOM 6154 N N . HIS A 1 757 ? 30.238 -0.775 -17.094 1.00 82.44 757 HIS A N 1
ATOM 6155 C CA . HIS A 1 757 ? 29.053 -1.580 -16.816 1.00 82.44 757 HIS A CA 1
ATOM 6156 C C . HIS A 1 757 ? 28.834 -1.780 -15.310 1.00 82.44 757 HIS A C 1
ATOM 6158 O O . HIS A 1 757 ? 27.780 -1.417 -14.799 1.00 82.44 757 HIS A O 1
ATOM 6164 N N . ASP A 1 758 ? 29.828 -2.267 -14.572 1.00 82.31 758 ASP A N 1
ATOM 6165 C CA . ASP A 1 758 ? 29.748 -2.545 -13.134 1.00 82.31 758 ASP A CA 1
ATOM 6166 C C . ASP A 1 758 ? 29.373 -1.290 -12.337 1.00 82.31 758 ASP A C 1
ATOM 6168 O O . ASP A 1 758 ? 28.607 -1.345 -11.373 1.00 82.31 758 ASP A O 1
ATOM 6172 N N . THR A 1 759 ? 29.871 -0.128 -12.766 1.00 79.81 759 THR A N 1
ATOM 6173 C CA . THR A 1 759 ? 29.590 1.138 -12.087 1.00 79.81 759 THR A CA 1
ATOM 6174 C C . THR A 1 759 ? 28.224 1.714 -12.464 1.00 79.81 759 THR A C 1
ATOM 6176 O O . THR A 1 759 ? 27.542 2.289 -11.614 1.00 79.81 759 THR A O 1
ATOM 6179 N N . MET A 1 760 ? 27.811 1.600 -13.729 1.00 78.88 760 MET A N 1
ATOM 6180 C CA . MET A 1 760 ? 26.679 2.355 -14.281 1.00 78.88 760 MET A CA 1
ATOM 6181 C C . MET A 1 760 ? 25.400 1.530 -14.490 1.00 78.88 760 MET A C 1
ATOM 6183 O O . MET A 1 760 ? 24.311 2.113 -14.536 1.00 78.88 760 MET A O 1
ATOM 6187 N N . SER A 1 761 ? 25.500 0.200 -14.547 1.00 75.06 761 SER A N 1
ATOM 6188 C CA . SER A 1 761 ? 24.361 -0.726 -14.670 1.00 75.06 761 SER A CA 1
ATOM 6189 C C . SER A 1 761 ? 23.393 -0.598 -13.499 1.00 75.06 761 SER A C 1
ATOM 6191 O O . SER A 1 761 ? 22.183 -0.518 -13.694 1.00 75.06 761 SER A O 1
ATOM 6193 N N . SER A 1 762 ? 23.918 -0.433 -12.280 1.00 65.81 762 SER A N 1
ATOM 6194 C CA . SER A 1 762 ? 23.116 -0.208 -11.068 1.00 65.81 762 SER A CA 1
ATOM 6195 C C . SER A 1 762 ? 22.236 1.051 -11.134 1.00 65.81 762 SER A C 1
ATOM 6197 O O . SER A 1 762 ? 21.227 1.155 -10.432 1.00 65.81 762 SER A O 1
ATOM 6199 N N . PHE A 1 763 ? 22.578 2.007 -12.004 1.00 68.62 763 PHE A N 1
ATOM 6200 C CA . PHE A 1 763 ? 21.792 3.214 -12.252 1.00 68.62 763 PHE A CA 1
ATOM 6201 C C . PHE A 1 763 ? 20.838 3.074 -13.454 1.00 68.62 763 PHE A C 1
ATOM 6203 O O . PHE A 1 763 ? 19.985 3.944 -13.656 1.00 68.62 763 PHE A O 1
ATOM 6210 N N . GLY A 1 764 ? 20.919 1.977 -14.212 1.00 66.12 764 GLY A N 1
ATOM 6211 C CA . GLY A 1 764 ? 20.186 1.768 -15.463 1.00 66.12 764 GLY A CA 1
ATOM 6212 C C . GLY A 1 764 ? 20.647 2.713 -16.571 1.00 66.12 764 GLY A C 1
ATOM 6213 O O . GLY A 1 764 ? 19.833 3.171 -17.361 1.00 66.12 764 GLY A O 1
ATOM 6214 N N . LEU A 1 765 ? 21.925 3.102 -16.559 1.00 73.38 765 LEU A N 1
ATOM 6215 C CA . LEU A 1 765 ? 22.505 3.973 -17.586 1.00 73.38 765 LEU A CA 1
ATOM 6216 C C . LEU A 1 765 ? 23.160 3.187 -18.723 1.00 73.38 765 LEU A C 1
ATOM 6218 O O . LEU A 1 765 ? 23.434 3.769 -19.771 1.00 73.38 765 LEU A O 1
ATOM 6222 N N . VAL A 1 766 ? 23.481 1.918 -18.461 1.00 77.56 766 VAL A N 1
ATOM 6223 C CA . VAL A 1 766 ? 24.325 1.072 -19.298 1.00 77.56 766 VAL A CA 1
ATOM 6224 C C . VAL A 1 766 ? 23.892 -0.382 -19.133 1.00 77.56 766 VAL A C 1
ATOM 6226 O O . VAL A 1 766 ? 23.728 -0.833 -17.998 1.00 77.56 766 VAL A O 1
ATOM 6229 N N . GLU A 1 767 ? 23.774 -1.124 -20.228 1.00 73.06 767 GLU A N 1
ATOM 6230 C CA . GLU A 1 767 ? 23.547 -2.575 -20.231 1.00 73.06 767 GLU A CA 1
ATOM 6231 C C . GLU A 1 767 ? 24.662 -3.280 -21.003 1.00 73.06 767 GLU A C 1
ATOM 6233 O O . GLU A 1 767 ? 25.256 -2.690 -21.899 1.00 73.06 767 GLU A O 1
ATOM 6238 N N . TYR A 1 768 ? 24.998 -4.518 -20.642 1.00 76.06 768 TYR A N 1
ATOM 6239 C CA . TYR A 1 768 ? 26.002 -5.292 -21.369 1.00 76.06 768 TYR A CA 1
ATOM 6240 C C . TYR A 1 768 ? 25.327 -6.123 -22.458 1.00 76.06 768 TYR A C 1
ATOM 6242 O O . TYR A 1 768 ? 24.535 -7.005 -22.147 1.00 76.06 768 TYR A O 1
ATOM 6250 N N . LEU A 1 769 ? 25.679 -5.870 -23.719 1.00 68.75 769 LEU A N 1
ATOM 6251 C CA . LEU A 1 769 ? 25.076 -6.533 -24.882 1.00 68.75 769 LEU A CA 1
ATOM 6252 C C . LEU A 1 769 ? 25.895 -7.738 -25.381 1.00 68.75 769 LEU A C 1
ATOM 6254 O O . LEU A 1 769 ? 25.618 -8.284 -26.443 1.00 68.75 769 LEU A O 1
ATOM 6258 N N . GLY A 1 770 ? 26.923 -8.161 -24.636 1.00 66.44 770 GLY A N 1
ATOM 6259 C CA . GLY A 1 770 ? 27.862 -9.189 -25.096 1.00 66.44 770 GLY A CA 1
ATOM 6260 C C . GLY A 1 770 ? 29.037 -8.614 -25.890 1.00 66.44 770 GLY A C 1
ATOM 6261 O O . GLY A 1 770 ? 29.053 -7.445 -26.253 1.00 66.44 770 GLY A O 1
ATOM 6262 N N . MET A 1 771 ? 30.074 -9.427 -26.122 1.00 69.25 771 MET A N 1
ATOM 6263 C CA . MET A 1 771 ? 31.226 -9.096 -26.992 1.00 69.25 771 MET A CA 1
ATOM 6264 C C . MET A 1 771 ? 31.951 -7.772 -26.670 1.00 69.25 771 MET A C 1
ATOM 6266 O O . MET A 1 771 ? 32.551 -7.137 -27.534 1.00 69.25 771 MET A O 1
ATOM 6270 N N . GLY A 1 772 ? 31.905 -7.338 -25.407 1.00 71.56 772 GLY A N 1
ATOM 6271 C CA . GLY A 1 772 ? 32.509 -6.069 -24.990 1.00 71.56 772 GLY A CA 1
ATOM 6272 C C . GLY A 1 772 ? 31.713 -4.832 -25.415 1.00 71.56 772 GLY A C 1
ATOM 6273 O O . GLY A 1 772 ? 32.235 -3.722 -25.326 1.00 71.56 772 GLY A O 1
ATOM 6274 N N . HIS A 1 773 ? 30.469 -4.998 -25.860 1.00 79.19 773 HIS A N 1
ATOM 6275 C CA . HIS A 1 773 ? 29.541 -3.906 -26.099 1.00 79.19 773 HIS A CA 1
ATOM 6276 C C . HIS A 1 773 ? 28.743 -3.557 -24.857 1.00 79.19 773 HIS A C 1
ATOM 6278 O O . HIS A 1 773 ? 28.237 -4.424 -24.141 1.00 79.19 773 HIS A O 1
ATOM 6284 N N . ILE A 1 774 ? 28.586 -2.254 -24.656 1.00 82.00 774 ILE A N 1
ATOM 6285 C CA . ILE A 1 774 ? 27.656 -1.704 -23.687 1.00 82.00 774 ILE A CA 1
ATOM 6286 C C . ILE A 1 774 ? 26.643 -0.796 -24.383 1.00 82.00 774 ILE A C 1
ATOM 6288 O O . ILE A 1 774 ? 27.030 0.047 -25.191 1.00 82.00 774 ILE A O 1
ATOM 6292 N N . SER A 1 775 ? 25.357 -0.939 -24.078 1.00 80.12 775 SER A N 1
ATOM 6293 C CA . SER A 1 775 ? 24.343 0.045 -24.463 1.00 80.12 775 SER A CA 1
ATOM 6294 C C . SER A 1 775 ? 24.504 1.300 -23.606 1.00 80.12 775 SER A C 1
ATOM 6296 O O . SER A 1 775 ? 24.987 1.239 -22.476 1.00 80.12 775 SER A O 1
ATOM 6298 N N . LEU A 1 776 ? 24.124 2.459 -24.130 1.00 77.06 776 LEU A N 1
ATOM 6299 C CA . LEU A 1 776 ? 24.106 3.716 -23.395 1.00 77.06 776 LEU A CA 1
ATOM 6300 C C . LEU A 1 776 ? 22.691 4.276 -23.433 1.00 77.06 776 LEU A C 1
ATOM 6302 O O . LEU A 1 776 ? 22.098 4.420 -24.499 1.00 77.06 776 LEU A O 1
ATOM 6306 N N . HIS A 1 777 ? 22.174 4.673 -22.272 1.00 73.50 777 HIS A N 1
ATOM 6307 C CA . HIS A 1 777 ? 20.884 5.353 -22.208 1.00 73.50 777 HIS A CA 1
ATOM 6308 C C . HIS A 1 777 ? 20.913 6.602 -23.122 1.00 73.50 777 HIS A C 1
ATOM 6310 O O . HIS A 1 777 ? 21.800 7.446 -22.948 1.00 73.50 777 HIS A O 1
ATOM 6316 N N . PRO A 1 778 ? 19.974 6.785 -24.070 1.00 69.00 778 PRO A N 1
ATOM 6317 C CA . PRO A 1 778 ? 20.070 7.843 -25.088 1.00 69.00 778 PRO A CA 1
ATOM 6318 C C . PRO A 1 778 ? 20.234 9.254 -24.503 1.00 69.00 778 PRO A C 1
ATOM 6320 O O . PRO A 1 778 ? 21.041 10.070 -24.954 1.00 69.00 778 PRO A O 1
ATOM 6323 N N . GLU A 1 779 ? 19.518 9.532 -23.420 1.00 72.62 779 GLU A N 1
ATOM 6324 C CA . GLU A 1 779 ? 19.549 10.816 -22.732 1.00 72.62 779 GLU A CA 1
ATOM 6325 C C . GLU A 1 779 ? 20.841 11.042 -21.937 1.00 72.62 779 GLU A C 1
ATOM 6327 O O . GLU A 1 779 ? 21.185 12.196 -21.685 1.00 72.62 779 GLU A O 1
ATOM 6332 N N . LEU A 1 780 ? 21.606 9.994 -21.596 1.00 77.12 780 LEU A N 1
ATOM 6333 C CA . LEU A 1 780 ? 22.966 10.147 -21.066 1.00 77.12 780 LEU A CA 1
ATOM 6334 C C . LEU A 1 780 ? 23.875 10.785 -22.122 1.00 77.12 780 LEU A C 1
ATOM 6336 O O . LEU A 1 780 ? 24.594 11.734 -21.810 1.00 77.12 780 LEU A O 1
ATOM 6340 N N . ILE A 1 781 ? 23.815 10.305 -23.365 1.00 76.00 781 ILE A N 1
ATOM 6341 C CA . ILE A 1 781 ? 24.619 10.830 -24.475 1.00 76.00 781 ILE A CA 1
ATOM 6342 C C . ILE A 1 781 ? 24.255 12.300 -24.727 1.00 76.00 781 ILE A C 1
ATOM 6344 O O . ILE A 1 781 ? 25.138 13.164 -24.770 1.00 76.00 781 ILE A O 1
ATOM 6348 N N . GLU A 1 782 ? 22.955 12.605 -24.829 1.00 72.75 782 GLU A N 1
ATOM 6349 C CA . GLU A 1 782 ? 22.448 13.976 -25.005 1.00 72.75 782 GLU A CA 1
ATOM 6350 C C . GLU A 1 782 ? 22.882 14.880 -23.834 1.00 72.75 782 GLU A C 1
ATOM 6352 O O . GLU A 1 782 ? 23.363 15.999 -24.039 1.00 72.75 782 GLU A O 1
ATOM 6357 N N . TYR A 1 783 ? 22.796 14.386 -22.595 1.00 77.06 783 TYR A N 1
ATOM 6358 C CA . TYR A 1 783 ? 23.215 15.119 -21.404 1.00 77.06 783 TYR A CA 1
ATOM 6359 C C . TYR A 1 783 ? 24.708 15.467 -21.425 1.00 77.06 783 TYR A C 1
ATOM 6361 O O . TYR A 1 783 ? 25.066 16.641 -21.268 1.00 77.06 783 TYR A O 1
ATOM 6369 N N . VAL A 1 784 ? 25.576 14.471 -21.643 1.00 78.25 784 VAL A N 1
ATOM 6370 C CA . VAL A 1 784 ? 27.037 14.642 -21.646 1.00 78.25 784 VAL A CA 1
ATOM 6371 C C . VAL A 1 784 ? 27.451 15.634 -22.733 1.00 78.25 784 VAL A C 1
ATOM 6373 O O . VAL A 1 784 ? 28.180 16.580 -22.417 1.00 78.25 784 VAL A O 1
ATOM 6376 N N . ARG A 1 785 ? 26.919 15.498 -23.962 1.00 75.94 785 ARG A N 1
ATOM 6377 C CA . ARG A 1 785 ? 27.186 16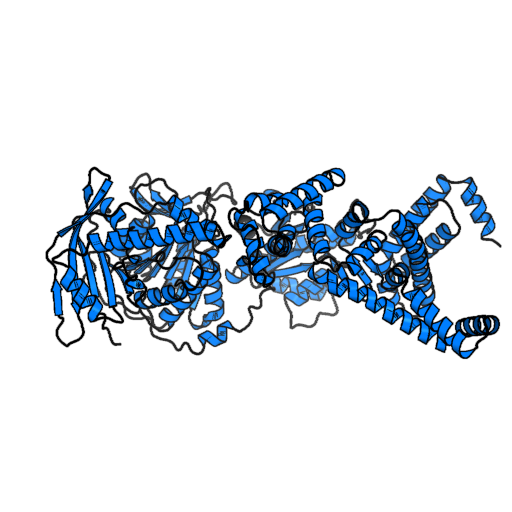.404 -25.102 1.00 75.94 785 ARG A CA 1
ATOM 6378 C C . ARG A 1 785 ? 26.960 17.880 -24.762 1.00 75.94 785 ARG A C 1
ATOM 6380 O O . ARG A 1 785 ? 27.679 18.739 -25.264 1.00 75.94 785 ARG A O 1
ATOM 6387 N N . HIS A 1 786 ? 25.986 18.182 -23.905 1.00 70.88 786 HIS A N 1
ATOM 6388 C CA . HIS A 1 786 ? 25.624 19.557 -23.557 1.00 70.88 786 HIS A CA 1
ATOM 6389 C C . HIS A 1 786 ? 26.225 20.080 -22.241 1.00 70.88 786 HIS A C 1
ATOM 6391 O O . HIS A 1 786 ? 26.215 21.294 -22.039 1.00 70.88 786 HIS A O 1
ATOM 6397 N N . HIS A 1 787 ? 26.717 19.216 -21.342 1.00 66.19 787 HIS A N 1
ATOM 6398 C CA . HIS A 1 787 ? 27.055 19.617 -19.963 1.00 66.19 787 HIS A CA 1
ATOM 6399 C C . HIS A 1 787 ? 28.479 19.305 -19.501 1.00 66.19 787 HIS A C 1
ATOM 6401 O O . HIS A 1 787 ? 28.972 20.023 -18.629 1.00 66.19 787 HIS A O 1
ATOM 6407 N N . GLN A 1 788 ? 29.129 18.258 -20.017 1.00 62.59 788 GLN A N 1
ATOM 6408 C CA . GLN A 1 788 ? 30.415 17.798 -19.466 1.00 62.59 788 GLN A CA 1
ATOM 6409 C C . GLN A 1 788 ? 31.601 17.966 -20.415 1.00 62.59 788 GLN A C 1
ATOM 6411 O O . GLN A 1 788 ? 32.713 18.167 -19.929 1.00 62.59 788 GLN A O 1
ATOM 6416 N N . VAL A 1 789 ? 31.356 18.045 -21.728 1.00 61.72 789 VAL A N 1
ATOM 6417 C CA . VAL A 1 789 ? 32.416 18.118 -22.738 1.00 61.72 789 VAL A CA 1
ATOM 6418 C C . VAL A 1 789 ? 33.306 19.352 -22.549 1.00 61.72 789 VAL A C 1
ATOM 6420 O O . VAL A 1 789 ? 32.947 20.480 -22.905 1.00 61.72 789 VAL A O 1
ATOM 6423 N N . LYS A 1 790 ? 34.518 19.136 -22.028 1.00 67.19 790 LYS A N 1
ATOM 6424 C CA . LYS A 1 790 ? 35.578 20.155 -22.013 1.00 67.19 790 LYS A CA 1
ATOM 6425 C C . LYS A 1 790 ? 36.118 20.323 -23.443 1.00 67.19 790 LYS A C 1
ATOM 6427 O O . LYS A 1 790 ? 36.648 19.351 -23.985 1.00 67.19 790 LYS A O 1
ATOM 6432 N N . PRO A 1 791 ? 36.078 21.530 -24.051 1.00 66.62 791 PRO A N 1
ATOM 6433 C CA . PRO A 1 791 ? 36.487 21.726 -25.448 1.00 66.62 791 PRO A CA 1
ATOM 6434 C C . PRO A 1 791 ? 37.904 21.227 -25.770 1.00 66.62 791 PRO A C 1
ATOM 6436 O O . PRO A 1 791 ? 38.146 20.697 -26.847 1.00 66.62 791 PRO A O 1
ATOM 6439 N N . GLU A 1 792 ? 38.831 21.352 -24.817 1.00 66.19 792 GLU A N 1
ATOM 6440 C CA . GLU A 1 792 ? 40.228 20.920 -24.963 1.00 66.19 792 GLU A CA 1
ATOM 6441 C C . GLU A 1 792 ? 40.394 19.391 -24.989 1.00 66.19 792 GLU A C 1
ATOM 6443 O O . GLU A 1 792 ? 41.297 18.877 -25.647 1.00 66.19 792 GLU A O 1
ATOM 6448 N N . LEU A 1 793 ? 39.533 18.651 -24.282 1.00 66.94 793 LEU A N 1
ATOM 6449 C CA . LEU A 1 793 ? 39.567 17.185 -24.247 1.00 66.94 793 LEU A CA 1
ATOM 6450 C C . LEU A 1 793 ? 38.774 16.574 -25.404 1.00 66.94 793 LEU A C 1
ATOM 6452 O O . LEU A 1 793 ? 39.152 15.512 -25.895 1.00 66.94 793 LEU A O 1
ATOM 6456 N N . TYR A 1 794 ? 37.732 17.263 -25.875 1.00 72.75 794 TYR A N 1
ATOM 6457 C CA . TYR A 1 794 ? 36.881 16.792 -26.965 1.00 72.75 794 TYR A CA 1
ATOM 6458 C C . TYR A 1 794 ? 37.666 16.516 -28.246 1.00 72.75 794 TYR A C 1
ATOM 6460 O O . TYR A 1 794 ? 37.559 15.421 -28.781 1.00 72.75 794 TYR A O 1
ATOM 6468 N N . SER A 1 795 ? 38.510 17.451 -28.701 1.00 74.44 795 SER A N 1
ATOM 6469 C CA . SER A 1 795 ? 39.279 17.272 -29.943 1.00 74.44 795 SER A CA 1
ATOM 6470 C C . SER A 1 795 ? 40.214 16.062 -29.882 1.00 74.44 795 SER A C 1
ATOM 6472 O O . SER A 1 795 ? 40.275 15.278 -30.822 1.00 74.44 795 SER A O 1
ATOM 6474 N N . ARG A 1 796 ? 40.890 15.856 -28.744 1.00 78.62 796 ARG A N 1
ATOM 6475 C CA . ARG A 1 796 ? 41.770 14.696 -28.540 1.00 78.62 796 ARG A CA 1
ATOM 6476 C C . ARG A 1 796 ? 40.988 13.382 -28.511 1.00 78.62 796 ARG A C 1
ATOM 6478 O O . ARG A 1 796 ? 41.458 12.370 -29.021 1.00 78.62 796 ARG A O 1
ATOM 6485 N N . ASN A 1 797 ? 39.822 13.380 -27.871 1.00 81.62 797 ASN A N 1
ATOM 6486 C CA . ASN A 1 797 ? 38.973 12.195 -27.789 1.00 81.62 797 ASN A CA 1
ATOM 6487 C C . ASN A 1 797 ? 38.344 11.873 -29.149 1.00 81.62 797 ASN A C 1
ATOM 6489 O O . ASN A 1 797 ? 38.222 10.703 -29.487 1.00 81.62 797 ASN A O 1
ATOM 6493 N N . LEU A 1 798 ? 38.023 12.896 -29.942 1.00 82.44 798 LEU A N 1
ATOM 6494 C CA . LEU A 1 798 ? 37.487 12.770 -31.292 1.00 82.44 798 LEU A CA 1
ATOM 6495 C C . LEU A 1 798 ? 38.491 12.116 -32.253 1.00 82.44 798 LEU A C 1
ATOM 6497 O O . LEU A 1 798 ? 38.128 11.170 -32.941 1.00 82.44 798 LEU A O 1
ATOM 6501 N N . GLU A 1 799 ? 39.759 12.547 -32.241 1.00 82.44 799 GLU A N 1
ATOM 6502 C CA . GLU A 1 799 ? 40.831 11.909 -33.030 1.00 82.44 799 GLU A CA 1
ATOM 6503 C C . GLU A 1 799 ? 41.008 10.428 -32.658 1.00 82.44 799 GLU A C 1
ATOM 6505 O O . GLU A 1 799 ? 41.169 9.559 -33.516 1.00 82.44 799 GLU A O 1
ATOM 6510 N N . ARG A 1 800 ? 40.954 10.117 -31.357 1.00 86.06 800 ARG A N 1
ATOM 6511 C CA . ARG A 1 800 ? 41.052 8.735 -30.869 1.00 86.06 800 ARG A CA 1
ATOM 6512 C C . ARG A 1 800 ? 39.829 7.900 -31.232 1.00 86.06 800 ARG A C 1
ATOM 6514 O O . ARG A 1 800 ? 39.985 6.726 -31.548 1.00 86.06 800 ARG A O 1
ATOM 6521 N N . TRP A 1 801 ? 38.637 8.485 -31.184 1.00 88.31 801 TRP A N 1
ATOM 6522 C CA . TRP A 1 801 ? 37.402 7.819 -31.579 1.00 88.31 801 TRP A CA 1
ATOM 6523 C C . TRP A 1 801 ? 37.399 7.497 -33.073 1.00 88.31 801 TRP A C 1
ATOM 6525 O O . TRP A 1 801 ? 37.120 6.355 -33.414 1.00 88.31 801 TRP A O 1
ATOM 6535 N N . GLU A 1 802 ? 37.820 8.423 -33.945 1.00 86.44 802 GLU A N 1
ATOM 6536 C CA . GLU A 1 802 ? 37.985 8.151 -35.385 1.00 86.44 802 GLU A CA 1
ATOM 6537 C C . GLU A 1 802 ? 38.896 6.936 -35.618 1.00 86.44 802 GLU A C 1
ATOM 6539 O O . GLU A 1 802 ? 38.553 6.021 -36.366 1.00 86.44 802 GLU A O 1
ATOM 6544 N N . MET A 1 803 ? 40.050 6.897 -34.948 1.00 83.25 803 MET A N 1
ATOM 6545 C CA . MET A 1 803 ? 40.980 5.773 -35.062 1.00 83.25 803 MET A CA 1
ATOM 6546 C C . MET A 1 803 ? 40.379 4.460 -34.532 1.00 83.25 803 MET A C 1
ATOM 6548 O O . MET A 1 803 ? 40.598 3.399 -35.118 1.00 83.25 803 MET A O 1
ATOM 6552 N N . GLY A 1 804 ? 39.598 4.524 -33.451 1.00 84.81 804 GLY A N 1
ATOM 6553 C CA . GLY A 1 804 ? 38.856 3.378 -32.930 1.00 84.81 804 GLY A CA 1
ATOM 6554 C C . GLY A 1 804 ? 37.817 2.854 -33.924 1.00 84.81 804 GLY A C 1
ATOM 6555 O O . GLY A 1 804 ? 37.798 1.657 -34.191 1.00 84.81 804 GLY A O 1
ATOM 6556 N N . MET A 1 805 ? 37.016 3.738 -34.527 1.00 87.06 805 MET A N 1
ATOM 6557 C CA . MET A 1 805 ? 35.990 3.360 -35.508 1.00 87.06 805 MET A CA 1
ATOM 6558 C C . MET A 1 805 ? 36.591 2.730 -36.769 1.00 87.06 805 MET A C 1
ATOM 6560 O O . MET A 1 805 ? 36.071 1.733 -37.257 1.00 87.06 805 MET A O 1
ATOM 6564 N N . ARG A 1 806 ? 37.731 3.239 -37.254 1.00 84.38 806 ARG A N 1
ATOM 6565 C CA . ARG A 1 806 ? 38.481 2.598 -38.351 1.00 84.38 806 ARG A CA 1
ATOM 6566 C C . ARG A 1 806 ? 38.920 1.178 -37.993 1.00 84.38 806 ARG A C 1
ATOM 6568 O O . ARG A 1 806 ? 38.757 0.266 -38.789 1.00 84.38 806 ARG A O 1
ATOM 6575 N N . THR A 1 807 ? 39.414 0.987 -36.768 1.00 80.00 807 THR A N 1
ATOM 6576 C CA . THR A 1 807 ? 39.836 -0.336 -36.278 1.00 80.00 807 THR A CA 1
ATOM 6577 C C . THR A 1 807 ? 38.663 -1.321 -36.237 1.00 80.00 807 THR A C 1
ATOM 6579 O O . THR A 1 807 ? 38.835 -2.493 -36.558 1.00 80.00 807 THR A O 1
ATOM 6582 N N . VAL A 1 808 ? 37.469 -0.850 -35.859 1.00 82.44 808 VAL A N 1
ATOM 6583 C CA . VAL A 1 808 ? 36.236 -1.653 -35.865 1.00 82.44 808 VAL A CA 1
ATOM 6584 C C . VAL A 1 808 ? 35.857 -2.076 -37.285 1.00 82.44 808 VAL A C 1
ATOM 6586 O O . VAL A 1 808 ? 35.592 -3.255 -37.501 1.00 82.44 808 VAL A O 1
ATOM 6589 N N . ILE A 1 809 ? 35.895 -1.153 -38.252 1.00 83.00 809 ILE A N 1
ATOM 6590 C CA . ILE A 1 809 ? 35.615 -1.454 -39.665 1.00 83.00 809 ILE A CA 1
ATOM 6591 C C . ILE A 1 809 ? 36.590 -2.506 -40.200 1.00 83.00 809 ILE A C 1
ATOM 6593 O O . ILE A 1 809 ? 36.150 -3.529 -40.717 1.00 83.00 809 ILE A O 1
ATOM 6597 N N . ASP A 1 810 ? 37.897 -2.306 -40.007 1.00 78.69 810 ASP A N 1
ATOM 6598 C CA . ASP A 1 810 ? 38.926 -3.252 -40.458 1.00 78.69 810 ASP A CA 1
ATOM 6599 C C . ASP A 1 810 ? 38.728 -4.646 -39.837 1.00 78.69 810 ASP A C 1
ATOM 6601 O O . ASP A 1 810 ? 38.949 -5.676 -40.481 1.00 78.69 810 ASP A O 1
ATOM 6605 N N . MET A 1 811 ? 38.302 -4.701 -38.571 1.00 76.00 811 MET A N 1
ATOM 6606 C CA . MET A 1 811 ? 38.043 -5.955 -37.870 1.00 76.00 811 MET A CA 1
ATOM 6607 C C . MET A 1 811 ? 36.825 -6.688 -38.434 1.00 76.00 811 MET A C 1
ATOM 6609 O O . MET A 1 811 ? 36.929 -7.887 -38.681 1.00 76.00 811 MET A O 1
ATOM 6613 N N . ILE A 1 812 ? 35.704 -5.987 -38.635 1.00 77.38 812 ILE A N 1
ATOM 6614 C CA . ILE A 1 812 ? 34.494 -6.570 -39.227 1.00 77.38 812 ILE A CA 1
ATOM 6615 C C . ILE A 1 812 ? 34.843 -7.079 -40.627 1.00 77.38 812 ILE A C 1
ATOM 6617 O O . ILE A 1 812 ? 34.748 -8.275 -40.893 1.00 77.38 812 ILE A O 1
ATOM 6621 N N . TYR A 1 813 ? 35.391 -6.207 -41.472 1.00 72.00 813 TYR A N 1
ATOM 6622 C CA . TYR A 1 813 ? 35.685 -6.508 -42.869 1.00 72.00 813 TYR A CA 1
ATOM 6623 C C . TYR A 1 813 ? 36.689 -7.660 -43.043 1.00 72.00 813 TYR A C 1
ATOM 6625 O O . TYR A 1 813 ? 36.503 -8.534 -43.884 1.00 72.00 813 TYR A O 1
ATOM 6633 N N . SER A 1 814 ? 37.736 -7.737 -42.209 1.00 70.56 814 SER A N 1
ATOM 6634 C CA . SER A 1 814 ? 38.719 -8.835 -42.280 1.00 70.56 814 SER A CA 1
ATOM 6635 C C . SER A 1 814 ? 38.198 -10.197 -41.804 1.00 70.56 814 SER A C 1
ATOM 6637 O O . SER A 1 814 ? 38.900 -11.198 -41.971 1.00 70.56 814 SER A O 1
ATOM 6639 N N . LYS A 1 815 ? 37.008 -10.252 -41.189 1.00 70.25 815 LYS A N 1
ATOM 6640 C CA . LYS A 1 815 ? 36.452 -11.463 -40.563 1.00 70.25 815 LYS A CA 1
ATOM 6641 C C . LYS A 1 815 ? 35.058 -11.864 -41.040 1.00 70.25 815 LYS A C 1
ATOM 6643 O O . LYS A 1 815 ? 34.635 -12.964 -40.678 1.00 70.25 815 LYS A O 1
ATOM 6648 N N . MET A 1 816 ? 34.410 -11.056 -41.879 1.00 69.81 816 MET A N 1
ATOM 6649 C CA . MET A 1 816 ? 33.083 -11.331 -42.453 1.00 69.81 816 MET A CA 1
ATOM 6650 C C . MET A 1 816 ? 32.983 -12.725 -43.100 1.00 69.81 816 MET A C 1
ATOM 6652 O O . MET A 1 816 ? 32.012 -13.434 -42.873 1.00 69.81 816 MET A O 1
ATOM 6656 N N . ASP A 1 817 ? 34.023 -13.190 -43.802 1.00 67.25 817 ASP A N 1
ATOM 6657 C CA . ASP A 1 817 ? 33.992 -14.492 -44.496 1.00 67.25 817 ASP A CA 1
ATOM 6658 C C . ASP A 1 817 ? 34.363 -15.713 -43.618 1.00 67.25 817 ASP A C 1
ATOM 6660 O O . ASP A 1 817 ? 34.170 -16.859 -44.031 1.00 67.25 817 ASP A O 1
ATOM 6664 N N . GLU A 1 818 ? 34.937 -15.513 -42.422 1.00 59.28 818 GLU A N 1
ATOM 6665 C CA . GLU A 1 818 ? 35.525 -16.596 -41.604 1.00 59.28 818 GLU A CA 1
ATOM 6666 C C . GLU A 1 818 ? 34.648 -17.034 -40.413 1.00 59.28 818 GLU A C 1
ATOM 6668 O O . GLU A 1 818 ? 34.732 -18.189 -39.985 1.00 59.28 818 GLU A O 1
ATOM 6673 N N . HIS A 1 819 ? 33.817 -16.139 -39.864 1.00 54.91 819 HIS A N 1
ATOM 6674 C CA . HIS A 1 819 ? 33.035 -16.365 -38.638 1.00 54.91 819 HIS A CA 1
ATOM 6675 C C . HIS A 1 819 ? 31.662 -15.661 -38.675 1.00 54.91 819 HIS A C 1
ATOM 6677 O O . HIS A 1 819 ? 31.415 -14.798 -37.836 1.00 54.91 819 HIS A O 1
ATOM 6683 N N . ALA A 1 820 ? 30.785 -16.051 -39.609 1.00 60.72 820 ALA A N 1
ATOM 6684 C CA . ALA A 1 820 ? 29.496 -15.391 -39.885 1.00 60.72 820 ALA A CA 1
ATOM 6685 C C . ALA A 1 820 ? 28.693 -15.030 -38.614 1.00 60.72 820 ALA A C 1
ATOM 6687 O O . ALA A 1 820 ? 28.656 -13.869 -38.234 1.00 60.72 820 ALA A O 1
ATOM 6688 N N . ASP A 1 821 ? 28.200 -16.007 -37.845 1.00 61.16 821 ASP A N 1
ATOM 6689 C CA . ASP A 1 821 ? 27.234 -15.725 -36.764 1.00 61.16 821 ASP A CA 1
ATOM 6690 C C . ASP A 1 821 ? 27.718 -14.735 -35.675 1.00 61.16 821 ASP A C 1
ATOM 6692 O O . ASP A 1 821 ? 26.943 -13.925 -35.169 1.00 61.16 821 ASP A O 1
ATOM 6696 N N . LEU A 1 822 ? 28.996 -14.792 -35.277 1.00 64.75 822 LEU A N 1
ATOM 6697 C CA . LEU A 1 822 ? 29.556 -13.914 -34.232 1.00 64.75 822 LEU A CA 1
ATOM 6698 C C . LEU A 1 822 ? 29.920 -12.529 -34.775 1.00 64.75 822 LEU A C 1
ATOM 6700 O O . LEU A 1 822 ? 29.761 -11.530 -34.073 1.00 64.75 822 LEU A O 1
ATOM 6704 N N . VAL A 1 823 ? 30.435 -12.470 -36.006 1.00 72.00 823 VAL A N 1
ATOM 6705 C CA . VAL A 1 823 ? 30.778 -11.207 -36.671 1.00 72.00 823 VAL A CA 1
ATOM 6706 C C . VAL A 1 823 ? 29.505 -10.457 -37.052 1.00 72.00 823 VAL A C 1
ATOM 6708 O O . VAL A 1 823 ? 29.470 -9.242 -36.884 1.00 72.00 823 VAL A O 1
ATOM 6711 N N . ASP A 1 824 ? 28.443 -11.166 -37.430 1.00 71.25 824 ASP A N 1
ATOM 6712 C CA . ASP A 1 824 ? 27.142 -10.589 -37.769 1.00 71.25 824 ASP A CA 1
ATOM 6713 C C . ASP A 1 824 ? 26.486 -9.931 -36.559 1.00 71.25 824 ASP A C 1
ATOM 6715 O O . ASP A 1 824 ? 26.075 -8.771 -36.618 1.00 71.25 824 ASP A O 1
ATOM 6719 N N . GLN A 1 825 ? 26.462 -10.624 -35.415 1.00 68.25 825 GLN A N 1
ATOM 6720 C CA . GLN A 1 825 ? 25.968 -10.044 -34.164 1.00 68.25 825 GLN A CA 1
ATOM 6721 C C . GLN A 1 825 ? 26.772 -8.806 -33.758 1.00 68.25 825 GLN A C 1
ATOM 6723 O O . GLN A 1 825 ? 26.204 -7.811 -33.312 1.00 68.25 825 GLN A O 1
ATOM 6728 N N . PHE A 1 826 ? 28.096 -8.846 -33.919 1.00 74.69 826 PHE A N 1
ATOM 6729 C CA . PHE A 1 826 ? 28.954 -7.708 -33.608 1.00 74.69 826 PHE A CA 1
ATOM 6730 C C . PHE A 1 826 ? 28.703 -6.524 -34.553 1.00 74.69 826 PHE A C 1
ATOM 6732 O O . PHE A 1 826 ? 28.565 -5.385 -34.106 1.00 74.69 826 PHE A O 1
ATOM 6739 N N . ALA A 1 827 ? 28.598 -6.786 -35.855 1.00 77.19 827 ALA A N 1
ATOM 6740 C CA . ALA A 1 827 ? 28.344 -5.774 -36.871 1.00 77.19 827 ALA A CA 1
ATOM 6741 C C . ALA A 1 827 ? 26.965 -5.117 -36.693 1.00 77.19 827 ALA A C 1
ATOM 6743 O O . ALA A 1 827 ? 26.857 -3.896 -36.811 1.00 77.19 827 ALA A O 1
ATOM 6744 N N . LEU A 1 828 ? 25.939 -5.889 -36.313 1.00 75.12 828 LEU A N 1
ATOM 6745 C CA . LEU A 1 828 ? 24.612 -5.368 -35.965 1.00 75.12 828 LEU A CA 1
ATOM 6746 C C . LEU A 1 828 ? 24.668 -4.370 -34.797 1.00 75.12 828 LEU A C 1
ATOM 6748 O O . LEU A 1 828 ? 24.027 -3.320 -34.860 1.00 75.12 828 LEU A O 1
ATOM 6752 N N . LEU A 1 829 ? 25.460 -4.659 -33.759 1.00 75.06 829 LEU A N 1
ATOM 6753 C CA . LEU A 1 829 ? 25.633 -3.765 -32.607 1.00 75.06 829 LEU A CA 1
ATOM 6754 C C . LEU A 1 829 ? 26.399 -2.474 -32.955 1.00 75.06 829 LEU A C 1
ATOM 6756 O O . LEU A 1 829 ? 26.143 -1.432 -32.348 1.00 75.06 829 LEU A O 1
ATOM 6760 N N . GLU A 1 830 ? 27.324 -2.518 -33.920 1.00 83.44 830 GLU A N 1
ATOM 6761 C CA . GLU A 1 830 ? 28.136 -1.357 -34.327 1.00 83.44 830 GLU A CA 1
ATOM 6762 C C . GLU A 1 830 ? 27.506 -0.480 -35.402 1.00 83.44 830 GLU A C 1
ATOM 6764 O O . GLU A 1 830 ? 27.902 0.677 -35.569 1.00 83.44 830 GLU A O 1
ATOM 6769 N N . LEU A 1 831 ? 26.508 -0.988 -36.116 1.00 79.56 831 LEU A N 1
ATOM 6770 C CA . LEU A 1 831 ? 25.859 -0.294 -37.223 1.00 79.56 831 LEU A CA 1
ATOM 6771 C C . LEU A 1 831 ? 25.426 1.150 -36.876 1.00 79.56 831 LEU A C 1
ATOM 6773 O O . LEU A 1 831 ? 25.731 2.062 -37.651 1.00 79.56 831 LEU A O 1
ATOM 6777 N N . PRO A 1 832 ? 24.846 1.442 -35.688 1.00 76.56 832 PRO A N 1
ATOM 6778 C CA . PRO A 1 832 ? 24.509 2.816 -35.297 1.00 76.56 832 PRO A CA 1
ATOM 6779 C C . PRO A 1 832 ? 25.730 3.731 -35.109 1.00 76.56 832 PRO A C 1
ATOM 6781 O O . PRO A 1 832 ? 25.655 4.942 -35.347 1.00 76.56 832 PRO A O 1
ATOM 6784 N N . ASN A 1 833 ? 26.863 3.181 -34.665 1.00 82.38 833 ASN A N 1
ATOM 6785 C CA . ASN A 1 833 ? 28.109 3.931 -34.509 1.00 82.38 833 ASN A CA 1
ATOM 6786 C C . ASN A 1 833 ? 28.796 4.156 -35.861 1.00 82.38 833 ASN A C 1
ATOM 6788 O O . ASN A 1 833 ? 29.330 5.241 -36.083 1.00 82.38 833 ASN A O 1
ATOM 6792 N N . LEU A 1 834 ? 28.732 3.187 -36.779 1.00 85.69 834 LEU A N 1
ATOM 6793 C CA . LEU A 1 834 ? 29.243 3.308 -38.150 1.00 85.69 834 LEU A CA 1
ATOM 6794 C C . LEU A 1 834 ? 28.484 4.373 -38.949 1.00 85.69 834 LEU A C 1
ATOM 6796 O O . LEU A 1 834 ? 29.097 5.240 -39.571 1.00 85.69 834 LEU A O 1
ATOM 6800 N N . ILE A 1 835 ? 27.155 4.384 -38.852 1.00 80.75 835 ILE A N 1
ATOM 6801 C CA . ILE A 1 835 ? 26.312 5.431 -39.442 1.00 80.75 835 ILE A CA 1
ATOM 6802 C C . ILE A 1 835 ? 26.640 6.801 -38.824 1.00 80.75 835 ILE A C 1
ATOM 6804 O O . ILE A 1 835 ? 26.809 7.791 -39.538 1.00 80.75 835 ILE A O 1
ATOM 6808 N N . GLY A 1 836 ? 26.795 6.863 -37.496 1.00 80.12 836 GLY A N 1
ATOM 6809 C CA . GLY A 1 836 ? 27.225 8.083 -36.805 1.00 80.12 836 GLY A CA 1
ATOM 6810 C C . GLY A 1 836 ? 28.604 8.575 -37.264 1.00 80.12 836 GLY A C 1
ATOM 6811 O O . GLY A 1 836 ? 28.825 9.783 -37.395 1.00 80.12 836 GLY A O 1
ATOM 6812 N N . PHE A 1 837 ? 29.519 7.650 -37.562 1.00 86.88 837 PHE A N 1
ATOM 6813 C CA . PHE A 1 837 ? 30.840 7.941 -38.108 1.00 86.88 837 PHE A CA 1
ATOM 6814 C C . PHE A 1 837 ? 30.776 8.478 -39.540 1.00 86.88 837 PHE A C 1
ATOM 6816 O O . PHE A 1 837 ? 31.397 9.503 -39.829 1.00 86.88 837 PHE A O 1
ATOM 6823 N N . LEU A 1 838 ? 29.943 7.890 -40.399 1.00 84.38 838 LEU A N 1
ATOM 6824 C CA . LEU A 1 838 ? 29.658 8.423 -41.733 1.00 84.38 838 LEU A CA 1
ATOM 6825 C C . LEU A 1 838 ? 29.108 9.850 -41.683 1.00 84.38 838 LEU A C 1
ATOM 6827 O O . LEU A 1 838 ? 29.582 10.731 -42.401 1.00 84.38 838 LEU A O 1
ATOM 6831 N N . ASP A 1 839 ? 28.150 10.114 -40.796 1.00 80.94 839 ASP A N 1
ATOM 6832 C CA . ASP A 1 839 ? 27.581 11.449 -40.616 1.00 80.94 839 ASP A CA 1
ATOM 6833 C C . ASP A 1 839 ? 28.605 12.476 -40.131 1.00 80.94 839 ASP A C 1
ATOM 6835 O O . ASP A 1 839 ? 28.546 13.655 -40.508 1.00 80.94 839 ASP A O 1
ATOM 6839 N N . PHE A 1 840 ? 29.535 12.046 -39.280 1.00 83.81 840 PHE A N 1
ATOM 6840 C CA . PHE A 1 840 ? 30.652 12.865 -38.831 1.00 83.81 840 PHE A CA 1
ATOM 6841 C C . PHE A 1 840 ? 31.594 13.213 -39.988 1.00 83.81 840 PHE A C 1
ATOM 6843 O O . PHE A 1 840 ? 31.905 14.391 -40.180 1.00 83.81 840 PHE A O 1
ATOM 6850 N N . LEU A 1 841 ? 31.998 12.223 -40.786 1.00 84.38 841 LEU A N 1
ATOM 6851 C CA . LEU A 1 841 ? 32.870 12.426 -41.942 1.00 84.38 841 LEU A CA 1
ATOM 6852 C C . LEU A 1 841 ? 32.206 13.299 -43.010 1.00 84.38 841 LEU A C 1
ATOM 6854 O O . LEU A 1 841 ? 32.834 14.228 -43.513 1.00 84.38 841 LEU A O 1
ATOM 6858 N N . ARG A 1 842 ? 30.907 13.109 -43.270 1.00 83.56 842 ARG A N 1
ATOM 6859 C CA . ARG A 1 842 ? 30.140 13.968 -44.185 1.00 83.56 842 ARG A CA 1
ATOM 6860 C C . ARG A 1 842 ? 30.229 15.444 -43.787 1.00 83.56 842 ARG A C 1
ATOM 6862 O O . ARG A 1 842 ? 30.396 16.309 -44.640 1.00 83.56 842 ARG A O 1
ATOM 6869 N N . LYS A 1 843 ? 30.135 15.748 -42.485 1.00 81.94 843 LYS A N 1
ATOM 6870 C CA . LYS A 1 843 ? 30.230 17.127 -41.964 1.00 81.94 843 LYS A CA 1
ATOM 6871 C C . LYS A 1 843 ? 31.635 17.728 -42.095 1.00 81.94 843 LYS A C 1
ATOM 6873 O O . LYS A 1 843 ? 31.750 18.951 -42.090 1.00 81.94 843 LYS A O 1
ATOM 6878 N N . GLN A 1 844 ? 32.681 16.903 -42.179 1.00 82.69 844 GLN A N 1
ATOM 6879 C CA . GLN A 1 844 ? 34.067 17.343 -42.400 1.00 82.69 844 GLN A CA 1
ATOM 6880 C C . GLN A 1 844 ? 34.330 17.715 -43.870 1.00 82.69 844 GLN A C 1
ATOM 6882 O O . GLN A 1 844 ? 35.236 18.502 -44.144 1.00 82.69 844 GLN A O 1
ATOM 6887 N N . GLY A 1 845 ? 33.521 17.196 -44.798 1.00 78.94 845 GLY A N 1
ATOM 6888 C CA . GLY A 1 845 ? 33.670 17.390 -46.240 1.00 78.94 845 GLY A CA 1
ATOM 6889 C C . GLY A 1 845 ? 34.253 16.161 -46.954 1.00 78.94 845 GLY A C 1
ATOM 6890 O O . GLY A 1 845 ? 34.569 15.154 -46.315 1.00 78.94 845 GLY A O 1
ATOM 6891 N N . PRO A 1 846 ? 34.390 16.213 -48.291 1.00 80.38 846 PRO A N 1
ATOM 6892 C CA . PRO A 1 846 ? 34.806 15.062 -49.087 1.00 80.38 846 PRO A CA 1
ATOM 6893 C C . PRO A 1 846 ? 36.262 14.667 -48.793 1.00 80.38 846 PRO A C 1
ATOM 6895 O O . PRO A 1 846 ? 37.176 15.489 -48.855 1.00 80.38 846 PRO A O 1
ATOM 6898 N N . SER A 1 847 ? 36.488 13.387 -48.502 1.00 84.12 847 SER A N 1
ATOM 6899 C CA . SER A 1 847 ? 37.813 12.793 -48.279 1.00 84.12 847 SER A CA 1
ATOM 6900 C C . SER A 1 847 ? 37.827 11.345 -48.767 1.00 84.12 847 SER A C 1
ATOM 6902 O O . SER A 1 847 ? 36.768 10.729 -48.851 1.00 84.12 847 SER A O 1
ATOM 6904 N N . GLN A 1 848 ? 39.006 10.786 -49.066 1.00 80.94 848 GLN A N 1
ATOM 6905 C CA . GLN A 1 848 ? 39.113 9.371 -49.452 1.00 80.94 848 GLN A CA 1
ATOM 6906 C C . GLN A 1 848 ? 38.527 8.457 -48.368 1.00 80.94 848 GLN A C 1
ATOM 6908 O O . GLN A 1 848 ? 37.701 7.606 -48.658 1.00 80.94 848 GLN A O 1
ATOM 6913 N N . LEU A 1 849 ? 38.841 8.757 -47.104 1.00 82.06 849 LEU A N 1
ATOM 6914 C CA . LEU A 1 849 ? 38.287 8.062 -45.946 1.00 82.06 849 LEU A CA 1
ATOM 6915 C C . LEU A 1 849 ? 36.754 8.028 -45.941 1.00 82.06 849 LEU A C 1
ATOM 6917 O O . LEU A 1 849 ? 36.173 7.015 -45.583 1.00 82.06 849 LEU A O 1
ATOM 6921 N N . PHE A 1 850 ? 36.094 9.136 -46.287 1.00 85.81 850 PHE A N 1
ATOM 6922 C CA . PHE A 1 850 ? 34.633 9.175 -46.327 1.00 85.81 850 PHE A CA 1
ATOM 6923 C C . PHE A 1 850 ? 34.075 8.159 -47.330 1.00 85.81 850 PHE A C 1
ATOM 6925 O O . PHE A 1 850 ? 33.111 7.472 -47.006 1.00 85.81 850 PHE A O 1
ATOM 6932 N N . PHE A 1 851 ? 34.685 8.047 -48.512 1.00 84.56 851 PHE A N 1
ATOM 6933 C CA . PHE A 1 851 ? 34.263 7.086 -49.531 1.00 84.56 851 PHE A CA 1
ATOM 6934 C C . PHE A 1 851 ? 34.591 5.647 -49.129 1.00 84.56 851 PHE A C 1
ATOM 6936 O O . PHE A 1 851 ? 33.695 4.814 -49.180 1.00 84.56 851 PHE A O 1
ATOM 6943 N N . ASP A 1 852 ? 35.794 5.389 -48.610 1.00 83.38 852 ASP A N 1
ATOM 6944 C CA . ASP A 1 852 ? 36.187 4.057 -48.130 1.00 83.38 852 ASP A CA 1
ATOM 6945 C C . ASP A 1 852 ? 35.234 3.547 -47.027 1.00 83.38 852 ASP A C 1
ATOM 6947 O O . ASP A 1 852 ? 34.863 2.377 -46.997 1.00 83.38 852 ASP A O 1
ATOM 6951 N N . VAL A 1 853 ? 34.798 4.433 -46.120 1.00 85.06 853 VAL A N 1
ATOM 6952 C CA . VAL A 1 853 ? 33.827 4.090 -45.067 1.00 85.06 853 VAL A CA 1
ATOM 6953 C C . VAL A 1 853 ? 32.417 3.914 -45.638 1.00 85.06 853 VAL A C 1
ATOM 6955 O O . VAL A 1 853 ? 31.680 3.078 -45.127 1.00 85.06 853 VAL A O 1
ATOM 6958 N N . CYS A 1 854 ? 32.018 4.663 -46.675 1.00 85.38 854 CYS A N 1
ATOM 6959 C CA . CYS A 1 854 ? 30.731 4.432 -47.346 1.00 85.38 854 CYS A CA 1
ATOM 6960 C C . CYS A 1 854 ? 30.684 3.021 -47.928 1.00 85.38 854 CYS A C 1
ATOM 6962 O O . CYS A 1 854 ? 29.736 2.297 -47.652 1.00 85.38 854 CYS A O 1
ATOM 6964 N N . ASP A 1 855 ? 31.724 2.636 -48.666 1.00 86.81 855 ASP A N 1
ATOM 6965 C CA . ASP A 1 855 ? 31.810 1.326 -49.310 1.00 86.81 855 ASP A CA 1
ATOM 6966 C C . ASP A 1 855 ? 31.809 0.207 -48.254 1.00 86.81 855 ASP A C 1
ATOM 6968 O O . ASP A 1 855 ? 31.012 -0.721 -48.333 1.00 86.81 855 ASP A O 1
ATOM 6972 N N . ALA A 1 856 ? 32.594 0.354 -47.180 1.00 84.31 856 ALA A N 1
ATOM 6973 C CA . ALA A 1 856 ? 32.615 -0.631 -46.100 1.00 84.31 856 ALA A CA 1
ATOM 6974 C C . ALA A 1 856 ? 31.265 -0.772 -45.368 1.00 84.31 856 ALA A C 1
ATOM 6976 O O . ALA A 1 856 ? 30.882 -1.876 -44.992 1.00 84.31 856 ALA A O 1
ATOM 6977 N N . VAL A 1 857 ? 30.539 0.328 -45.130 1.00 83.81 857 VAL A N 1
ATOM 6978 C CA . VAL A 1 857 ? 29.220 0.276 -44.471 1.00 83.81 857 VAL A CA 1
ATOM 6979 C C . VAL A 1 857 ? 28.153 -0.306 -45.397 1.00 83.81 857 VAL A C 1
ATOM 6981 O O . VAL A 1 857 ? 27.268 -1.005 -44.911 1.00 83.81 857 VAL A O 1
ATOM 6984 N N . GLU A 1 858 ? 28.239 -0.044 -46.701 1.00 85.38 858 GLU A N 1
ATOM 6985 C CA . GLU A 1 858 ? 27.376 -0.648 -47.721 1.00 85.38 858 GLU A CA 1
ATOM 6986 C C . GLU A 1 858 ? 27.583 -2.167 -47.777 1.00 85.38 858 GLU A C 1
ATOM 6988 O O . GLU A 1 858 ? 26.621 -2.913 -47.604 1.00 85.38 858 GLU A O 1
ATOM 6993 N N . ASP A 1 859 ? 28.835 -2.627 -47.860 1.00 84.44 859 ASP A N 1
ATOM 6994 C CA . ASP A 1 859 ? 29.174 -4.056 -47.866 1.00 84.44 859 ASP A CA 1
ATOM 6995 C C . ASP A 1 859 ? 28.707 -4.773 -46.584 1.00 84.44 859 ASP A C 1
ATOM 6997 O O . ASP A 1 859 ? 28.163 -5.879 -46.636 1.00 84.44 859 ASP A O 1
ATOM 7001 N N . ILE A 1 860 ? 28.886 -4.143 -45.413 1.00 82.69 860 ILE A N 1
ATOM 7002 C CA . ILE A 1 860 ? 28.398 -4.675 -44.130 1.00 82.69 860 ILE A CA 1
ATOM 7003 C C . ILE A 1 860 ? 26.864 -4.737 -44.115 1.00 82.69 860 ILE A C 1
ATOM 7005 O O . ILE A 1 860 ? 26.293 -5.725 -43.655 1.00 82.69 860 ILE A O 1
ATOM 7009 N N . ALA A 1 861 ? 26.181 -3.697 -44.598 1.00 78.56 861 ALA A N 1
ATOM 7010 C CA . ALA A 1 861 ? 24.723 -3.658 -44.631 1.00 78.56 861 ALA A CA 1
ATOM 7011 C C . ALA A 1 861 ? 24.139 -4.730 -45.560 1.00 78.56 861 ALA A C 1
ATOM 7013 O O . ALA A 1 861 ? 23.163 -5.382 -45.186 1.00 78.56 861 ALA A O 1
ATOM 7014 N N . ASP A 1 862 ? 24.749 -4.940 -46.725 1.00 80.44 862 ASP A N 1
ATOM 7015 C CA . ASP A 1 862 ? 24.352 -5.976 -47.678 1.00 80.44 862 ASP A CA 1
ATOM 7016 C C . ASP A 1 862 ? 24.561 -7.381 -47.106 1.00 80.44 862 ASP A C 1
ATOM 7018 O O . ASP A 1 862 ? 23.680 -8.232 -47.230 1.00 80.44 862 ASP A O 1
ATOM 7022 N N . HIS A 1 863 ? 25.682 -7.617 -46.414 1.00 79.44 863 HIS A N 1
ATOM 7023 C CA . HIS A 1 863 ? 25.949 -8.889 -45.736 1.00 79.44 863 HIS A CA 1
ATOM 7024 C C . HIS A 1 863 ? 24.910 -9.212 -44.654 1.00 79.44 863 HIS A C 1
ATOM 7026 O O . HIS A 1 863 ? 24.500 -10.360 -44.513 1.00 79.44 863 HIS A O 1
ATOM 7032 N N . LEU A 1 864 ? 24.448 -8.191 -43.925 1.00 73.69 864 LEU A N 1
ATOM 7033 C CA . LEU A 1 864 ? 23.433 -8.307 -42.873 1.00 73.69 864 LEU A CA 1
ATOM 7034 C C . LEU A 1 864 ? 21.984 -8.264 -43.397 1.00 73.69 864 LEU A C 1
ATOM 7036 O O . LEU A 1 864 ? 21.051 -8.200 -42.595 1.00 73.69 864 LEU A O 1
ATOM 7040 N N . GLU A 1 865 ? 21.779 -8.232 -44.718 1.00 75.50 865 GLU A N 1
ATOM 7041 C CA . GLU A 1 865 ? 20.471 -8.077 -45.374 1.00 75.50 865 GLU A CA 1
ATOM 7042 C C . GLU A 1 865 ? 19.697 -6.806 -44.940 1.00 75.50 865 GLU A C 1
ATOM 7044 O O . GLU A 1 865 ? 18.464 -6.757 -44.932 1.00 75.50 865 GLU A O 1
ATOM 7049 N N . ARG A 1 866 ? 20.413 -5.728 -44.593 1.00 70.38 866 ARG A N 1
ATOM 7050 C CA . ARG A 1 866 ? 19.859 -4.424 -44.178 1.00 70.38 866 ARG A CA 1
ATOM 7051 C C . ARG A 1 866 ? 19.895 -3.401 -45.317 1.00 70.38 866 ARG A C 1
ATOM 7053 O O . ARG A 1 866 ? 20.415 -2.298 -45.163 1.00 70.38 866 ARG A O 1
ATOM 7060 N N . TYR A 1 867 ? 19.274 -3.733 -46.447 1.00 72.06 867 TYR A N 1
ATOM 7061 C CA . TYR A 1 867 ? 19.325 -2.952 -47.699 1.00 72.06 867 TYR A CA 1
ATOM 7062 C C . TYR A 1 867 ? 18.933 -1.465 -47.571 1.00 72.06 867 TYR A C 1
ATOM 7064 O O . TYR A 1 867 ? 19.441 -0.616 -48.296 1.00 72.06 867 TYR A O 1
ATOM 7072 N N . GLN A 1 868 ? 18.076 -1.118 -46.606 1.00 66.75 868 GLN A N 1
ATOM 7073 C CA . GLN A 1 868 ? 17.672 0.271 -46.340 1.00 66.75 868 GLN A CA 1
ATOM 7074 C C . GLN A 1 868 ? 18.846 1.161 -45.883 1.00 66.75 868 GLN A C 1
ATOM 7076 O O . GLN A 1 868 ? 18.795 2.384 -46.013 1.00 66.75 868 GLN A O 1
ATOM 7081 N N . ILE A 1 869 ? 19.908 0.564 -45.336 1.00 70.44 869 ILE A N 1
ATOM 7082 C CA . ILE A 1 869 ? 21.138 1.274 -44.968 1.00 70.44 869 ILE A CA 1
ATOM 7083 C C . ILE A 1 869 ? 21.992 1.532 -46.208 1.00 70.44 869 ILE A C 1
ATOM 7085 O O . ILE A 1 869 ? 22.564 2.615 -46.309 1.00 70.44 869 ILE A O 1
ATOM 7089 N N . GLY A 1 870 ? 22.008 0.613 -47.179 1.00 71.94 870 GLY A N 1
ATOM 7090 C CA . GLY A 1 870 ? 22.586 0.859 -48.504 1.00 71.94 870 GLY A CA 1
ATOM 7091 C C . GLY A 1 870 ? 21.944 2.078 -49.175 1.00 71.94 870 GLY A C 1
ATOM 7092 O O . GLY A 1 870 ? 22.647 3.005 -49.575 1.00 71.94 870 GLY A O 1
ATOM 7093 N N . ASP A 1 871 ? 20.608 2.168 -49.150 1.00 73.19 871 ASP A N 1
ATOM 7094 C CA . ASP A 1 871 ? 19.872 3.340 -49.655 1.00 73.19 871 ASP A CA 1
ATOM 7095 C C . ASP A 1 871 ? 20.289 4.647 -48.944 1.00 73.19 871 ASP A C 1
ATOM 7097 O O . ASP A 1 871 ? 20.433 5.700 -49.576 1.00 73.19 871 ASP A O 1
ATOM 7101 N N . TYR A 1 872 ? 20.511 4.597 -47.624 1.00 76.75 872 TYR A N 1
ATOM 7102 C CA . TYR A 1 872 ? 20.997 5.742 -46.848 1.00 76.75 872 TYR A CA 1
ATOM 7103 C C . TYR A 1 872 ? 22.425 6.148 -47.239 1.00 76.75 872 TYR A C 1
ATOM 7105 O O . TYR A 1 872 ? 22.701 7.340 -47.414 1.00 76.75 872 TYR A O 1
ATOM 7113 N N . VAL A 1 873 ? 23.332 5.177 -47.387 1.00 81.56 873 VAL A N 1
ATOM 7114 C CA . VAL A 1 873 ? 24.718 5.411 -47.820 1.00 81.56 873 VAL A CA 1
ATOM 7115 C C . VAL A 1 873 ? 24.729 6.063 -49.201 1.00 81.56 873 VAL A C 1
ATOM 7117 O O . VAL A 1 873 ? 25.415 7.071 -49.395 1.00 81.56 873 VAL A O 1
ATOM 7120 N N . ASP A 1 874 ? 23.898 5.589 -50.125 1.00 79.44 874 ASP A N 1
ATOM 7121 C CA . ASP A 1 874 ? 23.753 6.167 -51.459 1.00 79.44 874 ASP A CA 1
ATOM 7122 C C . ASP A 1 874 ? 23.185 7.588 -51.441 1.00 79.44 874 ASP A C 1
ATOM 7124 O O . ASP A 1 874 ? 23.669 8.472 -52.163 1.00 79.44 874 ASP A O 1
ATOM 7128 N N . GLU A 1 875 ? 22.197 7.862 -50.586 1.00 81.00 875 GLU A N 1
ATOM 7129 C CA . GLU A 1 875 ? 21.673 9.213 -50.394 1.00 81.00 875 GLU A CA 1
ATOM 7130 C C . GLU A 1 875 ? 22.768 10.155 -49.864 1.00 81.00 875 GLU A C 1
ATOM 7132 O O . GLU A 1 875 ? 22.936 11.277 -50.359 1.00 81.00 875 GLU A O 1
ATOM 7137 N N . VAL A 1 876 ? 23.545 9.703 -48.877 1.00 79.69 876 VAL A N 1
ATOM 7138 C CA . VAL A 1 876 ? 24.658 10.450 -48.277 1.00 79.69 876 VAL A CA 1
ATOM 7139 C C . VAL A 1 876 ? 25.767 10.709 -49.301 1.00 79.69 876 VAL A C 1
ATOM 7141 O O . VAL A 1 876 ? 26.211 11.855 -49.438 1.00 79.69 876 VAL A O 1
ATOM 7144 N N . ARG A 1 877 ? 26.156 9.695 -50.080 1.00 81.69 877 ARG A N 1
ATOM 7145 C CA . ARG A 1 877 ? 27.139 9.773 -51.173 1.00 81.69 877 ARG A CA 1
ATOM 7146 C C . ARG A 1 877 ? 26.676 10.752 -52.258 1.00 81.69 877 ARG A C 1
ATOM 7148 O O . ARG A 1 877 ? 27.449 11.603 -52.706 1.00 81.69 877 ARG A O 1
ATOM 7155 N N . THR A 1 878 ? 25.397 10.703 -52.629 1.00 81.12 878 THR A N 1
ATOM 7156 C CA . THR A 1 878 ? 24.785 11.598 -53.626 1.00 81.12 878 THR A CA 1
ATOM 7157 C C . THR A 1 878 ? 24.738 13.046 -53.141 1.00 81.12 878 THR A C 1
ATOM 7159 O O . THR A 1 878 ? 25.103 13.961 -53.888 1.00 81.12 878 THR A O 1
ATOM 7162 N N . LYS A 1 879 ? 24.347 13.280 -51.881 1.00 80.94 879 LYS A N 1
ATOM 7163 C CA . LYS A 1 879 ? 24.390 14.614 -51.259 1.00 80.94 879 LYS A CA 1
ATOM 7164 C C . LYS A 1 879 ? 25.811 15.172 -51.256 1.00 80.94 879 LYS A C 1
ATOM 7166 O O . LYS A 1 879 ? 26.008 16.304 -51.690 1.00 80.94 879 LYS A O 1
ATOM 7171 N N . MET A 1 880 ? 26.803 14.361 -50.887 1.00 82.44 880 MET A N 1
ATOM 7172 C CA . MET A 1 880 ? 28.213 14.764 -50.852 1.00 82.44 880 MET A CA 1
ATOM 7173 C C . MET A 1 880 ? 28.739 15.172 -52.240 1.00 82.44 880 MET A C 1
ATOM 7175 O O . MET A 1 880 ? 29.359 16.228 -52.388 1.00 82.44 880 MET A O 1
ATOM 7179 N N . LYS A 1 881 ? 28.431 14.382 -53.280 1.00 79.75 881 LYS A N 1
ATOM 7180 C CA . LYS A 1 881 ? 28.779 14.685 -54.684 1.00 79.75 881 LYS A CA 1
ATOM 7181 C C . LYS A 1 881 ? 28.073 15.939 -55.213 1.00 79.75 881 LYS A C 1
ATOM 7183 O O . LYS A 1 881 ? 28.640 16.666 -56.027 1.00 79.75 881 LYS A O 1
ATOM 7188 N N . THR A 1 882 ? 26.860 16.217 -54.738 1.00 80.19 882 THR A N 1
ATOM 7189 C CA . THR A 1 882 ? 26.080 17.397 -55.144 1.00 80.19 882 THR A CA 1
ATOM 7190 C C . THR A 1 882 ? 26.566 18.677 -54.461 1.00 80.19 882 THR A C 1
ATOM 7192 O O . THR A 1 882 ? 26.626 19.726 -55.102 1.00 80.19 882 THR A O 1
ATOM 7195 N N . GLU A 1 883 ? 26.927 18.608 -53.178 1.00 82.00 883 GLU A N 1
ATOM 7196 C CA . GLU A 1 883 ? 27.401 19.756 -52.397 1.00 82.00 883 GLU A CA 1
ATOM 7197 C C . GLU A 1 883 ? 28.855 20.140 -52.735 1.00 82.00 883 GLU A C 1
ATOM 7199 O O . GLU A 1 883 ? 29.178 21.329 -52.735 1.00 82.00 883 GLU A O 1
ATOM 7204 N N . TYR A 1 884 ? 29.707 19.168 -53.101 1.00 79.88 884 TYR A N 1
ATOM 7205 C CA . TYR A 1 884 ? 31.139 19.380 -53.378 1.00 79.88 884 TYR A CA 1
ATOM 7206 C C . TYR A 1 884 ? 31.610 18.730 -54.699 1.00 79.88 884 TYR A C 1
ATOM 7208 O O . TYR A 1 884 ? 32.482 17.852 -54.712 1.00 79.88 884 TYR A O 1
ATOM 7216 N N . PRO A 1 885 ? 31.077 19.158 -55.858 1.00 71.75 885 PRO A N 1
ATOM 7217 C CA . PRO A 1 885 ? 31.298 18.481 -57.138 1.00 71.75 885 PRO A CA 1
ATOM 7218 C C . PRO A 1 885 ? 32.740 18.572 -57.667 1.00 71.75 885 PRO A C 1
ATOM 7220 O O . PRO A 1 885 ? 33.172 17.710 -58.423 1.00 71.75 885 PRO A O 1
ATOM 7223 N N . SER A 1 886 ? 33.518 19.600 -57.316 1.00 67.69 886 SER A N 1
ATOM 7224 C CA . SER A 1 886 ? 34.908 19.745 -57.787 1.00 67.69 886 SER A CA 1
ATOM 7225 C C . SER A 1 886 ? 35.909 18.882 -57.019 1.00 67.69 886 SER A C 1
ATOM 7227 O O . SER A 1 886 ? 36.895 18.429 -57.591 1.00 67.69 886 SER A O 1
ATOM 7229 N N . GLU A 1 887 ? 35.671 18.664 -55.730 1.00 69.44 887 GLU A N 1
ATOM 7230 C CA . GLU A 1 887 ? 36.587 17.956 -54.827 1.00 69.44 887 GLU A CA 1
ATOM 7231 C C . GLU A 1 887 ? 36.359 16.443 -54.881 1.00 69.44 887 GLU A C 1
ATOM 7233 O O . GLU A 1 887 ? 37.316 15.674 -54.912 1.00 69.44 887 GLU A O 1
ATOM 7238 N N . THR A 1 888 ? 35.101 16.019 -55.015 1.00 65.81 888 THR A N 1
ATOM 7239 C CA . THR A 1 888 ? 34.726 14.610 -55.216 1.00 65.81 888 THR A CA 1
ATOM 7240 C C . THR A 1 888 ? 35.240 14.056 -56.548 1.00 65.81 888 THR A C 1
ATOM 7242 O O . THR A 1 888 ? 35.868 13.004 -56.565 1.00 65.81 888 THR A O 1
ATOM 7245 N N . ASN A 1 889 ? 35.125 14.818 -57.643 1.00 62.03 889 ASN A N 1
ATOM 7246 C CA . ASN A 1 889 ? 35.708 14.449 -58.942 1.00 62.03 889 ASN A CA 1
ATOM 7247 C C . ASN A 1 889 ? 37.246 14.328 -58.912 1.00 62.03 889 ASN A C 1
ATOM 7249 O O . ASN A 1 889 ? 37.826 13.629 -59.741 1.00 62.03 889 ASN A O 1
ATOM 7253 N N . HIS A 1 890 ? 37.937 15.027 -58.007 1.00 60.22 890 HIS A N 1
ATOM 7254 C CA . HIS A 1 890 ? 39.388 14.892 -57.849 1.00 60.22 890 HIS A CA 1
ATOM 7255 C C . HIS A 1 890 ? 39.783 13.624 -57.081 1.00 60.22 890 HIS A C 1
ATOM 7257 O O . HIS A 1 890 ? 40.828 13.056 -57.391 1.00 60.22 890 HIS A O 1
ATOM 7263 N N . LEU A 1 891 ? 38.958 13.181 -56.129 1.00 60.41 891 LEU A N 1
ATOM 7264 C CA . LEU A 1 891 ? 39.155 11.949 -55.358 1.00 60.41 891 LEU A CA 1
ATOM 7265 C C . LEU A 1 891 ? 38.835 10.700 -56.194 1.00 60.41 891 LEU A C 1
ATOM 7267 O O . LEU A 1 891 ? 39.652 9.785 -56.227 1.00 60.41 891 LEU A O 1
ATOM 7271 N N . ASP A 1 892 ? 37.755 10.729 -56.986 1.00 56.66 892 ASP A N 1
ATOM 7272 C CA . ASP A 1 892 ? 37.418 9.660 -57.948 1.00 56.66 892 ASP A CA 1
ATOM 7273 C C . ASP A 1 892 ? 38.572 9.405 -58.949 1.00 56.66 892 ASP A C 1
ATOM 7275 O O . ASP A 1 892 ? 38.801 8.279 -59.376 1.00 56.66 892 ASP A O 1
ATOM 7279 N N . ASN A 1 893 ? 39.356 10.439 -59.287 1.00 51.62 893 ASN A N 1
ATOM 7280 C CA . ASN A 1 893 ? 40.524 10.328 -60.175 1.00 51.62 893 ASN A CA 1
ATOM 7281 C C . ASN A 1 893 ? 41.831 9.905 -59.465 1.00 51.62 893 ASN A C 1
ATOM 7283 O O . ASN A 1 893 ? 42.829 9.659 -60.145 1.00 51.62 893 ASN A O 1
ATOM 7287 N N . GLN A 1 894 ? 41.879 9.871 -58.127 1.00 49.84 894 GLN A N 1
ATOM 7288 C CA . GLN A 1 894 ? 43.050 9.413 -57.361 1.00 49.84 894 GLN A CA 1
ATOM 7289 C C . GLN A 1 894 ? 42.934 7.960 -56.881 1.00 49.84 894 GLN A C 1
ATOM 7291 O O . GLN A 1 894 ? 43.974 7.339 -56.687 1.00 49.84 894 GLN A O 1
ATOM 7296 N N . GLY A 1 895 ? 41.722 7.407 -56.762 1.00 40.75 895 GLY A N 1
ATOM 7297 C CA . GLY A 1 895 ? 41.487 6.000 -56.399 1.00 40.75 895 GLY A CA 1
ATOM 7298 C C . GLY A 1 895 ? 41.874 4.964 -57.469 1.00 40.75 895 GLY A C 1
ATOM 7299 O O . GLY A 1 895 ? 41.892 3.773 -57.182 1.00 40.75 895 GLY A O 1
ATOM 7300 N N . GLU A 1 896 ? 42.221 5.392 -58.690 1.00 34.25 896 GLU A N 1
ATOM 7301 C CA . GLU A 1 896 ? 42.703 4.512 -59.773 1.00 34.25 896 GLU A CA 1
ATOM 7302 C C . GLU A 1 896 ? 44.244 4.323 -59.814 1.00 34.25 896 GLU A C 1
ATOM 7304 O O . GLU A 1 896 ? 44.747 3.734 -60.775 1.00 34.25 896 GLU A O 1
ATOM 7309 N N . ASN A 1 897 ? 45.016 4.792 -58.816 1.00 26.89 897 ASN A N 1
ATOM 7310 C CA . ASN A 1 897 ? 46.491 4.650 -58.774 1.00 26.89 897 ASN A CA 1
ATOM 7311 C C . ASN A 1 897 ? 47.038 3.851 -57.589 1.00 26.89 897 ASN A C 1
ATOM 7313 O O . ASN A 1 897 ? 46.769 4.246 -56.434 1.00 26.89 897 ASN A O 1
#

InterPro domains:
  IPR024983 CHAT domain [PF12770] (215-373)
  IPR027417 P-loop containing nucleoside triphosphate hydrolase [G3DSA:3.40.50.300] (420-565)
  IPR027417 P-loop containing nucleoside triphosphate hydrolase [SSF52540] (410-678)

Secondary structure (DSSP, 8-state):
------EEEEEEEEEEE-TTS-EEEEEEEEEEE-SSSS-EEEEPPPEEEEPPPPP-HHHHHHHHHTGGGS-STHHHHHHHHHHHHHHHHHHHHHHTT--TTTHHHHHHHHHS-SS-EEEEEE--TT--HHHHHHHTS-GGG-B-SS-BGGGTT-EEEEE-TT--TTSPPPPPB-S-EEEEEE----S-SS---THHHHHHHHHHHHHTTTTEEEEE-SS-BHHHHHHHHHHHHHTT---SEEEEEEEEEE-TTT--EEEEEEPSS-S-SSSPPEEEEEHHHHHHHHHHHT--EEEEEEEE-S--SS-HHHHHHHHHHHTT--EEEEE-S---HHHHHHHHHHHHHHHHTT--HHHHHHHHHHHTSSSSS---TTS-EEEESSS---SB-----TTHHHHTTS---SPPPPTT---S-HHHHHHHHHHHHHSSEEEEEE-TTSSHHHHHHHHHHHHHHTTSSS-EEEEEGGG-SSHHHHHHHHHHHH-TTSPPPS-HHHHHHHHHHHHHHS--EEEEETGGGGS--TTS-----HHHHHHHHHHHHHHTTSTT-EEEEEESSPPPTTS--GGGEEEE-SPPHHHHHHHHHHHHHHTT--GGGSTTTTS--HHHHHHHTTT-HHHHHTHHHHHHHH-HHHHHHHHHHHHHHHTTT--STTHHHHHHHHHHHHTTS-HHHHHTGGGGGG-SSEEEHHHHHHHHTHHHHHHHHHHHHHHHHH--HHHHHHHHHHHTT-HHHHHHHHHHHHHHHHHHHHHHHHHHGGGTSEEEEETTEEEE-HHHHHHHHHHT--HHHHHHHHHHHHHHHHHHHHHHHTTTTT-HHHHHHHHHHHHHHHHHHHHHHHHH---HHHHHHHHHHHHHHHHTT-HHHHHHHHHHHHHHHHH-HHHHHHHHTTTT-

Mean predicted aligned error: 12.35 Å

pLDDT: mean 82.3, std 12.55, range [26.89, 98.12]

Radius of gyration: 35.35 Å; Cα contacts (8 Å, |Δi|>4): 1455; chains: 1; bounding box: 102×54×106 Å

Solvent-accessible surface area (backbone atoms only — not comparable to full-atom values): 48104 Å² total; per-residue (Å²): 133,89,87,67,54,40,32,38,36,43,36,32,34,75,45,38,68,44,97,86,72,40,31,31,24,44,31,33,44,35,38,39,39,54,91,50,106,56,76,48,73,50,71,35,75,74,44,82,29,59,58,67,82,76,78,61,61,68,62,50,51,40,52,59,66,54,34,74,46,50,74,43,48,37,45,34,57,51,46,54,54,48,52,53,46,51,52,53,49,12,25,51,53,32,58,50,66,51,44,88,70,32,42,63,55,55,52,49,54,60,74,75,35,72,59,23,35,42,37,40,30,53,43,56,81,82,77,38,65,21,33,46,55,60,71,68,49,67,69,58,43,30,20,84,82,83,53,44,50,52,76,61,55,25,37,71,39,37,36,50,72,81,52,60,91,83,58,82,77,75,73,50,42,89,69,60,49,26,35,41,34,37,45,26,76,31,61,55,94,82,75,66,64,59,48,53,62,52,49,48,47,35,51,48,19,63,57,36,51,88,54,24,44,57,47,61,44,72,66,38,22,62,69,44,49,49,50,55,54,52,54,26,50,76,70,74,46,63,52,46,32,40,38,40,39,37,40,20,31,62,39,94,90,70,75,37,23,23,41,38,20,23,36,91,85,39,97,39,80,85,50,20,42,68,36,75,48,34,48,68,63,54,31,53,50,38,56,74,60,61,34,47,35,35,38,44,34,34,34,76,78,62,89,63,94,57,62,28,60,63,54,30,52,52,52,35,29,76,58,63,31,45,34,35,39,40,29,64,69,77,68,59,50,74,50,47,38,43,22,51,52,42,23,52,50,31,34,45,50,26,32,20,65,58,58,10,49,45,50,10,33,56,63,35,46,70,84,82,85,57,94,56,48,59,56,66,42,44,38,25,24,56,81,82,55,34,59,26,48,62,50,86,55,81,64,56,70,58,41,71,74,60,80,74,97,60,83,85,71,58,97,75,54,92,76,65,64,46,64,62,47,51,44,49,54,50,33,52,75,78,36,43,43,36,36,44,29,32,63,83,56,53,48,61,68,63,48,54,53,49,45,31,50,52,35,27,68,54,68,68,24,73,51,58,40,81,44,62,37,80,76,42,90,46,56,61,49,54,48,51,51,51,36,48,70,77,37,72,92,55,85,83,59,100,40,69,68,60,40,44,55,52,43,52,53,52,40,60,79,40,33,34,36,41,33,38,33,51,53,54,61,54,47,64,51,96,88,49,92,60,79,52,58,70,64,48,35,51,51,44,54,48,52,52,60,55,49,54,70,33,73,60,29,33,40,36,40,29,28,68,65,86,54,65,84,88,70,58,42,71,95,42,43,48,78,56,60,52,48,57,65,67,43,33,43,36,44,24,46,41,33,19,53,73,70,71,45,61,69,83,73,21,44,67,41,56,76,54,52,58,65,57,33,39,54,39,46,56,22,28,46,53,34,34,50,47,40,20,68,49,27,41,75,55,4,44,58,55,40,21,54,50,40,42,52,50,49,59,55,42,47,77,78,36,76,52,78,60,66,37,39,48,49,50,24,49,55,43,48,53,72,68,48,57,68,75,62,50,71,54,46,51,63,51,42,77,46,64,50,44,50,43,10,62,34,50,27,40,45,75,44,53,52,57,52,54,51,46,49,52,48,48,54,46,28,72,76,56,79,36,71,72,59,24,54,52,49,52,54,50,41,77,68,33,68,72,53,40,52,53,52,51,48,56,49,49,54,53,11,37,52,50,38,45,54,52,36,74,67,31,35,86,74,69,44,28,48,79,74,54,98,36,31,30,41,41,40,64,65,56,33,59,44,31,61,75,72,61,57,49,74,83,55,46,60,60,40,49,58,27,38,54,56,21,53,52,51,51,50,55,52,49,68,76,33,54,91,80,43,51,77,66,44,50,57,51,49,64,70,40,47,57,43,52,52,48,48,50,56,52,36,61,74,74,46,88,46,71,67,50,53,56,50,44,53,54,51,33,54,52,22,54,76,69,71,38,56,73,52,34,55,49,44,50,52,52,53,51,51,49,46,68,78,38,55,74,62,43,58,52,48,68,67,52,76,81,112

Organism: NCBI:txid890399

Nearest PDB structures (foldseek):
  9cc9-assembly1_L  TM=4.639E-01  e=3.594E-06  Nicotiana benthamiana
  4m9r-assembly1_A  TM=5.618E-01  e=3.895E-02  Caenorhabditis elegans
  8v4x-assembly1_C  TM=5.450E-01  e=7.259E-02  Homo sapiens
  7paw-assembly1_B  TM=4.868E-01  e=3.216E-02  Homo sapiens
  2fp3-assembly1_A  TM=4.857E-01  e=6.920E-02  Drosophila melanogaster

Foldseek 3Di:
DDDFAFEKEWEFADWDADPVRKIKTWIKIWTWGPPDPDTDIDIFDIDIFIQDDDDDVVLVQCQFFVCVLAVDAQSVVSQVVSVVVLLVNLQVNQVSRCDPRCVVVVVCSVVPDLAHEYEYEYDQDPNDLSSLNVLPPLNQSHDNSPDGPLVSNYFYAYAYPPLDPPPPAADADADAQEEEEAQAQAADPPGDQSCLQVVLVLVLCVLPVVRHHYAYQPPRAPVSVVVVQVVCVVVVHHHQEYEYAEAWEQDPPPSFIWGWTFDPDDPALLHGHTDTDGLVNVLVSCVVRVHQEYEQRYEYPDPDSGDSSSSSQNSSLVSHHFKYWYAHDDHGSVLSSQLVVQLVLCLQQQFWNRVSLSRSLVSNPCPDGHPPSSRIHMYGHYPTGGRHHGDDCPVVVVSVVDDDPADDADLLGDFACSSVLVLLVSCVVPAQEFEEAEDPQLCSVNSLSVSQVVCCSNVLFVGEQEDECLPPPAVLSVLVSLQCVLPVPDDQDPDSVVSNVVSLVSCLVGAYEYEYHALVNQDDDPPAPPPRPVVRNVSNVVVVVVQRVRPRYHYYYYYHDADDPPRRDPSRYDYRFAGDQSRLSSLLVSLLVSVVQPLNQFPPSNDAPSSLQCVLLPNRNLQSSLCNVVCRVHNRVVNSVVSNVQLVVVCVVCVDPRLSSVLNSLVSLLVVFDPVVSLLLLLLLLFQWKDALLLSCLLVVVLVVLVVVVLVVLCVVPVDPVVSVVVVVVCVVDPVSVVVSVVVSQVNSLVRLVVCCVRCVVSVQWDDPDPRMITGDNSSNVSSNPPPDDVVSNVSSVVSSLVSLVVLLCVLVVCCVPDPPVSLSVLVRCLSSLVSSLVVVLVVADDLVNVVSLVSSLVSCVSNVNCVVVVVSVVSVVVRCVVCVVVVVVSVVVVVD

Sequence (897 aa):
MKMPQNELIIHLKSPEMLENKKATAIAEIKFISKDSDQKEIMTGSPFQFECPDPINQDDLNWYLNQYPLWPVGGFQEKATKFENQLFKWGKLLFDAINTDETRPIFKQWHSQTENGRLTLIVENNHASEAANQILNLPWKLLNNGETYFCLKEKQFCIRHEGGKTNDKVPQPVDSKIRVLIVSPRPSHKDDTNYRITALPMLRLGHVLNHYMQCEYVYPSTFSAFLSYLDNAAEKGQPFHVIHFDGYAVFQDQTDLPGLCFEKKSSDDIHSPQADIINANQLSEIIQKYSIPLMFLIAHQIDNSPMDPVTALADILLEKGLNSVVVMKHRMPEKRVRSFLYLFYRELIEGKSPGDAMFEGQKAIKPYESIHDWFLPVLMQKHDDYPLFKAKDVDMFDQEMEENDDLPIMPAYGFIGRSRELLFHERILENYPWTVIQGEAGEGKTSLALELGRWLTYTHRIILPIHIEIDHASDYQDVIETLWLQTMPNTPLPDSNGEAYSKVLDVLKEKKFMIIFDDIDAVFPYKDNLMIVDPQVSEDIFDICKELIQIPGTRLCFITRQPLPEPFNTPEQTAILKGMDHDDAIRLVYESMTYNKLDIKEAPGNRNPDLHRLVRSVKCHAKALQYLGPTVHRRGVNISSKRMQRHMNQLQKHFPDERKRALCVSLELCLQQIPEDLREKMDHMSLFTQGANSIVLSVINGEIFTVMRRLIDKTYDECGDIDETIKRVKSIEESAVMKEKALKEIYEVALSISNEYHDTMSSFGLVEYLGMGHISLHPELIEYVRHHQVKPELYSRNLERWEMGMRTVIDMIYSKMDEHADLVDQFALLELPNLIGFLDFLRKQGPSQLFFDVCDAVEDIADHLERYQIGDYVDEVRTKMKTEYPSETNHLDNQGEN